Protein 6B04 (pdb70)

Nearest PDB structures (foldseek):
  6b07-assembly1_A  TM=1.003E+00  e=5.755E-47  Choristoneura fumiferana
  8a7l-assembly1_A  TM=9.699E-01  e=2.981E-27  Phaedon cochleariae
  8a6v-assembly1_A  TM=9.698E-01  e=7.358E-27  Phaedon cochleariae
  4kpd-assembly1_A-2  TM=9.690E-01  e=7.844E-26  Homo sapiens
  4kfa-assembly1_A  TM=9.610E-01  e=1.206E-25  Homo sapiens

Structure (mmCIF, N/CA/C/O backbone):
data_6B04
#
_entry.id   6B04
#
_cell.length_a   187.440
_cell.length_b   122.449
_cell.length_c   68.761
_cell.angle_alpha   90.000
_cell.angle_beta   106.600
_cell.angle_gamma   90.000
#
_symmetry.space_group_name_H-M   'C 1 2 1'
#
loop_
_entity.id
_entity.type
_entity.pdbx_description
1 polymer 'Farnesyl diphosphate synthase'
2 non-polymer 2-(2,2-diphosphonoethyl)-1-methylpyridin-1-ium
3 non-polymer 'MAGNESIUM ION'
4 non-polymer 1,2-ETHANEDIOL
5 water water
#
loop_
_atom_site.group_PDB
_atom_site.id
_atom_site.type_symbol
_atom_site.label_atom_id
_atom_site.label_alt_id
_atom_site.label_comp_id
_atom_site.label_asym_id
_atom_site.label_entity_id
_atom_site.label_seq_id
_atom_site.pdbx_PDB_ins_code
_atom_site.Cartn_x
_atom_site.Cartn_y
_atom_site.Cartn_z
_atom_site.occupancy
_atom_site.B_iso_or_equiv
_atom_site.auth_seq_id
_atom_site.auth_comp_id
_atom_site.auth_asym_id
_atom_site.auth_atom_id
_atom_site.pdbx_PDB_model_num
ATOM 1 N N . THR A 1 1 ? 44.256 30.702 37.088 1.00 70.72 57 THR A N 1
ATOM 2 C CA . THR A 1 1 ? 44.589 29.393 36.478 1.00 64.95 57 THR A CA 1
ATOM 3 C C . THR A 1 1 ? 45.778 29.511 35.489 1.00 69.82 57 THR A C 1
ATOM 4 O O . THR A 1 1 ? 46.200 30.612 35.031 1.00 57.36 57 THR A O 1
ATOM 8 N N . LYS A 1 2 ? 46.235 28.323 35.118 1.00 64.02 58 LYS A N 1
ATOM 9 C CA . LYS A 1 2 ? 47.270 28.136 34.134 1.00 53.79 58 LYS A CA 1
ATOM 10 C C . LYS A 1 2 ? 46.892 28.695 32.768 1.00 49.50 58 LYS A C 1
ATOM 11 O O . LYS A 1 2 ? 47.717 29.329 32.115 1.00 47.75 58 LYS A O 1
ATOM 17 N N . LYS A 1 3 ? 45.655 28.522 32.316 1.00 50.15 59 LYS A N 1
ATOM 18 C CA . LYS A 1 3 ? 45.281 29.101 31.036 1.00 46.27 59 LYS A CA 1
ATOM 19 C C . LYS A 1 3 ? 45.391 30.647 30.898 1.00 54.13 59 LYS A C 1
ATOM 20 O O . LYS A 1 3 ? 45.867 31.135 29.858 1.00 49.80 59 LYS A O 1
ATOM 26 N N . GLU A 1 4 ? 44.950 31.419 31.904 1.00 47.96 60 GLU A N 1
ATOM 27 C CA . GLU A 1 4 ? 44.948 32.890 31.770 1.00 50.34 60 GLU A CA 1
ATOM 28 C C . GLU A 1 4 ? 46.438 33.383 31.831 1.00 33.53 60 GLU A C 1
ATOM 29 O O . GLU A 1 4 ? 46.797 34.310 31.204 1.00 45.00 60 GLU A O 1
ATOM 35 N N . SER A 1 5 ? 47.219 32.693 32.597 1.00 33.45 61 SER A N 1
ATOM 36 C CA . SER A 1 5 ? 48.653 32.903 32.805 1.00 39.96 61 SER A CA 1
ATOM 37 C C . SER A 1 5 ? 49.404 32.739 31.462 1.00 38.00 61 SER A C 1
ATOM 38 O O . SER A 1 5 ? 50.241 33.545 31.087 1.00 39.62 61 SER A O 1
ATOM 41 N N . PHE A 1 6 ? 49.031 31.691 30.763 1.00 35.44 62 PHE A N 1
ATOM 42 C CA . PHE A 1 6 ? 49.550 31.374 29.404 1.00 33.59 62 PHE A CA 1
ATOM 43 C C . PHE A 1 6 ? 49.058 32.384 28.440 1.00 32.68 62 PHE A C 1
ATOM 44 O O . PHE A 1 6 ? 49.836 32.910 27.667 1.00 33.76 62 PHE A O 1
ATOM 52 N N . GLU A 1 7 ? 47.783 32.732 28.473 1.00 31.23 63 GLU A N 1
ATOM 53 C CA . GLU A 1 7 ? 47.274 33.767 27.556 1.00 33.06 63 GLU A CA 1
ATOM 54 C C . GLU A 1 7 ? 47.773 35.225 27.776 1.00 36.02 63 GLU A C 1
ATOM 55 O O . GLU A 1 7 ? 47.776 36.059 26.874 1.00 35.72 63 GLU A O 1
ATOM 61 N N . ASP A 1 8 ? 48.085 35.491 29.020 1.00 37.82 64 ASP A N 1
ATOM 62 C CA . ASP A 1 8 ? 48.633 36.821 29.457 1.00 35.89 64 ASP A CA 1
ATOM 63 C C . ASP A 1 8 ? 49.773 37.301 28.557 1.00 32.88 64 ASP A C 1
ATOM 64 O O . ASP A 1 8 ? 49.886 38.494 28.303 1.00 38.42 64 ASP A O 1
ATOM 69 N N . VAL A 1 9 ? 50.606 36.371 28.054 1.00 36.68 65 VAL A N 1
ATOM 70 C CA . VAL A 1 9 ? 51.794 36.741 27.252 1.00 35.07 65 VAL A CA 1
ATOM 71 C C . VAL A 1 9 ? 51.538 36.946 25.776 1.00 33.28 65 VAL A C 1
ATOM 72 O O . VAL A 1 9 ? 52.386 37.487 25.096 1.00 33.48 65 VAL A O 1
ATOM 76 N N . LEU A 1 10 ? 50.345 36.632 25.293 1.00 34.21 66 LEU A N 1
ATOM 77 C CA . LEU A 1 10 ? 50.082 36.766 23.872 1.00 34.77 66 LEU A CA 1
ATOM 78 C C . LEU A 1 10 ? 50.345 38.139 23.305 1.00 34.38 66 LEU A C 1
ATOM 79 O O . LEU A 1 10 ? 51.085 38.219 22.374 1.00 33.28 66 LEU A O 1
ATOM 84 N N . PRO A 1 11 ? 49.774 39.235 23.889 1.00 36.26 67 PRO A N 1
ATOM 85 C CA . PRO A 1 11 ? 50.118 40.562 23.316 1.00 38.19 67 PRO A CA 1
ATOM 86 C C . PRO A 1 11 ? 51.616 40.807 23.198 1.00 34.82 67 PRO A C 1
ATOM 87 O O . PRO A 1 11 ? 52.049 41.306 22.188 1.00 36.20 67 PRO A O 1
ATOM 91 N N . SER A 1 12 ? 52.445 40.339 24.150 1.00 34.10 68 SER A N 1
ATOM 92 C CA . SER A 1 12 ? 53.912 40.542 24.044 1.00 33.46 68 SER A CA 1
ATOM 93 C C . SER A 1 12 ? 54.587 39.715 22.916 1.00 32.16 68 SER A C 1
ATOM 94 O O . SER A 1 12 ? 55.460 40.201 22.191 1.00 30.34 68 SER A O 1
ATOM 97 N N . ILE A 1 13 ? 54.109 38.473 22.719 1.00 34.20 69 ILE A N 1
ATOM 98 C CA . ILE A 1 13 ? 54.566 37.635 21.591 1.00 29.91 69 ILE A CA 1
ATOM 99 C C . ILE A 1 13 ? 54.252 38.372 20.231 1.00 26.57 69 ILE A C 1
ATOM 100 O O . ILE A 1 13 ? 55.135 38.498 19.377 1.00 29.90 69 ILE A O 1
ATOM 105 N N . LEU A 1 14 ? 53.042 38.870 20.060 1.00 32.44 70 LEU A N 1
ATOM 106 C CA . LEU A 1 14 ? 52.756 39.655 18.827 1.00 41.43 70 LEU A CA 1
ATOM 107 C C . LEU A 1 14 ? 53.804 40.756 18.559 1.00 44.46 70 LEU A C 1
ATOM 108 O O . LEU A 1 14 ? 54.371 40.863 17.446 1.00 37.34 70 LEU A O 1
ATOM 113 N N . ASN A 1 15 ? 54.237 41.497 19.613 1.00 42.42 71 ASN A N 1
ATOM 114 C CA . ASN A 1 15 ? 55.226 42.533 19.387 1.00 35.60 71 ASN A CA 1
ATOM 115 C C . ASN A 1 15 ? 56.534 42.056 19.091 1.00 36.73 71 ASN A C 1
ATOM 116 O O . ASN A 1 15 ? 57.292 42.725 18.374 1.00 43.83 71 ASN A O 1
ATOM 121 N N . THR A 1 16 ? 56.912 40.940 19.697 1.00 32.18 72 THR A N 1
ATOM 122 C CA . THR A 1 16 ? 58.159 40.400 19.349 1.00 33.57 72 THR A CA 1
ATOM 123 C C . THR A 1 16 ? 58.243 40.093 17.802 1.00 38.85 72 THR A C 1
ATOM 124 O O . THR A 1 16 ? 59.317 40.222 17.206 1.00 40.15 72 THR A O 1
ATOM 128 N N . ILE A 1 17 ? 57.148 39.584 17.245 1.00 45.33 73 ILE A N 1
ATOM 129 C CA . ILE A 1 17 ? 57.151 39.084 15.835 1.00 41.44 73 ILE A CA 1
ATOM 130 C C . ILE A 1 17 ? 57.577 40.286 14.885 1.00 43.18 73 ILE A C 1
ATOM 131 O O . ILE A 1 17 ? 58.657 40.279 14.206 1.00 39.98 73 ILE A O 1
ATOM 136 N N . THR A 1 18 ? 56.809 41.356 14.986 1.00 40.45 74 THR A N 1
ATOM 137 C CA . THR A 1 18 ? 57.068 42.712 14.337 1.00 40.81 74 THR A CA 1
ATOM 138 C C . THR A 1 18 ? 58.560 43.335 14.383 1.00 32.77 74 THR A C 1
ATOM 139 O O . THR A 1 18 ? 59.313 43.417 13.381 1.00 40.39 74 THR A O 1
ATOM 143 N N . THR A 1 19 ? 58.934 43.686 15.610 1.00 42.69 75 THR A N 1
ATOM 144 C CA . THR A 1 19 ? 60.221 44.291 16.021 1.00 44.98 75 THR A CA 1
ATOM 145 C C . THR A 1 19 ? 61.440 43.531 15.548 1.00 49.45 75 THR A C 1
ATOM 146 O O . THR A 1 19 ? 62.483 44.149 15.293 1.00 52.30 75 THR A O 1
ATOM 150 N N . ASN A 1 20 ? 61.320 42.194 15.481 1.00 48.89 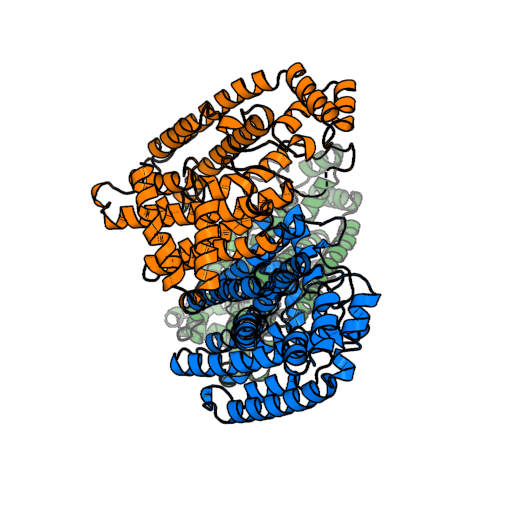76 ASN A N 1
ATOM 151 C CA . ASN A 1 20 ? 62.422 41.321 15.090 1.00 55.35 76 ASN A CA 1
ATOM 152 C C . ASN A 1 20 ? 62.502 40.945 13.587 1.00 62.12 76 ASN A C 1
ATOM 153 O O . ASN A 1 20 ? 63.422 40.222 13.158 1.00 61.35 76 ASN A O 1
ATOM 158 N N . SER A 1 21 ? 61.624 41.526 12.773 1.00 48.42 77 SER A N 1
ATOM 159 C CA . SER A 1 21 ? 61.545 41.169 11.395 1.00 42.13 77 SER A CA 1
ATOM 160 C C . SER A 1 21 ? 61.481 42.414 10.550 1.00 43.11 77 SER A C 1
ATOM 161 O O . SER A 1 21 ? 61.407 43.531 11.057 1.00 44.49 77 SER A O 1
ATOM 164 N N . GLU A 1 22 ? 61.508 42.213 9.223 1.00 39.68 78 GLU A N 1
ATOM 165 C CA . GLU A 1 22 ? 61.235 43.295 8.321 1.00 38.40 78 GLU A CA 1
ATOM 166 C C . GLU A 1 22 ? 59.842 43.864 8.442 1.00 37.70 78 GLU A C 1
ATOM 167 O O . GLU A 1 22 ? 59.507 44.783 7.710 1.00 34.60 78 GLU A O 1
ATOM 173 N N . LEU A 1 23 ? 58.950 43.233 9.238 1.00 42.60 79 LEU A N 1
ATOM 174 C CA . LEU A 1 23 ? 57.573 43.765 9.404 1.00 42.40 79 LEU A CA 1
ATOM 175 C C . LEU A 1 23 ? 57.625 45.168 9.887 1.00 39.79 79 LEU A C 1
ATOM 176 O O . LEU A 1 23 ? 56.778 46.005 9.503 1.00 40.84 79 LEU A O 1
ATOM 181 N N . THR A 1 24 ? 58.669 45.468 10.692 1.00 50.65 80 THR A N 1
ATOM 182 C CA . THR A 1 24 ? 58.936 46.869 11.152 1.00 52.05 80 THR A CA 1
ATOM 183 C C . THR A 1 24 ? 58.810 47.885 10.059 1.00 49.01 80 THR A C 1
ATOM 184 O O . THR A 1 24 ? 58.478 48.998 10.292 1.00 46.63 80 THR A O 1
ATOM 188 N N . GLU A 1 25 ? 59.098 47.507 8.837 1.00 46.58 81 GLU A N 1
ATOM 189 C CA . GLU A 1 25 ? 59.108 48.473 7.697 1.00 42.55 81 GLU A CA 1
ATOM 190 C C . GLU A 1 25 ? 57.832 48.594 6.862 1.00 42.44 81 GLU A C 1
ATOM 191 O O . GLU A 1 25 ? 57.662 49.526 6.072 1.00 40.14 81 GLU A O 1
ATOM 197 N N . VAL A 1 26 ? 56.908 47.641 7.032 1.00 37.93 82 VAL A N 1
ATOM 198 C CA . VAL A 1 26 ? 55.691 47.588 6.201 1.00 35.85 82 VAL A CA 1
ATOM 199 C C . VAL A 1 26 ? 54.443 47.466 7.121 1.00 40.96 82 VAL A C 1
ATOM 200 O O . VAL A 1 26 ? 53.925 46.361 7.329 1.00 32.98 82 VAL A O 1
ATOM 204 N N . PRO A 1 27 ? 54.018 48.581 7.761 1.00 42.88 83 PRO A N 1
ATOM 205 C CA . PRO A 1 27 ? 52.892 48.504 8.730 1.00 38.02 83 PRO A CA 1
ATOM 206 C C . PRO A 1 27 ? 51.596 47.911 8.206 1.00 36.72 83 PRO A C 1
ATOM 207 O O . PRO A 1 27 ? 50.895 47.248 9.011 1.00 36.13 83 PRO A O 1
ATOM 211 N N . GLU A 1 28 ? 51.278 48.104 6.919 1.00 35.95 84 GLU A N 1
ATOM 212 C CA . GLU A 1 28 ? 50.133 47.446 6.282 1.00 37.40 84 GLU A CA 1
ATOM 213 C C . GLU A 1 28 ? 50.180 45.910 6.562 1.00 33.93 84 GLU A C 1
ATOM 214 O O . GLU A 1 28 ? 49.127 45.340 6.918 1.00 31.81 84 GLU A O 1
ATOM 220 N N . VAL A 1 29 ? 51.334 45.278 6.362 1.00 29.82 85 VAL A N 1
ATOM 221 C CA . VAL A 1 29 ? 51.479 43.833 6.592 1.00 28.70 85 VAL A CA 1
ATOM 222 C C . VAL A 1 29 ? 51.566 43.511 8.075 1.00 28.94 85 VAL A C 1
ATOM 223 O O . VAL A 1 29 ? 50.938 42.549 8.523 1.00 28.28 85 VAL A O 1
ATOM 227 N N . ALA A 1 30 ? 52.294 44.311 8.884 1.00 26.79 86 ALA A N 1
ATOM 228 C CA . ALA A 1 30 ? 52.358 44.072 10.311 1.00 30.70 86 ALA A CA 1
ATOM 229 C C . ALA A 1 30 ? 50.939 44.090 10.917 1.00 31.25 86 ALA A C 1
ATOM 230 O O . ALA A 1 30 ? 50.604 43.217 11.729 1.00 30.32 86 ALA A O 1
ATOM 232 N N . ASN A 1 31 ? 50.120 45.039 10.520 1.00 29.45 87 ASN A N 1
ATOM 233 C CA . ASN A 1 31 ? 48.792 45.194 11.033 1.00 31.82 87 ASN A CA 1
ATOM 234 C C . ASN A 1 31 ? 47.916 44.019 10.572 1.00 34.84 87 ASN A C 1
ATOM 235 O O . ASN A 1 31 ? 47.060 43.526 11.330 1.00 29.39 87 ASN A O 1
ATOM 240 N N . TRP A 1 32 ? 48.084 43.623 9.313 1.00 29.93 88 TRP A N 1
ATOM 241 C CA . TRP A 1 32 ? 47.294 42.487 8.762 1.00 29.45 88 TRP A CA 1
ATOM 242 C C . TRP A 1 32 ? 47.675 41.214 9.575 1.00 26.40 88 TRP A C 1
ATOM 243 O O . TRP A 1 32 ? 46.783 40.442 9.961 1.00 26.29 88 TRP A O 1
ATOM 254 N N . LEU A 1 33 ? 48.950 41.009 9.800 1.00 24.86 89 LEU A N 1
ATOM 255 C CA . LEU A 1 33 ? 49.426 39.792 10.481 1.00 25.11 89 LEU A CA 1
ATOM 256 C C . LEU A 1 33 ? 48.892 39.736 11.910 1.00 31.71 89 LEU A C 1
ATOM 257 O O . LEU A 1 33 ? 48.583 38.657 12.412 1.00 26.26 89 LEU A O 1
ATOM 262 N N . LYS A 1 34 ? 48.814 40.887 12.590 1.00 26.24 90 LYS A N 1
ATOM 263 C CA . LYS A 1 34 ? 48.158 40.933 13.868 1.00 31.10 90 LYS A CA 1
ATOM 264 C C . LYS A 1 34 ? 46.714 40.437 13.780 1.00 26.87 90 LYS A C 1
ATOM 265 O O . LYS A 1 34 ? 46.323 39.649 14.664 1.00 28.51 90 LYS A O 1
ATOM 271 N N . LYS A 1 35 ? 45.944 40.880 12.792 1.00 27.77 91 LYS A N 1
ATOM 272 C CA . LYS A 1 35 ? 44.602 40.405 12.605 1.00 31.46 91 LYS A CA 1
ATOM 273 C C . LYS A 1 35 ? 44.558 38.890 12.362 1.00 31.44 91 LYS A C 1
ATOM 274 O O . LYS A 1 35 ? 43.706 38.179 12.902 1.00 27.14 91 LYS A O 1
ATOM 280 N N . VAL A 1 36 ? 45.407 38.410 11.454 1.00 27.85 92 VAL A N 1
ATOM 281 C CA . VAL A 1 36 ? 45.533 36.970 11.186 1.00 25.65 92 VAL A CA 1
ATOM 282 C C . VAL A 1 36 ? 45.762 36.224 12.464 1.00 26.50 92 VAL A C 1
ATOM 283 O O . VAL A 1 36 ? 45.073 35.184 12.751 1.00 27.20 92 VAL A O 1
ATOM 287 N N . LEU A 1 37 ? 46.758 36.644 13.246 1.00 26.24 93 LEU A N 1
ATOM 288 C CA . LEU A 1 37 ? 47.118 35.866 14.428 1.00 26.29 93 LEU A CA 1
ATOM 289 C C . LEU A 1 37 ? 46.021 35.920 15.459 1.00 30.31 93 LEU A C 1
ATOM 290 O O . LEU A 1 37 ? 45.697 34.870 16.083 1.00 30.91 93 LEU A O 1
ATOM 295 N N . GLU A 1 38 ? 45.403 37.084 15.642 1.00 28.88 94 GLU A N 1
ATOM 296 C CA . GLU A 1 38 ? 44.370 37.161 16.706 1.00 33.99 94 GLU A CA 1
ATOM 297 C C . GLU A 1 38 ? 43.198 36.282 16.331 1.00 35.44 94 GLU A C 1
ATOM 298 O O . GLU A 1 38 ? 42.674 35.531 17.188 1.00 35.14 94 GLU A O 1
ATOM 304 N N . TYR A 1 39 ? 42.782 36.353 15.068 1.00 28.51 95 TYR A N 1
ATOM 305 C CA . TYR A 1 39 ? 41.645 35.518 14.643 1.00 29.08 95 TYR A CA 1
ATOM 306 C C . TYR A 1 39 ? 41.888 33.998 14.745 1.00 31.20 95 TYR A C 1
ATOM 307 O O . TYR A 1 39 ? 41.029 33.234 15.202 1.00 31.97 95 TYR A O 1
ATOM 316 N N . ASN A 1 40 ? 43.050 33.573 14.305 1.00 29.06 96 ASN A N 1
ATOM 317 C CA . ASN A 1 40 ? 43.378 32.200 14.208 1.00 27.78 96 ASN A CA 1
ATOM 318 C C . ASN A 1 40 ? 43.892 31.615 15.491 1.00 32.10 96 ASN A C 1
ATOM 319 O O . ASN A 1 40 ? 43.988 30.407 15.594 1.00 34.32 96 ASN A O 1
ATOM 324 N N . LEU A 1 41 ? 44.239 32.431 16.491 1.00 26.52 97 LEU A N 1
ATOM 325 C CA . LEU A 1 41 ? 44.636 31.885 17.732 1.00 28.01 97 LEU A CA 1
ATOM 326 C C . LEU A 1 41 ? 43.519 32.009 18.789 1.00 35.22 97 LEU A C 1
ATOM 327 O O . LEU A 1 41 ? 43.721 31.514 19.908 1.00 36.82 97 LEU A O 1
ATOM 332 N N . ALA A 1 42 ? 42.442 32.712 18.470 1.00 34.00 98 ALA A N 1
ATOM 333 C CA . ALA A 1 42 ? 41.439 33.089 19.482 1.00 39.92 98 ALA A CA 1
ATOM 334 C C . ALA A 1 42 ? 40.728 31.864 19.986 1.00 39.87 98 ALA A C 1
ATOM 335 O O . ALA A 1 42 ? 40.507 30.934 19.245 1.00 38.01 98 ALA A O 1
ATOM 337 N N . GLY A 1 43 ? 40.376 31.896 21.260 1.00 46.61 99 GLY A N 1
ATOM 338 C CA . GLY A 1 43 ? 39.528 30.863 21.839 1.00 46.44 99 GLY A CA 1
ATOM 339 C C . GLY A 1 43 ? 40.179 29.523 21.995 1.00 43.74 99 GLY A C 1
ATOM 340 O O . GLY A 1 43 ? 41.411 29.415 21.981 1.00 38.77 99 GLY A O 1
ATOM 341 N N . GLY A 1 44 ? 39.344 28.477 22.111 1.00 42.38 100 GLY A N 1
ATOM 342 C CA . GLY A 1 44 ? 39.853 27.124 22.284 1.00 39.83 100 GLY A CA 1
ATOM 343 C C . GLY A 1 44 ? 40.534 26.904 23.602 1.00 44.61 100 GLY A C 1
ATOM 344 O O . GLY A 1 44 ? 40.541 27.758 24.519 1.00 42.11 100 GLY A O 1
ATOM 345 N N . LYS A 1 45 ? 41.099 25.728 23.733 1.00 39.08 101 LYS A N 1
ATOM 346 C CA . LYS A 1 45 ? 41.626 25.304 25.012 1.00 39.12 101 LYS A CA 1
ATOM 347 C C . LYS A 1 45 ? 43.069 25.714 25.236 1.00 38.18 101 LYS A C 1
ATOM 348 O O . LYS A 1 45 ? 43.551 25.602 26.347 1.00 34.17 101 LYS A O 1
ATOM 354 N N . LYS A 1 46 ? 43.793 26.111 24.184 1.00 34.07 102 LYS A N 1
ATOM 355 C CA . LYS A 1 46 ? 45.264 26.288 24.327 1.00 33.26 102 LYS A CA 1
ATOM 356 C C . LYS A 1 46 ? 45.975 25.093 24.833 1.00 28.88 102 LYS A C 1
ATOM 357 O O . LYS A 1 46 ? 46.991 25.197 25.474 1.00 28.38 102 LYS A O 1
ATOM 363 N N . ALA A 1 47 ? 45.514 23.898 24.475 1.00 28.43 103 ALA A N 1
ATOM 364 C CA . ALA A 1 47 ? 46.025 22.700 25.034 1.00 28.63 103 ALA A CA 1
ATOM 365 C C . ALA A 1 47 ? 47.454 22.385 24.627 1.00 29.98 103 ALA A C 1
ATOM 366 O O . ALA A 1 47 ? 48.229 21.908 25.453 1.00 26.82 103 ALA A O 1
ATOM 368 N N . ARG A 1 48 ? 47.839 22.673 23.364 1.00 26.02 104 ARG A N 1
ATOM 369 C CA . ARG A 1 48 ? 49.224 22.432 22.985 1.00 28.66 104 ARG A CA 1
ATOM 370 C C . ARG A 1 48 ? 50.199 23.329 23.798 1.00 24.21 104 ARG A C 1
ATOM 371 O O . ARG A 1 48 ? 51.261 22.845 24.240 1.00 25.20 104 ARG A O 1
ATOM 379 N N . GLY A 1 49 ? 49.871 24.596 23.856 1.00 25.45 105 GLY A N 1
ATOM 380 C CA . GLY A 1 49 ? 50.692 25.555 24.551 1.00 29.20 105 GLY A CA 1
ATOM 381 C C . GLY A 1 49 ? 50.830 25.198 26.067 1.00 27.25 105 GLY A C 1
ATOM 382 O O . GLY A 1 49 ? 51.922 25.201 26.589 1.00 29.41 105 GLY A O 1
ATOM 383 N N . LEU A 1 50 ? 49.724 24.836 26.699 1.00 30.74 106 LEU A N 1
ATOM 384 C CA . LEU A 1 50 ? 49.715 24.334 28.107 1.00 33.56 106 LEU A CA 1
ATOM 385 C C . LEU A 1 50 ? 50.485 23.110 28.360 1.00 31.95 106 LEU A C 1
ATOM 386 O O . LEU A 1 50 ? 51.181 22.970 29.399 1.00 29.58 106 LEU A O 1
ATOM 391 N N . THR A 1 51 ? 50.435 22.161 27.395 1.00 30.80 107 THR A N 1
ATOM 392 C CA . THR A 1 51 ? 51.211 21.003 27.500 1.00 26.73 107 THR A CA 1
ATOM 393 C C . THR A 1 51 ? 52.649 21.331 27.505 1.00 26.32 107 THR A C 1
ATOM 394 O O . THR A 1 51 ? 53.430 20.649 28.139 1.00 27.37 107 THR A O 1
ATOM 398 N N . THR A 1 52 ? 53.091 22.312 26.687 1.00 25.39 108 THR A N 1
ATOM 399 C CA . THR A 1 52 ? 54.495 22.694 26.717 1.00 26.13 108 THR A CA 1
ATOM 400 C C . THR A 1 52 ? 54.991 23.243 28.128 1.00 24.91 108 THR A C 1
ATOM 401 O O . THR A 1 52 ? 56.054 22.932 28.629 1.00 26.95 108 THR A O 1
ATOM 405 N N . LEU A 1 53 ? 54.157 24.084 28.639 1.00 27.91 109 LEU A N 1
ATOM 406 C CA . LEU A 1 53 ? 54.417 24.835 29.893 1.00 28.43 109 LEU A CA 1
ATOM 407 C C . LEU A 1 53 ? 54.361 23.835 31.037 1.00 33.42 109 LEU A C 1
ATOM 408 O O . LEU A 1 53 ? 55.277 23.758 31.842 1.00 32.89 109 LEU A O 1
ATOM 413 N N . PHE A 1 54 ? 53.300 23.022 31.042 1.00 29.85 110 PHE A N 1
ATOM 414 C CA . PHE A 1 54 ? 53.195 21.930 32.051 1.00 30.14 110 PHE A CA 1
ATOM 415 C C . PHE A 1 54 ? 54.335 20.980 32.023 1.00 32.81 110 PHE A C 1
ATOM 416 O O . PHE A 1 54 ? 54.912 20.607 33.079 1.00 34.72 110 PHE A O 1
ATOM 424 N N . ALA A 1 55 ? 54.790 20.601 30.827 1.00 31.46 111 ALA A N 1
ATOM 425 C CA . ALA A 1 55 ? 55.882 19.716 30.748 1.00 29.90 111 ALA A CA 1
ATOM 426 C C . ALA A 1 55 ? 57.165 20.292 31.361 1.00 34.43 111 ALA A C 1
ATOM 427 O O . ALA A 1 55 ? 57.897 19.615 32.102 1.00 36.14 111 ALA A O 1
ATOM 429 N N . TYR A 1 56 ? 57.484 21.503 30.940 1.00 29.41 112 TYR A N 1
ATOM 430 C CA . TYR A 1 56 ? 58.641 22.198 31.511 1.00 29.82 112 TYR A CA 1
ATOM 431 C C . TYR A 1 56 ? 58.538 22.205 33.083 1.00 29.40 112 TYR A C 1
ATOM 432 O O . TYR A 1 56 ? 59.500 21.758 33.746 1.00 35.28 112 TYR A O 1
ATOM 441 N N . GLU A 1 57 ? 57.423 22.703 33.577 1.00 30.68 113 GLU A N 1
ATOM 442 C CA . GLU A 1 57 ? 57.223 22.899 35.011 1.00 38.11 113 GLU A CA 1
ATOM 443 C C . GLU A 1 57 ? 57.320 21.565 35.739 1.00 45.32 113 GLU A C 1
ATOM 444 O O . GLU A 1 57 ? 57.828 21.537 36.861 1.00 38.59 113 GLU A O 1
ATOM 450 N N . MET A 1 58 ? 56.925 20.446 35.113 1.00 35.75 114 MET A N 1
ATOM 451 C CA . MET A 1 58 ? 56.959 19.126 35.766 1.00 32.95 114 MET A CA 1
ATOM 452 C C . MET A 1 58 ? 58.252 18.451 35.602 1.00 35.79 114 MET A C 1
ATOM 453 O O . MET A 1 58 ? 58.585 17.597 36.356 1.00 38.07 114 MET A O 1
ATOM 458 N N . LEU A 1 59 ? 59.055 18.830 34.639 1.00 35.09 115 LEU A N 1
ATOM 459 C CA . LEU A 1 59 ? 60.264 18.110 34.375 1.00 35.47 115 LEU A CA 1
ATOM 460 C C . LEU A 1 59 ? 61.495 18.789 34.940 1.00 40.48 115 LEU A C 1
ATOM 461 O O . LEU A 1 59 ? 62.480 18.106 35.170 1.00 43.05 115 LEU A O 1
ATOM 466 N N . GLU A 1 60 ? 61.460 20.124 35.065 1.00 35.98 116 GLU A N 1
ATOM 467 C CA . GLU A 1 60 ? 62.631 20.860 35.547 1.00 39.91 116 GLU A CA 1
ATOM 468 C C . GLU A 1 60 ? 62.626 20.758 37.086 1.00 40.70 116 GLU A C 1
ATOM 469 O O . GLU A 1 60 ? 61.589 20.711 37.671 1.00 38.57 116 GLU A O 1
ATOM 475 N N . LYS A 1 61 ? 63.800 20.808 37.708 1.00 48.17 117 LYS A N 1
ATOM 476 C CA . LYS A 1 61 ? 63.872 20.879 39.184 1.00 48.25 117 LYS A CA 1
ATOM 477 C C . LYS A 1 61 ? 63.246 22.189 39.642 1.00 47.15 117 LYS A C 1
ATOM 478 O O . LYS A 1 61 ? 63.504 23.264 39.059 1.00 48.16 117 LYS A O 1
ATOM 484 N N . PRO A 1 62 ? 62.383 22.129 40.658 1.00 47.65 118 PRO A N 1
ATOM 485 C CA . PRO A 1 62 ? 61.658 23.358 41.017 1.00 48.78 118 PRO A CA 1
ATOM 486 C C . PRO A 1 62 ? 62.583 24.518 41.399 1.00 51.19 118 PRO A C 1
ATOM 487 O O . PRO A 1 62 ? 62.253 25.685 41.208 1.00 52.05 118 PRO A O 1
ATOM 491 N N . GLU A 1 63 ? 63.757 24.158 41.896 1.00 53.88 119 GLU A N 1
ATOM 492 C CA . GLU A 1 63 ? 64.826 25.093 42.217 1.00 59.79 119 GLU A CA 1
ATOM 493 C C . GLU A 1 63 ? 65.498 25.760 40.983 1.00 60.57 119 GLU A C 1
ATOM 494 O O . GLU A 1 63 ? 66.135 26.784 41.146 1.00 54.77 119 GLU A O 1
ATOM 500 N N . ASN A 1 64 ? 65.376 25.180 39.773 1.00 49.91 120 ASN A N 1
ATOM 501 C CA . ASN A 1 64 ? 65.855 25.812 38.541 1.00 46.75 120 ASN A CA 1
ATOM 502 C C . ASN A 1 64 ? 64.811 26.676 37.808 1.00 44.97 120 ASN A C 1
ATOM 503 O O . ASN A 1 64 ? 65.129 27.304 36.796 1.00 46.11 120 ASN A O 1
ATOM 508 N N . ILE A 1 65 ? 63.577 26.726 38.298 1.00 41.75 121 ILE A N 1
ATOM 509 C CA . ILE A 1 65 ? 62.537 27.441 37.569 1.00 40.33 121 ILE A CA 1
ATOM 510 C C . ILE A 1 65 ? 62.573 28.874 37.974 1.00 44.13 121 ILE A C 1
ATOM 511 O O . ILE A 1 65 ? 62.576 29.153 39.160 1.00 39.25 121 ILE A O 1
ATOM 516 N N . THR A 1 66 ? 62.597 29.787 36.996 1.00 35.42 122 THR A N 1
ATOM 517 C CA . THR A 1 66 ? 62.547 31.205 37.222 1.00 33.25 122 THR A CA 1
ATOM 518 C C . THR A 1 66 ? 61.444 31.838 36.503 1.00 37.11 122 THR A C 1
ATOM 519 O O . THR A 1 66 ? 60.865 31.253 35.568 1.00 37.82 122 THR A O 1
ATOM 523 N N . GLU A 1 67 ? 61.179 33.090 36.801 1.00 30.05 123 GLU A N 1
ATOM 524 C CA . GLU A 1 67 ? 60.198 33.833 36.027 1.00 29.63 123 GLU A CA 1
ATOM 525 C C . GLU A 1 67 ? 60.569 33.950 34.493 1.00 32.42 123 GLU A C 1
ATOM 526 O O . GLU A 1 67 ? 59.729 33.822 33.649 1.00 30.29 123 GLU A O 1
ATOM 532 N N . GLU A 1 68 ? 61.816 34.233 34.190 1.00 31.52 124 GLU A N 1
ATOM 533 C CA . GLU A 1 68 ? 62.260 34.247 32.835 1.00 28.38 124 GLU A CA 1
ATOM 534 C C . GLU A 1 68 ? 62.006 32.808 32.190 1.00 30.22 124 GLU A C 1
ATOM 535 O O . GLU A 1 68 ? 61.535 32.775 31.029 1.00 30.88 124 GLU A O 1
ATOM 541 N N . THR A 1 69 ? 62.391 31.702 32.851 1.00 28.27 125 THR A N 1
ATOM 542 C CA . THR A 1 69 ? 62.251 30.390 32.210 1.00 31.21 125 THR A CA 1
ATOM 543 C C . THR A 1 69 ? 60.779 30.066 32.001 1.00 34.97 125 THR A C 1
ATOM 544 O O . THR A 1 69 ? 60.453 29.384 31.045 1.00 31.69 125 THR A O 1
ATOM 548 N N . ILE A 1 70 ? 59.882 30.500 32.888 1.00 29.65 126 ILE A N 1
ATOM 549 C CA . ILE A 1 70 ? 58.472 30.344 32.686 1.00 31.68 126 ILE A CA 1
ATOM 550 C C . ILE A 1 70 ? 57.994 31.165 31.477 1.00 31.34 126 ILE A C 1
ATOM 551 O O . ILE A 1 70 ? 57.152 30.672 30.652 1.00 30.03 126 ILE A O 1
ATOM 556 N N . TYR A 1 71 ? 58.395 32.436 31.369 1.00 28.34 127 TYR A N 1
ATOM 557 C CA . TYR A 1 71 ? 58.062 33.201 30.155 1.00 29.67 127 TYR A CA 1
ATOM 558 C C . TYR A 1 71 ? 58.607 32.417 28.872 1.00 24.86 127 TYR A C 1
ATOM 559 O O . TYR A 1 71 ? 57.882 32.356 27.892 1.00 31.67 127 TYR A O 1
ATOM 568 N N . LEU A 1 72 ? 59.778 31.797 28.971 1.00 27.69 128 LEU A N 1
ATOM 569 C CA . LEU A 1 72 ? 60.365 31.051 27.807 1.00 27.30 128 LEU A CA 1
ATOM 570 C C . LEU A 1 72 ? 59.553 29.812 27.486 1.00 31.67 128 LEU A C 1
ATOM 571 O O . LEU A 1 72 ? 59.328 29.497 26.299 1.00 29.37 128 LEU A O 1
ATOM 576 N N . ALA A 1 73 ? 59.053 29.127 28.502 1.00 28.52 129 ALA A N 1
ATOM 577 C CA . ALA A 1 73 ? 58.200 27.956 28.271 1.00 28.59 129 ALA A CA 1
ATOM 578 C C . ALA A 1 73 ? 56.874 28.360 27.698 1.00 28.26 129 ALA A C 1
ATOM 579 O O . ALA A 1 73 ? 56.327 27.681 26.778 1.00 27.09 129 ALA A O 1
ATOM 581 N N . LYS A 1 74 ? 56.296 29.473 28.148 1.00 26.37 130 LYS A N 1
ATOM 582 C CA . LYS A 1 74 ? 55.105 29.976 27.545 1.00 27.00 130 LYS A CA 1
ATOM 583 C C . LYS A 1 74 ? 55.356 30.365 26.056 1.00 28.11 130 LYS A C 1
ATOM 584 O O . LYS A 1 74 ? 54.452 30.257 25.195 1.00 28.45 130 LYS A O 1
ATOM 590 N N . THR A 1 75 ? 56.504 30.944 25.798 1.00 28.19 131 THR A N 1
ATOM 591 C CA . THR A 1 75 ? 56.805 31.401 24.465 1.00 28.06 131 THR A CA 1
ATOM 592 C C . THR A 1 75 ? 56.883 30.150 23.511 1.00 27.08 131 THR A C 1
ATOM 593 O O . THR A 1 75 ? 56.320 30.191 22.421 1.00 31.29 131 THR A O 1
ATOM 597 N N . LEU A 1 76 ? 57.610 29.152 23.923 1.00 25.90 132 LEU A N 1
ATOM 598 C CA . LEU A 1 76 ? 57.674 27.858 23.171 1.00 25.55 132 LEU A CA 1
ATOM 599 C C . LEU A 1 76 ? 56.296 27.306 22.978 1.00 30.84 132 LEU A C 1
ATOM 600 O O . LEU A 1 76 ? 55.926 26.838 21.899 1.00 25.52 132 LEU A O 1
ATOM 605 N N . GLY A 1 77 ? 55.483 27.354 24.021 1.00 28.36 133 GLY A N 1
ATOM 606 C CA . GLY A 1 77 ? 54.096 26.926 23.909 1.00 24.96 133 GLY A CA 1
ATOM 607 C C . GLY A 1 77 ? 53.315 27.683 22.895 1.00 28.41 133 GLY A C 1
ATOM 608 O O . GLY A 1 77 ? 52.548 27.109 22.074 1.00 24.09 133 GLY A O 1
ATOM 609 N N . TRP A 1 78 ? 53.459 28.996 22.878 1.00 22.79 134 TRP A N 1
ATOM 610 C CA . TRP A 1 78 ? 52.802 29.795 21.866 1.00 23.55 134 TRP A CA 1
ATOM 611 C C . TRP A 1 78 ? 53.312 29.472 20.400 1.00 23.78 134 TRP A C 1
ATOM 612 O O . TRP A 1 78 ? 52.529 29.577 19.459 1.00 27.21 134 TRP A O 1
ATOM 623 N N . CYS A 1 79 ? 54.584 29.125 20.262 1.00 26.16 135 CYS A N 1
ATOM 624 C CA . CYS A 1 79 ? 55.121 28.743 18.933 1.00 26.82 135 CYS A CA 1
ATOM 625 C C . CYS A 1 79 ? 54.324 27.471 18.476 1.00 28.33 135 CYS A C 1
ATOM 626 O O . CYS A 1 79 ? 54.016 27.363 17.330 1.00 25.28 135 CYS A O 1
ATOM 629 N N . VAL A 1 80 ? 54.030 26.558 19.409 1.00 24.39 136 VAL A N 1
ATOM 630 C CA . VAL A 1 80 ? 53.223 25.367 19.063 1.00 23.58 136 VAL A CA 1
ATOM 631 C C . VAL A 1 80 ? 51.847 25.792 18.695 1.00 22.88 136 VAL A C 1
ATOM 632 O O . VAL A 1 80 ? 51.285 25.293 17.717 1.00 24.31 136 VAL A O 1
ATOM 636 N N . GLU A 1 81 ? 51.216 26.703 19.424 1.00 22.45 137 GLU A N 1
ATOM 637 C CA . GLU A 1 81 ? 49.925 27.240 19.060 1.00 21.92 137 GLU A CA 1
ATOM 638 C C . GLU A 1 81 ? 49.869 27.878 17.668 1.00 23.77 137 GLU A C 1
ATOM 639 O O . GLU A 1 81 ? 48.880 27.769 16.935 1.00 24.25 137 GLU A O 1
ATOM 645 N N . ILE A 1 82 ? 50.934 28.609 17.351 1.00 22.85 138 ILE A N 1
ATOM 646 C CA . ILE A 1 82 ? 51.003 29.266 16.029 1.00 23.12 138 ILE A CA 1
ATOM 647 C C . ILE A 1 82 ? 51.124 28.129 14.939 1.00 22.16 138 ILE A C 1
ATOM 648 O O . ILE A 1 82 ? 50.423 28.205 13.932 1.00 24.74 138 ILE A O 1
ATOM 653 N N . LEU A 1 83 ? 51.944 27.123 15.192 1.00 21.91 139 LEU A N 1
ATOM 654 C CA . LEU A 1 83 ? 52.073 25.943 14.276 1.00 24.52 139 LEU A CA 1
ATOM 655 C C . LEU A 1 83 ? 50.728 25.358 14.043 1.00 25.25 139 LEU A C 1
ATOM 656 O O . LEU A 1 83 ? 50.340 25.117 12.924 1.00 25.21 139 LEU A O 1
ATOM 661 N N . GLN A 1 84 ? 50.024 25.076 15.125 1.00 24.91 140 GLN A N 1
ATOM 662 C CA . GLN A 1 84 ? 48.652 24.633 15.003 1.00 27.76 140 GLN A CA 1
ATOM 663 C C . GLN A 1 84 ? 47.709 25.471 14.225 1.00 29.32 140 GLN A C 1
ATOM 664 O O . GLN A 1 84 ? 46.889 24.976 13.401 1.00 23.41 140 GLN A O 1
ATOM 670 N N . GLY A 1 85 ? 47.740 26.758 14.483 1.00 25.57 141 GLY A N 1
ATOM 671 C CA . GLY A 1 85 ? 46.957 27.683 13.706 1.00 24.36 141 GLY A CA 1
ATOM 672 C C . GLY A 1 85 ? 47.259 27.637 12.215 1.00 23.79 141 GLY A C 1
ATOM 673 O O . GLY A 1 85 ? 46.293 27.745 11.415 1.00 24.24 141 GLY A O 1
ATOM 674 N N . PHE A 1 86 ? 48.548 27.564 11.857 1.00 23.24 142 PHE A N 1
ATOM 675 C CA . PHE A 1 86 ? 48.978 27.449 10.453 1.00 23.41 142 PHE A CA 1
ATOM 676 C C . PHE A 1 86 ? 48.374 26.116 9.891 1.00 24.59 142 PHE A C 1
ATOM 677 O O . PHE A 1 86 ? 47.779 26.077 8.818 1.00 23.19 142 PHE A O 1
ATOM 685 N N . LEU A 1 87 ? 48.672 25.016 10.604 1.00 24.62 143 LEU A N 1
ATOM 686 C CA . LEU A 1 87 ? 48.194 23.675 10.154 1.00 25.51 143 LEU A CA 1
ATOM 687 C C . LEU A 1 87 ? 46.732 23.649 9.925 1.00 23.89 143 LEU A C 1
ATOM 688 O O . LEU A 1 87 ? 46.262 23.161 8.892 1.00 24.01 143 LEU A O 1
ATOM 693 N N . VAL A 1 88 ? 45.958 24.170 10.857 1.00 21.98 144 VAL A N 1
ATOM 694 C CA . VAL A 1 88 ? 44.499 24.168 10.691 1.00 23.79 144 VAL A CA 1
ATOM 695 C C . VAL A 1 88 ? 43.920 25.157 9.679 1.00 28.68 144 VAL A C 1
ATOM 696 O O . VAL A 1 88 ? 42.859 24.928 9.073 1.00 25.19 144 VAL A O 1
ATOM 700 N N . MET A 1 89 ? 44.609 26.278 9.445 1.00 24.67 145 MET A N 1
ATOM 701 C CA . MET A 1 89 ? 44.167 27.165 8.395 1.00 23.57 145 MET A CA 1
ATOM 702 C C . MET A 1 89 ? 44.168 26.405 7.011 1.00 23.03 145 MET A C 1
ATOM 703 O O . MET A 1 89 ? 43.251 26.582 6.217 1.00 27.76 145 MET A O 1
ATOM 708 N N . LEU A 1 90 ? 45.211 25.611 6.769 1.00 22.21 146 LEU A N 1
ATOM 709 C CA . LEU A 1 90 ? 45.349 24.852 5.526 1.00 23.59 146 LEU A CA 1
ATOM 710 C C . LEU A 1 90 ? 44.399 23.625 5.552 1.00 24.03 146 LEU A C 1
ATOM 711 O O . LEU A 1 90 ? 43.763 23.327 4.534 1.00 24.51 146 LEU A O 1
ATOM 716 N N . ASP A 1 91 ? 44.361 22.978 6.695 1.00 20.84 147 ASP A N 1
ATOM 717 C CA . ASP A 1 91 ? 43.459 21.790 6.873 1.00 20.88 147 ASP A CA 1
ATOM 718 C C . ASP A 1 91 ? 42.040 22.130 6.548 1.00 23.70 147 ASP A C 1
ATOM 719 O O . ASP A 1 91 ? 41.374 21.349 5.875 1.00 24.67 147 ASP A O 1
ATOM 724 N N . ASP A 1 92 ? 41.549 23.291 7.021 1.00 24.11 148 ASP A N 1
ATOM 725 C CA . ASP A 1 92 ? 40.234 23.709 6.745 1.00 23.88 148 ASP A CA 1
ATOM 726 C C . ASP A 1 92 ? 39.930 23.868 5.246 1.00 26.54 148 ASP A C 1
ATOM 727 O O . ASP A 1 92 ? 38.828 23.523 4.756 1.00 25.38 148 ASP A O 1
ATOM 732 N N . ILE A 1 93 ? 40.882 24.405 4.520 1.00 25.36 149 ILE A N 1
ATOM 733 C CA . ILE A 1 93 ? 40.777 24.471 3.072 1.00 26.27 149 ILE A CA 1
ATOM 734 C C . ILE A 1 93 ? 40.683 23.042 2.492 1.00 27.15 149 ILE A C 1
ATOM 735 O O . ILE A 1 93 ? 39.788 22.720 1.653 1.00 25.92 149 ILE A O 1
ATOM 740 N N . MET A 1 94 ? 41.599 22.190 2.876 1.00 24.65 150 MET A N 1
ATOM 741 C CA . MET A 1 94 ? 41.594 20.826 2.291 1.00 26.18 150 MET A CA 1
ATOM 742 C C . MET A 1 94 ? 40.398 19.979 2.677 1.00 28.19 150 MET A C 1
ATOM 743 O O . MET A 1 94 ? 40.054 19.088 1.914 1.00 24.50 150 MET A O 1
ATOM 748 N N . ASP A 1 95 ? 39.832 20.239 3.824 1.00 23.31 151 ASP A N 1
ATOM 749 C CA . ASP A 1 95 ? 38.708 19.437 4.429 1.00 28.87 151 ASP A CA 1
ATOM 750 C C . ASP A 1 95 ? 37.358 19.971 4.079 1.00 26.52 151 ASP A C 1
ATOM 751 O O . ASP A 1 95 ? 36.344 19.380 4.469 1.00 28.92 151 ASP A O 1
ATOM 756 N N . GLY A 1 96 ? 37.301 21.130 3.409 1.00 27.81 152 GLY A N 1
ATOM 757 C CA . GLY A 1 96 ? 36.041 21.718 3.015 1.00 30.05 152 GLY A CA 1
ATOM 758 C C . GLY A 1 96 ? 35.287 22.190 4.245 1.00 29.74 152 GLY A C 1
ATOM 759 O O . GLY A 1 96 ? 34.099 22.201 4.273 1.00 32.06 152 GLY A O 1
ATOM 760 N N . SER A 1 97 ? 35.990 22.622 5.274 1.00 28.85 153 SER A N 1
ATOM 761 C CA . SER A 1 97 ? 35.350 23.044 6.476 1.00 27.26 153 SER A CA 1
ATOM 762 C C . SER A 1 97 ? 34.759 24.452 6.332 1.00 29.33 153 SER A C 1
ATOM 763 O O . SER A 1 97 ? 35.110 25.153 5.444 1.00 31.12 153 SER A O 1
ATOM 766 N N . THR A 1 98 ? 33.742 24.743 7.126 1.00 30.63 154 THR A N 1
ATOM 767 C CA . THR A 1 98 ? 33.010 25.990 7.156 1.00 31.51 154 THR A CA 1
ATOM 768 C C . THR A 1 98 ? 33.272 26.812 8.423 1.00 33.05 154 THR A C 1
ATOM 769 O O . THR A 1 98 ? 33.496 28.042 8.323 1.00 33.20 154 THR A O 1
ATOM 773 N N . THR A 1 99 ? 33.327 26.159 9.596 1.00 32.86 155 THR A N 1
ATOM 774 C CA . THR A 1 99 ? 33.507 26.828 10.852 1.00 34.12 155 THR A CA 1
ATOM 775 C C . THR A 1 99 ? 34.578 26.221 11.675 1.00 34.03 155 THR A C 1
ATOM 776 O O . THR A 1 99 ? 34.897 25.021 11.574 1.00 31.88 155 THR A O 1
ATOM 780 N N . ARG A 1 100 ? 35.191 27.057 12.489 1.00 30.75 156 ARG A N 1
ATOM 781 C CA . ARG A 1 100 ? 36.124 26.630 13.487 1.00 31.03 156 ARG A CA 1
ATOM 782 C C . ARG A 1 100 ? 36.100 27.686 14.640 1.00 36.76 156 ARG A C 1
ATOM 783 O O . ARG A 1 100 ? 35.892 28.888 14.366 1.00 36.88 156 ARG A O 1
ATOM 791 N N . ARG A 1 101 ? 36.202 27.190 15.864 1.00 40.95 157 ARG A N 1
ATOM 792 C CA . ARG A 1 101 ? 36.079 27.960 17.114 1.00 46.16 157 ARG A CA 1
ATOM 793 C C . ARG A 1 101 ? 34.824 28.855 17.058 1.00 46.21 157 ARG A C 1
ATOM 794 O O . ARG A 1 101 ? 34.790 30.000 17.559 1.00 47.63 157 ARG A O 1
ATOM 802 N N . GLY A 1 102 ? 33.796 28.318 16.419 1.00 42.28 158 GLY A N 1
ATOM 803 C CA . GLY A 1 102 ? 32.468 28.909 16.388 1.00 45.09 158 GLY A CA 1
ATOM 804 C C . GLY A 1 102 ? 32.251 30.053 15.422 1.00 44.12 158 GLY A C 1
ATOM 805 O O . GLY A 1 102 ? 31.194 30.663 15.425 1.00 40.10 158 GLY A O 1
ATOM 806 N N . VAL A 1 103 ? 33.213 30.332 14.554 1.00 39.64 159 VAL A N 1
ATOM 807 C CA . VAL A 1 103 ? 33.094 31.386 13.562 1.00 39.26 159 VAL A CA 1
ATOM 808 C C . VAL A 1 103 ? 33.537 30.831 12.217 1.00 36.66 159 VAL A C 1
ATOM 809 O O . VAL A 1 103 ? 34.123 29.742 12.196 1.00 34.94 159 VAL A O 1
ATOM 813 N N . PRO A 1 104 ? 33.332 31.571 11.115 1.00 32.12 160 PRO A N 1
ATOM 814 C CA . PRO A 1 104 ? 33.828 31.102 9.828 1.00 33.44 160 PRO A CA 1
ATOM 815 C C . PRO A 1 104 ? 35.342 30.816 9.816 1.00 34.23 160 PRO A C 1
ATOM 816 O O . PRO A 1 104 ? 36.135 31.500 10.471 1.00 31.39 160 PRO A O 1
ATOM 820 N N . CYS A 1 105 ? 35.720 29.714 9.173 1.00 32.98 161 CYS A N 1
ATOM 821 C CA . CYS A 1 105 ? 37.119 29.401 8.920 1.00 29.17 161 CYS A CA 1
ATOM 822 C C . CYS A 1 105 ? 37.712 30.597 8.211 1.00 29.30 161 CYS A C 1
ATOM 823 O O . CYS A 1 105 ? 37.064 31.237 7.374 1.00 28.74 161 CYS A O 1
ATOM 826 N N . TRP A 1 106 ? 38.975 30.851 8.494 1.00 30.13 162 TRP A N 1
ATOM 827 C CA . TRP A 1 106 ? 39.670 32.034 7.903 1.00 29.71 162 TRP A CA 1
ATOM 828 C C . TRP A 1 106 ? 39.506 32.155 6.412 1.00 30.77 162 TRP A C 1
ATOM 829 O O . TRP A 1 106 ? 39.075 33.215 5.894 1.00 33.53 162 TRP A O 1
ATOM 840 N N . TYR A 1 107 ? 39.718 31.053 5.696 1.00 26.57 163 TYR A N 1
ATOM 841 C CA . TYR A 1 107 ? 39.609 31.063 4.236 1.00 30.26 163 TYR A CA 1
ATOM 842 C C . TYR A 1 107 ? 38.198 31.352 3.727 1.00 29.73 163 TYR A C 1
ATOM 843 O O . TYR A 1 107 ? 38.050 31.836 2.590 1.00 29.36 163 TYR A O 1
ATOM 852 N N . GLN A 1 108 ? 37.208 31.120 4.555 1.00 33.86 164 GLN A N 1
ATOM 853 C CA . GLN A 1 108 ? 35.821 31.369 4.170 1.00 35.20 164 GLN A CA 1
ATOM 854 C C . GLN A 1 108 ? 35.522 32.862 4.223 1.00 38.38 164 GLN A C 1
ATOM 855 O O . GLN A 1 108 ? 34.511 33.277 3.691 1.00 39.67 164 GLN A O 1
ATOM 861 N N . LEU A 1 109 ? 36.348 33.683 4.864 1.00 37.24 165 LEU A N 1
ATOM 862 C CA . LEU A 1 109 ? 36.016 35.084 4.915 1.00 37.23 165 LEU A CA 1
ATOM 863 C C . LEU A 1 109 ? 36.162 35.707 3.521 1.00 34.78 165 LEU A C 1
ATOM 864 O O . LEU A 1 109 ? 37.108 35.435 2.774 1.00 35.48 165 LEU A O 1
ATOM 869 N N . PRO A 1 110 ? 35.190 36.551 3.130 1.00 46.21 166 PRO A N 1
ATOM 870 C CA . PRO A 1 110 ? 35.235 37.155 1.769 1.00 45.10 166 PRO A CA 1
ATOM 871 C C . PRO A 1 110 ? 36.479 38.026 1.503 1.00 40.07 166 PRO A C 1
ATOM 872 O O . PRO A 1 110 ? 37.001 38.034 0.391 1.00 47.15 166 PRO A O 1
ATOM 876 N N . GLU A 1 111 ? 37.003 38.671 2.524 1.00 41.37 167 GLU A N 1
ATOM 877 C CA . GLU A 1 111 ? 38.234 39.479 2.347 1.00 48.71 167 GLU A CA 1
ATOM 878 C C . GLU A 1 111 ? 39.535 38.569 2.145 1.00 50.08 167 GLU A C 1
ATOM 879 O O . GLU A 1 111 ? 40.615 39.074 1.833 1.00 46.28 167 GLU A O 1
ATOM 885 N N . VAL A 1 112 ? 39.414 37.247 2.322 1.00 42.38 168 VAL A N 1
ATOM 886 C CA . VAL A 1 112 ? 40.559 36.350 2.419 1.00 34.74 168 VAL A CA 1
ATOM 887 C C . VAL A 1 112 ? 40.637 35.377 1.267 1.00 35.88 168 VAL A C 1
ATOM 888 O O . VAL A 1 112 ? 41.561 35.401 0.462 1.00 38.58 168 VAL A O 1
ATOM 892 N N . GLY A 1 113 ? 39.704 34.453 1.219 1.00 33.91 169 GLY A N 1
ATOM 893 C CA . GLY A 1 113 ? 39.713 33.442 0.234 1.00 34.43 169 GLY A CA 1
ATOM 894 C C . GLY A 1 113 ? 41.003 32.611 0.184 1.00 35.75 169 GLY A C 1
ATOM 895 O O . GLY A 1 113 ? 41.596 32.271 1.207 1.00 32.15 169 GLY A O 1
ATOM 896 N N . LEU A 1 114 ? 41.425 32.306 -1.043 1.00 34.27 170 LEU A N 1
ATOM 897 C CA . LEU A 1 114 ? 42.631 31.561 -1.296 1.00 36.87 170 LEU A CA 1
ATOM 898 C C . LEU A 1 114 ? 43.938 32.298 -0.892 1.00 31.00 170 LEU A C 1
ATOM 899 O O . LEU A 1 114 ? 44.952 31.631 -0.757 1.00 32.59 170 LEU A O 1
ATOM 904 N N . ALA A 1 115 ? 43.866 33.588 -0.661 1.00 34.12 171 ALA A N 1
ATOM 905 C CA . ALA A 1 115 ? 44.980 34.305 -0.084 1.00 35.10 171 ALA A CA 1
ATOM 906 C C . ALA A 1 115 ? 45.281 33.818 1.331 1.00 36.81 171 ALA A C 1
ATOM 907 O O . ALA A 1 115 ? 46.306 34.165 1.854 1.00 29.14 171 ALA A O 1
ATOM 909 N N . ALA A 1 116 ? 44.388 33.043 1.981 1.00 29.93 172 ALA A N 1
ATOM 910 C CA . ALA A 1 116 ? 44.759 32.330 3.193 1.00 29.64 172 ALA A CA 1
ATOM 911 C C . ALA A 1 116 ? 46.024 31.556 3.020 1.00 24.43 172 ALA A C 1
ATOM 912 O O . ALA A 1 116 ? 46.695 31.275 3.991 1.00 24.86 172 ALA A O 1
ATOM 914 N N . VAL A 1 117 ? 46.339 31.066 1.813 1.00 25.19 173 VAL A N 1
ATOM 915 C CA . VAL A 1 117 ? 47.516 30.315 1.723 1.00 26.47 173 VAL A CA 1
ATOM 916 C C . VAL A 1 117 ? 48.783 31.170 2.005 1.00 25.82 173 VAL A C 1
ATOM 917 O O . VAL A 1 117 ? 49.740 30.696 2.609 1.00 25.95 173 VAL A O 1
ATOM 921 N N . ASN A 1 118 ? 48.769 32.407 1.575 1.00 24.40 174 ASN A N 1
ATOM 922 C CA . ASN A 1 118 ? 49.843 33.314 2.038 1.00 25.32 174 ASN A CA 1
ATOM 923 C C . ASN A 1 118 ? 49.826 33.680 3.546 1.00 22.38 174 ASN A C 1
ATOM 924 O O . ASN A 1 118 ? 50.933 33.831 4.189 1.00 26.72 174 ASN A O 1
ATOM 929 N N . ASP A 1 119 ? 48.634 33.895 4.101 1.00 24.62 175 ASP A N 1
ATOM 930 C CA . ASP A 1 119 ? 48.532 34.121 5.575 1.00 25.70 175 ASP A CA 1
ATOM 931 C C . ASP A 1 119 ? 49.106 33.034 6.370 1.00 25.71 175 ASP A C 1
ATOM 932 O O . ASP A 1 119 ? 49.775 33.219 7.369 1.00 26.73 175 ASP A O 1
ATOM 937 N N . SER A 1 120 ? 48.967 31.795 5.855 1.00 25.29 176 SER A N 1
ATOM 938 C CA . SER A 1 120 ? 49.593 30.643 6.540 1.00 25.21 176 SER A CA 1
ATOM 939 C C . SER A 1 120 ? 51.061 30.739 6.531 1.00 25.96 176 SER A C 1
ATOM 940 O O . SER A 1 120 ? 51.720 30.420 7.530 1.00 25.76 176 SER A O 1
ATOM 943 N N . SER A 1 121 ? 51.671 31.150 5.416 1.00 24.14 177 SER A N 1
ATOM 944 C CA . SER A 1 121 ? 53.093 31.213 5.397 1.00 25.80 177 SER A CA 1
ATOM 945 C C . SER A 1 121 ? 53.574 32.375 6.364 1.00 23.49 177 SER A C 1
ATOM 946 O O . SER A 1 121 ? 54.584 32.258 6.959 1.00 24.99 177 SER A O 1
ATOM 949 N N . LEU A 1 122 ? 52.875 33.472 6.385 1.00 24.28 178 LEU A N 1
ATOM 950 C CA . LEU A 1 122 ? 53.211 34.555 7.346 1.00 28.27 178 LEU A CA 1
ATOM 951 C C . LEU A 1 122 ? 53.195 34.021 8.799 1.00 31.31 178 LEU A C 1
ATOM 952 O O . LEU A 1 122 ? 54.097 34.297 9.575 1.00 29.63 178 LEU A O 1
ATOM 957 N N . MET A 1 123 ? 52.195 33.200 9.152 1.00 29.81 179 MET A N 1
ATOM 958 C CA . MET A 1 123 ? 52.171 32.552 10.417 1.00 28.91 179 MET A CA 1
ATOM 959 C C . MET A 1 123 ? 53.229 31.644 10.724 1.00 30.77 179 MET A C 1
ATOM 960 O O . MET A 1 123 ? 53.887 31.768 11.762 1.00 34.21 179 MET A O 1
ATOM 965 N N . PHE A 1 124 ? 53.531 30.737 9.826 1.00 28.13 180 PHE A N 1
ATOM 966 C CA . PHE A 1 124 ? 54.554 29.811 10.079 1.00 26.84 180 PHE A CA 1
ATOM 967 C C . PHE A 1 124 ? 55.858 30.527 10.278 1.00 27.78 180 PHE A C 1
ATOM 968 O O . PHE A 1 124 ? 56.714 30.095 11.069 1.00 27.13 180 PHE A O 1
ATOM 976 N N . SER A 1 125 ? 56.113 31.517 9.398 1.00 26.74 181 SER A N 1
ATOM 977 C CA . SER A 1 125 ? 57.438 32.143 9.424 1.00 28.08 181 SER A CA 1
ATOM 978 C C . SER A 1 125 ? 57.725 32.924 10.749 1.00 27.16 181 SER A C 1
ATOM 979 O O . SER A 1 125 ? 58.908 32.951 11.200 1.00 27.87 181 SER A O 1
ATOM 982 N N . SER A 1 126 ? 56.648 33.368 11.367 1.00 24.78 182 SER A N 1
ATOM 983 C CA . SER A 1 126 ? 56.627 34.035 12.674 1.00 30.48 182 SER A CA 1
ATOM 984 C C . SER A 1 126 ? 57.317 33.213 13.700 1.00 30.20 182 SER A C 1
ATOM 985 O O . SER A 1 126 ? 58.025 33.776 14.538 1.00 28.12 182 SER A O 1
ATOM 988 N N . ILE A 1 127 ? 57.134 31.883 13.655 1.00 24.23 183 ILE A N 1
ATOM 989 C CA . ILE A 1 127 ? 57.726 31.013 14.675 1.00 25.29 183 ILE A CA 1
ATOM 990 C C . ILE A 1 127 ? 59.187 31.172 14.764 1.00 26.43 183 ILE A C 1
ATOM 991 O O . ILE A 1 127 ? 59.747 31.284 15.862 1.00 25.08 183 ILE A O 1
ATOM 996 N N . PHE A 1 128 ? 59.856 31.183 13.597 1.00 23.95 184 PHE A N 1
ATOM 997 C CA . PHE A 1 128 ? 61.279 31.257 13.615 1.00 25.42 184 PHE A CA 1
ATOM 998 C C . PHE A 1 128 ? 61.840 32.581 14.132 1.00 21.87 184 PHE A C 1
ATOM 999 O O . PHE A 1 128 ? 62.911 32.572 14.701 1.00 23.16 184 PHE A O 1
ATOM 1007 N N . TYR A 1 129 ? 61.124 33.651 13.914 1.00 23.29 185 TYR A N 1
ATOM 1008 C CA . TYR A 1 129 ? 61.546 34.950 14.504 1.00 26.39 185 TYR A CA 1
ATOM 1009 C C . TYR A 1 129 ? 61.490 34.959 16.020 1.00 25.15 185 TYR A C 1
ATOM 1010 O O . TYR A 1 129 ? 62.426 35.419 16.648 1.00 26.04 185 TYR A O 1
ATOM 1019 N N . VAL A 1 130 ? 60.391 34.397 16.549 1.00 24.65 186 VAL A N 1
ATOM 1020 C CA . VAL A 1 130 ? 60.320 34.137 18.031 1.00 25.73 186 VAL A CA 1
ATOM 1021 C C . VAL A 1 130 ? 61.442 33.311 18.558 1.00 27.96 186 VAL A C 1
ATOM 1022 O O . VAL A 1 130 ? 62.115 33.694 19.528 1.00 25.54 186 VAL A O 1
ATOM 1026 N N . LEU A 1 131 ? 61.745 32.177 17.911 1.00 25.26 187 LEU A N 1
ATOM 1027 C CA . LEU A 1 131 ? 62.826 31.322 18.347 1.00 25.51 187 LEU A CA 1
ATOM 1028 C C . LEU A 1 131 ? 64.203 31.964 18.281 1.00 27.54 187 LEU A C 1
ATOM 1029 O O . LEU A 1 131 ? 65.045 31.822 19.184 1.00 25.45 187 LEU A O 1
ATOM 1034 N N . HIS A 1 132 ? 64.434 32.701 17.214 1.00 24.35 188 HIS A N 1
ATOM 1035 C CA . HIS A 1 132 ? 65.720 33.375 17.055 1.00 24.11 188 HIS A CA 1
ATOM 1036 C C . HIS A 1 132 ? 65.860 34.499 18.140 1.00 24.77 188 HIS A C 1
ATOM 1037 O O . HIS A 1 132 ? 66.932 34.650 18.752 1.00 24.92 188 HIS A O 1
ATOM 1044 N N . ALA A 1 133 ? 64.817 35.255 18.275 1.00 24.39 189 ALA A N 1
ATOM 1045 C CA . ALA A 1 133 ? 64.826 36.424 19.222 1.00 25.32 189 ALA A CA 1
ATOM 1046 C C . ALA A 1 133 ? 65.210 36.004 20.627 1.00 29.86 189 ALA A C 1
ATOM 1047 O O . ALA A 1 133 ? 65.955 36.690 21.265 1.00 28.41 189 ALA A O 1
ATOM 1049 N N . HIS A 1 134 ? 64.706 34.862 21.078 1.00 29.51 190 HIS A N 1
ATOM 1050 C CA . HIS A 1 134 ? 64.924 34.371 22.439 1.00 27.74 190 HIS A CA 1
ATOM 1051 C C . HIS A 1 134 ? 66.047 33.438 22.572 1.00 30.29 190 HIS A C 1
ATOM 1052 O O . HIS A 1 134 ? 66.602 33.376 23.629 1.00 32.13 190 HIS A O 1
ATOM 1059 N N . PHE A 1 135 ? 66.373 32.605 21.564 1.00 25.27 191 PHE A N 1
ATOM 1060 C CA . PHE A 1 135 ? 67.274 31.497 21.778 1.00 23.46 191 PHE A CA 1
ATOM 1061 C C . PHE A 1 135 ? 68.543 31.467 20.926 1.00 23.94 191 PHE A C 1
ATOM 1062 O O . PHE A 1 135 ? 69.336 30.540 21.077 1.00 26.72 191 PHE A O 1
ATOM 1070 N N . ALA A 1 136 ? 68.753 32.439 20.066 1.00 25.35 192 ALA A N 1
ATOM 1071 C CA . ALA A 1 136 ? 69.871 32.323 19.085 1.00 29.61 192 ALA A CA 1
ATOM 1072 C C . ALA A 1 136 ? 71.213 32.075 19.725 1.00 33.86 192 ALA A C 1
ATOM 1073 O O . ALA A 1 136 ? 72.018 31.340 19.198 1.00 37.39 192 ALA A O 1
ATOM 1075 N N . ASP A 1 137 ? 71.432 32.648 20.896 1.00 36.58 193 ASP A N 1
ATOM 1076 C CA . ASP A 1 137 ? 72.697 32.485 21.634 1.00 44.01 193 ASP A CA 1
ATOM 1077 C C . ASP A 1 137 ? 72.774 31.328 22.585 1.00 44.86 193 ASP A C 1
ATOM 1078 O O . ASP A 1 137 ? 73.798 31.142 23.217 1.00 49.85 193 ASP A O 1
ATOM 1083 N N . LYS A 1 138 ? 71.758 30.479 22.617 1.00 36.93 194 LYS A N 1
ATOM 1084 C CA . LYS A 1 138 ? 71.782 29.287 23.452 1.00 34.37 194 LYS A CA 1
ATOM 1085 C C . LYS A 1 138 ? 72.094 28.011 22.772 1.00 39.00 194 LYS A C 1
ATOM 1086 O O . LYS A 1 138 ? 71.875 27.823 21.591 1.00 30.66 194 LYS A O 1
ATOM 1092 N N . LYS A 1 139 ? 72.565 27.080 23.583 1.00 33.38 195 LYS A N 1
ATOM 1093 C CA . LYS A 1 139 ? 73.033 25.857 23.121 1.00 37.04 195 LYS A CA 1
ATOM 1094 C C . LYS A 1 139 ? 71.832 25.085 22.504 1.00 36.25 195 LYS A C 1
ATOM 1095 O O . LYS A 1 139 ? 72.035 24.290 21.623 1.00 33.38 195 LYS A O 1
ATOM 1101 N N . ILE A 1 140 ? 70.623 25.292 23.003 1.00 32.18 196 ILE A N 1
ATOM 1102 C CA . ILE A 1 140 ? 69.490 24.496 22.502 1.00 33.31 196 ILE A CA 1
ATOM 1103 C C . ILE A 1 140 ? 68.882 25.089 21.218 1.00 30.28 196 ILE A C 1
ATOM 1104 O O . ILE A 1 140 ? 67.963 24.491 20.654 1.00 30.23 196 ILE A O 1
ATOM 1109 N N . TYR A 1 141 ? 69.416 26.200 20.727 1.00 29.26 197 TYR A N 1
ATOM 1110 C CA . TYR A 1 141 ? 68.851 26.843 19.566 1.00 30.03 197 TYR A CA 1
ATOM 1111 C C . TYR A 1 141 ? 68.669 25.862 18.397 1.00 27.14 197 TYR A C 1
ATOM 1112 O O . TYR A 1 141 ? 67.557 25.824 17.829 1.00 30.71 197 TYR A O 1
ATOM 1121 N N . THR A 1 142 ? 69.715 25.110 18.014 1.00 28.12 198 THR A N 1
ATOM 1122 C CA . THR A 1 142 ? 69.563 24.313 16.775 1.00 33.10 198 THR A CA 1
ATOM 1123 C C . THR A 1 142 ? 68.561 23.184 17.016 1.00 34.22 198 THR A C 1
ATOM 1124 O O . THR A 1 142 ? 67.768 22.880 16.152 1.00 32.88 198 THR A O 1
ATOM 1128 N N . ASN A 1 143 ? 68.520 22.653 18.233 1.00 29.61 199 ASN A N 1
ATOM 1129 C CA . ASN A 1 143 ? 67.530 21.643 18.574 1.00 30.35 199 ASN A CA 1
ATOM 1130 C C . ASN A 1 143 ? 66.101 22.145 18.421 1.00 25.82 199 ASN A C 1
ATOM 1131 O O . ASN A 1 143 ? 65.193 21.432 17.922 1.00 29.65 199 ASN A O 1
ATOM 1136 N N . LEU A 1 144 ? 65.830 23.369 18.838 1.00 24.73 200 LEU A N 1
ATOM 1137 C CA . LEU A 1 144 ? 64.524 23.970 18.676 1.00 23.59 200 LEU A CA 1
ATOM 1138 C C . LEU A 1 144 ? 64.099 24.178 17.226 1.00 27.98 200 LEU A C 1
ATOM 1139 O O . LEU A 1 144 ? 62.953 23.883 16.817 1.00 27.42 200 LEU A O 1
ATOM 1144 N N . VAL A 1 145 ? 64.989 24.788 16.454 1.00 26.89 201 VAL A N 1
ATOM 1145 C CA . VAL A 1 145 ? 64.669 25.121 15.062 1.00 30.53 201 VAL A CA 1
ATOM 1146 C C . VAL A 1 145 ? 64.414 23.763 14.278 1.00 29.75 201 VAL A C 1
ATOM 1147 O O . VAL A 1 145 ? 63.453 23.653 13.521 1.00 28.01 201 VAL A O 1
ATOM 1151 N N . GLU A 1 146 ? 65.257 22.775 14.526 1.00 25.98 202 GLU A N 1
ATOM 1152 C CA . GLU A 1 146 ? 65.158 21.455 13.877 1.00 29.00 202 GLU A CA 1
ATOM 1153 C C . GLU A 1 146 ? 63.871 20.756 14.270 1.00 31.72 202 GLU A C 1
ATOM 1154 O O . GLU A 1 146 ? 63.150 20.196 13.434 1.00 27.03 202 GLU A O 1
ATOM 1160 N N . LEU A 1 147 ? 63.534 20.825 15.547 1.00 27.47 203 LEU A N 1
ATOM 1161 C CA . LEU A 1 147 ? 62.279 20.263 16.035 1.00 29.18 203 LEU A CA 1
ATOM 1162 C C . LEU A 1 147 ? 61.053 20.847 15.388 1.00 29.83 203 LEU A C 1
ATOM 1163 O O . LEU A 1 147 ? 60.151 20.063 15.011 1.00 26.51 203 LEU A O 1
ATOM 1168 N N . PHE A 1 148 ? 60.994 22.151 15.189 1.00 25.06 204 PHE A N 1
ATOM 1169 C CA . PHE A 1 148 ? 59.872 22.731 14.546 1.00 25.12 204 PHE A CA 1
ATOM 1170 C C . PHE A 1 148 ? 59.818 22.331 13.045 1.00 28.47 204 PHE A C 1
ATOM 1171 O O . PHE A 1 148 ? 58.684 22.020 12.492 1.00 30.18 204 PHE A O 1
ATOM 1179 N N . ASN A 1 149 ? 60.975 22.331 12.360 1.00 26.73 205 ASN A N 1
ATOM 1180 C CA . ASN A 1 149 ? 60.942 21.867 10.965 1.00 27.73 205 ASN A CA 1
ATOM 1181 C C . ASN A 1 149 ? 60.569 20.372 10.833 1.00 28.18 205 ASN A C 1
ATOM 1182 O O . ASN A 1 149 ? 59.772 20.024 9.971 1.00 29.71 205 ASN A O 1
ATOM 1187 N N . GLU A 1 150 ? 61.111 19.494 11.682 1.00 28.11 206 GLU A N 1
ATOM 1188 C CA . GLU A 1 150 ? 60.712 18.118 11.693 1.00 32.52 206 GLU A CA 1
ATOM 1189 C C . GLU A 1 150 ? 59.210 17.942 11.946 1.00 32.76 206 GLU A C 1
ATOM 1190 O O . GLU A 1 150 ? 58.575 16.972 11.417 1.00 27.64 206 GLU A O 1
ATOM 1196 N N . SER A 1 151 ? 58.634 18.804 12.779 1.00 29.26 207 SER A N 1
ATOM 1197 C CA . SER A 1 151 ? 57.196 18.757 13.020 1.00 26.99 207 SER A CA 1
ATOM 1198 C C . SER A 1 151 ? 56.376 19.107 11.806 1.00 28.26 207 SER A C 1
ATOM 1199 O O . SER A 1 151 ? 55.306 18.507 11.548 1.00 25.25 207 SER A O 1
ATOM 1202 N N . LEU A 1 152 ? 56.881 20.013 10.999 1.00 25.25 208 LEU A N 1
ATOM 1203 C CA . LEU A 1 152 ? 56.211 20.351 9.773 1.00 25.36 208 LEU A CA 1
ATOM 1204 C C . LEU A 1 152 ? 56.287 19.162 8.786 1.00 23.85 208 LEU A C 1
ATOM 1205 O O . LEU A 1 152 ? 55.270 18.846 8.142 1.00 23.91 208 LEU A O 1
ATOM 1210 N N . MET A 1 153 ? 57.442 18.526 8.690 1.00 26.53 209 MET A N 1
ATOM 1211 C CA . MET A 1 153 ? 57.616 17.385 7.752 1.00 25.59 209 MET A CA 1
ATOM 1212 C C . MET A 1 153 ? 56.702 16.238 8.198 1.00 26.74 209 MET A C 1
ATOM 1213 O O . MET A 1 153 ? 55.925 15.681 7.392 1.00 24.61 209 MET A O 1
ATOM 1218 N N . HIS A 1 154 ? 56.765 15.898 9.478 1.00 24.45 210 HIS A N 1
ATOM 1219 C CA . HIS A 1 154 ? 55.845 14.839 10.026 1.00 25.42 210 HIS A CA 1
ATOM 1220 C C . HIS A 1 154 ? 54.450 15.098 9.771 1.00 24.20 210 HIS A C 1
ATOM 1221 O O . HIS A 1 154 ? 53.744 14.225 9.223 1.00 24.60 210 HIS A O 1
ATOM 1228 N N . THR A 1 155 ? 53.938 16.291 10.140 1.00 23.31 211 THR A N 1
ATOM 1229 C CA . THR A 1 155 ? 52.589 16.594 9.913 1.00 23.05 211 THR A CA 1
ATOM 1230 C C . THR A 1 155 ? 52.135 16.533 8.457 1.00 25.14 211 THR A C 1
ATOM 1231 O O . THR A 1 155 ? 51.055 16.049 8.153 1.00 22.41 211 THR A O 1
ATOM 1235 N N . SER A 1 156 ? 52.950 17.024 7.550 1.00 21.38 212 SER A N 1
ATOM 1236 C CA . SER A 1 156 ? 52.636 17.046 6.120 1.00 22.83 212 SER A CA 1
ATOM 1237 C C . SER A 1 156 ? 52.688 15.583 5.545 1.00 22.48 212 SER A C 1
ATOM 1238 O O . SER A 1 156 ? 51.921 15.274 4.677 1.00 23.76 212 SER A O 1
ATOM 1241 N N . ILE A 1 157 ? 53.525 14.725 6.107 1.00 21.75 213 ILE A N 1
ATOM 1242 C CA . ILE A 1 157 ? 53.503 13.276 5.760 1.00 23.92 213 ILE A CA 1
ATOM 1243 C C . ILE A 1 157 ? 52.130 12.759 6.078 1.00 24.70 213 ILE A C 1
ATOM 1244 O O . ILE A 1 157 ? 51.447 12.139 5.276 1.00 23.14 213 ILE A O 1
ATOM 1249 N N . GLY A 1 158 ? 51.659 13.043 7.275 1.00 22.95 214 GLY A N 1
ATOM 1250 C CA . GLY A 1 158 ? 50.361 12.522 7.695 1.00 21.77 214 GLY A CA 1
ATOM 1251 C C . GLY A 1 158 ? 49.208 13.142 6.990 1.00 24.09 214 GLY A C 1
ATOM 1252 O O . GLY A 1 158 ? 48.252 12.468 6.620 1.00 24.26 214 GLY A O 1
ATOM 1253 N N . GLN A 1 159 ? 49.286 14.413 6.685 1.00 20.88 215 GLN A N 1
ATOM 1254 C CA . GLN A 1 159 ? 48.273 15.064 5.887 1.00 22.23 215 GLN A CA 1
ATOM 1255 C C . GLN A 1 159 ? 48.207 14.471 4.484 1.00 21.90 215 GLN A C 1
ATOM 1256 O O . GLN A 1 159 ? 47.123 14.365 3.921 1.00 25.32 215 GLN A O 1
ATOM 1262 N N . HIS A 1 160 ? 49.332 14.111 3.950 1.00 22.34 216 HIS A N 1
ATOM 1263 C CA . HIS A 1 160 ? 49.298 13.512 2.638 1.00 22.41 216 HIS A CA 1
ATOM 1264 C C . HIS A 1 160 ? 48.502 12.205 2.698 1.00 23.97 216 HIS A C 1
ATOM 1265 O O . HIS A 1 160 ? 47.652 11.934 1.819 1.00 24.75 216 HIS A O 1
ATOM 1272 N N . LEU A 1 161 ? 48.849 11.382 3.686 1.00 24.52 217 LEU A N 1
ATOM 1273 C CA . LEU A 1 161 ? 48.083 10.112 3.863 1.00 24.62 217 LEU A CA 1
ATOM 1274 C C . LEU A 1 161 ? 46.614 10.301 4.019 1.00 25.80 217 LEU A C 1
ATOM 1275 O O . LEU A 1 161 ? 45.775 9.502 3.506 1.00 26.92 217 LEU A O 1
ATOM 1280 N N . ASP A 1 162 ? 46.236 11.354 4.752 1.00 23.75 218 ASP A N 1
ATOM 1281 C CA . ASP A 1 162 ? 44.859 11.715 5.051 1.00 24.78 218 ASP A CA 1
ATOM 1282 C C . ASP A 1 162 ? 44.050 12.174 3.872 1.00 29.76 218 ASP A C 1
ATOM 1283 O O . ASP A 1 162 ? 42.895 11.792 3.743 1.00 29.40 218 ASP A O 1
ATOM 1288 N N . VAL A 1 163 ? 44.645 13.009 2.994 1.00 28.09 219 VAL A N 1
ATOM 1289 C CA . VAL A 1 163 ? 43.844 13.753 2.027 1.00 27.44 219 VAL A CA 1
ATOM 1290 C C . VAL A 1 163 ? 44.060 13.056 0.674 1.00 32.08 219 VAL A C 1
ATOM 1291 O O . VAL A 1 163 ? 43.391 13.403 -0.249 1.00 34.87 219 VAL A O 1
ATOM 1295 N N . THR A 1 164 ? 45.046 12.158 0.550 1.00 32.26 220 THR A N 1
ATOM 1296 C CA . THR A 1 164 ? 45.363 11.627 -0.756 1.00 39.70 220 THR A CA 1
ATOM 1297 C C . THR A 1 164 ? 44.083 11.050 -1.415 1.00 40.91 220 THR A C 1
ATOM 1298 O O . THR A 1 164 ? 43.355 10.264 -0.785 1.00 47.01 220 THR A O 1
ATOM 1302 N N . MET A 1 165 ? 43.836 11.514 -2.656 1.00 49.84 221 MET A N 1
ATOM 1303 C CA . MET A 1 165 ? 42.754 11.047 -3.611 1.00 57.91 221 MET A CA 1
ATOM 1304 C C . MET A 1 165 ? 42.851 9.541 -3.988 1.00 59.98 221 MET A C 1
ATOM 1305 O O . MET A 1 165 ? 41.827 8.883 -4.236 1.00 59.87 221 MET A O 1
ATOM 1310 N N . GLU A 1 166 ? 44.099 9.041 -3.983 1.00 61.12 222 GLU A N 1
ATOM 1311 C CA . GLU A 1 166 ? 44.452 7.609 -3.839 1.00 70.62 222 GLU A CA 1
ATOM 1312 C C . GLU A 1 166 ? 43.768 6.760 -2.696 1.00 78.96 222 GLU A C 1
ATOM 1313 O O . GLU A 1 166 ? 43.332 5.620 -2.991 1.00 84.36 222 GLU A O 1
ATOM 1319 N N . ARG A 1 167 ? 43.672 7.283 -1.451 1.00 69.25 223 ARG A N 1
ATOM 1320 C CA . ARG A 1 167 ? 43.137 6.507 -0.247 1.00 67.47 223 ARG A CA 1
ATOM 1321 C C . AR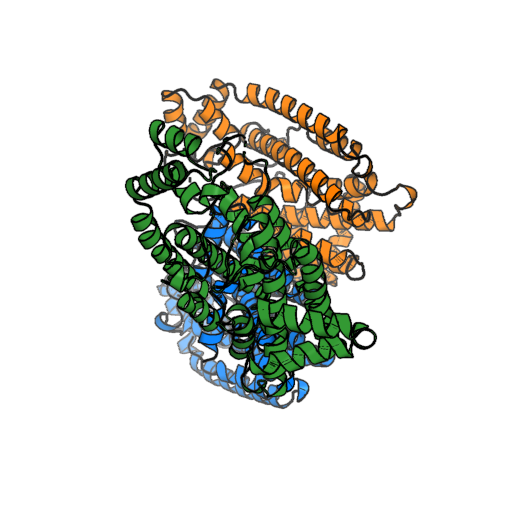G A 1 167 ? 41.885 5.584 -0.467 1.00 71.48 223 ARG A C 1
ATOM 1322 O O . ARG A 1 167 ? 41.676 4.628 0.307 1.00 62.57 223 ARG A O 1
ATOM 1330 N N . ARG A 1 168 ? 41.055 5.982 -1.463 1.00 67.89 224 ARG A N 1
ATOM 1331 C CA . ARG A 1 168 ? 39.802 5.315 -1.908 1.00 58.11 224 ARG A CA 1
ATOM 1332 C C . ARG A 1 168 ? 39.607 5.548 -3.452 1.00 53.65 224 ARG A C 1
ATOM 1333 O O . ARG A 1 168 ? 39.814 6.658 -3.945 1.00 51.61 224 ARG A O 1
ATOM 1341 N N . GLN A 1 169 ? 39.206 4.523 -4.200 1.00 67.07 225 GLN A N 1
ATOM 1342 C CA . GLN A 1 169 ? 38.700 4.714 -5.610 1.00 68.05 225 GLN A CA 1
ATOM 1343 C C . GLN A 1 169 ? 37.189 4.298 -5.628 1.00 64.87 225 GLN A C 1
ATOM 1344 O O . GLN A 1 169 ? 36.859 3.109 -5.578 1.00 57.63 225 GLN A O 1
ATOM 1350 N N . LYS A 1 170 ? 36.292 5.278 -5.622 1.00 63.53 226 LYS A N 1
ATOM 1351 C CA . LYS A 1 170 ? 34.841 5.037 -5.597 1.00 62.47 226 LYS A CA 1
ATOM 1352 C C . LYS A 1 170 ? 34.342 4.075 -4.484 1.00 64.59 226 LYS A C 1
ATOM 1353 O O . LYS A 1 170 ? 34.230 4.461 -3.311 1.00 62.56 226 LYS A O 1
ATOM 1359 N N . SER A 1 171 ? 34.114 2.805 -4.832 1.00 64.31 227 SER A N 1
ATOM 1360 C CA . SER A 1 171 ? 33.535 1.813 -3.908 1.00 59.54 227 SER A CA 1
ATOM 1361 C C . SER A 1 171 ? 34.654 0.915 -3.315 1.00 50.55 227 SER A C 1
ATOM 1362 O O . SER A 1 171 ? 34.368 -0.080 -2.626 1.00 53.65 227 SER A O 1
ATOM 1365 N N . ASP A 1 172 ? 35.919 1.261 -3.582 1.00 45.43 228 ASP A N 1
ATOM 1366 C CA . ASP A 1 172 ? 37.047 0.501 -3.072 1.00 51.22 228 ASP A CA 1
ATOM 1367 C C . ASP A 1 172 ? 37.605 1.232 -1.799 1.00 46.87 228 ASP A C 1
ATOM 1368 O O . ASP A 1 172 ? 38.315 2.254 -1.873 1.00 47.04 228 ASP A O 1
ATOM 1373 N N . TYR A 1 173 ? 37.322 0.614 -0.669 1.00 38.78 229 TYR A N 1
ATOM 1374 C CA . TYR A 1 173 ? 37.731 1.106 0.635 1.00 31.06 229 TYR A CA 1
ATOM 1375 C C . TYR A 1 173 ? 38.678 0.085 1.185 1.00 29.66 229 TYR A C 1
ATOM 1376 O O . TYR A 1 173 ? 38.845 -0.059 2.391 1.00 26.86 229 TYR A O 1
ATOM 1385 N N . SER A 1 174 ? 39.400 -0.621 0.294 1.00 25.61 230 SER A N 1
ATOM 1386 C CA . SER A 1 174 ? 40.339 -1.603 0.730 1.00 26.53 230 SER A CA 1
ATOM 1387 C C . SER A 1 174 ? 41.516 -1.058 1.534 1.00 24.24 230 SER A C 1
ATOM 1388 O O . SER A 1 174 ? 42.147 -1.781 2.282 1.00 26.05 230 SER A O 1
ATOM 1391 N N . LEU A 1 175 ? 41.848 0.217 1.336 1.00 24.49 231 LEU A N 1
ATOM 1392 C CA . LEU A 1 175 ? 42.892 0.873 2.113 1.00 26.04 231 LEU A CA 1
ATOM 1393 C C . LEU A 1 175 ? 42.452 1.396 3.486 1.00 25.26 231 LEU A C 1
ATOM 1394 O O . LEU A 1 175 ? 43.286 1.927 4.198 1.00 23.60 231 LEU A O 1
ATOM 1399 N N . PHE A 1 176 ? 41.166 1.324 3.816 1.00 24.67 232 PHE A N 1
ATOM 1400 C CA . PHE A 1 176 ? 40.622 1.772 5.151 1.00 25.15 232 PHE A CA 1
ATOM 1401 C C . PHE A 1 176 ? 40.888 0.696 6.200 1.00 25.48 232 PHE A C 1
ATOM 1402 O O . PHE A 1 176 ? 39.979 0.029 6.606 1.00 25.08 232 PHE A O 1
ATOM 1410 N N . THR A 1 177 ? 42.126 0.564 6.597 1.00 21.23 233 THR A N 1
ATOM 1411 C CA . THR A 1 177 ? 42.622 -0.427 7.525 1.00 22.49 233 THR A CA 1
ATOM 1412 C C . THR A 1 177 ? 43.236 0.266 8.717 1.00 24.40 233 THR A C 1
ATOM 1413 O O . THR A 1 177 ? 43.582 1.470 8.682 1.00 22.64 233 THR A O 1
ATOM 1417 N N . ILE A 1 178 ? 43.421 -0.511 9.752 1.00 24.41 234 ILE A N 1
ATOM 1418 C CA . ILE A 1 178 ? 44.031 0.029 10.942 1.00 24.05 234 ILE A CA 1
ATOM 1419 C C . ILE A 1 178 ? 45.492 0.322 10.676 1.00 24.98 234 ILE A C 1
ATOM 1420 O O . ILE A 1 178 ? 46.051 1.261 11.293 1.00 22.59 234 ILE A O 1
ATOM 1425 N N . GLU A 1 179 ? 46.163 -0.473 9.826 1.00 22.40 235 GLU A N 1
ATOM 1426 C CA . GLU A 1 179 ? 47.561 -0.119 9.462 1.00 28.67 235 GLU A CA 1
ATOM 1427 C C . GLU A 1 179 ? 47.648 1.307 8.860 1.00 23.15 235 GLU A C 1
ATOM 1428 O O . GLU A 1 179 ? 48.498 2.109 9.273 1.00 24.59 235 GLU A O 1
ATOM 1434 N N . ARG A 1 180 ? 46.725 1.615 8.002 1.00 22.52 236 ARG A N 1
ATOM 1435 C CA . ARG A 1 180 ? 46.699 2.953 7.341 1.00 24.13 236 ARG A CA 1
ATOM 1436 C C . ARG A 1 180 ? 46.345 4.003 8.400 1.00 25.78 236 ARG A C 1
ATOM 1437 O O . ARG A 1 180 ? 46.984 5.009 8.504 1.00 20.77 236 ARG A O 1
ATOM 1445 N N . TYR A 1 181 ? 45.306 3.737 9.179 1.00 20.76 237 TYR A N 1
ATOM 1446 C CA . TYR A 1 181 ? 44.853 4.652 10.236 1.00 21.99 237 TYR A CA 1
ATOM 1447 C C . TYR A 1 181 ? 46.027 4.952 11.171 1.00 21.77 237 TYR A C 1
ATOM 1448 O O . TYR A 1 181 ? 46.239 6.124 11.508 1.00 24.58 237 TYR A O 1
ATOM 1457 N N . ASN A 1 182 ? 46.727 3.931 11.655 1.00 20.62 238 ASN A N 1
ATOM 1458 C CA . ASN A 1 182 ? 47.797 4.142 12.604 1.00 22.02 238 ASN A CA 1
ATOM 1459 C C . ASN A 1 182 ? 48.894 5.081 12.030 1.00 26.34 238 ASN A C 1
ATOM 1460 O O . ASN A 1 182 ? 49.383 5.977 12.710 1.00 24.97 238 ASN A O 1
ATOM 1465 N N . ALA A 1 183 ? 49.217 4.889 10.762 1.00 22.62 239 ALA A N 1
ATOM 1466 C CA . ALA A 1 183 ? 50.213 5.767 10.103 1.00 22.42 239 ALA A CA 1
ATOM 1467 C C . ALA A 1 183 ? 49.686 7.202 9.987 1.00 24.76 239 ALA A C 1
ATOM 1468 O O . ALA A 1 183 ? 50.458 8.157 10.257 1.00 24.98 239 ALA A O 1
ATOM 1470 N N . ILE A 1 184 ? 48.446 7.370 9.540 1.00 19.87 240 ILE A N 1
ATOM 1471 C CA . ILE A 1 184 ? 47.861 8.659 9.383 1.00 22.80 240 ILE A CA 1
ATOM 1472 C C . ILE A 1 184 ? 47.962 9.418 10.700 1.00 25.32 240 ILE A C 1
ATOM 1473 O O . ILE A 1 184 ? 48.475 10.565 10.744 1.00 23.59 240 ILE A O 1
ATOM 1478 N N . VAL A 1 185 ? 47.521 8.794 11.799 1.00 23.64 241 VAL A N 1
ATOM 1479 C CA . VAL A 1 185 ? 47.413 9.582 13.037 1.00 24.68 241 VAL A CA 1
ATOM 1480 C C . VAL A 1 185 ? 48.728 9.798 13.705 1.00 23.83 241 VAL A C 1
ATOM 1481 O O . VAL A 1 185 ? 48.911 10.869 14.353 1.00 23.98 241 VAL A O 1
ATOM 1485 N N . LYS A 1 186 ? 49.650 8.843 13.627 1.00 21.65 242 LYS A N 1
ATOM 1486 C CA . LYS A 1 186 ? 50.963 8.986 14.068 1.00 23.80 242 LYS A CA 1
ATOM 1487 C C . LYS A 1 186 ? 51.603 10.285 13.511 1.00 27.15 242 LYS A C 1
ATOM 1488 O O . LYS A 1 186 ? 52.126 11.107 14.243 1.00 24.70 242 LYS A O 1
ATOM 1494 N N . TYR A 1 187 ? 51.553 10.425 12.207 1.00 24.59 243 TYR A N 1
ATOM 1495 C CA . TYR A 1 187 ? 52.186 11.535 11.543 1.00 21.37 243 TYR A CA 1
ATOM 1496 C C . TYR A 1 187 ? 51.352 12.801 11.578 1.00 24.03 243 TYR A C 1
ATOM 1497 O O . TYR A 1 187 ? 51.922 13.863 11.879 1.00 23.43 243 TYR A O 1
ATOM 1506 N N . LYS A 1 188 ? 50.070 12.771 11.339 1.00 20.25 244 LYS A N 1
ATOM 1507 C CA . LYS A 1 188 ? 49.359 14.045 11.183 1.00 22.96 244 LYS A CA 1
ATOM 1508 C C . LYS A 1 188 ? 49.102 14.695 12.548 1.00 23.81 244 LYS A C 1
ATOM 1509 O O . LYS A 1 188 ? 48.915 15.907 12.598 1.00 25.16 244 LYS A O 1
ATOM 1515 N N . THR A 1 189 ? 49.014 13.861 13.593 1.00 22.67 245 THR A N 1
ATOM 1516 C CA . THR A 1 189 ? 48.546 14.399 14.925 1.00 23.29 245 THR A CA 1
ATOM 1517 C C . THR A 1 189 ? 49.513 14.190 16.027 1.00 24.98 245 THR A C 1
ATOM 1518 O O . THR A 1 189 ? 49.784 15.164 16.756 1.00 24.04 245 THR A O 1
ATOM 1522 N N . ALA A 1 190 ? 50.031 12.970 16.179 1.00 25.03 246 ALA A N 1
ATOM 1523 C CA . ALA A 1 190 ? 50.709 12.630 17.394 1.00 24.57 246 ALA A CA 1
ATOM 1524 C C . ALA A 1 190 ? 52.032 13.380 17.601 1.00 26.27 246 ALA A C 1
ATOM 1525 O O . ALA A 1 190 ? 52.325 13.870 18.712 1.00 24.61 246 ALA A O 1
ATOM 1527 N N . TYR A 1 191 ? 52.767 13.644 16.524 1.00 25.53 247 TYR A N 1
ATOM 1528 C CA . TYR A 1 191 ? 53.975 14.448 16.645 1.00 28.02 247 TYR A CA 1
ATOM 1529 C C . TYR A 1 191 ? 53.748 15.891 17.096 1.00 26.96 247 TYR A C 1
ATOM 1530 O O . TYR A 1 191 ? 54.300 16.305 18.130 1.00 28.99 247 TYR A O 1
ATOM 1539 N N . TYR A 1 192 ? 52.932 16.651 16.430 1.00 24.27 248 TYR A N 1
ATOM 1540 C CA . TYR A 1 192 ? 52.818 18.030 16.816 1.00 28.12 248 TYR A CA 1
ATOM 1541 C C . TYR A 1 192 ? 51.981 18.269 18.054 1.00 30.23 248 TYR A C 1
ATOM 1542 O O . TYR A 1 192 ? 52.194 19.258 18.729 1.00 27.90 248 TYR A O 1
ATOM 1551 N N . THR A 1 193 ? 51.028 17.368 18.328 1.00 27.37 249 THR A N 1
ATOM 1552 C CA . THR A 1 193 ? 50.141 17.506 19.471 1.00 25.55 249 THR A CA 1
ATOM 1553 C C . THR A 1 193 ? 50.811 17.147 20.796 1.00 24.62 249 THR A C 1
ATOM 1554 O O . THR A 1 193 ? 50.502 17.799 21.747 1.00 25.97 249 THR A O 1
ATOM 1558 N N . TYR A 1 194 ? 51.660 16.129 20.861 1.00 24.16 250 TYR A N 1
ATOM 1559 C CA . TYR A 1 194 ? 52.290 15.660 22.078 1.00 25.63 250 TYR A CA 1
ATOM 1560 C C . TYR A 1 194 ? 53.769 15.602 22.026 1.00 27.53 250 TYR A C 1
ATOM 1561 O O . TYR A 1 194 ? 54.461 16.112 22.949 1.00 27.58 250 TYR A O 1
ATOM 1570 N N . GLN A 1 195 ? 54.326 15.010 20.973 1.00 25.07 251 GLN A N 1
ATOM 1571 C CA . GLN A 1 195 ? 55.754 14.839 20.982 1.00 28.39 251 GLN A CA 1
ATOM 1572 C C . GLN A 1 195 ? 56.496 16.190 21.017 1.00 29.13 251 GLN A C 1
ATOM 1573 O O . GLN A 1 195 ? 57.495 16.329 21.743 1.00 26.89 251 GLN A O 1
ATOM 1579 N N . LEU A 1 196 ? 56.011 17.134 20.201 1.00 24.34 252 LEU A N 1
ATOM 1580 C CA . LEU A 1 196 ? 56.669 18.446 20.055 1.00 26.38 252 LEU A CA 1
ATOM 1581 C C . LEU A 1 196 ? 56.597 19.237 21.388 1.00 24.88 252 LEU A C 1
ATOM 1582 O O . LEU A 1 196 ? 57.621 19.611 21.878 1.00 26.54 252 LEU A O 1
ATOM 1587 N N . PRO A 1 197 ? 55.432 19.414 21.963 1.00 26.58 253 PRO A N 1
ATOM 1588 C CA . PRO A 1 197 ? 55.411 20.172 23.226 1.00 28.45 253 PRO A CA 1
ATOM 1589 C C . PRO A 1 197 ? 56.142 19.518 24.352 1.00 31.33 253 PRO A C 1
ATOM 1590 O O . PRO A 1 197 ? 56.801 20.212 25.128 1.00 27.68 253 PRO A O 1
ATOM 1594 N N . VAL A 1 198 ? 56.098 18.178 24.444 1.00 28.20 254 VAL A N 1
ATOM 1595 C CA . VAL A 1 198 ? 56.861 17.522 25.472 1.00 30.16 254 VAL A CA 1
ATOM 1596 C C . VAL A 1 198 ? 58.347 17.634 25.232 1.00 34.27 254 VAL A C 1
ATOM 1597 O O . VAL A 1 198 ? 59.147 17.887 26.199 1.00 29.69 254 VAL A O 1
ATOM 1601 N N . CYS A 1 199 ? 58.794 17.473 23.984 1.00 28.90 255 CYS A N 1
ATOM 1602 C CA A CYS A 1 199 ? 60.209 17.562 23.728 0.70 27.96 255 CYS A CA 1
ATOM 1603 C CA B CYS A 1 199 ? 60.219 17.559 23.775 0.30 28.30 255 CYS A CA 1
ATOM 1604 C C . CYS A 1 199 ? 60.723 18.993 24.017 1.00 25.20 255 CYS A C 1
ATOM 1605 O O . CYS A 1 199 ? 61.860 19.143 24.440 1.00 28.69 255 CYS A O 1
ATOM 1610 N N . LEU A 1 200 ? 59.908 20.010 23.734 1.00 26.11 256 LEU A N 1
ATOM 1611 C CA . LEU A 1 200 ? 60.267 21.431 23.960 1.00 27.05 256 LEU A CA 1
ATOM 1612 C C . LEU A 1 200 ? 60.440 21.658 25.468 1.00 31.48 256 LEU A C 1
ATOM 1613 O O . LEU A 1 200 ? 61.453 22.235 25.922 1.00 30.66 256 LEU A O 1
ATOM 1618 N N . GLY A 1 201 ? 59.485 21.184 26.252 1.00 29.11 257 GLY A N 1
ATOM 1619 C CA . GLY A 1 201 ? 59.677 21.060 27.704 1.00 30.12 257 GLY A CA 1
ATOM 1620 C C . GLY A 1 201 ? 60.914 20.405 28.222 1.00 30.97 257 GLY A C 1
ATOM 1621 O O . GLY A 1 201 ? 61.630 20.986 29.061 1.00 33.69 257 GLY A O 1
ATOM 1622 N N . MET A 1 202 ? 61.273 19.266 27.661 1.00 28.19 258 MET A N 1
ATOM 1623 C CA . MET A 1 202 ? 62.440 18.566 27.999 1.00 30.81 258 MET A CA 1
ATOM 1624 C C . MET A 1 202 ? 63.705 19.348 27.631 1.00 38.25 258 MET A C 1
ATOM 1625 O O . MET A 1 202 ? 64.658 19.401 28.428 1.00 35.26 258 MET A O 1
ATOM 1630 N N . LEU A 1 203 ? 63.707 19.978 26.454 1.00 31.14 259 LEU A N 1
ATOM 1631 C CA . LEU A 1 203 ? 64.883 20.753 26.037 1.00 33.83 259 LEU A CA 1
ATOM 1632 C C . LEU A 1 203 ? 65.120 21.954 26.958 1.00 28.91 259 LEU A C 1
ATOM 1633 O O . LEU A 1 203 ? 66.273 22.184 27.358 1.00 32.51 259 LEU A O 1
ATOM 1638 N N . LEU A 1 204 ? 64.051 22.635 27.312 1.00 29.67 260 LEU A N 1
ATOM 1639 C CA . LEU A 1 204 ? 64.118 23.784 28.151 1.00 34.24 260 LEU A CA 1
ATOM 1640 C C . LEU A 1 204 ? 64.599 23.378 29.535 1.00 39.36 260 LEU A C 1
ATOM 1641 O O . LEU A 1 204 ? 65.217 24.188 30.246 1.00 34.26 260 LEU A O 1
ATOM 1646 N N . ALA A 1 205 ? 64.260 22.158 29.942 1.00 35.15 261 ALA A N 1
ATOM 1647 C CA . ALA A 1 205 ? 64.716 21.584 31.226 1.00 39.84 261 ALA A CA 1
ATOM 1648 C C . ALA A 1 205 ? 66.098 20.941 31.149 1.00 37.87 261 ALA A C 1
ATOM 1649 O O . ALA A 1 205 ? 66.537 20.299 32.096 1.00 40.48 261 ALA A O 1
ATOM 1651 N N . ASN A 1 206 ? 66.823 21.153 30.047 1.00 33.26 262 ASN A N 1
ATOM 1652 C CA . ASN A 1 206 ? 68.106 20.587 29.818 1.00 34.80 262 ASN A CA 1
ATOM 1653 C C . ASN A 1 206 ? 68.179 19.130 29.919 1.00 42.26 262 ASN A C 1
ATOM 1654 O O . ASN A 1 206 ? 69.238 18.613 30.292 1.00 42.86 262 ASN A O 1
ATOM 1659 N N . ILE A 1 207 ? 67.113 18.433 29.518 1.00 41.59 263 ILE A N 1
ATOM 1660 C CA . ILE A 1 207 ? 67.213 16.988 29.362 1.00 41.39 263 ILE A CA 1
ATOM 1661 C C . ILE A 1 207 ? 67.606 16.680 27.927 1.00 49.14 263 ILE A C 1
ATOM 1662 O O . ILE A 1 207 ? 66.909 17.058 26.976 1.00 53.14 263 ILE A O 1
ATOM 1667 N N . SER A 1 208 ? 68.730 16.004 27.774 1.00 51.60 264 SER A N 1
ATOM 1668 C CA . SER A 1 208 ? 69.273 15.715 26.461 1.00 55.52 264 SER A CA 1
ATOM 1669 C C . SER A 1 208 ? 69.505 14.235 26.180 1.00 47.78 264 SER A C 1
ATOM 1670 O O . SER A 1 208 ? 69.821 13.924 25.045 1.00 47.63 264 SER A O 1
ATOM 1673 N N . ASP A 1 209 ? 69.306 13.357 27.166 1.00 45.65 265 ASP A N 1
ATOM 1674 C CA . ASP A 1 209 ? 69.706 11.963 27.062 1.00 50.58 265 ASP A CA 1
ATOM 1675 C C . ASP A 1 209 ? 68.812 11.302 26.005 1.00 62.97 265 ASP A C 1
ATOM 1676 O O . ASP A 1 209 ? 67.572 11.312 26.170 1.00 52.05 265 ASP A O 1
ATOM 1681 N N . PRO A 1 210 ? 69.418 10.749 24.928 1.00 65.34 266 PRO A N 1
ATOM 1682 C CA . PRO A 1 210 ? 68.639 10.184 23.809 1.00 63.71 266 PRO A CA 1
ATOM 1683 C C . PRO A 1 210 ? 67.644 9.095 24.231 1.00 57.14 266 PRO A C 1
ATOM 1684 O O . PRO A 1 210 ? 66.538 9.046 23.715 1.00 55.86 266 PRO A O 1
ATOM 1688 N N . VAL A 1 211 ? 68.031 8.253 25.171 1.00 54.67 267 VAL A N 1
ATOM 1689 C CA . VAL A 1 211 ? 67.144 7.228 25.672 1.00 55.13 267 VAL A CA 1
ATOM 1690 C C . VAL A 1 211 ? 65.904 7.800 26.356 1.00 58.70 267 VAL A C 1
ATOM 1691 O O . VAL A 1 211 ? 64.800 7.261 26.173 1.00 52.16 267 VAL A O 1
ATOM 1695 N N . LEU A 1 212 ? 66.059 8.851 27.153 1.00 51.91 268 LEU A N 1
ATOM 1696 C CA . LEU A 1 212 ? 64.884 9.477 27.741 1.00 49.38 268 LEU A CA 1
ATOM 1697 C C . LEU A 1 212 ? 64.003 10.123 26.638 1.00 44.45 268 LEU A C 1
ATOM 1698 O O . LEU A 1 212 ? 62.799 10.167 26.797 1.00 39.32 268 LEU A O 1
ATOM 1703 N N . HIS A 1 213 ? 64.601 10.644 25.561 1.00 41.48 269 HIS A N 1
ATOM 1704 C CA . HIS A 1 213 ? 63.817 11.340 24.505 1.00 42.71 269 HIS A CA 1
ATOM 1705 C C . HIS A 1 213 ? 63.016 10.337 23.708 1.00 46.74 269 HIS A C 1
ATOM 1706 O O . HIS A 1 213 ? 61.882 10.636 23.295 1.00 41.45 269 HIS A O 1
ATOM 1713 N N . GLN A 1 214 ? 63.619 9.157 23.532 1.00 42.15 270 GLN A N 1
ATOM 1714 C CA . GLN A 1 214 ? 62.975 8.051 22.824 1.00 47.27 270 GLN A CA 1
ATOM 1715 C C . GLN A 1 214 ? 61.834 7.468 23.647 1.00 43.72 270 GLN A C 1
ATOM 1716 O O . GLN A 1 214 ? 60.732 7.194 23.102 1.00 42.15 270 GLN A O 1
ATOM 1722 N N . LYS A 1 215 ? 62.012 7.344 24.951 1.00 38.42 271 LYS A N 1
ATOM 1723 C CA . LYS A 1 215 ? 60.932 6.871 25.784 1.00 37.21 271 LYS A CA 1
ATOM 1724 C C . LYS A 1 215 ? 59.786 7.835 25.884 1.00 35.79 271 LYS A C 1
ATOM 1725 O O . LYS A 1 215 ? 58.626 7.426 25.907 1.00 34.31 271 LYS A O 1
ATOM 1731 N N . ALA A 1 216 ? 60.086 9.127 25.992 1.00 33.01 272 ALA A N 1
ATOM 1732 C CA . ALA A 1 216 ? 59.058 10.146 26.005 1.00 34.21 272 ALA A CA 1
ATOM 1733 C C . ALA A 1 216 ? 58.315 10.176 24.644 1.00 30.21 272 ALA A C 1
ATOM 1734 O O . ALA A 1 216 ? 57.102 10.284 24.615 1.00 31.60 272 ALA A O 1
ATOM 1736 N N . GLU A 1 217 ? 59.059 10.165 23.542 1.00 32.58 273 GLU A N 1
ATOM 1737 C CA . GLU A 1 217 ? 58.459 10.131 22.216 1.00 32.82 273 GLU A CA 1
ATOM 1738 C C . GLU A 1 217 ? 57.446 8.930 22.106 1.00 31.35 273 GLU A C 1
ATOM 1739 O O . GLU A 1 217 ? 56.344 9.089 21.621 1.00 31.33 273 GLU A O 1
ATOM 1745 N N . ASP A 1 218 ? 57.835 7.750 22.580 1.00 34.07 274 ASP A N 1
ATOM 1746 C CA . ASP A 1 218 ? 56.951 6.562 22.469 1.00 36.12 274 ASP A CA 1
ATOM 1747 C C . ASP A 1 218 ? 55.704 6.714 23.239 1.00 35.13 274 ASP A C 1
ATOM 1748 O O . ASP A 1 218 ? 54.621 6.354 22.773 1.00 32.96 274 ASP A O 1
ATOM 1753 N N . MET A 1 219 ? 55.811 7.331 24.406 1.00 33.08 275 MET A N 1
ATOM 1754 C CA . MET A 1 219 ? 54.636 7.616 25.169 1.00 29.48 275 MET A CA 1
ATOM 1755 C C . MET A 1 219 ? 53.739 8.624 24.447 1.00 27.27 275 MET A C 1
ATOM 1756 O O . MET A 1 219 ? 52.515 8.480 24.345 1.00 25.99 275 MET A O 1
ATOM 1761 N N . CYS A 1 220 ? 54.328 9.741 24.024 1.00 27.08 276 CYS A N 1
ATOM 1762 C CA . CYS A 1 220 ? 53.603 10.767 23.262 1.00 25.59 276 CYS A CA 1
ATOM 1763 C C . CYS A 1 220 ? 52.850 10.190 22.045 1.00 24.94 276 CYS A C 1
ATOM 1764 O O . CYS A 1 220 ? 51.749 10.619 21.761 1.00 25.01 276 CYS A O 1
ATOM 1767 N N . LEU A 1 221 ? 53.506 9.328 21.300 1.00 25.87 277 LEU A N 1
ATOM 1768 C CA . LEU A 1 221 ? 52.876 8.842 20.060 1.00 29.72 277 LEU A CA 1
ATOM 1769 C C . LEU A 1 221 ? 51.642 7.966 20.383 1.00 27.84 277 LEU A C 1
ATOM 1770 O O . LEU A 1 221 ? 50.600 8.066 19.696 1.00 25.42 277 LEU A O 1
ATOM 1775 N N . GLU A 1 222 ? 51.695 7.246 21.520 1.00 27.98 278 GLU A N 1
ATOM 1776 C CA . GLU A 1 222 ? 50.528 6.532 21.962 1.00 26.22 278 GLU A CA 1
ATOM 1777 C C . GLU A 1 222 ? 49.415 7.442 22.427 1.00 26.96 278 GLU A C 1
ATOM 1778 O O . GLU A 1 222 ? 48.211 7.236 22.100 1.00 24.22 278 GLU A O 1
ATOM 1784 N N . ILE A 1 223 ? 49.763 8.476 23.201 1.00 23.68 279 ILE A N 1
ATOM 1785 C CA . ILE A 1 223 ? 48.713 9.415 23.590 1.00 22.54 279 ILE A CA 1
ATOM 1786 C C . ILE A 1 223 ? 48.086 10.120 22.375 1.00 25.26 279 ILE A C 1
ATOM 1787 O O . ILE A 1 223 ? 46.926 10.340 22.314 1.00 22.61 279 ILE A O 1
ATOM 1792 N N . GLY A 1 224 ? 48.882 10.460 21.365 1.00 25.89 280 GLY A N 1
ATOM 1793 C CA . GLY A 1 224 ? 48.324 11.191 20.226 1.00 23.31 280 GLY A CA 1
ATOM 1794 C C . GLY A 1 224 ? 47.420 10.372 19.360 1.00 21.80 280 GLY A C 1
ATOM 1795 O O . GLY A 1 224 ? 46.482 10.915 18.891 1.00 23.47 280 GLY A O 1
ATOM 1796 N N . LYS A 1 225 ? 47.684 9.071 19.254 1.00 21.59 281 LYS A N 1
ATOM 1797 C CA . LYS A 1 225 ? 46.749 8.170 18.558 1.00 22.57 281 LYS A CA 1
ATOM 1798 C C . LYS A 1 225 ? 45.422 8.226 19.252 1.00 23.00 281 LYS A C 1
ATOM 1799 O O . LYS A 1 225 ? 44.366 8.462 18.664 1.00 23.54 281 LYS A O 1
ATOM 1805 N N . PHE A 1 226 ? 45.469 7.993 20.567 1.00 26.71 282 PHE A N 1
ATOM 1806 C CA . PHE A 1 226 ? 44.233 8.116 21.425 1.00 20.92 282 PHE A CA 1
ATOM 1807 C C . PHE A 1 226 ? 43.450 9.408 21.196 1.00 23.05 282 PHE A C 1
ATOM 1808 O O . PHE A 1 226 ? 42.254 9.424 20.996 1.00 23.41 282 PHE A O 1
ATOM 1816 N N . PHE A 1 227 ? 44.188 10.540 21.236 1.00 23.30 283 PHE A N 1
ATOM 1817 C CA . PHE A 1 227 ? 43.608 11.885 21.044 1.00 24.04 283 PHE A CA 1
ATOM 1818 C C . PHE A 1 227 ? 42.891 12.019 19.683 1.00 23.54 283 PHE A C 1
ATOM 1819 O O . PHE A 1 227 ? 41.778 12.561 19.558 1.00 21.96 283 PHE A O 1
ATOM 1827 N N . GLN A 1 228 ? 43.517 11.450 18.633 1.00 24.38 284 GLN A N 1
ATOM 1828 C CA . GLN A 1 228 ? 42.899 11.574 17.316 1.00 23.73 284 GLN A CA 1
ATOM 1829 C C . GLN A 1 228 ? 41.680 10.665 17.161 1.00 22.79 284 GLN A C 1
ATOM 1830 O O . GLN A 1 228 ? 40.751 10.968 16.436 1.00 21.21 284 GLN A O 1
ATOM 1836 N N . ILE A 1 229 ? 41.690 9.528 17.882 1.00 22.82 285 ILE A N 1
ATOM 1837 C CA . ILE A 1 229 ? 40.511 8.665 17.794 1.00 21.99 285 ILE A CA 1
ATOM 1838 C C . ILE A 1 229 ? 39.352 9.457 18.420 1.00 22.84 285 ILE A C 1
ATOM 1839 O O . ILE A 1 229 ? 38.238 9.501 17.888 1.00 21.52 285 ILE A O 1
ATOM 1844 N N . GLN A 1 230 ? 39.646 10.176 19.539 1.00 21.31 286 GLN A N 1
ATOM 1845 C CA . GLN A 1 230 ? 38.604 11.059 20.114 1.00 24.29 286 GLN A CA 1
ATOM 1846 C C . GLN A 1 230 ? 38.143 12.187 19.185 1.00 23.47 286 GLN A C 1
ATOM 1847 O O . GLN A 1 230 ? 36.960 12.449 19.026 1.00 23.39 286 GLN A O 1
ATOM 1853 N N . ASP A 1 231 ? 39.134 12.864 18.519 1.00 21.86 287 ASP A N 1
ATOM 1854 C CA . ASP A 1 231 ? 38.786 13.855 17.504 1.00 23.27 287 ASP A CA 1
ATOM 1855 C C . ASP A 1 231 ? 37.821 13.276 16.458 1.00 20.71 287 ASP A C 1
ATOM 1856 O O . ASP A 1 231 ? 36.851 13.891 16.020 1.00 21.07 287 ASP A O 1
ATOM 1861 N N . ASP A 1 232 ? 38.132 12.061 16.019 1.00 21.68 288 ASP A N 1
ATOM 1862 C CA . ASP A 1 232 ? 37.290 11.458 14.947 1.00 22.42 288 ASP A CA 1
ATOM 1863 C C . ASP A 1 232 ? 35.851 11.140 15.469 1.00 21.68 288 ASP A C 1
ATOM 1864 O O . ASP A 1 232 ? 34.850 11.415 14.829 1.00 23.56 288 ASP A O 1
ATOM 1869 N N . TYR A 1 233 ? 35.814 10.651 16.681 1.00 24.11 289 TYR A N 1
ATOM 1870 C CA . TYR A 1 233 ? 34.487 10.426 17.307 1.00 25.00 289 TYR A CA 1
ATOM 1871 C C . TYR A 1 233 ? 33.693 11.705 17.420 1.00 27.24 289 TYR A C 1
ATOM 1872 O O . TYR A 1 233 ? 32.541 11.795 17.020 1.00 26.92 289 TYR A O 1
ATOM 1881 N N . ILE A 1 234 ? 34.364 12.761 17.891 1.00 29.62 290 ILE A N 1
ATOM 1882 C CA . ILE A 1 234 ? 33.716 14.049 18.039 1.00 27.08 290 ILE A CA 1
ATOM 1883 C C . ILE A 1 234 ? 33.256 14.650 16.752 1.00 28.37 290 ILE A C 1
ATOM 1884 O O . ILE A 1 234 ? 32.229 15.320 16.721 1.00 28.94 290 ILE A O 1
ATOM 1889 N N . ASP A 1 235 ? 33.906 14.303 15.621 1.00 26.00 291 ASP A N 1
ATOM 1890 C CA . ASP A 1 235 ? 33.488 14.836 14.345 1.00 26.42 291 ASP A CA 1
ATOM 1891 C C . ASP A 1 235 ? 32.069 14.442 14.048 1.00 27.17 291 ASP A C 1
ATOM 1892 O O . ASP A 1 235 ? 31.259 15.188 13.466 1.00 25.50 291 ASP A O 1
ATOM 1897 N N . CYS A 1 236 ? 31.754 13.213 14.444 1.00 25.77 292 CYS A N 1
ATOM 1898 C CA . CYS A 1 236 ? 30.417 12.635 14.122 1.00 23.59 292 CYS A CA 1
ATOM 1899 C C . CYS A 1 236 ? 29.413 12.962 15.209 1.00 26.95 292 CYS A C 1
ATOM 1900 O O . CYS A 1 236 ? 28.300 13.333 14.928 1.00 32.13 292 CYS A O 1
ATOM 1903 N N . TYR A 1 237 ? 29.819 12.784 16.428 1.00 25.76 293 TYR A N 1
ATOM 1904 C CA . TYR A 1 237 ? 28.904 12.762 17.570 1.00 30.53 293 TYR A CA 1
ATOM 1905 C C . TYR A 1 237 ? 28.978 14.088 18.417 1.00 33.86 293 TYR A C 1
ATOM 1906 O O . TYR A 1 237 ? 28.227 14.241 19.343 1.00 31.61 293 TYR A O 1
ATOM 1915 N N . GLY A 1 238 ? 29.948 14.948 18.168 1.00 30.86 294 GLY A N 1
ATOM 1916 C CA . GLY A 1 238 ? 30.049 16.120 18.993 1.00 31.97 294 GLY A CA 1
ATOM 1917 C C . GLY A 1 238 ? 28.987 17.142 18.757 1.00 27.94 294 GLY A C 1
ATOM 1918 O O . GLY A 1 238 ? 28.463 17.324 17.661 1.00 29.36 294 GLY A O 1
ATOM 1919 N N . ASP A 1 239 ? 28.760 17.908 19.817 1.00 34.27 295 ASP A N 1
ATOM 1920 C CA . ASP A 1 239 ? 27.795 19.014 19.786 1.00 33.87 295 ASP A CA 1
ATOM 1921 C C . ASP A 1 239 ? 28.563 20.255 19.242 1.00 27.11 295 ASP A C 1
ATOM 1922 O O . ASP A 1 239 ? 29.520 20.698 19.897 1.00 31.43 295 ASP A O 1
ATOM 1927 N N . GLU A 1 240 ? 28.185 20.714 18.064 1.00 32.27 296 GLU A N 1
ATOM 1928 C CA . GLU A 1 240 ? 28.784 21.900 17.447 1.00 40.47 296 GLU A CA 1
ATOM 1929 C C . GLU A 1 240 ? 28.900 23.144 18.339 1.00 44.13 296 GLU A C 1
ATOM 1930 O O . GLU A 1 240 ? 29.914 23.853 18.327 1.00 43.97 296 GLU A O 1
ATOM 1936 N N . SER A 1 241 ? 27.862 23.388 19.136 1.00 45.09 297 SER A N 1
ATOM 1937 C CA . SER A 1 241 ? 27.892 24.489 20.095 1.00 46.42 297 SER A CA 1
ATOM 1938 C C . SER A 1 241 ? 29.041 24.313 21.089 1.00 47.69 297 SER A C 1
ATOM 1939 O O . SER A 1 241 ? 29.506 25.310 21.611 1.00 50.56 297 SER A O 1
ATOM 1942 N N . LEU A 1 242 ? 29.544 23.088 21.351 1.00 36.91 298 LEU A N 1
ATOM 1943 C CA . LEU A 1 242 ? 30.734 22.926 22.159 1.00 35.39 298 LEU A CA 1
ATOM 1944 C C . LEU A 1 242 ? 32.077 22.855 21.399 1.00 39.43 298 LEU A C 1
ATOM 1945 O O . LEU A 1 242 ? 33.128 23.276 21.909 1.00 36.17 298 LEU A O 1
ATOM 1950 N N . THR A 1 243 ? 32.066 22.159 20.261 1.00 35.58 299 THR A N 1
ATOM 1951 C CA . THR A 1 243 ? 33.278 21.938 19.491 1.00 36.15 299 THR A CA 1
ATOM 1952 C C . THR A 1 243 ? 33.653 23.174 18.676 1.00 33.45 299 THR A C 1
ATOM 1953 O O . THR A 1 243 ? 34.818 23.347 18.370 1.00 36.65 299 THR A O 1
ATOM 1957 N N . GLY A 1 244 ? 32.678 23.955 18.257 1.00 36.46 300 GLY A N 1
ATOM 1958 C CA . GLY A 1 244 ? 32.944 25.114 17.447 1.00 39.63 300 GLY A CA 1
ATOM 1959 C C . GLY A 1 244 ? 33.023 24.874 15.962 1.00 43.03 300 GLY A C 1
ATOM 1960 O O . GLY A 1 244 ? 33.233 25.834 15.204 1.00 36.84 300 GLY A O 1
ATOM 1961 N N . LYS A 1 245 ? 32.826 23.614 15.503 1.00 38.41 301 LYS A N 1
ATOM 1962 C CA . LYS A 1 245 ? 33.120 23.258 14.097 1.00 39.28 301 LYS A CA 1
ATOM 1963 C C . LYS A 1 245 ? 32.123 22.212 13.637 1.00 40.09 301 LYS A C 1
ATOM 1964 O O . LYS A 1 245 ? 31.739 21.321 14.387 1.00 38.00 301 LYS A O 1
ATOM 1970 N N . MET A 1 246 ? 31.716 22.358 12.407 1.00 32.92 302 MET A N 1
ATOM 1971 C CA . MET A 1 246 ? 30.826 21.415 11.779 1.00 38.38 302 MET A CA 1
ATOM 1972 C C . MET A 1 246 ? 31.743 20.267 11.245 1.00 36.36 302 MET A C 1
ATOM 1973 O O . MET A 1 246 ? 32.736 20.539 10.531 1.00 35.69 302 MET A O 1
ATOM 1978 N N . GLY A 1 247 ? 31.416 19.013 11.568 1.00 32.50 303 GLY A N 1
ATOM 1979 C CA . GLY A 1 247 ? 32.215 17.847 11.135 1.00 34.20 303 GLY A CA 1
ATOM 1980 C C . GLY A 1 247 ? 32.025 17.597 9.646 1.00 31.74 303 GLY A C 1
ATOM 1981 O O . GLY A 1 247 ? 30.994 17.866 9.105 1.00 34.77 303 GLY A O 1
ATOM 1982 N N . THR A 1 248 ? 33.081 17.163 8.967 1.00 29.09 304 THR A N 1
ATOM 1983 C CA . THR A 1 248 ? 33.025 16.885 7.566 1.00 29.31 304 THR A CA 1
ATOM 1984 C C . THR A 1 248 ? 33.623 15.518 7.198 1.00 24.04 304 THR A C 1
ATOM 1985 O O . THR A 1 248 ? 33.748 15.220 6.011 1.00 26.44 304 THR A O 1
ATOM 1989 N N . ASP A 1 249 ? 33.992 14.700 8.195 1.00 25.77 305 ASP A N 1
ATOM 1990 C CA . ASP A 1 249 ? 34.689 13.475 7.899 1.00 23.40 305 ASP A CA 1
ATOM 1991 C C . ASP A 1 249 ? 33.869 12.541 6.956 1.00 24.31 305 ASP A C 1
ATOM 1992 O O . ASP A 1 249 ? 34.443 11.908 6.049 1.00 26.70 305 ASP A O 1
ATOM 1997 N N . ILE A 1 250 ? 32.565 12.455 7.180 1.00 25.21 306 ILE A N 1
ATOM 1998 C CA . ILE A 1 250 ? 31.695 11.569 6.314 1.00 26.77 306 ILE A CA 1
ATOM 1999 C C . ILE A 1 250 ? 31.595 12.071 4.892 1.00 26.87 306 ILE A C 1
ATOM 2000 O O . ILE A 1 250 ? 31.918 11.354 3.960 1.00 24.51 306 ILE A O 1
ATOM 2005 N N . GLN A 1 251 ? 31.293 13.360 4.722 1.00 27.07 307 GLN A N 1
ATOM 2006 C CA . GLN A 1 251 ? 31.191 13.977 3.390 1.00 31.18 307 GLN A CA 1
ATOM 2007 C C . GLN A 1 251 ? 32.485 13.921 2.642 1.00 28.41 307 GLN A C 1
ATOM 2008 O O . GLN A 1 251 ? 32.492 13.801 1.404 1.00 28.19 307 GLN A O 1
ATOM 2014 N N . GLU A 1 252 ? 33.601 14.030 3.366 1.00 25.41 308 GLU A N 1
ATOM 2015 C CA . GLU A 1 252 ? 34.936 14.017 2.738 1.00 26.98 308 GLU A CA 1
ATOM 2016 C C . GLU A 1 252 ? 35.548 12.628 2.548 1.00 27.77 308 GLU A C 1
ATOM 2017 O O . GLU A 1 252 ? 36.686 12.476 2.117 1.00 27.32 308 GLU A O 1
ATOM 2023 N N . ALA A 1 253 ? 34.811 11.591 2.889 1.00 24.32 309 ALA A N 1
ATOM 2024 C CA . ALA A 1 253 ? 35.297 10.214 2.765 1.00 25.33 309 ALA A CA 1
ATOM 2025 C C . ALA A 1 253 ? 36.570 9.941 3.524 1.00 22.74 309 ALA A C 1
ATOM 2026 O O . ALA A 1 253 ? 37.438 9.249 3.016 1.00 24.04 309 ALA A O 1
ATOM 2028 N N . LYS A 1 254 ? 36.684 10.427 4.759 1.00 24.27 310 LYS A N 1
ATOM 2029 C CA . LYS A 1 254 ? 37.916 10.260 5.508 1.00 23.33 310 LYS A CA 1
ATOM 2030 C C . LYS A 1 254 ? 38.057 8.839 6.075 1.00 23.10 310 LYS A C 1
ATOM 2031 O O . LYS A 1 254 ? 37.043 8.194 6.449 1.00 23.63 310 LYS A O 1
ATOM 2037 N N . CYS A 1 255 ? 39.301 8.423 6.174 1.00 22.18 311 CYS A N 1
ATOM 2038 C CA . CYS A 1 255 ? 39.709 7.156 6.823 1.00 22.62 311 CYS A CA 1
ATOM 2039 C C . CYS A 1 255 ? 39.737 7.449 8.325 1.00 22.11 311 CYS A C 1
ATOM 2040 O O . CYS A 1 255 ? 40.785 7.426 8.981 1.00 23.43 311 CYS A O 1
ATOM 2043 N N . SER A 1 256 ? 38.567 7.746 8.823 1.00 22.02 312 SER A N 1
ATOM 2044 C CA . SER A 1 256 ? 38.385 8.026 10.285 1.00 23.52 312 SER A CA 1
ATOM 2045 C C . SER A 1 256 ? 38.305 6.702 11.067 1.00 24.68 312 SER A C 1
ATOM 2046 O O . SER A 1 256 ? 38.062 5.596 10.502 1.00 22.63 312 SER A O 1
ATOM 2049 N N . TRP A 1 257 ? 38.570 6.795 12.370 1.00 22.60 313 TRP A N 1
ATOM 2050 C CA . TRP A 1 257 ? 38.427 5.622 13.196 1.00 24.80 313 TRP A CA 1
ATOM 2051 C C . TRP A 1 257 ? 36.995 5.043 13.065 1.00 21.59 313 TRP A C 1
ATOM 2052 O O . TRP A 1 257 ? 36.840 3.828 13.045 1.00 22.19 313 TRP A O 1
ATOM 2063 N N . LEU A 1 258 ? 35.976 5.877 12.960 1.00 21.99 314 LEU A N 1
ATOM 2064 C CA . LEU A 1 258 ? 34.605 5.350 12.789 1.00 23.83 314 LEU A CA 1
ATOM 2065 C C . LEU A 1 258 ? 34.388 4.601 11.490 1.00 22.92 314 LEU A C 1
ATOM 2066 O O . LEU A 1 258 ? 33.740 3.541 11.487 1.00 22.78 314 LEU A O 1
ATOM 2071 N N . ALA A 1 259 ? 34.940 5.107 10.393 1.00 22.38 315 ALA A N 1
ATOM 2072 C CA . ALA A 1 259 ? 34.832 4.387 9.133 1.00 22.68 315 ALA A CA 1
ATOM 2073 C C . ALA A 1 259 ? 35.541 3.049 9.193 1.00 22.26 315 ALA A C 1
ATOM 2074 O O . ALA A 1 259 ? 34.992 2.056 8.705 1.00 25.54 315 ALA A O 1
ATOM 2076 N N . VAL A 1 260 ? 36.768 3.008 9.732 1.00 21.22 316 VAL A N 1
ATOM 2077 C CA . VAL A 1 260 ? 37.524 1.790 9.857 1.00 22.38 316 VAL A CA 1
ATOM 2078 C C . VAL A 1 260 ? 36.743 0.750 10.683 1.00 23.40 316 VAL A C 1
ATOM 2079 O O . VAL A 1 260 ? 36.677 -0.412 10.299 1.00 23.74 316 VAL A O 1
ATOM 2083 N N . MET A 1 261 ? 36.244 1.166 11.858 1.00 20.71 317 MET A N 1
ATOM 2084 C CA . MET A 1 261 ? 35.444 0.271 12.737 1.00 22.65 317 MET A CA 1
ATOM 2085 C C . MET A 1 261 ? 34.146 -0.129 12.071 1.00 22.74 317 MET A C 1
ATOM 2086 O O . MET A 1 261 ? 33.761 -1.312 12.203 1.00 23.26 317 MET A O 1
ATOM 2091 N N . ALA A 1 262 ? 33.474 0.760 11.331 1.00 21.30 318 ALA A N 1
ATOM 2092 C CA . ALA A 1 262 ? 32.260 0.362 10.626 1.00 24.08 318 ALA A CA 1
ATOM 2093 C C . ALA A 1 262 ? 32.526 -0.773 9.610 1.00 22.76 318 ALA A C 1
ATOM 2094 O O . ALA A 1 262 ? 31.812 -1.750 9.514 1.00 22.88 318 ALA A O 1
ATOM 2096 N N . LEU A 1 263 ? 33.584 -0.639 8.837 1.00 23.34 319 LEU A N 1
ATOM 2097 C CA . LEU A 1 263 ? 33.957 -1.711 7.928 1.00 23.54 319 LEU A CA 1
ATOM 2098 C C . LEU A 1 263 ? 34.255 -3.029 8.650 1.00 24.33 319 LEU A C 1
ATOM 2099 O O . LEU A 1 263 ? 34.008 -4.103 8.054 1.00 24.54 319 LEU A O 1
ATOM 2104 N N . GLN A 1 264 ? 34.781 -2.992 9.902 1.00 20.80 320 GLN A N 1
ATOM 2105 C CA . GLN A 1 264 ? 35.047 -4.202 10.660 1.00 23.84 320 GLN A CA 1
ATOM 2106 C C . GLN A 1 264 ? 33.710 -4.991 10.885 1.00 25.40 320 GLN A C 1
ATOM 2107 O O . GLN A 1 264 ? 33.718 -6.200 11.110 1.00 24.81 320 GLN A O 1
ATOM 2113 N N . ARG A 1 265 ? 32.592 -4.279 10.930 1.00 21.79 321 ARG A N 1
ATOM 2114 C CA . ARG A 1 265 ? 31.333 -4.835 11.431 1.00 24.10 321 ARG A CA 1
ATOM 2115 C C . ARG A 1 265 ? 30.272 -4.930 10.379 1.00 24.78 321 ARG A C 1
ATOM 2116 O O . ARG A 1 265 ? 29.333 -5.715 10.581 1.00 25.42 321 ARG A O 1
ATOM 2124 N N . CYS A 1 266 ? 30.398 -4.207 9.237 1.00 22.08 322 CYS A N 1
ATOM 2125 C CA . CYS A 1 266 ? 29.397 -4.321 8.186 1.00 21.96 322 CYS A CA 1
ATOM 2126 C C . CYS A 1 266 ? 29.095 -5.775 7.722 1.00 22.93 322 CYS A C 1
ATOM 2127 O O . CYS A 1 266 ? 30.014 -6.522 7.366 1.00 21.76 322 CYS A O 1
ATOM 2130 N N . SER A 1 267 ? 27.789 -6.114 7.656 1.00 25.56 323 SER A N 1
ATOM 2131 C CA . SER A 1 267 ? 27.321 -7.226 6.772 1.00 26.84 323 SER A CA 1
ATOM 2132 C C . SER A 1 267 ? 27.617 -6.925 5.324 1.00 26.22 323 SER A C 1
ATOM 2133 O O . SER A 1 267 ? 27.949 -5.799 4.945 1.00 24.59 323 SER A O 1
ATOM 2136 N N . ALA A 1 268 ? 27.420 -7.887 4.415 1.00 26.07 324 ALA A N 1
ATOM 2137 C CA . ALA A 1 268 ? 27.599 -7.609 3.039 1.00 27.01 324 ALA A CA 1
ATOM 2138 C C . ALA A 1 268 ? 26.682 -6.510 2.545 1.00 26.07 324 ALA A C 1
ATOM 2139 O O . ALA A 1 268 ? 27.071 -5.676 1.726 1.00 29.16 324 ALA A O 1
ATOM 2141 N N . SER A 1 269 ? 25.441 -6.569 2.968 1.00 25.81 325 SER A N 1
ATOM 2142 C CA . SER A 1 269 ? 24.467 -5.546 2.540 1.00 28.43 325 SER A CA 1
ATOM 2143 C C . SER A 1 269 ? 24.789 -4.153 3.142 1.00 25.85 325 SER A C 1
ATOM 2144 O O . SER A 1 269 ? 24.690 -3.109 2.456 1.00 26.91 325 SER A O 1
ATOM 2147 N N . GLN A 1 270 ? 25.230 -4.147 4.382 1.00 27.01 326 GLN A N 1
ATOM 2148 C CA . GLN A 1 270 ? 25.679 -2.892 5.033 1.00 25.79 326 GLN A CA 1
ATOM 2149 C C . GLN A 1 270 ? 26.914 -2.261 4.349 1.00 27.32 326 GLN A C 1
ATOM 2150 O O . GLN A 1 270 ? 26.970 -1.038 4.213 1.00 24.69 326 GLN A O 1
ATOM 2156 N N . LYS A 1 271 ? 27.862 -3.077 3.899 1.00 23.86 327 LYS A N 1
ATOM 2157 C CA . LYS A 1 271 ? 29.000 -2.570 3.118 1.00 28.54 327 LYS A CA 1
ATOM 2158 C C . LYS A 1 271 ? 28.539 -1.872 1.838 1.00 29.27 327 LYS A C 1
ATOM 2159 O O . LYS A 1 271 ? 29.078 -0.848 1.467 1.00 24.11 327 LYS A O 1
ATOM 2165 N N . ILE A 1 272 ? 27.509 -2.410 1.156 1.00 26.31 328 ILE A N 1
ATOM 2166 C CA . ILE A 1 272 ? 26.935 -1.664 -0.002 1.00 27.83 328 ILE A CA 1
ATOM 2167 C C . ILE A 1 272 ? 26.300 -0.318 0.376 1.00 26.86 328 ILE A C 1
ATOM 2168 O O . ILE A 1 272 ? 26.464 0.638 -0.336 1.00 30.85 328 ILE A O 1
ATOM 2173 N N . VAL A 1 273 ? 25.636 -0.204 1.495 1.00 24.83 329 VAL A N 1
ATOM 2174 C CA . VAL A 1 273 ? 25.069 1.043 1.928 1.00 27.27 329 VAL A CA 1
ATOM 2175 C C . VAL A 1 273 ? 26.258 2.008 2.236 1.00 26.88 329 VAL A C 1
ATOM 2176 O O . VAL A 1 273 ? 26.206 3.161 1.860 1.00 26.95 329 VAL A O 1
ATOM 2180 N N . PHE A 1 274 ? 27.298 1.499 2.901 1.00 24.03 330 PHE A N 1
ATOM 2181 C CA . PHE A 1 274 ? 28.451 2.318 3.200 1.00 24.80 330 PHE A CA 1
ATOM 2182 C C . PHE A 1 274 ? 29.044 2.904 1.932 1.00 26.24 330 PHE A C 1
ATOM 2183 O O . PHE A 1 274 ? 29.193 4.085 1.848 1.00 25.35 330 PHE A O 1
ATOM 2191 N N . THR A 1 275 ? 29.360 2.053 0.976 1.00 26.98 331 THR A N 1
ATOM 2192 C CA . THR A 1 275 ? 30.015 2.460 -0.230 1.00 30.51 331 THR A CA 1
ATOM 2193 C C . THR A 1 275 ? 29.114 3.366 -1.061 1.00 32.36 331 THR A C 1
ATOM 2194 O O . THR A 1 275 ? 29.633 4.328 -1.653 1.00 32.37 331 THR A O 1
ATOM 2198 N N . THR A 1 276 ? 27.799 3.149 -1.062 1.00 33.81 332 THR A N 1
ATOM 2199 C CA . THR A 1 276 ? 26.874 4.038 -1.746 1.00 33.58 332 THR A CA 1
ATOM 2200 C C . THR A 1 276 ? 26.811 5.453 -1.148 1.00 35.08 332 THR A C 1
ATOM 2201 O O . THR A 1 276 ? 26.669 6.469 -1.885 1.00 33.05 332 THR A O 1
ATOM 2205 N N . CYS A 1 277 ? 26.819 5.535 0.179 1.00 28.77 333 CYS A N 1
ATOM 2206 C CA . CYS A 1 277 ? 26.496 6.765 0.853 1.00 29.51 333 CYS A CA 1
ATOM 2207 C C . CYS A 1 277 ? 27.715 7.568 1.408 1.00 28.72 333 CYS A C 1
ATOM 2208 O O . CYS A 1 277 ? 27.550 8.739 1.760 1.00 29.49 333 CYS A O 1
ATOM 2211 N N . TYR A 1 278 ? 28.823 6.919 1.652 1.00 25.21 334 TYR A N 1
ATOM 2212 C CA . TYR A 1 278 ? 29.976 7.587 2.289 1.00 25.07 334 TYR A CA 1
ATOM 2213 C C . TYR A 1 278 ? 30.590 8.589 1.241 1.00 29.30 334 TYR A C 1
ATOM 2214 O O . TYR A 1 278 ? 30.597 8.345 0.017 1.00 26.28 334 TYR A O 1
ATOM 2223 N N . GLY A 1 279 ? 31.122 9.722 1.713 1.00 26.79 335 GLY A N 1
ATOM 2224 C CA . GLY A 1 279 ? 31.841 10.588 0.783 1.00 28.31 335 GLY A CA 1
ATOM 2225 C C . GLY A 1 279 ? 30.879 11.471 -0.020 1.00 27.98 335 GLY A C 1
ATOM 2226 O O . GLY A 1 279 ? 31.289 11.962 -1.045 1.00 30.14 335 GLY A O 1
ATOM 2227 N N . SER A 1 280 ? 29.679 11.686 0.435 1.00 31.44 336 SER A N 1
ATOM 2228 C CA . SER A 1 280 ? 28.693 12.476 -0.290 1.00 34.92 336 SER A CA 1
ATOM 2229 C C . SER A 1 280 ? 28.226 13.602 0.561 1.00 35.03 336 SER A C 1
ATOM 2230 O O . SER A 1 280 ? 28.041 13.459 1.759 1.00 28.86 336 SER A O 1
ATOM 2233 N N . LYS A 1 281 ? 28.046 14.771 -0.057 1.00 34.28 337 LYS A N 1
ATOM 2234 C CA . LYS A 1 281 ? 27.456 15.914 0.659 1.00 37.37 337 LYS A CA 1
ATOM 2235 C C . LYS A 1 281 ? 25.944 15.943 0.743 1.00 35.26 337 LYS A C 1
ATOM 2236 O O . LYS A 1 281 ? 25.386 16.782 1.427 1.00 36.27 337 LYS A O 1
ATOM 2242 N N . GLU A 1 282 ? 25.253 15.005 0.109 1.00 37.36 338 GLU A N 1
ATOM 2243 C CA . GLU A 1 282 ? 23.791 14.930 0.282 1.00 41.56 338 GLU A CA 1
ATOM 2244 C C . GLU A 1 282 ? 23.430 14.627 1.681 1.00 44.11 338 GLU A C 1
ATOM 2245 O O . GLU A 1 282 ? 23.889 13.597 2.251 1.00 40.68 338 GLU A O 1
ATOM 2251 N N . PRO A 1 283 ? 22.562 15.451 2.272 1.00 43.29 339 PRO A N 1
ATOM 2252 C CA . PRO A 1 283 ? 22.209 15.169 3.660 1.00 40.16 339 PRO A CA 1
ATOM 2253 C C . PRO A 1 283 ? 21.574 13.784 3.930 1.00 39.86 339 PRO A C 1
ATOM 2254 O O . PRO A 1 283 ? 21.803 13.228 5.008 1.00 37.22 339 PRO A O 1
ATOM 2258 N N . ALA A 1 284 ? 20.802 13.228 2.992 1.00 33.90 340 ALA A N 1
ATOM 2259 C CA . ALA A 1 284 ? 20.194 11.909 3.238 1.00 38.20 340 ALA A CA 1
ATOM 2260 C C . ALA A 1 284 ? 21.307 10.838 3.318 1.00 39.25 340 ALA A C 1
ATOM 2261 O O . ALA A 1 284 ? 21.204 9.886 4.072 1.00 35.25 340 ALA A O 1
ATOM 2263 N N . HIS A 1 285 ? 22.362 11.028 2.531 1.00 37.05 341 HIS A N 1
ATOM 2264 C CA . HIS A 1 285 ? 23.504 10.078 2.518 1.00 34.61 341 HIS A CA 1
ATOM 2265 C C . HIS A 1 285 ? 24.253 10.120 3.814 1.00 30.07 341 HIS A C 1
ATOM 2266 O O . HIS A 1 285 ? 24.579 9.042 4.408 1.00 28.42 341 HIS A O 1
ATOM 2273 N N . ILE A 1 286 ? 24.472 11.330 4.347 1.00 30.03 342 ILE A N 1
ATOM 2274 C CA . ILE A 1 286 ? 25.284 11.499 5.549 1.00 29.88 342 ILE A CA 1
ATOM 2275 C C . ILE A 1 286 ? 24.500 10.856 6.699 1.00 34.83 342 ILE A C 1
ATOM 2276 O O . ILE A 1 286 ? 25.027 10.127 7.555 1.00 30.11 342 ILE A O 1
ATOM 2281 N N . GLU A 1 287 ? 23.200 11.107 6.720 1.00 34.83 343 GLU A N 1
ATOM 2282 C CA . GLU A 1 287 ? 22.388 10.572 7.763 1.00 34.60 343 GLU A CA 1
ATOM 2283 C C . GLU A 1 287 ? 22.322 9.050 7.714 1.00 29.19 343 GLU A C 1
ATOM 2284 O O . GLU A 1 287 ? 22.209 8.382 8.768 1.00 32.36 343 GLU A O 1
ATOM 2290 N N . ARG A 1 288 ? 22.346 8.494 6.507 1.00 30.44 344 ARG A N 1
ATOM 2291 C CA . ARG A 1 288 ? 22.288 7.041 6.366 1.00 30.54 344 ARG A CA 1
ATOM 2292 C C . ARG A 1 288 ? 23.575 6.441 7.020 1.00 32.82 344 ARG A C 1
ATOM 2293 O O . ARG A 1 288 ? 23.520 5.397 7.715 1.00 32.46 344 ARG A O 1
ATOM 2301 N N . ILE A 1 289 ? 24.714 7.088 6.818 1.00 25.89 345 ILE A N 1
ATOM 2302 C CA . ILE A 1 289 ? 25.952 6.645 7.439 1.00 28.08 345 ILE A CA 1
ATOM 2303 C C . ILE A 1 289 ? 25.844 6.712 8.935 1.00 27.05 345 ILE A C 1
ATOM 2304 O O . ILE A 1 289 ? 26.259 5.826 9.647 1.00 28.78 345 ILE A O 1
ATOM 2309 N N . LYS A 1 290 ? 25.331 7.825 9.445 1.00 27.36 346 LYS A N 1
ATOM 2310 C CA . LYS A 1 290 ? 25.220 7.945 10.876 1.00 26.87 346 LYS A CA 1
ATOM 2311 C C . LYS A 1 290 ? 24.291 6.883 11.477 1.00 26.88 346 LYS A C 1
ATOM 2312 O O . LYS A 1 290 ? 24.547 6.354 12.549 1.00 26.24 346 LYS A O 1
ATOM 2318 N N . GLU A 1 291 ? 23.241 6.598 10.789 1.00 26.16 347 GLU A N 1
ATOM 2319 C CA A GLU A 1 291 ? 22.311 5.539 11.204 0.70 31.87 347 GLU A CA 1
ATOM 2320 C CA B GLU A 1 291 ? 22.335 5.536 11.262 0.30 28.92 347 GLU A CA 1
ATOM 2321 C C . GLU A 1 291 ? 23.067 4.177 11.263 1.00 28.52 347 GLU A C 1
ATOM 2322 O O . GLU A 1 291 ? 22.929 3.394 12.215 1.00 28.90 347 GLU A O 1
ATOM 2333 N N . LEU A 1 292 ? 23.860 3.904 10.211 1.00 28.98 348 LEU A N 1
ATOM 2334 C CA . LEU A 1 292 ? 24.635 2.697 10.149 1.00 27.45 348 LEU A CA 1
ATOM 2335 C C . LEU A 1 292 ? 25.589 2.614 11.345 1.00 27.16 348 LEU A C 1
ATOM 2336 O O . LEU A 1 292 ? 25.647 1.583 12.057 1.00 24.94 348 LEU A O 1
ATOM 2341 N N . TYR A 1 293 ? 26.329 3.700 11.656 1.00 24.02 349 TYR A N 1
ATOM 2342 C CA . TYR A 1 293 ? 27.217 3.687 12.745 1.00 23.68 349 TYR A CA 1
ATOM 2343 C C . TYR A 1 293 ? 26.497 3.345 14.042 1.00 25.93 349 TYR A C 1
ATOM 2344 O O . TYR A 1 293 ? 26.999 2.631 14.921 1.00 23.98 349 TYR A O 1
ATOM 2353 N N . LYS A 1 294 ? 25.306 3.905 14.182 1.00 27.78 350 LYS A N 1
ATOM 2354 C CA . LYS A 1 294 ? 24.472 3.574 15.379 1.00 30.06 350 LYS A CA 1
ATOM 2355 C C . LYS A 1 294 ? 24.075 2.054 15.433 1.00 23.68 350 LYS A C 1
ATOM 2356 O O . LYS A 1 294 ? 24.269 1.410 16.491 1.00 28.27 350 LYS A O 1
ATOM 2362 N N . GLN A 1 295 ? 23.598 1.564 14.305 1.00 26.64 351 GLN A N 1
ATOM 2363 C CA . GLN A 1 295 ? 23.159 0.118 14.134 1.00 27.43 351 GLN A CA 1
ATOM 2364 C C . GLN A 1 295 ? 24.332 -0.801 14.487 1.00 29.69 351 GLN A C 1
ATOM 2365 O O . GLN A 1 295 ? 24.180 -1.813 15.141 1.00 28.77 351 GLN A O 1
ATOM 2371 N N . LEU A 1 296 ? 25.566 -0.410 14.104 1.00 25.17 352 LEU A N 1
ATOM 2372 C CA . LEU A 1 296 ? 26.764 -1.185 14.415 1.00 22.88 352 LEU A CA 1
ATOM 2373 C C . LEU A 1 296 ? 27.354 -1.026 15.791 1.00 22.45 352 LEU A C 1
ATOM 2374 O O . LEU A 1 296 ? 28.370 -1.616 16.109 1.00 25.04 352 LEU A O 1
ATOM 2379 N N . GLN A 1 297 ? 26.737 -0.195 16.621 1.00 23.91 353 GLN A N 1
ATOM 2380 C CA . GLN A 1 297 ? 27.095 0.021 18.004 1.00 24.76 353 GLN A CA 1
ATOM 2381 C C . GLN A 1 297 ? 28.427 0.668 18.162 1.00 23.73 353 GLN A C 1
ATOM 2382 O O . GLN A 1 297 ? 29.207 0.334 19.100 1.00 24.80 353 GLN A O 1
ATOM 2388 N N . LEU A 1 298 ? 28.765 1.554 17.188 1.00 25.88 354 LEU A N 1
ATOM 2389 C CA . LEU A 1 298 ? 30.054 2.210 17.321 1.00 25.42 354 LEU A CA 1
ATOM 2390 C C . LEU A 1 298 ? 30.150 3.125 18.545 1.00 25.32 354 LEU A C 1
ATOM 2391 O O . LEU A 1 298 ? 31.227 3.237 19.132 1.00 24.87 354 LEU A O 1
ATOM 2396 N N . PRO A 1 299 ? 29.039 3.775 18.932 1.00 24.91 355 PRO A N 1
ATOM 2397 C CA . PRO A 1 299 ? 29.215 4.502 20.225 1.00 28.07 355 PRO A CA 1
ATOM 2398 C C . PRO A 1 299 ? 29.633 3.720 21.420 1.00 29.47 355 PRO A C 1
ATOM 2399 O O . PRO A 1 299 ? 30.530 4.145 22.188 1.00 27.04 355 PRO A O 1
ATOM 2403 N N . GLU A 1 300 ? 29.046 2.527 21.557 1.00 29.56 356 GLU A N 1
ATOM 2404 C CA . GLU A 1 300 ? 29.473 1.684 22.633 1.00 26.96 356 GLU A CA 1
ATOM 2405 C C . GLU A 1 300 ? 30.910 1.178 22.498 1.00 27.34 356 GLU A C 1
ATOM 2406 O O . GLU A 1 300 ? 31.684 1.106 23.468 1.00 29.65 356 GLU A O 1
ATOM 2412 N N . LEU A 1 301 ? 31.317 0.849 21.260 1.00 25.12 357 LEU A N 1
ATOM 2413 C CA . LEU A 1 301 ? 32.696 0.430 21.045 1.00 25.65 357 LEU A CA 1
ATOM 2414 C C . LEU A 1 301 ? 33.696 1.544 21.439 1.00 23.35 357 LEU A C 1
ATOM 2415 O O . LEU A 1 301 ? 34.723 1.260 22.102 1.00 25.23 357 LEU A O 1
ATOM 2420 N N . TYR A 1 302 ? 33.336 2.761 21.070 1.00 26.16 358 TYR A N 1
ATOM 2421 C CA . TYR A 1 302 ? 34.168 3.897 21.385 1.00 27.67 358 TYR A CA 1
ATOM 2422 C C . TYR A 1 302 ? 34.346 4.052 22.906 1.00 26.71 358 TYR A C 1
ATOM 2423 O O . TYR A 1 302 ? 35.451 4.128 23.440 1.00 25.91 358 TYR A O 1
ATOM 2432 N N . ALA A 1 303 ? 33.223 4.039 23.627 1.00 26.16 359 ALA A N 1
ATOM 2433 C CA . ALA A 1 303 ? 33.310 4.201 25.109 1.00 26.51 359 ALA A CA 1
ATOM 2434 C C . ALA A 1 303 ? 34.211 3.136 25.685 1.00 26.37 359 ALA A C 1
ATOM 2435 O O . ALA A 1 303 ? 35.036 3.426 26.516 1.00 29.90 359 ALA A O 1
ATOM 2437 N N . GLN A 1 304 ? 34.091 1.877 25.232 1.00 25.58 360 GLN A N 1
ATOM 2438 C CA . GLN A 1 304 ? 34.912 0.808 25.784 1.00 27.72 360 GLN A CA 1
ATOM 2439 C C . GLN A 1 304 ? 36.382 0.891 25.347 1.00 29.37 360 GLN A C 1
ATOM 2440 O O . GLN A 1 304 ? 37.243 0.640 26.121 1.00 24.70 360 GLN A O 1
ATOM 2446 N N . GLU A 1 305 ? 36.609 1.241 24.072 1.00 28.04 361 GLU A N 1
ATOM 2447 C CA . GLU A 1 305 ? 37.956 1.407 23.620 1.00 25.29 361 GLU A CA 1
ATOM 2448 C C . GLU A 1 305 ? 38.649 2.665 24.257 1.00 20.90 361 GLU A C 1
ATOM 2449 O O . GLU A 1 305 ? 39.808 2.556 24.585 1.00 26.70 361 GLU A O 1
ATOM 2455 N N . GLU A 1 306 ? 37.903 3.729 24.451 1.00 26.94 362 GLU A N 1
ATOM 2456 C CA . GLU A 1 306 ? 38.456 4.919 25.126 1.00 28.34 362 GLU A CA 1
ATOM 2457 C C . GLU A 1 306 ? 38.965 4.457 26.516 1.00 27.91 362 GLU A C 1
ATOM 2458 O O . GLU A 1 306 ? 40.115 4.736 26.922 1.00 27.09 362 GLU A O 1
ATOM 2464 N N . THR A 1 307 ? 38.161 3.655 27.249 1.00 27.83 363 THR A N 1
ATOM 2465 C CA . THR A 1 307 ? 38.638 3.188 28.565 1.00 24.59 363 THR A CA 1
ATOM 2466 C C . THR A 1 307 ? 39.753 2.253 28.549 1.00 26.66 363 THR A C 1
ATOM 2467 O O . THR A 1 307 ? 40.705 2.351 29.353 1.00 28.33 363 THR A O 1
ATOM 2471 N N . ARG A 1 308 ? 39.715 1.259 27.614 1.00 26.13 364 ARG A N 1
ATOM 2472 C CA . ARG A 1 308 ? 40.812 0.331 27.531 1.00 24.52 364 ARG A CA 1
ATOM 2473 C C . ARG A 1 308 ? 42.104 1.075 27.201 1.00 23.04 364 ARG A C 1
ATOM 2474 O O . ARG A 1 308 ? 43.158 0.775 27.771 1.00 25.18 364 ARG A O 1
ATOM 2482 N N . MET A 1 309 ? 42.034 2.023 26.235 1.00 23.90 365 MET A N 1
ATOM 2483 C CA . MET A 1 309 ? 43.233 2.742 25.852 1.00 25.76 365 MET A CA 1
ATOM 2484 C C . MET A 1 309 ? 43.735 3.626 27.019 1.00 23.99 365 MET A C 1
ATOM 2485 O O . MET A 1 309 ? 44.942 3.645 27.351 1.00 28.86 365 MET A O 1
ATOM 2490 N N . TYR A 1 310 ? 42.804 4.285 27.628 1.00 26.45 366 TYR A N 1
ATOM 2491 C CA . TYR A 1 310 ? 43.103 5.071 28.865 1.00 26.87 366 TYR A CA 1
ATOM 2492 C C . TYR A 1 310 ? 43.857 4.280 29.901 1.00 30.30 366 TYR A C 1
ATOM 2493 O O . TYR A 1 310 ? 44.921 4.679 30.350 1.00 27.45 366 TYR A O 1
ATOM 2502 N N . GLU A 1 311 ? 43.386 3.043 30.192 1.00 30.24 367 GLU A N 1
ATOM 2503 C CA . GLU A 1 311 ? 44.020 2.223 31.206 1.00 33.14 367 GLU A CA 1
ATOM 2504 C C . GLU A 1 311 ? 45.394 1.794 30.793 1.00 34.02 367 GLU A C 1
ATOM 2505 O O . GLU A 1 311 ? 46.315 1.749 31.621 1.00 36.23 367 GLU A O 1
ATOM 2511 N N . SER A 1 312 ? 45.571 1.530 29.481 1.00 30.19 368 SER A N 1
ATOM 2512 C CA . SER A 1 312 ? 46.833 1.149 28.940 1.00 30.48 368 SER A CA 1
ATOM 2513 C C . SER A 1 312 ? 47.862 2.331 28.987 1.00 29.51 368 SER A C 1
ATOM 2514 O O . SER A 1 312 ? 49.076 2.157 29.319 1.00 31.86 368 SER A O 1
ATOM 2517 N N . LEU A 1 313 ? 47.382 3.503 28.633 1.00 30.21 369 LEU A N 1
ATOM 2518 C CA . LEU A 1 313 ? 48.281 4.720 28.652 1.00 29.58 369 LEU A CA 1
ATOM 2519 C C . LEU A 1 313 ? 48.777 5.030 30.121 1.00 32.18 369 LEU A C 1
ATOM 2520 O O . LEU A 1 313 ? 49.958 5.371 30.357 1.00 34.70 369 LEU A O 1
ATOM 2525 N N . ILE A 1 314 ? 47.831 4.933 31.064 1.00 31.10 370 ILE A N 1
ATOM 2526 C CA . ILE A 1 314 ? 48.122 5.153 32.502 1.00 36.28 370 ILE A CA 1
ATOM 2527 C C . ILE A 1 314 ? 49.193 4.172 32.975 1.00 34.75 370 ILE A C 1
ATOM 2528 O O . ILE A 1 314 ? 50.180 4.551 33.607 1.00 36.01 370 ILE A O 1
ATOM 2533 N N . LYS A 1 315 ? 49.080 2.914 32.600 1.00 37.47 371 LYS A N 1
ATOM 2534 C CA . LYS A 1 315 ? 50.112 1.936 32.957 1.00 38.81 371 LYS A CA 1
ATOM 2535 C C . LYS A 1 315 ? 51.437 2.251 32.315 1.00 40.99 371 LYS A C 1
ATOM 2536 O O . LYS A 1 315 ? 52.528 2.117 32.918 1.00 39.78 371 LYS A O 1
ATOM 2542 N N . GLN A 1 316 ? 51.389 2.652 31.063 1.00 33.44 372 GLN A N 1
ATOM 2543 C CA . GLN A 1 316 ? 52.587 3.055 30.384 1.00 31.69 372 GLN A CA 1
ATOM 2544 C C . GLN A 1 316 ? 53.236 4.233 31.126 1.00 32.47 372 GLN A C 1
ATOM 2545 O O . GLN A 1 316 ? 54.452 4.234 31.311 1.00 38.17 372 GLN A O 1
ATOM 2551 N N . ALA A 1 317 ? 52.445 5.200 31.510 1.00 32.90 373 ALA A N 1
ATOM 2552 C CA . ALA A 1 317 ? 52.956 6.422 32.153 1.00 36.38 373 ALA A CA 1
ATOM 2553 C C . ALA A 1 317 ? 53.618 6.048 33.510 1.00 42.27 373 ALA A C 1
ATOM 2554 O O . ALA A 1 317 ? 54.750 6.467 33.805 1.00 41.93 373 ALA A O 1
ATOM 2556 N N . HIS A 1 318 ? 52.945 5.201 34.275 1.00 40.81 374 HIS A N 1
ATOM 2557 C CA . HIS A 1 318 ? 53.548 4.627 35.515 1.00 42.48 374 HIS A CA 1
ATOM 2558 C C . HIS A 1 318 ? 54.857 3.898 35.314 1.00 45.15 374 HIS A C 1
ATOM 2559 O O . HIS A 1 318 ? 55.659 3.919 36.196 1.00 57.82 374 HIS A O 1
ATOM 2566 N N . GLY A 1 319 ? 55.125 3.317 34.156 1.00 44.22 375 GLY A N 1
ATOM 2567 C CA . GLY A 1 319 ? 56.373 2.620 33.944 1.00 44.00 375 GLY A CA 1
ATOM 2568 C C . GLY A 1 319 ? 57.530 3.467 33.409 1.00 44.19 375 GLY A C 1
ATOM 2569 O O . GLY A 1 319 ? 58.598 2.912 33.085 1.00 41.93 375 GLY A O 1
ATOM 2570 N N . LEU A 1 320 ? 57.328 4.780 33.253 1.00 40.72 376 LEU A N 1
ATOM 2571 C CA . LEU A 1 320 ? 58.392 5.664 32.742 1.00 44.10 376 LEU A CA 1
ATOM 2572 C C . LEU A 1 320 ? 59.419 5.940 33.849 1.00 40.50 376 LEU A C 1
ATOM 2573 O O . LEU A 1 320 ? 59.043 6.029 34.984 1.00 41.27 376 LEU A O 1
ATOM 2578 N N . PRO A 1 321 ? 60.674 6.163 33.494 1.00 47.18 377 PRO A N 1
ATOM 2579 C CA . PRO A 1 321 ? 61.676 6.635 34.472 1.00 49.33 377 PRO A CA 1
ATOM 2580 C C . PRO A 1 321 ? 61.179 7.872 35.205 1.00 46.89 377 PRO A C 1
ATOM 2581 O O . PRO A 1 321 ? 60.432 8.685 34.637 1.00 46.22 377 PRO A O 1
ATOM 2585 N N . SER A 1 322 ? 61.550 8.024 36.473 1.00 50.47 378 SER A N 1
ATOM 2586 C CA . SER A 1 322 ? 61.042 9.144 37.269 1.00 52.50 378 SER A CA 1
ATOM 2587 C C . SER A 1 322 ? 61.577 10.473 36.715 1.00 43.77 378 SER A C 1
ATOM 2588 O O . SER A 1 322 ? 60.954 11.514 36.908 1.00 43.59 378 SER A O 1
ATOM 2591 N N . GLU A 1 323 ? 62.694 10.408 36.003 1.00 42.15 379 GLU A N 1
ATOM 2592 C CA . GLU A 1 323 ? 63.253 11.582 35.325 1.00 49.17 379 GLU A CA 1
ATOM 2593 C C . GLU A 1 323 ? 62.324 12.155 34.262 1.00 47.72 379 GLU A C 1
ATOM 2594 O O . GLU A 1 323 ? 62.473 13.307 33.951 1.00 47.27 379 GLU A O 1
ATOM 2600 N N . LEU A 1 324 ? 61.424 11.331 33.687 1.00 44.21 380 LEU A N 1
ATOM 2601 C CA . LEU A 1 324 ? 60.361 11.756 32.752 1.00 41.93 380 LEU A CA 1
ATOM 2602 C C . LEU A 1 324 ? 59.053 12.120 33.383 1.00 38.84 380 LEU A C 1
ATOM 2603 O O . LEU A 1 324 ? 58.122 12.519 32.678 1.00 40.34 380 LEU A O 1
ATOM 2608 N N . SER A 1 325 ? 58.968 12.057 34.700 1.00 38.97 381 SER A N 1
ATOM 2609 C CA . SER A 1 325 ? 57.762 12.462 35.441 1.00 33.43 381 SER A CA 1
ATOM 2610 C C . SER A 1 325 ? 56.515 11.659 35.030 1.00 41.40 381 SER A C 1
ATOM 2611 O O . SER A 1 325 ? 55.604 12.177 34.356 1.00 38.42 381 SER A O 1
ATOM 2614 N N . PRO A 1 326 ? 56.419 10.413 35.515 1.00 40.47 382 PRO A N 1
ATOM 2615 C CA . PRO A 1 326 ? 55.131 9.724 35.386 1.00 40.73 382 PRO A CA 1
ATOM 2616 C C . PRO A 1 326 ? 53.946 10.595 35.659 1.00 33.96 382 PRO A C 1
ATOM 2617 O O . PRO A 1 326 ? 52.895 10.512 34.978 1.00 38.46 382 PRO A O 1
ATOM 2621 N N . ALA A 1 327 ? 54.037 11.460 36.661 1.00 36.02 383 ALA A N 1
ATOM 2622 C CA . ALA A 1 327 ? 52.890 12.311 37.010 1.00 37.34 383 ALA A CA 1
ATOM 2623 C C . ALA A 1 327 ? 52.474 13.295 35.864 1.00 33.06 383 ALA A C 1
ATOM 2624 O O . ALA A 1 327 ? 51.299 13.627 35.713 1.00 34.37 383 ALA A O 1
ATOM 2626 N N . LEU A 1 328 ? 53.467 13.790 35.130 1.00 34.75 384 LEU A N 1
ATOM 2627 C CA . LEU A 1 328 ? 53.164 14.703 33.970 1.00 30.98 384 LEU A CA 1
ATOM 2628 C C . LEU A 1 328 ? 52.202 13.932 33.026 1.00 26.72 384 LEU A C 1
ATOM 2629 O O . LEU A 1 328 ? 51.166 14.436 32.653 1.00 33.13 384 LEU A O 1
ATOM 2634 N N . PHE A 1 329 ? 52.632 12.758 32.668 1.00 30.82 385 PHE A N 1
ATOM 2635 C CA . PHE A 1 329 ? 51.945 11.995 31.615 1.00 33.07 385 PHE A CA 1
ATOM 2636 C C . PHE A 1 329 ? 50.579 11.526 32.079 1.00 33.45 385 PHE A C 1
ATOM 2637 O O . PHE A 1 329 ? 49.596 11.681 31.400 1.00 29.50 385 PHE A O 1
ATOM 2645 N N . VAL A 1 330 ? 50.506 11.066 33.341 1.00 35.81 386 VAL A N 1
ATOM 2646 C CA . VAL A 1 330 ? 49.208 10.729 33.907 1.00 32.69 386 VAL A CA 1
ATOM 2647 C C . VAL A 1 330 ? 48.314 11.885 33.850 1.00 32.33 386 VAL A C 1
ATOM 2648 O O . VAL A 1 330 ? 47.134 11.753 33.552 1.00 30.38 386 VAL A O 1
ATOM 2652 N N . ARG A 1 331 ? 48.820 13.088 34.174 1.00 34.24 387 ARG A N 1
ATOM 2653 C CA . ARG A 1 331 ? 47.940 14.244 34.152 1.00 35.30 387 ARG A CA 1
ATOM 2654 C C . ARG A 1 331 ? 47.489 14.668 32.718 1.00 30.80 387 ARG A C 1
ATOM 2655 O O . ARG A 1 331 ? 46.364 15.048 32.514 1.00 31.55 387 ARG A O 1
ATOM 2663 N N . LEU A 1 332 ? 48.397 14.598 31.773 1.00 32.82 388 LEU A N 1
ATOM 2664 C CA . LEU A 1 332 ? 48.028 14.776 30.355 1.00 35.76 388 LEU A CA 1
ATOM 2665 C C . LEU A 1 332 ? 46.929 13.807 29.882 1.00 29.35 388 LEU A C 1
ATOM 2666 O O . LEU A 1 332 ? 45.992 14.221 29.245 1.00 29.70 388 LEU A O 1
ATOM 2671 N N . ILE A 1 333 ? 47.013 12.560 30.309 1.00 30.83 389 ILE A N 1
ATOM 2672 C CA . ILE A 1 333 ? 46.026 11.519 29.898 1.00 30.69 389 ILE A CA 1
ATOM 2673 C C . ILE A 1 333 ? 44.711 11.846 30.505 1.00 32.07 389 ILE A C 1
ATOM 2674 O O . ILE A 1 333 ? 43.642 11.834 29.886 1.00 30.51 389 ILE A O 1
ATOM 2679 N N . HIS A 1 334 ? 44.777 12.213 31.799 1.00 37.39 390 HIS A N 1
ATOM 2680 C CA . HIS A 1 334 ? 43.576 12.591 32.502 1.00 36.07 390 HIS A CA 1
ATOM 2681 C C . HIS A 1 334 ? 42.867 13.725 31.980 1.00 34.83 390 HIS A C 1
ATOM 2682 O O . HIS A 1 334 ? 41.664 13.678 31.983 1.00 37.31 390 HIS A O 1
ATOM 2689 N N . MET A 1 335 ? 43.597 14.754 31.549 1.00 36.37 391 MET A N 1
ATOM 2690 C CA . MET A 1 335 ? 42.975 15.955 31.009 1.00 37.39 391 MET A CA 1
ATOM 2691 C C . MET A 1 335 ? 42.121 15.677 29.745 1.00 37.97 391 MET A C 1
ATOM 2692 O O . MET A 1 335 ? 41.186 16.427 29.462 1.00 36.62 391 MET A O 1
ATOM 2697 N N . ILE A 1 336 ? 42.463 14.641 28.980 1.00 31.09 392 ILE A N 1
ATOM 2698 C CA . ILE A 1 336 ? 41.696 14.355 27.750 1.00 30.91 392 ILE A CA 1
ATOM 2699 C C . ILE A 1 336 ? 40.691 13.234 27.813 1.00 28.05 392 ILE A C 1
ATOM 2700 O O . ILE A 1 336 ? 39.734 13.184 27.017 1.00 28.42 392 ILE A O 1
ATOM 2705 N N . TYR A 1 337 ? 40.883 12.330 28.753 1.00 30.97 393 TYR A N 1
ATOM 2706 C CA . TYR A 1 337 ? 39.936 11.194 28.881 1.00 29.23 393 TYR A CA 1
ATOM 2707 C C . TYR A 1 337 ? 38.527 11.667 29.128 1.00 33.66 393 TYR A C 1
ATOM 2708 O O . TYR A 1 337 ? 38.300 12.554 29.958 1.00 35.29 393 TYR A O 1
ATOM 2717 N N . LYS A 1 338 ? 37.580 11.153 28.353 1.00 27.00 394 LYS A N 1
ATOM 2718 C CA . LYS A 1 338 ? 36.200 11.568 28.336 1.00 31.20 394 LYS A CA 1
ATOM 2719 C C . LYS A 1 338 ? 35.918 12.927 27.849 1.00 34.28 394 LYS A C 1
ATOM 2720 O O . LYS A 1 338 ? 34.797 13.352 28.028 1.00 30.54 394 LYS A O 1
ATOM 2726 N N . ARG A 1 339 ? 36.829 13.608 27.137 1.00 33.66 395 ARG A N 1
ATOM 2727 C CA . ARG A 1 339 ? 36.481 14.949 26.631 1.00 30.78 395 ARG A CA 1
ATOM 2728 C C . ARG A 1 339 ? 35.352 14.860 25.623 1.00 33.97 395 ARG A C 1
ATOM 2729 O O . ARG A 1 339 ? 35.171 13.814 24.966 1.00 33.09 395 ARG A O 1
ATOM 2737 N N . ASN A 1 340 ? 34.534 15.910 25.535 1.00 32.89 396 ASN A N 1
ATOM 2738 C CA . ASN A 1 340 ? 33.492 15.992 24.547 1.00 36.03 396 ASN A CA 1
ATOM 2739 C C . ASN A 1 340 ? 33.744 17.083 23.521 1.00 32.91 396 ASN A C 1
ATOM 2740 O O . ASN A 1 340 ? 32.859 17.402 22.731 1.00 38.08 396 ASN A O 1
ATOM 2745 N N . HIS A 1 341 ? 34.902 17.706 23.583 1.00 39.56 397 HIS A N 1
ATOM 2746 C CA . HIS A 1 341 ? 35.326 18.662 22.554 1.00 39.52 397 HIS A CA 1
ATOM 2747 C C . HIS A 1 341 ? 36.801 18.759 22.646 1.00 34.59 397 HIS A C 1
ATOM 2748 O O . HIS A 1 341 ? 37.395 19.428 21.791 1.00 41.07 397 HIS A O 1
ATOM 2756 N N . LYS B 1 2 ? 78.184 26.024 -14.703 1.00 69.32 58 LYS B N 1
ATOM 2757 C CA . LYS B 1 2 ? 77.309 25.696 -15.876 1.00 59.55 58 LYS B CA 1
ATOM 2758 C C . LYS B 1 2 ? 76.101 24.820 -15.489 1.00 61.14 58 LYS B C 1
ATOM 2759 O O . LYS B 1 2 ? 76.141 24.050 -14.510 1.00 51.77 58 LYS B O 1
ATOM 2765 N N . LYS B 1 3 ? 75.036 24.970 -16.291 1.00 58.35 59 LYS B N 1
ATOM 2766 C CA . LYS B 1 3 ? 73.747 24.379 -16.027 1.00 57.55 59 LYS B CA 1
ATOM 2767 C C . LYS B 1 3 ? 73.722 22.844 -15.925 1.00 61.20 59 LYS B C 1
ATOM 2768 O O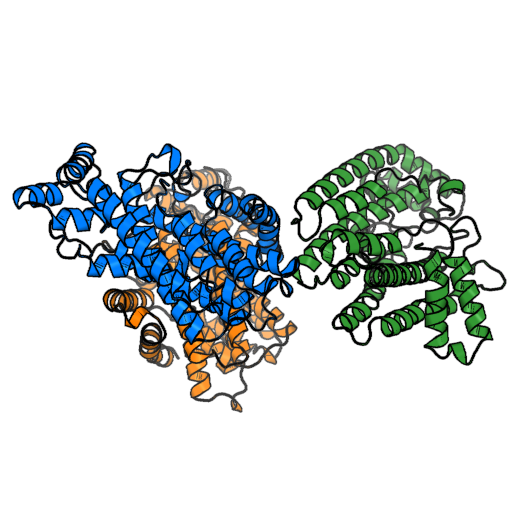 . LYS B 1 3 ? 73.225 22.335 -14.937 1.00 47.02 59 LYS B O 1
ATOM 2774 N N . GLU B 1 4 ? 74.235 22.091 -16.907 1.00 63.35 60 GLU B N 1
ATOM 2775 C CA . GLU B 1 4 ? 74.176 20.589 -16.765 1.00 67.17 60 GLU B CA 1
ATOM 2776 C C . GLU B 1 4 ? 75.030 20.012 -15.563 1.00 63.42 60 GLU B C 1
ATOM 2777 O O . GLU B 1 4 ? 74.681 19.005 -14.961 1.00 54.42 60 GLU B O 1
ATOM 2783 N N . SER B 1 5 ? 76.086 20.722 -15.168 1.00 60.44 61 SER B N 1
ATOM 2784 C CA . SER B 1 5 ? 76.972 20.330 -14.069 1.00 56.77 61 SER B CA 1
ATOM 2785 C C . SER B 1 5 ? 76.217 20.593 -12.737 1.00 52.33 61 SER B C 1
ATOM 2786 O O . SER B 1 5 ? 76.460 19.926 -11.738 1.00 42.79 61 SER B O 1
ATOM 2789 N N . PHE B 1 6 ? 75.317 21.589 -12.785 1.00 49.42 62 PHE B N 1
ATOM 2790 C CA . PHE B 1 6 ? 74.340 21.887 -11.738 1.00 41.09 62 PHE B CA 1
ATOM 2791 C C . PHE B 1 6 ? 73.226 20.843 -11.732 1.00 36.27 62 PHE B C 1
ATOM 2792 O O . PHE B 1 6 ? 72.894 20.323 -10.686 1.00 39.30 62 PHE B O 1
ATOM 2800 N N . GLU B 1 7 ? 72.658 20.509 -12.874 1.00 40.36 63 GLU B N 1
ATOM 2801 C CA . GLU B 1 7 ? 71.560 19.520 -12.936 1.00 45.18 63 GLU B CA 1
ATOM 2802 C C . GLU B 1 7 ? 71.998 18.071 -12.583 1.00 49.81 63 GLU B C 1
ATOM 2803 O O . GLU B 1 7 ? 71.181 17.250 -12.170 1.00 50.69 63 GLU B O 1
ATOM 2809 N N . ASP B 1 8 ? 73.283 17.785 -12.722 1.00 57.72 64 ASP B N 1
ATOM 2810 C CA . ASP B 1 8 ? 73.853 16.458 -12.377 1.00 59.08 64 ASP B CA 1
ATOM 2811 C C . ASP B 1 8 ? 73.720 16.135 -10.922 1.00 60.81 64 ASP B C 1
ATOM 2812 O O . ASP B 1 8 ? 73.610 14.972 -10.576 1.00 49.37 64 ASP B O 1
ATOM 2817 N N . VAL B 1 9 ? 73.762 17.161 -10.072 1.00 53.35 65 VAL B N 1
ATOM 2818 C CA . VAL B 1 9 ? 73.652 16.995 -8.616 1.00 44.70 65 VAL B CA 1
ATOM 2819 C C . VAL B 1 9 ? 72.238 16.679 -8.133 1.00 36.79 65 VAL B C 1
ATOM 2820 O O . VAL B 1 9 ? 72.031 16.191 -7.002 1.00 38.51 65 VAL B O 1
ATOM 2824 N N . LEU B 1 10 ? 71.217 16.888 -8.947 1.00 33.58 66 LEU B N 1
ATOM 2825 C CA . LEU B 1 10 ? 69.880 16.685 -8.468 1.00 33.60 66 LEU B CA 1
ATOM 2826 C C . LEU B 1 10 ? 69.499 15.301 -7.869 1.00 40.68 66 LEU B C 1
ATOM 2827 O O . LEU B 1 10 ? 68.803 15.223 -6.865 1.00 34.37 66 LEU B O 1
ATOM 2832 N N . PRO B 1 11 ? 69.936 14.192 -8.495 1.00 39.73 67 PRO B N 1
ATOM 2833 C CA . PRO B 1 11 ? 69.545 12.897 -7.885 1.00 40.73 67 PRO B CA 1
ATOM 2834 C C . PRO B 1 11 ? 70.077 12.715 -6.466 1.00 34.20 67 PRO B C 1
ATOM 2835 O O . PRO B 1 11 ? 69.370 12.220 -5.581 1.00 36.87 67 PRO B O 1
ATOM 2839 N N . SER B 1 12 ? 71.260 13.229 -6.150 1.00 35.60 68 SER B N 1
ATOM 2840 C CA . SER B 1 12 ? 71.710 13.073 -4.782 1.00 40.38 68 SER B CA 1
ATOM 2841 C C . SER B 1 12 ? 70.865 13.897 -3.799 1.00 40.97 68 SER B C 1
ATOM 2842 O O . SER B 1 12 ? 70.615 13.441 -2.697 1.00 40.47 68 SER B O 1
ATOM 2845 N N . ILE B 1 13 ? 70.394 15.084 -4.217 1.00 41.16 69 ILE B N 1
ATOM 2846 C CA . ILE B 1 13 ? 69.521 15.937 -3.382 1.00 37.52 69 ILE B CA 1
ATOM 2847 C C . ILE B 1 13 ? 68.253 15.209 -3.053 1.00 34.71 69 ILE B C 1
ATOM 2848 O O . ILE B 1 13 ? 67.895 15.099 -1.907 1.00 34.14 69 ILE B O 1
ATOM 2853 N N . LEU B 1 14 ? 67.589 14.685 -4.073 1.00 36.33 70 LEU B N 1
ATOM 2854 C CA . LEU B 1 14 ? 66.352 13.948 -3.844 1.00 38.48 70 LEU B CA 1
ATOM 2855 C C . LEU B 1 14 ? 66.557 12.766 -2.915 1.00 37.07 70 LEU B C 1
ATOM 2856 O O . LEU B 1 14 ? 65.761 12.507 -1.996 1.00 44.90 70 LEU B O 1
ATOM 2861 N N . ASN B 1 15 ? 67.672 12.061 -3.100 1.00 39.88 71 ASN B N 1
ATOM 2862 C CA . ASN B 1 15 ? 67.996 10.931 -2.199 1.00 38.58 71 ASN B CA 1
ATOM 2863 C C . ASN B 1 15 ? 68.239 11.326 -0.743 1.00 40.15 71 ASN B C 1
ATOM 2864 O O . ASN B 1 15 ? 67.740 10.687 0.175 1.00 39.87 71 ASN B O 1
ATOM 2869 N N . THR B 1 16 ? 68.908 12.461 -0.507 1.00 34.70 72 THR B N 1
ATOM 2870 C CA . THR B 1 16 ? 69.103 12.963 0.812 1.00 34.26 72 THR B CA 1
ATOM 2871 C C . THR B 1 16 ? 67.762 13.244 1.480 1.00 36.02 72 THR B C 1
ATOM 2872 O O . THR B 1 16 ? 67.624 13.044 2.678 1.00 36.06 72 THR B O 1
ATOM 2876 N N . ILE B 1 17 ? 66.828 13.824 0.737 1.00 36.07 73 ILE B N 1
ATOM 2877 C CA . ILE B 1 17 ? 65.550 14.234 1.350 1.00 33.88 73 ILE B CA 1
ATOM 2878 C C . ILE B 1 17 ? 64.802 13.076 2.090 1.00 43.48 73 ILE B C 1
ATOM 2879 O O . ILE B 1 17 ? 64.420 13.142 3.307 1.00 50.80 73 ILE B O 1
ATOM 2884 N N . THR B 1 18 ? 64.711 11.992 1.375 1.00 43.36 74 THR B N 1
ATOM 2885 C CA . THR B 1 18 ? 64.240 10.710 1.953 1.00 51.52 74 THR B CA 1
ATOM 2886 C C . THR B 1 18 ? 65.039 10.092 3.183 1.00 51.06 74 THR B C 1
ATOM 2887 O O . THR B 1 18 ? 64.564 9.997 4.310 1.00 55.87 74 THR B O 1
ATOM 2891 N N . THR B 1 19 ? 66.241 9.669 2.914 1.00 56.61 75 THR B N 1
ATOM 2892 C CA . THR B 1 19 ? 67.066 9.009 3.913 1.00 61.70 75 THR B CA 1
ATOM 2893 C C . THR B 1 19 ? 67.322 9.859 5.187 1.00 71.10 75 THR B C 1
ATOM 2894 O O . THR B 1 19 ? 67.354 9.280 6.274 1.00 65.20 75 THR B O 1
ATOM 2898 N N . ASN B 1 20 ? 67.482 11.199 5.071 1.00 64.75 76 ASN B N 1
ATOM 2899 C CA . ASN B 1 20 ? 67.721 12.094 6.254 1.00 64.66 76 ASN B CA 1
ATOM 2900 C C . ASN B 1 20 ? 66.408 12.332 7.086 1.00 67.52 76 ASN B C 1
ATOM 2901 O O . ASN B 1 20 ? 66.490 12.930 8.165 1.00 65.45 76 ASN B O 1
ATOM 2906 N N . SER B 1 21 ? 65.227 11.859 6.629 1.00 54.68 77 SER B N 1
ATOM 2907 C CA . SER B 1 21 ? 63.958 12.082 7.401 1.00 55.13 77 SER B CA 1
ATOM 2908 C C . SER B 1 21 ? 63.173 10.836 7.766 1.00 52.73 77 SER B C 1
ATOM 2909 O O . SER B 1 21 ? 63.524 9.765 7.307 1.00 50.78 77 SER B O 1
ATOM 2912 N N . GLU B 1 22 ? 62.066 11.034 8.512 1.00 43.28 78 GLU B N 1
ATOM 2913 C CA . GLU B 1 22 ? 61.065 10.025 8.687 1.00 48.88 78 GLU B CA 1
ATOM 2914 C C . GLU B 1 22 ? 60.417 9.487 7.404 1.00 44.27 78 GLU B C 1
ATOM 2915 O O . GLU B 1 22 ? 59.490 8.689 7.480 1.00 44.22 78 GLU B O 1
ATOM 2921 N N . LEU B 1 23 ? 60.790 9.966 6.232 1.00 41.86 79 LEU B N 1
ATOM 2922 C CA . LEU B 1 23 ? 60.173 9.432 4.994 1.00 44.70 79 LEU B CA 1
ATOM 2923 C C . LEU B 1 23 ? 60.553 8.003 4.765 1.00 49.41 79 LEU B C 1
ATOM 2924 O O . LEU B 1 23 ? 59.855 7.294 4.036 1.00 44.02 79 LEU B O 1
ATOM 2929 N N . THR B 1 24 ? 61.666 7.547 5.355 1.00 58.48 80 THR B N 1
ATOM 2930 C CA . THR B 1 24 ? 62.107 6.172 5.117 1.00 59.31 80 THR B CA 1
ATOM 2931 C C . THR B 1 24 ? 61.059 5.183 5.620 1.00 58.22 80 THR B C 1
ATOM 2932 O O . THR B 1 24 ? 60.899 4.102 5.069 1.00 53.84 80 THR B O 1
ATOM 2936 N N . GLU B 1 25 ? 60.292 5.564 6.631 1.00 49.31 81 GLU B N 1
ATOM 2937 C CA . GLU B 1 25 ? 59.229 4.673 7.155 1.00 41.36 81 GLU B CA 1
ATOM 2938 C C . GLU B 1 25 ? 57.922 4.667 6.357 1.00 38.17 81 GLU B C 1
ATOM 2939 O O . GLU B 1 25 ? 57.027 3.883 6.658 1.00 39.17 81 GLU B O 1
ATOM 2945 N N . VAL B 1 26 ? 57.742 5.633 5.432 1.00 32.29 82 VAL B N 1
ATOM 2946 C CA . VAL B 1 26 ? 56.461 5.861 4.741 1.00 33.80 82 VAL B CA 1
ATOM 2947 C C . VAL B 1 26 ? 56.685 5.970 3.220 1.00 35.56 82 VAL B C 1
ATOM 2948 O O . VAL B 1 26 ? 56.693 7.074 2.673 1.00 33.42 82 VAL B O 1
ATOM 2952 N N . PRO B 1 27 ? 56.949 4.830 2.551 1.00 40.90 83 PRO B N 1
ATOM 2953 C CA . PRO B 1 27 ? 57.307 4.858 1.107 1.00 39.77 83 PRO B CA 1
ATOM 2954 C C . PRO B 1 27 ? 56.228 5.475 0.235 1.00 34.60 83 PRO B C 1
ATOM 2955 O O . PRO B 1 27 ? 56.560 6.106 -0.757 1.00 39.30 83 PRO B O 1
ATOM 2959 N N . GLU B 1 28 ? 54.954 5.327 0.601 1.00 33.96 84 GLU B N 1
ATOM 2960 C CA . GLU B 1 28 ? 53.871 6.029 -0.097 1.00 34.87 84 GLU B CA 1
ATOM 2961 C C . GLU B 1 28 ? 54.189 7.549 -0.237 1.00 36.18 84 GLU B C 1
ATOM 2962 O O . GLU B 1 28 ? 53.946 8.176 -1.297 1.00 26.75 84 GLU B O 1
ATOM 2968 N N . VAL B 1 29 ? 54.687 8.131 0.859 1.00 30.83 85 VAL B N 1
ATOM 2969 C CA . VAL B 1 29 ? 54.921 9.555 0.871 1.00 30.17 85 VAL B CA 1
ATOM 2970 C C . VAL B 1 29 ? 56.255 9.868 0.241 1.00 25.60 85 VAL B C 1
ATOM 2971 O O . VAL B 1 29 ? 56.295 10.832 -0.513 1.00 27.93 85 VAL B O 1
ATOM 2975 N N . ALA B 1 30 ? 57.303 9.114 0.508 1.00 27.31 86 ALA B N 1
ATOM 2976 C CA . ALA B 1 30 ? 58.584 9.300 -0.153 1.00 28.47 86 ALA B CA 1
ATOM 2977 C C . ALA B 1 30 ? 58.514 9.309 -1.666 1.00 31.54 86 ALA B C 1
ATOM 2978 O O . ALA B 1 30 ? 59.135 10.143 -2.325 1.00 27.13 86 ALA B O 1
ATOM 2980 N N . ASN B 1 31 ? 57.703 8.408 -2.185 1.00 30.25 87 ASN B N 1
ATOM 2981 C CA . ASN B 1 31 ? 57.477 8.294 -3.617 1.00 34.79 87 ASN B CA 1
ATOM 2982 C C . ASN B 1 31 ? 56.705 9.458 -4.166 1.00 29.39 87 ASN B C 1
ATOM 2983 O O . ASN B 1 31 ? 57.061 9.944 -5.247 1.00 30.06 87 ASN B O 1
ATOM 2988 N N . TRP B 1 32 ? 55.722 9.938 -3.423 1.00 25.57 88 TRP B N 1
ATOM 2989 C CA . TRP B 1 32 ? 54.965 11.093 -3.782 1.00 26.77 88 TRP B CA 1
ATOM 2990 C C . TRP B 1 32 ? 55.845 12.334 -3.809 1.00 29.92 88 TRP B C 1
ATOM 2991 O O . TRP B 1 32 ? 55.782 13.105 -4.745 1.00 25.39 88 TRP B O 1
ATOM 3002 N N . LEU B 1 33 ? 56.660 12.501 -2.775 1.00 26.41 89 LEU B N 1
ATOM 3003 C CA . LEU B 1 33 ? 57.504 13.706 -2.677 1.00 27.32 89 LEU B CA 1
ATOM 3004 C C . LEU B 1 33 ? 58.565 13.784 -3.805 1.00 26.75 89 LEU B C 1
ATOM 3005 O O . LEU B 1 33 ? 58.815 14.801 -4.393 1.00 25.09 89 LEU B O 1
ATOM 3010 N N . LYS B 1 34 ? 59.080 12.612 -4.179 1.00 27.95 90 LYS B N 1
ATOM 3011 C CA . LYS B 1 34 ? 59.918 12.530 -5.329 1.00 28.23 90 LYS B CA 1
ATOM 3012 C C . LYS B 1 34 ? 59.207 12.985 -6.567 1.00 27.37 90 LYS B C 1
ATOM 3013 O O . LYS B 1 34 ? 59.798 13.709 -7.339 1.00 30.34 90 LYS B O 1
ATOM 3019 N N . LYS B 1 35 ? 57.957 12.594 -6.795 1.00 28.53 91 LYS B N 1
ATOM 3020 C CA . LYS B 1 35 ? 57.189 13.151 -7.890 1.00 30.81 91 LYS B CA 1
ATOM 3021 C C . LYS B 1 35 ? 56.951 14.662 -7.816 1.00 29.13 91 LYS B C 1
ATOM 3022 O O . LYS B 1 35 ? 57.033 15.365 -8.831 1.00 26.22 91 LYS B O 1
ATOM 3028 N N . VAL B 1 36 ? 56.586 15.128 -6.624 1.00 26.05 92 VAL B N 1
ATOM 3029 C CA . VAL B 1 36 ? 56.388 16.566 -6.394 1.00 24.02 92 VAL B CA 1
ATOM 3030 C C . VAL B 1 36 ? 57.661 17.302 -6.809 1.00 23.97 92 VAL B C 1
ATOM 3031 O O . VAL B 1 36 ? 57.601 18.215 -7.613 1.00 28.09 92 VAL B O 1
ATOM 3035 N N . LEU B 1 37 ? 58.795 16.820 -6.350 1.00 26.74 93 LEU B N 1
ATOM 3036 C CA . LEU B 1 37 ? 60.065 17.537 -6.590 1.00 25.35 93 LEU B CA 1
ATOM 3037 C C . LEU B 1 37 ? 60.448 17.497 -8.051 1.00 30.82 93 LEU B C 1
ATOM 3038 O O . LEU B 1 37 ? 60.746 18.542 -8.632 1.00 27.89 93 LEU B O 1
ATOM 3043 N N . GLU B 1 38 ? 60.325 16.327 -8.668 1.00 30.46 94 GLU B N 1
ATOM 3044 C CA . GLU B 1 38 ? 60.656 16.209 -10.073 1.00 31.39 94 GLU B CA 1
ATOM 3045 C C . GLU B 1 38 ? 59.792 17.088 -10.963 1.00 31.38 94 GLU B C 1
ATOM 3046 O O . GLU B 1 38 ? 60.339 17.843 -11.817 1.00 32.41 94 GLU B O 1
ATOM 3052 N N . TYR B 1 39 ? 58.503 17.150 -10.698 1.00 26.79 95 TYR B N 1
ATOM 3053 C CA . TYR B 1 39 ? 57.633 17.931 -11.579 1.00 29.15 95 TYR B CA 1
ATOM 3054 C C . TYR B 1 39 ? 57.885 19.412 -11.342 1.00 28.38 95 TYR B C 1
ATOM 3055 O O . TYR B 1 39 ? 57.942 20.205 -12.265 1.00 29.26 95 TYR B O 1
ATOM 3064 N N . ASN B 1 40 ? 57.997 19.806 -10.087 1.00 28.87 96 ASN B N 1
ATOM 3065 C CA . ASN B 1 40 ? 58.086 21.247 -9.840 1.00 30.13 96 ASN B CA 1
ATOM 3066 C C . ASN B 1 40 ? 59.472 21.813 -10.018 1.00 31.46 96 ASN B C 1
ATOM 3067 O O . ASN B 1 40 ? 59.619 23.054 -10.006 1.00 35.15 96 ASN B O 1
ATOM 3072 N N . LEU B 1 41 ? 60.490 20.961 -10.120 1.00 26.28 97 LEU B N 1
ATOM 3073 C CA . LEU B 1 41 ? 61.854 21.452 -10.340 1.00 26.65 97 LEU B CA 1
ATOM 3074 C C . LEU B 1 41 ? 62.323 21.251 -11.784 1.00 40.47 97 LEU B C 1
ATOM 3075 O O . LEU B 1 41 ? 63.333 21.836 -12.166 1.00 33.05 97 LEU B O 1
ATOM 3080 N N . ALA B 1 42 ? 61.577 20.496 -12.590 1.00 40.18 98 ALA B N 1
ATOM 3081 C CA . ALA B 1 42 ? 61.975 20.249 -14.009 1.00 39.56 98 ALA B CA 1
ATOM 3082 C C . ALA B 1 42 ? 62.067 21.539 -14.872 1.00 39.40 98 ALA B C 1
ATOM 3083 O O . ALA B 1 42 ? 61.277 22.536 -14.699 1.00 37.18 98 ALA B O 1
ATOM 3085 N N . GLY B 1 43 ? 63.036 21.478 -15.788 1.00 42.91 99 GLY B N 1
ATOM 3086 C CA . GLY B 1 43 ? 63.277 22.466 -16.803 1.00 47.66 99 GLY B CA 1
ATOM 3087 C C . GLY B 1 43 ? 63.637 23.806 -16.218 1.00 50.02 99 GLY B C 1
ATOM 3088 O O . GLY B 1 43 ? 64.267 23.900 -15.129 1.00 42.78 99 GLY B O 1
ATOM 3089 N N . GLY B 1 44 ? 63.191 24.834 -16.936 1.00 44.72 100 GLY B N 1
ATOM 3090 C CA . GLY B 1 44 ? 63.577 26.225 -16.693 1.00 43.66 100 GLY B CA 1
ATOM 3091 C C . GLY B 1 44 ? 65.072 26.455 -16.739 1.00 42.56 100 GLY B C 1
ATOM 3092 O O . GLY B 1 44 ? 65.887 25.564 -17.076 1.00 36.31 100 GLY B O 1
ATOM 3093 N N . LYS B 1 45 ? 65.427 27.687 -16.405 1.00 42.86 101 LYS B N 1
ATOM 3094 C CA . LYS B 1 45 ? 66.807 28.148 -16.562 1.00 45.90 101 LYS B CA 1
ATOM 3095 C C . LYS B 1 45 ? 67.666 27.753 -15.356 1.00 42.97 101 LYS B C 1
ATOM 3096 O O . LYS B 1 45 ? 68.873 27.755 -15.487 1.00 44.72 101 LYS B O 1
ATOM 3102 N N . LYS B 1 46 ? 67.074 27.359 -14.214 1.00 32.24 102 LYS B N 1
ATOM 3103 C CA . LYS B 1 46 ? 67.863 27.106 -12.956 1.00 30.79 102 LYS B CA 1
ATOM 3104 C C . LYS B 1 46 ? 68.657 28.353 -12.550 1.00 24.71 102 LYS B C 1
ATOM 3105 O O . LYS B 1 46 ? 69.708 28.220 -11.989 1.00 26.24 102 LYS B O 1
ATOM 3111 N N . ALA B 1 47 ? 68.066 29.521 -12.766 1.00 25.72 103 ALA B N 1
ATOM 3112 C CA . ALA B 1 47 ? 68.794 30.745 -12.696 1.00 27.28 103 ALA B CA 1
ATOM 3113 C C . ALA B 1 47 ? 69.158 31.024 -11.242 1.00 25.03 103 ALA B C 1
ATOM 3114 O O . ALA B 1 47 ? 70.251 31.461 -10.973 1.00 23.52 103 ALA B O 1
ATOM 3116 N N . ARG B 1 48 ? 68.219 30.850 -10.288 1.00 23.77 104 ARG B N 1
ATOM 3117 C CA . ARG B 1 48 ? 68.538 31.200 -8.932 1.00 24.09 104 ARG B CA 1
ATOM 3118 C C . ARG B 1 48 ? 69.603 30.236 -8.353 1.00 23.87 104 ARG B C 1
ATOM 3119 O O . ARG B 1 48 ? 70.497 30.645 -7.593 1.00 23.73 104 ARG B O 1
ATOM 3127 N N . GLY B 1 49 ? 69.508 28.984 -8.728 1.00 21.10 105 GLY B N 1
ATOM 3128 C CA . GLY B 1 49 ? 70.486 28.016 -8.349 1.00 24.71 105 GLY B CA 1
ATOM 3129 C C . GLY B 1 49 ? 71.878 28.361 -8.850 1.00 24.80 105 GLY B C 1
ATOM 3130 O O . GLY B 1 49 ? 72.903 28.342 -8.120 1.00 24.09 105 GLY B O 1
ATOM 3131 N N . LEU B 1 50 ? 71.937 28.657 -10.133 1.00 25.81 106 LEU B N 1
ATOM 3132 C CA . LEU B 1 50 ? 73.214 29.119 -10.720 1.00 25.13 106 LEU B CA 1
ATOM 3133 C C . LEU B 1 50 ? 73.742 30.424 -10.147 1.00 24.45 106 LEU B C 1
ATOM 3134 O O . LEU B 1 50 ? 74.933 30.603 -10.024 1.00 23.94 106 LEU B O 1
ATOM 3139 N N . THR B 1 51 ? 72.886 31.391 -9.830 1.00 25.66 107 THR B N 1
ATOM 3140 C CA . THR B 1 51 ? 73.362 32.579 -9.150 1.00 24.90 107 THR B CA 1
ATOM 3141 C C . THR B 1 51 ? 74.150 32.216 -7.902 1.00 23.67 107 THR B C 1
ATOM 3142 O O . THR B 1 51 ? 75.156 32.867 -7.578 1.00 21.38 107 THR B O 1
ATOM 3146 N N . THR B 1 52 ? 73.641 31.265 -7.092 1.00 23.37 108 THR B N 1
ATOM 3147 C CA . THR B 1 52 ? 74.276 30.843 -5.887 1.00 22.90 108 THR B CA 1
ATOM 3148 C C . THR B 1 52 ? 75.697 30.270 -6.134 1.00 23.66 108 THR B C 1
ATOM 3149 O O . THR B 1 52 ? 76.680 30.666 -5.536 1.00 24.65 108 THR B O 1
ATOM 3153 N N . LEU B 1 53 ? 75.774 29.417 -7.125 1.00 24.77 109 LEU B N 1
ATOM 3154 C CA . LEU B 1 53 ? 77.018 28.799 -7.515 1.00 26.38 109 LEU B CA 1
ATOM 3155 C C . LEU B 1 53 ? 77.994 29.853 -8.040 1.00 25.09 109 LEU B C 1
ATOM 3156 O O . LEU B 1 53 ? 79.145 29.881 -7.617 1.00 29.10 109 LEU B O 1
ATOM 3161 N N . PHE B 1 54 ? 77.525 30.715 -8.946 1.00 24.97 110 PHE B N 1
ATOM 3162 C CA . PHE B 1 54 ? 78.373 31.773 -9.548 1.00 24.52 110 PHE B CA 1
ATOM 3163 C C . PHE B 1 54 ? 78.827 32.741 -8.496 1.00 24.78 110 PHE B C 1
ATOM 3164 O O . PHE B 1 54 ? 79.974 33.144 -8.520 1.00 26.25 110 PHE B O 1
ATOM 3172 N N . ALA B 1 55 ? 77.950 33.118 -7.558 1.00 22.62 111 ALA B N 1
ATOM 3173 C CA . ALA B 1 55 ? 78.293 34.029 -6.532 1.00 22.17 111 ALA B CA 1
ATOM 3174 C C . ALA B 1 55 ? 79.464 33.447 -5.702 1.00 26.25 111 ALA B C 1
ATOM 3175 O O . ALA B 1 55 ? 80.503 34.126 -5.477 1.00 26.29 111 ALA B O 1
ATOM 3177 N N . TYR B 1 56 ? 79.344 32.183 -5.318 1.00 23.54 112 TYR B N 1
ATOM 3178 C CA . TYR B 1 56 ? 80.429 31.532 -4.545 1.00 24.89 112 TYR B CA 1
ATOM 3179 C C . TYR B 1 56 ? 81.738 31.484 -5.379 1.00 27.61 112 TYR B C 1
ATOM 3180 O O . TYR B 1 56 ? 82.818 31.872 -4.910 1.00 28.59 112 TYR B O 1
ATOM 3189 N N . GLU B 1 57 ? 81.624 31.044 -6.596 1.00 25.35 113 GLU B N 1
ATOM 3190 C CA . GLU B 1 57 ? 82.825 30.834 -7.439 1.00 29.62 113 GLU B CA 1
ATOM 3191 C C . GLU B 1 57 ? 83.544 32.135 -7.757 1.00 33.14 113 GLU B C 1
ATOM 3192 O O . GLU B 1 57 ? 84.752 32.135 -7.887 1.00 31.93 113 GLU B O 1
ATOM 3198 N N . MET B 1 58 ? 82.828 33.271 -7.845 1.00 28.26 114 MET B N 1
ATOM 3199 C CA . MET B 1 58 ? 83.481 34.518 -8.158 1.00 24.64 114 MET B CA 1
ATOM 3200 C C . MET B 1 58 ? 83.875 35.258 -6.926 1.00 28.92 114 MET B C 1
ATOM 3201 O O . MET B 1 58 ? 84.705 36.164 -7.014 1.00 28.91 114 MET B O 1
ATOM 3206 N N . LEU B 1 59 ? 83.252 34.981 -5.762 1.00 27.42 115 LEU B N 1
ATOM 3207 C CA . LEU B 1 59 ? 83.584 35.701 -4.497 1.00 31.11 115 LEU B CA 1
ATOM 3208 C C . LEU B 1 59 ? 84.741 35.031 -3.695 1.00 34.41 115 LEU B C 1
ATOM 3209 O O . LEU B 1 59 ? 85.495 35.725 -3.004 1.00 33.62 115 LEU B O 1
ATOM 3214 N N . GLU B 1 60 ? 84.816 33.717 -3.785 1.00 32.21 116 GLU B N 1
ATOM 3215 C CA . GLU B 1 60 ? 85.824 32.950 -3.096 1.00 36.74 116 GLU B CA 1
ATOM 3216 C C . GLU B 1 60 ? 87.149 33.102 -3.848 1.00 36.41 116 GLU B C 1
ATOM 3217 O O . GLU B 1 60 ? 87.156 33.148 -5.050 1.00 37.54 116 GLU B O 1
ATOM 3223 N N . LYS B 1 61 ? 88.277 33.087 -3.141 1.00 45.33 117 LYS B N 1
ATOM 3224 C CA . LYS B 1 61 ? 89.597 33.125 -3.834 1.00 45.36 117 LYS B CA 1
ATOM 3225 C C . LYS B 1 61 ? 89.836 31.826 -4.584 1.00 41.15 117 LYS B C 1
ATOM 3226 O O . LYS B 1 61 ? 89.539 30.741 -4.052 1.00 41.83 117 LYS B O 1
ATOM 3232 N N . PRO B 1 62 ? 90.335 31.884 -5.832 1.00 44.02 118 PRO B N 1
ATOM 3233 C CA . PRO B 1 62 ? 90.448 30.634 -6.574 1.00 46.93 118 PRO B CA 1
ATOM 3234 C C . PRO B 1 62 ? 91.192 29.489 -5.827 1.00 50.90 118 PRO B C 1
ATOM 3235 O O . PRO B 1 62 ? 90.807 28.292 -5.955 1.00 48.00 118 PRO B O 1
ATOM 3239 N N . GLU B 1 63 ? 92.160 29.863 -4.976 1.00 55.54 119 GLU B N 1
ATOM 3240 C CA . GLU B 1 63 ? 93.012 28.911 -4.223 1.00 57.84 119 GLU B CA 1
ATOM 3241 C C . GLU B 1 63 ? 92.241 28.118 -3.195 1.00 54.49 119 GLU B C 1
ATOM 3242 O O . GLU B 1 63 ? 92.747 27.128 -2.686 1.00 45.20 119 GLU B O 1
ATOM 3248 N N . ASN B 1 64 ? 91.053 28.606 -2.820 1.00 49.83 120 ASN B N 1
ATOM 3249 C CA . ASN B 1 64 ? 90.180 27.965 -1.812 1.00 43.49 120 ASN B CA 1
ATOM 3250 C C . ASN B 1 64 ? 89.022 27.091 -2.352 1.00 41.76 120 ASN B C 1
ATOM 3251 O O . ASN B 1 64 ? 88.332 26.439 -1.598 1.00 41.90 120 ASN B O 1
ATOM 3256 N N . ILE B 1 65 ? 88.837 27.023 -3.649 1.00 41.19 121 ILE B N 1
ATOM 3257 C CA . ILE B 1 65 ? 87.672 26.315 -4.213 1.00 37.31 121 ILE B CA 1
ATOM 3258 C C . ILE B 1 65 ? 88.174 24.919 -4.401 1.00 42.17 121 ILE B C 1
ATOM 3259 O O . ILE B 1 65 ? 89.259 24.732 -4.959 1.00 45.81 121 ILE B O 1
ATOM 3264 N N . THR B 1 66 ? 87.405 23.943 -3.967 1.00 39.61 122 THR B N 1
ATOM 3265 C CA . THR B 1 66 ? 87.712 22.536 -4.137 1.00 38.77 122 THR B CA 1
ATOM 3266 C C . THR B 1 66 ? 86.509 21.871 -4.759 1.00 47.14 122 THR B C 1
ATOM 3267 O O . THR B 1 66 ? 85.437 22.496 -4.892 1.00 39.21 122 THR B O 1
ATOM 3271 N N . GLU B 1 67 ? 86.649 20.606 -5.134 1.00 43.75 123 GLU B N 1
ATOM 3272 C CA . GLU B 1 67 ? 85.509 19.885 -5.695 1.00 51.43 123 GLU B CA 1
ATOM 3273 C C . GLU B 1 67 ? 84.389 19.795 -4.631 1.00 45.10 123 GLU B C 1
ATOM 3274 O O . GLU B 1 67 ? 83.202 19.874 -4.964 1.00 38.72 123 GLU B O 1
ATOM 3280 N N . GLU B 1 68 ? 84.777 19.754 -3.368 1.00 43.61 124 GLU B N 1
ATOM 3281 C CA . GLU B 1 68 ? 83.843 19.592 -2.289 1.00 42.87 124 GLU B CA 1
ATOM 3282 C C . GLU B 1 68 ? 83.098 20.928 -2.029 1.00 36.04 124 GLU B C 1
ATOM 3283 O O . GLU B 1 68 ? 81.888 20.875 -1.776 1.00 34.39 124 GLU B O 1
ATOM 3289 N N . THR B 1 69 ? 83.770 22.073 -2.002 1.00 32.97 125 THR B N 1
ATOM 3290 C CA . THR B 1 69 ? 83.030 23.355 -1.815 1.00 35.75 125 THR B CA 1
ATOM 3291 C C . THR B 1 69 ? 82.144 23.675 -3.051 1.00 38.71 125 THR B C 1
ATOM 3292 O O . THR B 1 69 ? 81.074 24.253 -2.882 1.00 31.65 125 THR B O 1
ATOM 3296 N N . ILE B 1 70 ? 82.550 23.284 -4.281 1.00 33.21 126 ILE B N 1
ATOM 3297 C CA . ILE B 1 70 ? 81.690 23.468 -5.458 1.00 34.28 126 ILE B CA 1
ATOM 3298 C C . ILE B 1 70 ? 80.416 22.646 -5.279 1.00 34.50 126 ILE B C 1
ATOM 3299 O O . ILE B 1 70 ? 79.330 23.149 -5.598 1.00 34.41 126 ILE B O 1
ATOM 3304 N N . TYR B 1 71 ? 80.533 21.395 -4.766 1.00 31.92 127 TYR B N 1
ATOM 3305 C CA . TYR B 1 71 ? 79.364 20.530 -4.567 1.00 34.60 127 TYR B CA 1
ATOM 3306 C C . TYR B 1 71 ? 78.422 21.178 -3.534 1.00 34.13 127 TYR B C 1
ATOM 3307 O O . TYR B 1 71 ? 77.187 21.189 -3.723 1.00 28.37 127 TYR B O 1
ATOM 3316 N N . LEU B 1 72 ? 79.001 21.763 -2.487 1.00 30.19 128 LEU B N 1
ATOM 3317 C CA . LEU B 1 72 ? 78.200 22.406 -1.447 1.00 29.46 128 LEU B CA 1
ATOM 3318 C C . LEU B 1 72 ? 77.473 23.630 -1.999 1.00 30.00 128 LEU B C 1
ATOM 3319 O O . LEU B 1 72 ? 76.363 23.925 -1.585 1.00 25.15 128 LEU B O 1
ATOM 3324 N N . ALA B 1 73 ? 78.138 24.386 -2.847 1.00 23.87 129 ALA B N 1
ATOM 3325 C CA . ALA B 1 73 ? 77.551 25.535 -3.491 1.00 27.36 129 ALA B CA 1
ATOM 3326 C C . ALA B 1 73 ? 76.394 25.136 -4.373 1.00 26.36 129 ALA B C 1
ATOM 3327 O O . ALA B 1 73 ? 75.310 25.779 -4.345 1.00 23.86 129 ALA B O 1
ATOM 3329 N N . LYS B 1 74 ? 76.540 24.077 -5.133 1.00 25.82 130 LYS B N 1
ATOM 3330 C CA . LYS B 1 74 ? 75.404 23.542 -5.898 1.00 26.06 130 LYS B CA 1
ATOM 3331 C C . LYS B 1 74 ? 74.264 23.057 -5.015 1.00 25.85 130 LYS B C 1
ATOM 3332 O O . LYS B 1 74 ? 73.086 23.204 -5.370 1.00 24.39 130 LYS B O 1
ATOM 3338 N N . THR B 1 75 ? 74.603 22.424 -3.909 1.00 24.66 131 THR B N 1
ATOM 3339 C CA . THR B 1 75 ? 73.626 21.986 -2.965 1.00 24.59 131 THR B CA 1
ATOM 3340 C C . THR B 1 75 ? 72.786 23.145 -2.437 1.00 23.36 131 THR B C 1
ATOM 3341 O O . THR B 1 75 ? 71.573 23.043 -2.403 1.00 23.82 131 THR B O 1
ATOM 3345 N N . LEU B 1 76 ? 73.408 24.239 -2.036 1.00 23.28 132 LEU B N 1
ATOM 3346 C CA . LEU B 1 76 ? 72.676 25.447 -1.594 1.00 23.55 132 LEU B CA 1
ATOM 3347 C C . LEU B 1 76 ? 71.870 26.032 -2.748 1.00 23.30 132 LEU B C 1
ATOM 3348 O O . LEU B 1 76 ? 70.776 26.534 -2.566 1.00 21.82 132 LEU B O 1
ATOM 3353 N N . GLY B 1 77 ? 72.417 26.021 -3.962 1.00 25.24 133 GLY B N 1
ATOM 3354 C CA . GLY B 1 77 ? 71.636 26.491 -5.131 1.00 23.27 133 GLY B CA 1
ATOM 3355 C C . GLY B 1 77 ? 70.367 25.663 -5.361 1.00 22.04 133 GLY B C 1
ATOM 3356 O O . GLY B 1 77 ? 69.321 26.240 -5.657 1.00 21.90 133 GLY B O 1
ATOM 3357 N N . TRP B 1 78 ? 70.432 24.338 -5.154 1.00 22.63 134 TRP B N 1
ATOM 3358 C CA . TRP B 1 78 ? 69.236 23.476 -5.227 1.00 22.62 134 TRP B CA 1
ATOM 3359 C C . TRP B 1 78 ? 68.262 23.818 -4.134 1.00 22.78 134 TRP B C 1
ATOM 3360 O O . TRP B 1 78 ? 67.039 23.769 -4.346 1.00 21.67 134 TRP B O 1
ATOM 3371 N N . CYS B 1 79 ? 68.746 24.192 -2.956 1.00 21.99 135 CYS B N 1
ATOM 3372 C CA . CYS B 1 79 ? 67.801 24.583 -1.917 1.00 20.93 135 CYS B CA 1
ATOM 3373 C C . CYS B 1 79 ? 67.027 25.884 -2.332 1.00 21.66 135 CYS B C 1
ATOM 3374 O O . CYS B 1 79 ? 65.822 26.048 -2.068 1.00 21.29 135 CYS B O 1
ATOM 3377 N N . VAL B 1 80 ? 67.717 26.781 -3.019 1.00 20.44 136 VAL B N 1
ATOM 3378 C CA . VAL B 1 80 ? 67.052 27.977 -3.494 1.00 19.33 136 VAL B CA 1
ATOM 3379 C C . VAL B 1 80 ? 65.987 27.594 -4.575 1.00 21.39 136 VAL B C 1
ATOM 3380 O O . VAL B 1 80 ? 64.882 28.160 -4.642 1.00 19.39 136 VAL B O 1
ATOM 3384 N N . GLU B 1 81 ? 66.352 26.651 -5.459 1.00 21.27 137 GLU B N 1
ATOM 3385 C CA . GLU B 1 81 ? 65.401 26.150 -6.477 1.00 20.22 137 GLU B CA 1
ATOM 3386 C C . GLU B 1 81 ? 64.210 25.486 -5.828 1.00 20.22 137 GLU B C 1
ATOM 3387 O O . GLU B 1 81 ? 63.078 25.664 -6.295 1.00 21.68 137 GLU B O 1
ATOM 3393 N N . ILE B 1 82 ? 64.443 24.749 -4.726 1.00 19.02 138 ILE B N 1
ATOM 3394 C CA . ILE B 1 82 ? 63.304 24.167 -4.005 1.00 21.98 138 ILE B CA 1
ATOM 3395 C C . ILE B 1 82 ? 62.419 25.270 -3.430 1.00 23.00 138 ILE B C 1
ATOM 3396 O O . ILE B 1 82 ? 61.177 25.190 -3.440 1.00 19.27 138 ILE B O 1
ATOM 3401 N N . LEU B 1 83 ? 63.057 26.267 -2.785 1.00 21.49 139 LEU B N 1
ATOM 3402 C CA . LEU B 1 83 ? 62.327 27.417 -2.293 1.00 20.16 139 LEU B CA 1
ATOM 3403 C C . LEU B 1 83 ? 61.484 28.060 -3.409 1.00 20.42 139 LEU B C 1
ATOM 3404 O O . LEU B 1 83 ? 60.290 28.349 -3.234 1.00 19.24 139 LEU B O 1
ATOM 3409 N N . GLN B 1 84 ? 62.074 28.302 -4.555 1.00 20.64 140 GLN B N 1
ATOM 3410 C CA . GLN B 1 84 ? 61.344 28.937 -5.627 1.00 24.03 140 GLN B CA 1
ATOM 3411 C C . GLN B 1 84 ? 60.127 28.038 -6.063 1.00 25.01 140 GLN B C 1
ATOM 3412 O O . GLN B 1 84 ? 59.063 28.534 -6.332 1.00 22.51 140 GLN B O 1
ATOM 3418 N N . GLY B 1 85 ? 60.385 26.740 -6.170 1.00 23.28 141 GLY B N 1
ATOM 3419 C CA . GLY B 1 85 ? 59.301 25.748 -6.425 1.00 23.45 141 GLY B CA 1
ATOM 3420 C C . GLY B 1 85 ? 58.122 25.834 -5.530 1.00 23.24 141 GLY B C 1
ATOM 3421 O O . GLY B 1 85 ? 56.930 25.847 -6.015 1.00 24.78 141 GLY B O 1
ATOM 3422 N N . PHE B 1 86 ? 58.406 25.953 -4.257 1.00 22.16 142 PHE B N 1
ATOM 3423 C CA . PHE B 1 86 ? 57.425 26.102 -3.202 1.00 22.43 142 PHE B CA 1
ATOM 3424 C C . PHE B 1 86 ? 56.641 27.406 -3.407 1.00 24.67 142 PHE B C 1
ATOM 3425 O O . PHE B 1 86 ? 55.403 27.435 -3.373 1.00 22.70 142 PHE B O 1
ATOM 3433 N N . LEU B 1 87 ? 57.402 28.509 -3.578 1.00 21.94 143 LEU B N 1
ATOM 3434 C CA . LEU B 1 87 ? 56.778 29.789 -3.657 1.00 22.86 143 LEU B CA 1
ATOM 3435 C C . LEU B 1 87 ? 55.810 29.870 -4.834 1.00 21.40 143 LEU B C 1
ATOM 3436 O O . LEU B 1 87 ? 54.722 30.454 -4.657 1.00 21.50 143 LEU B O 1
ATOM 3441 N N . VAL B 1 88 ? 56.249 29.394 -6.000 1.00 20.34 144 VAL B N 1
ATOM 3442 C CA . VAL B 1 88 ? 55.400 29.523 -7.193 1.00 24.22 144 VAL B CA 1
ATOM 3443 C C . VAL B 1 88 ? 54.217 28.496 -7.170 1.00 23.14 144 VAL B C 1
ATOM 3444 O O . VAL B 1 88 ? 53.214 28.735 -7.798 1.00 23.87 144 VAL B O 1
ATOM 3448 N N . MET B 1 89 ? 54.403 27.377 -6.475 1.00 22.27 145 MET B N 1
ATOM 3449 C CA . MET B 1 89 ? 53.275 26.436 -6.273 1.00 25.23 145 MET B CA 1
ATOM 3450 C C . MET B 1 89 ? 52.107 27.168 -5.646 1.00 25.07 145 MET B C 1
ATOM 3451 O O . MET B 1 89 ? 50.965 27.065 -6.145 1.00 27.55 145 MET B O 1
ATOM 3456 N N . LEU B 1 90 ? 52.358 27.919 -4.573 1.00 22.99 146 LEU B N 1
ATOM 3457 C CA . LEU B 1 90 ? 51.386 28.702 -3.919 1.00 22.45 146 LEU B CA 1
ATOM 3458 C C . LEU B 1 90 ? 50.931 29.886 -4.712 1.00 25.12 146 LEU B C 1
ATOM 3459 O O . LEU B 1 90 ? 49.723 30.259 -4.715 1.00 23.41 146 LEU B O 1
ATOM 3464 N N . ASP B 1 91 ? 51.887 30.552 -5.342 1.00 21.65 147 ASP B N 1
ATOM 3465 C CA . ASP B 1 91 ? 51.539 31.705 -6.146 1.00 21.94 147 ASP B CA 1
ATOM 3466 C C . ASP B 1 91 ? 50.605 31.400 -7.302 1.00 20.89 147 ASP B C 1
ATOM 3467 O O . ASP B 1 91 ? 49.645 32.171 -7.541 1.00 24.76 147 ASP B O 1
ATOM 3472 N N . ASP B 1 92 ? 50.832 30.262 -7.949 1.00 22.32 148 ASP B N 1
ATOM 3473 C CA . ASP B 1 92 ? 49.944 29.833 -9.020 1.00 23.51 148 ASP B CA 1
ATOM 3474 C C . ASP B 1 92 ? 48.438 29.636 -8.549 1.00 24.07 148 ASP B C 1
ATOM 3475 O O . ASP B 1 92 ? 47.482 29.976 -9.313 1.00 26.83 148 ASP B O 1
ATOM 3480 N N . ILE B 1 93 ? 48.252 29.159 -7.329 1.00 24.81 149 ILE B N 1
ATOM 3481 C CA . ILE B 1 93 ? 46.929 29.067 -6.704 1.00 25.95 149 ILE B CA 1
ATOM 3482 C C . ILE B 1 93 ? 46.330 30.440 -6.570 1.00 27.38 149 ILE B C 1
ATOM 3483 O O . ILE B 1 93 ? 45.245 30.700 -7.050 1.00 25.40 149 ILE B O 1
ATOM 3488 N N . MET B 1 94 ? 47.056 31.389 -6.021 1.00 25.12 150 MET B N 1
ATOM 3489 C CA . MET B 1 94 ? 46.520 32.689 -5.779 1.00 25.38 150 MET B CA 1
ATOM 3490 C C . MET B 1 94 ? 46.286 33.507 -7.001 1.00 26.96 150 MET B C 1
ATOM 3491 O O . MET B 1 94 ? 45.441 34.378 -7.006 1.00 25.92 150 MET B O 1
ATOM 3496 N N . ASP B 1 95 ? 47.096 33.282 -8.015 1.00 24.72 151 ASP B N 1
ATOM 3497 C CA . ASP B 1 95 ? 47.014 34.062 -9.252 1.00 26.00 151 ASP B CA 1
ATOM 3498 C C . ASP B 1 95 ? 46.085 33.425 -10.328 1.00 30.06 151 ASP B C 1
ATOM 3499 O O . ASP B 1 95 ? 45.990 33.938 -11.444 1.00 28.84 151 ASP B O 1
ATOM 3504 N N . GLY B 1 96 ? 45.501 32.255 -10.032 1.00 26.86 152 GLY B N 1
ATOM 3505 C CA . GLY B 1 96 ? 44.629 31.655 -10.989 1.00 28.50 152 GLY B CA 1
ATOM 3506 C C . GLY B 1 96 ? 45.349 31.213 -12.234 1.00 29.79 152 GLY B C 1
ATOM 3507 O O . GLY B 1 96 ? 44.813 31.248 -13.296 1.00 28.27 152 GLY B O 1
ATOM 3508 N N . SER B 1 97 ? 46.613 30.874 -12.138 1.00 26.90 153 SER B N 1
ATOM 3509 C CA . SER B 1 97 ? 47.374 30.438 -13.273 1.00 23.22 153 SER B CA 1
ATOM 3510 C C . SER B 1 97 ? 47.016 29.050 -13.743 1.00 25.09 153 SER B C 1
ATOM 3511 O O . SER B 1 97 ? 46.499 28.195 -12.973 1.00 30.49 153 SER B O 1
ATOM 3514 N N . THR B 1 98 ? 47.315 28.810 -15.008 1.00 27.53 154 THR B N 1
ATOM 3515 C CA . THR B 1 98 ? 46.975 27.512 -15.649 1.00 28.12 154 THR B CA 1
ATOM 3516 C C . THR B 1 98 ? 48.186 26.684 -15.974 1.00 29.16 154 THR B C 1
ATOM 3517 O O . THR B 1 98 ? 48.229 25.459 -15.667 1.00 30.52 154 THR B O 1
ATOM 3521 N N . THR B 1 99 ? 49.185 27.314 -16.607 1.00 26.78 155 THR B N 1
ATOM 3522 C CA . THR B 1 99 ? 50.421 26.673 -16.978 1.00 25.88 155 THR B CA 1
ATOM 3523 C C . THR B 1 99 ? 51.691 27.308 -16.322 1.00 27.79 155 THR B C 1
ATOM 3524 O O . THR B 1 99 ? 51.668 28.473 -15.950 1.00 26.29 155 THR B O 1
ATOM 3528 N N . ARG B 1 100 ? 52.700 26.486 -16.143 1.00 27.78 156 ARG B N 1
ATOM 3529 C CA . ARG B 1 100 ? 54.044 26.948 -15.828 1.00 29.85 156 ARG B CA 1
ATOM 3530 C C . ARG B 1 100 ? 55.003 25.920 -16.358 1.00 31.77 156 ARG B C 1
ATOM 3531 O O . ARG B 1 100 ? 54.772 24.696 -16.274 1.00 32.16 156 ARG B O 1
ATOM 3539 N N . ARG B 1 101 ? 56.055 26.452 -16.936 1.00 32.05 157 ARG B N 1
ATOM 3540 C CA . ARG B 1 101 ? 57.121 25.673 -17.590 1.00 36.77 157 ARG B CA 1
ATOM 3541 C C . ARG B 1 101 ? 56.486 24.751 -18.680 1.00 39.33 157 ARG B C 1
ATOM 3542 O O . ARG B 1 101 ? 56.979 23.673 -18.944 1.00 35.69 157 ARG B O 1
ATOM 3550 N N . GLY B 1 102 ? 55.382 25.181 -19.289 1.00 32.56 158 GLY B N 1
ATOM 3551 C CA . GLY B 1 102 ? 54.850 24.512 -20.448 1.00 41.96 158 GLY B CA 1
ATOM 3552 C C . GLY B 1 102 ? 53.984 23.336 -20.131 1.00 39.42 158 GLY B C 1
ATOM 3553 O O . GLY B 1 102 ? 53.527 22.709 -21.049 1.00 41.42 158 GLY B O 1
ATOM 3554 N N . VAL B 1 103 ? 53.641 23.140 -18.858 1.00 32.62 159 VAL B N 1
ATOM 3555 C CA . VAL B 1 103 ? 52.740 22.110 -18.387 1.00 30.40 159 VAL B CA 1
ATOM 3556 C C . VAL B 1 103 ? 51.742 22.706 -17.391 1.00 34.45 159 VAL B C 1
ATOM 3557 O O . VAL B 1 103 ? 51.910 23.824 -16.883 1.00 33.51 159 VAL B O 1
ATOM 3561 N N . PRO B 1 104 ? 50.690 21.979 -17.071 1.00 32.51 160 PRO B N 1
ATOM 3562 C CA . PRO B 1 104 ? 49.806 22.485 -16.022 1.00 27.96 160 PRO B CA 1
ATOM 3563 C C . PRO B 1 104 ? 50.533 22.829 -14.673 1.00 26.96 160 PRO B C 1
ATOM 3564 O O . PRO B 1 104 ? 51.378 22.053 -14.224 1.00 29.57 160 PRO B O 1
ATOM 3568 N N . CYS B 1 105 ? 50.108 23.885 -14.018 1.00 25.42 161 CYS B N 1
ATOM 3569 C CA . CYS B 1 105 ? 50.611 24.207 -12.699 1.00 23.31 161 CYS B CA 1
ATOM 3570 C C . CYS B 1 105 ? 50.207 23.064 -11.799 1.00 29.90 161 CYS B C 1
ATOM 3571 O O . CYS B 1 105 ? 49.121 22.425 -11.949 1.00 28.74 161 CYS B O 1
ATOM 3574 N N . TRP B 1 106 ? 51.067 22.776 -10.856 1.00 27.86 162 TRP B N 1
ATOM 3575 C CA . TRP B 1 106 ? 50.800 21.647 -9.943 1.00 28.90 162 TRP B CA 1
ATOM 3576 C C . TRP B 1 106 ? 49.365 21.588 -9.367 1.00 26.52 162 TRP B C 1
ATOM 3577 O O . TRP B 1 106 ? 48.737 20.508 -9.366 1.00 29.44 162 TRP B O 1
ATOM 3588 N N . TYR B 1 107 ? 48.835 22.666 -8.864 1.00 26.13 163 TYR B N 1
ATOM 3589 C CA . TYR B 1 107 ? 47.465 22.662 -8.281 1.00 25.22 163 TYR B CA 1
ATOM 3590 C C . TYR B 1 107 ? 46.304 22.357 -9.290 1.00 26.55 163 TYR B C 1
ATOM 3591 O O . TYR B 1 107 ? 45.205 21.999 -8.886 1.00 29.67 163 TYR B O 1
ATOM 3600 N N . GLN B 1 108 ? 46.593 22.504 -10.553 1.00 27.98 164 GLN B N 1
ATOM 3601 C CA . GLN B 1 108 ? 45.654 22.312 -11.622 1.00 33.06 164 GLN B CA 1
ATOM 3602 C C . GLN B 1 108 ? 45.568 20.801 -11.922 1.00 36.78 164 GLN B C 1
ATOM 3603 O O . GLN B 1 108 ? 44.700 20.434 -12.667 1.00 37.97 164 GLN B O 1
ATOM 3609 N N . LEU B 1 109 ? 46.499 19.962 -11.450 1.00 30.30 165 LEU B N 1
ATOM 3610 C CA . LEU B 1 109 ? 46.379 18.561 -11.742 1.00 32.10 165 LEU B CA 1
ATOM 3611 C C . LEU B 1 109 ? 45.166 18.009 -10.974 1.00 30.62 165 LEU B C 1
ATOM 3612 O O . LEU B 1 109 ? 44.879 18.374 -9.829 1.00 31.30 165 LEU B O 1
ATOM 3617 N N . PRO B 1 110 ? 44.381 17.126 -11.636 1.00 38.16 166 PRO B N 1
ATOM 3618 C CA . PRO B 1 110 ? 43.152 16.566 -11.011 1.00 36.10 166 PRO B CA 1
ATOM 3619 C C . PRO B 1 110 ? 43.345 15.822 -9.667 1.00 31.89 166 PRO B C 1
ATOM 3620 O O . PRO B 1 110 ? 42.562 15.891 -8.732 1.00 39.77 166 PRO B O 1
ATOM 3624 N N . GLU B 1 111 ? 44.429 15.114 -9.559 1.00 33.16 167 GLU B N 1
ATOM 3625 C CA . GLU B 1 111 ? 44.705 14.413 -8.328 1.00 41.59 167 GLU B CA 1
ATOM 3626 C C . GLU B 1 111 ? 45.345 15.283 -7.268 1.00 42.01 167 GLU B C 1
ATOM 3627 O O . GLU B 1 111 ? 45.653 14.770 -6.180 1.00 42.96 167 GLU B O 1
ATOM 3633 N N . VAL B 1 112 ? 45.593 16.567 -7.575 1.00 35.44 168 VAL B N 1
ATOM 3634 C CA . VAL B 1 112 ? 46.243 17.450 -6.582 1.00 31.17 168 VAL B CA 1
ATOM 3635 C C . VAL B 1 112 ? 45.257 18.424 -6.049 1.00 29.18 168 VAL B C 1
ATOM 3636 O O . VAL B 1 112 ? 44.899 18.366 -4.898 1.00 32.84 168 VAL B O 1
ATOM 3640 N N . GLY B 1 113 ? 44.806 19.364 -6.871 1.00 29.72 169 GLY B N 1
ATOM 3641 C CA . GLY B 1 113 ? 43.908 20.402 -6.458 1.00 33.05 169 GLY B CA 1
ATOM 3642 C C . GLY B 1 113 ? 44.454 21.253 -5.325 1.00 32.41 169 GLY B C 1
ATOM 3643 O O . GLY B 1 113 ? 45.658 21.467 -5.253 1.00 30.94 169 GLY B O 1
ATOM 3644 N N . LEU B 1 114 ? 43.591 21.649 -4.414 1.00 36.15 170 LEU B N 1
ATOM 3645 C CA . LEU B 1 114 ? 44.010 22.408 -3.228 1.00 35.86 170 LEU B CA 1
ATOM 3646 C C . LEU B 1 114 ? 44.863 21.636 -2.215 1.00 33.03 170 LEU B C 1
ATOM 3647 O O . LEU B 1 114 ? 45.547 22.276 -1.480 1.00 32.16 170 LEU B O 1
ATOM 3652 N N . ALA B 1 115 ? 45.007 20.323 -2.343 1.00 27.72 171 ALA B N 1
ATOM 3653 C CA . ALA B 1 115 ? 45.989 19.622 -1.554 1.00 32.97 171 ALA B CA 1
ATOM 3654 C C . ALA B 1 115 ? 47.424 20.025 -1.934 1.00 30.21 171 ALA B C 1
ATOM 3655 O O . ALA B 1 115 ? 48.367 19.576 -1.290 1.00 27.21 171 ALA B O 1
ATOM 3657 N N . ALA B 1 116 ? 47.598 20.773 -3.044 1.00 29.21 172 ALA B N 1
ATOM 3658 C CA . ALA B 1 116 ? 48.884 21.385 -3.332 1.00 27.13 172 ALA B CA 1
ATOM 3659 C C . ALA B 1 116 ? 49.364 22.196 -2.132 1.00 24.11 172 ALA B C 1
ATOM 3660 O O . ALA B 1 116 ? 50.589 22.301 -1.977 1.00 25.19 172 ALA B O 1
ATOM 3662 N N . VAL B 1 117 ? 48.480 22.731 -1.278 1.00 24.18 173 VAL B N 1
ATOM 3663 C CA . VAL B 1 117 ? 49.015 23.437 -0.082 1.00 27.13 173 VAL B CA 1
ATOM 3664 C C . VAL B 1 117 ? 49.832 22.491 0.821 1.00 30.46 173 VAL B C 1
ATOM 3665 O O . VAL B 1 117 ? 50.900 22.850 1.334 1.00 26.68 173 VAL B O 1
ATOM 3669 N N . ASN B 1 118 ? 49.456 21.203 0.891 1.00 22.24 174 ASN B N 1
ATOM 3670 C CA . ASN B 1 118 ? 50.272 20.272 1.625 1.00 25.68 174 ASN B CA 1
ATOM 3671 C C . ASN B 1 118 ? 51.543 19.890 0.959 1.00 21.71 174 ASN B C 1
ATOM 3672 O O . ASN B 1 118 ? 52.596 19.714 1.631 1.00 25.15 174 ASN B O 1
ATOM 3677 N N . ASP B 1 119 ? 51.530 19.751 -0.370 1.00 22.13 175 ASP B N 1
ATOM 3678 C CA . ASP B 1 119 ? 52.745 19.461 -1.088 1.00 21.51 175 ASP B CA 1
ATOM 3679 C C . ASP B 1 119 ? 53.792 20.642 -0.923 1.00 23.28 175 ASP B C 1
ATOM 3680 O O . ASP B 1 119 ? 54.974 20.408 -0.861 1.00 24.14 175 ASP B O 1
ATOM 3685 N N . SER B 1 120 ? 53.270 21.837 -0.870 1.00 23.42 176 SER B N 1
ATOM 3686 C CA . SER B 1 120 ? 54.160 23.014 -0.617 1.00 25.87 176 SER B CA 1
ATOM 3687 C C . SER B 1 120 ? 54.916 22.895 0.706 1.00 23.46 176 SER B C 1
ATOM 3688 O O . SER B 1 120 ? 56.114 23.114 0.773 1.00 23.86 176 SER B O 1
ATOM 3691 N N . SER B 1 121 ? 54.252 22.439 1.772 1.00 24.57 177 SER B N 1
ATOM 3692 C CA . SER B 1 121 ? 54.892 22.235 3.045 1.00 24.62 177 SER B CA 1
ATOM 3693 C C . SER B 1 121 ? 55.913 21.149 2.999 1.00 25.31 177 SER B C 1
ATOM 3694 O O . SER B 1 121 ? 56.972 21.267 3.613 1.00 25.40 177 SER B O 1
ATOM 3697 N N . LEU B 1 122 ? 55.629 20.053 2.261 1.00 23.72 178 LEU B N 1
ATOM 3698 C CA . LEU B 1 122 ? 56.643 19.034 2.110 1.00 22.45 178 LEU B CA 1
ATOM 3699 C C . LEU B 1 122 ? 57.923 19.590 1.439 1.00 22.68 178 LEU B C 1
ATOM 3700 O O . LEU B 1 122 ? 59.069 19.273 1.828 1.00 23.75 178 LEU B O 1
ATOM 3705 N N . MET B 1 123 ? 57.745 20.355 0.375 1.00 23.39 179 MET B N 1
ATOM 3706 C CA . MET B 1 123 ? 58.887 21.012 -0.264 1.00 24.77 179 MET B CA 1
ATOM 3707 C C . MET B 1 123 ? 59.677 21.955 0.630 1.00 24.19 179 MET B C 1
ATOM 3708 O O . MET B 1 123 ? 60.899 21.875 0.698 1.00 25.49 179 MET B O 1
ATOM 3713 N N . PHE B 1 124 ? 58.995 22.895 1.243 1.00 24.06 180 PHE B N 1
ATOM 3714 C CA . PHE B 1 124 ? 59.668 23.786 2.171 1.00 23.51 180 PHE B CA 1
ATOM 3715 C C . PHE B 1 124 ? 60.475 23.047 3.183 1.00 26.54 180 PHE B C 1
ATOM 3716 O O . PHE B 1 124 ? 61.685 23.351 3.434 1.00 23.64 180 PHE B O 1
ATOM 3724 N N . SER B 1 125 ? 59.817 22.105 3.846 1.00 25.52 181 SER B N 1
ATOM 3725 C CA . SER B 1 125 ? 60.451 21.357 4.889 1.00 26.38 181 SER B CA 1
ATOM 3726 C C . SER B 1 125 ? 61.693 20.579 4.431 1.00 26.50 181 SER B C 1
ATOM 3727 O O . SER B 1 125 ? 62.653 20.483 5.185 1.00 26.00 181 SER B O 1
ATOM 3730 N N . SER B 1 126 ? 61.676 20.077 3.199 1.00 22.88 182 SER B N 1
ATOM 3731 C CA . SER B 1 126 ? 62.803 19.390 2.535 1.00 26.59 182 SER B CA 1
ATOM 3732 C C . SER B 1 126 ? 64.075 20.163 2.579 1.00 25.14 182 SER B C 1
ATOM 3733 O O . SER B 1 126 ? 65.149 19.602 2.777 1.00 27.34 182 SER B O 1
ATOM 3736 N N . ILE B 1 127 ? 63.940 21.470 2.346 1.00 22.35 183 ILE B N 1
ATOM 3737 C CA . ILE B 1 127 ? 65.127 22.340 2.346 1.00 25.09 183 ILE B CA 1
ATOM 3738 C C . ILE B 1 127 ? 65.999 22.058 3.558 1.00 21.88 183 ILE B C 1
ATOM 3739 O O . ILE B 1 127 ? 67.232 21.908 3.436 1.00 24.87 183 ILE B O 1
ATOM 3744 N N . PHE B 1 128 ? 65.379 22.044 4.704 1.00 21.98 184 PHE B N 1
ATOM 3745 C CA . PHE B 1 128 ? 66.073 21.946 5.975 1.00 26.66 184 PHE B CA 1
ATOM 3746 C C . PHE B 1 128 ? 66.743 20.613 6.227 1.00 30.55 184 PHE B C 1
ATOM 3747 O O . PHE B 1 128 ? 67.752 20.551 6.944 1.00 28.34 184 PHE B O 1
ATOM 3755 N N . TYR B 1 129 ? 66.223 19.533 5.660 1.00 28.06 185 TYR B N 1
ATOM 3756 C CA . TYR B 1 129 ? 66.919 18.298 5.691 1.00 29.95 185 TYR B CA 1
ATOM 3757 C C . TYR B 1 129 ? 68.197 18.326 4.844 1.00 29.74 185 TYR B C 1
ATOM 3758 O O . TYR B 1 129 ? 69.191 17.680 5.205 1.00 29.55 185 TYR B O 1
ATOM 3767 N N . VAL B 1 130 ? 68.176 19.014 3.688 1.00 26.79 186 VAL B N 1
ATOM 3768 C CA . VAL B 1 130 ? 69.357 19.115 2.864 1.00 25.73 186 VAL B CA 1
ATOM 3769 C C . VAL B 1 130 ? 70.386 19.940 3.625 1.00 26.32 186 VAL B C 1
ATOM 3770 O O . VAL B 1 130 ? 71.583 19.581 3.631 1.00 29.13 186 VAL B O 1
ATOM 3774 N N . LEU B 1 131 ? 69.940 21.056 4.215 1.00 22.79 187 LEU B N 1
ATOM 3775 C CA . LEU B 1 131 ? 70.893 21.924 4.906 1.00 24.26 187 LEU B CA 1
ATOM 3776 C C . LEU B 1 131 ? 71.581 21.117 6.076 1.00 25.21 187 LEU B C 1
ATOM 3777 O O . LEU B 1 131 ? 72.772 21.201 6.303 1.00 28.26 187 LEU B O 1
ATOM 3782 N N . HIS B 1 132 ? 70.748 20.430 6.858 1.00 26.30 188 HIS B N 1
ATOM 3783 C CA . HIS B 1 132 ? 71.247 19.536 7.926 1.00 29.37 188 HIS B CA 1
ATOM 3784 C C . HIS B 1 132 ? 72.235 18.498 7.470 1.00 31.66 188 HIS B C 1
ATOM 3785 O O . HIS B 1 132 ? 73.385 18.372 8.057 1.00 28.25 188 HIS B O 1
ATOM 3792 N N . ALA B 1 133 ? 71.896 17.811 6.401 1.00 32.52 189 ALA B N 1
ATOM 3793 C CA . ALA B 1 133 ? 72.741 16.767 5.852 1.00 34.01 189 ALA B CA 1
ATOM 3794 C C . ALA B 1 133 ? 74.136 17.313 5.473 1.00 37.59 189 ALA B C 1
ATOM 3795 O O . ALA B 1 133 ? 75.145 16.655 5.690 1.00 33.63 189 ALA B O 1
ATOM 3797 N N . HIS B 1 134 ? 74.230 18.509 4.925 1.00 31.66 190 HIS B N 1
ATOM 3798 C CA . HIS B 1 134 ? 75.488 18.947 4.396 1.00 32.12 190 HIS B CA 1
ATOM 3799 C C . HIS B 1 134 ? 76.245 19.933 5.267 1.00 33.18 190 HIS B C 1
ATOM 3800 O O . HIS B 1 134 ? 77.461 20.149 5.052 1.00 31.98 190 HIS B O 1
ATOM 3807 N N . PHE B 1 135 ? 75.518 20.567 6.189 1.00 27.87 191 PHE B N 1
ATOM 3808 C CA . PHE B 1 135 ? 76.028 21.698 6.925 1.00 27.98 191 PHE B CA 1
ATOM 3809 C C . PHE B 1 135 ? 75.903 21.626 8.380 1.00 30.98 191 PHE B C 1
ATOM 3810 O O . PHE B 1 135 ? 76.446 22.522 9.044 1.00 33.15 191 PHE B O 1
ATOM 3818 N N . ALA B 1 136 ? 75.285 20.578 8.934 1.00 28.59 192 ALA B N 1
ATOM 3819 C CA . ALA B 1 136 ? 74.996 20.616 10.343 1.00 30.14 192 ALA B CA 1
ATOM 3820 C C . ALA B 1 136 ? 76.236 20.875 11.265 1.00 34.00 192 ALA B C 1
ATOM 3821 O O . ALA B 1 136 ? 76.095 21.497 12.295 1.00 34.72 192 ALA B O 1
ATOM 3823 N N . ASP B 1 137 ? 77.398 20.386 10.868 1.00 37.77 193 ASP B N 1
ATOM 3824 C CA . ASP B 1 137 ? 78.598 20.510 11.711 1.00 45.78 193 ASP B CA 1
ATOM 3825 C C . ASP B 1 137 ? 79.469 21.687 11.355 1.00 52.35 193 ASP B C 1
ATOM 3826 O O . ASP B 1 137 ? 80.566 21.825 11.916 1.00 39.48 193 ASP B O 1
ATOM 3831 N N . LYS B 1 138 ? 78.959 22.582 10.503 1.00 43.21 194 LYS B N 1
ATOM 3832 C CA . LYS B 1 138 ? 79.702 23.736 10.077 1.00 38.57 194 LYS B CA 1
ATOM 3833 C C . LYS B 1 138 ? 79.291 24.974 10.789 1.00 37.11 194 LYS B C 1
ATOM 3834 O O . LYS B 1 138 ? 78.167 25.075 11.259 1.00 33.43 194 LYS B O 1
ATOM 3840 N N . LYS B 1 139 ? 80.221 25.926 10.936 1.00 35.34 195 LYS B N 1
ATOM 3841 C CA . LYS B 1 139 ? 79.896 27.189 11.626 1.00 39.48 195 LYS B CA 1
ATOM 3842 C C . LYS B 1 139 ? 78.755 27.962 10.975 1.00 36.43 195 LYS B C 1
ATOM 3843 O O . LYS B 1 139 ? 77.999 28.605 11.676 1.00 31.50 195 LYS B O 1
ATOM 3849 N N . ILE B 1 140 ? 78.659 27.912 9.647 1.00 33.23 196 ILE B N 1
ATOM 3850 C CA . ILE B 1 140 ? 77.606 28.707 8.964 1.00 30.23 196 ILE B CA 1
ATOM 3851 C C . ILE B 1 140 ? 76.207 28.094 9.048 1.00 29.30 196 ILE B C 1
ATOM 3852 O O . ILE B 1 140 ? 75.224 28.699 8.567 1.00 27.65 196 ILE B O 1
ATOM 3857 N N . TYR B 1 141 ? 76.076 26.911 9.643 1.00 28.20 197 TYR B N 1
ATOM 3858 C CA . TYR B 1 141 ? 74.736 26.227 9.662 1.00 31.66 197 TYR B CA 1
ATOM 3859 C C . TYR B 1 141 ? 73.535 27.078 10.084 1.00 34.00 197 TYR B C 1
ATOM 3860 O O . TYR B 1 141 ? 72.533 27.140 9.350 1.00 29.43 197 TYR B O 1
ATOM 3869 N N . THR B 1 142 ? 73.599 27.748 11.262 1.00 31.56 198 THR B N 1
ATOM 3870 C CA . THR B 1 142 ? 72.479 28.544 11.699 1.00 33.75 198 THR B CA 1
ATOM 3871 C C . THR B 1 142 ? 72.261 29.726 10.796 1.00 28.12 198 THR B C 1
ATOM 3872 O O . THR B 1 142 ? 71.075 30.089 10.564 1.00 29.40 198 THR B O 1
ATOM 3876 N N . ASN B 1 143 ? 73.323 30.327 10.251 1.00 26.37 199 ASN B N 1
ATOM 3877 C CA . ASN B 1 143 ? 73.126 31.425 9.294 1.00 29.16 199 ASN B CA 1
ATOM 3878 C C . ASN B 1 143 ? 72.282 30.912 8.048 1.00 25.06 199 ASN B C 1
ATOM 3879 O O . ASN B 1 143 ? 71.383 31.608 7.599 1.00 24.60 199 ASN B O 1
ATOM 3884 N N . LEU B 1 144 ? 72.563 29.721 7.563 1.00 26.15 200 LEU B N 1
ATOM 3885 C CA . LEU B 1 144 ? 71.874 29.189 6.379 1.00 26.07 200 LEU B CA 1
ATOM 3886 C C . LEU B 1 144 ? 70.418 28.930 6.711 1.00 28.48 200 LEU B C 1
ATOM 3887 O O . LEU B 1 144 ? 69.471 29.250 5.944 1.00 27.33 200 LEU B O 1
ATOM 3892 N N . VAL B 1 145 ? 70.197 28.347 7.885 1.00 26.22 201 VAL B N 1
ATOM 3893 C CA . VAL B 1 145 ? 68.821 28.021 8.246 1.00 27.55 201 VAL B CA 1
ATOM 3894 C C . VAL B 1 145 ? 68.013 29.310 8.421 1.00 27.89 201 VAL B C 1
ATOM 3895 O O . VAL B 1 145 ? 66.823 29.413 7.984 1.00 28.77 201 VAL B O 1
ATOM 3899 N N . GLU B 1 146 ? 68.636 30.312 9.035 1.00 26.14 202 GLU B N 1
ATOM 3900 C CA . GLU B 1 146 ? 67.989 31.598 9.186 1.00 29.83 202 GLU B CA 1
ATOM 3901 C C . GLU B 1 146 ? 67.713 32.330 7.845 1.00 25.81 202 GLU B C 1
ATOM 3902 O O . GLU B 1 146 ? 66.691 32.929 7.699 1.00 26.22 202 GLU B O 1
ATOM 3908 N N . LEU B 1 147 ? 68.634 32.270 6.883 1.00 25.84 203 LEU B N 1
ATOM 3909 C CA . LEU B 1 147 ? 68.411 32.942 5.593 1.00 25.00 203 LEU B CA 1
ATOM 3910 C C . LEU B 1 147 ? 67.191 32.385 4.873 1.00 23.94 203 LEU B C 1
ATOM 3911 O O . LEU B 1 147 ? 66.439 33.137 4.257 1.00 27.16 203 LEU B O 1
ATOM 3916 N N . PHE B 1 148 ? 66.994 31.059 4.897 1.00 22.37 204 PHE B N 1
ATOM 3917 C CA . PHE B 1 148 ? 65.837 30.449 4.232 1.00 23.70 204 PHE B CA 1
ATOM 3918 C C . PHE B 1 148 ? 64.529 30.862 4.929 1.00 25.43 204 PHE B C 1
ATOM 3919 O O . PHE B 1 148 ? 63.538 31.149 4.285 1.00 24.31 204 PHE B O 1
ATOM 3927 N N . ASN B 1 149 ? 64.525 30.814 6.279 1.00 23.67 205 ASN B N 1
ATOM 3928 C CA . ASN B 1 149 ? 63.357 31.305 7.036 1.00 25.91 205 ASN B CA 1
ATOM 3929 C C . ASN B 1 149 ? 63.036 32.789 6.763 1.00 25.33 205 ASN B C 1
ATOM 3930 O O . ASN B 1 149 ? 61.870 33.169 6.495 1.00 24.32 205 ASN B O 1
ATOM 3935 N N . GLU B 1 150 ? 64.052 33.632 6.739 1.00 23.21 206 GLU B N 1
ATOM 3936 C CA . GLU B 1 150 ? 63.876 35.038 6.441 1.00 28.14 206 GLU B CA 1
ATOM 3937 C C . GLU B 1 150 ? 63.361 35.279 5.039 1.00 26.84 206 GLU B C 1
ATOM 3938 O O . GLU B 1 150 ? 62.576 36.210 4.814 1.00 23.92 206 GLU B O 1
ATOM 3944 N N . SER B 1 151 ? 63.784 34.423 4.110 1.00 24.12 207 SER B N 1
ATOM 3945 C CA . SER B 1 151 ? 63.287 34.511 2.737 1.00 27.01 207 SER B CA 1
ATOM 3946 C C . SER B 1 151 ? 61.817 34.191 2.629 1.00 22.71 207 SER B C 1
ATOM 3947 O O . SER B 1 151 ? 61.104 34.836 1.920 1.00 22.22 207 SER B O 1
ATOM 3950 N N . LEU B 1 152 ? 61.347 33.242 3.418 1.00 23.44 208 LEU B N 1
ATOM 3951 C CA . LEU B 1 152 ? 59.923 32.992 3.481 1.00 24.59 208 LEU B CA 1
ATOM 3952 C C . LEU B 1 152 ? 59.116 34.184 3.979 1.00 23.65 208 LEU B C 1
ATOM 3953 O O . LEU B 1 152 ? 58.059 34.551 3.380 1.00 22.27 208 LEU B O 1
ATOM 3958 N N . MET B 1 153 ? 59.618 34.787 5.082 1.00 23.04 209 MET B N 1
ATOM 3959 C CA . MET B 1 153 ? 58.924 35.961 5.640 1.00 21.79 209 MET B CA 1
ATOM 3960 C C . MET B 1 153 ? 58.928 37.083 4.635 1.00 19.74 209 MET B C 1
ATOM 3961 O O . MET B 1 153 ? 57.895 37.681 4.360 1.00 19.99 209 MET B O 1
ATOM 3966 N N . HIS B 1 154 ? 60.092 37.390 4.048 1.00 20.31 210 HIS B N 1
ATOM 3967 C CA . HIS B 1 154 ? 60.100 38.504 3.088 1.00 22.41 210 HIS B CA 1
ATOM 3968 C C . HIS B 1 154 ? 59.157 38.295 1.935 1.00 19.27 210 HIS B C 1
ATOM 3969 O O . HIS B 1 154 ? 58.396 39.188 1.562 1.00 20.33 210 HIS B O 1
ATOM 3976 N N . THR B 1 155 ? 59.235 37.104 1.310 1.00 20.95 211 THR B N 1
ATOM 3977 C CA . THR B 1 155 ? 58.383 36.770 0.245 1.00 19.23 211 THR B CA 1
ATOM 3978 C C . THR B 1 155 ? 56.920 36.913 0.562 1.00 21.97 211 THR B C 1
ATOM 3979 O O . THR B 1 155 ? 56.121 37.499 -0.206 1.00 23.27 211 THR B O 1
ATOM 3983 N N . SER B 1 156 ? 56.553 36.410 1.752 1.00 21.83 212 SER B N 1
ATOM 3984 C CA . SER B 1 156 ? 55.144 36.443 2.130 1.00 23.23 212 SER B CA 1
ATOM 3985 C C . SER B 1 156 ? 54.647 37.873 2.406 1.00 21.69 212 SER B C 1
ATOM 3986 O O . SER B 1 156 ? 53.479 38.192 2.158 1.00 20.72 212 SER B O 1
ATOM 3989 N N . ILE B 1 157 ? 55.541 38.709 2.908 1.00 21.97 213 ILE B N 1
ATOM 3990 C CA . ILE B 1 157 ? 55.225 40.117 3.082 1.00 20.63 213 ILE B CA 1
ATOM 3991 C C . ILE B 1 157 ? 54.838 40.732 1.747 1.00 20.52 213 ILE B C 1
ATOM 3992 O O . ILE B 1 157 ? 53.819 41.453 1.615 1.00 20.82 213 ILE B O 1
ATOM 3997 N N . GLY B 1 158 ? 55.659 40.457 0.714 1.00 20.95 214 GLY B N 1
ATOM 3998 C CA . GLY B 1 158 ? 55.418 41.003 -0.623 1.00 21.27 214 GLY B CA 1
ATOM 3999 C C . GLY B 1 158 ? 54.213 40.418 -1.290 1.00 21.88 214 GLY B C 1
ATOM 4000 O O . GLY B 1 158 ? 53.402 41.116 -1.942 1.00 21.08 214 GLY B O 1
ATOM 4001 N N . GLN B 1 159 ? 54.033 39.131 -1.085 1.00 20.67 215 GLN B N 1
ATOM 4002 C CA . GLN B 1 159 ? 52.843 38.496 -1.598 1.00 23.21 215 GLN B CA 1
ATOM 4003 C C . GLN B 1 159 ? 51.580 39.067 -0.985 1.00 21.43 215 GLN B C 1
ATOM 4004 O O . GLN B 1 159 ? 50.574 39.215 -1.665 1.00 23.80 215 GLN B O 1
ATOM 4010 N N . HIS B 1 160 ? 51.633 39.452 0.298 1.00 20.13 216 HIS B N 1
ATOM 4011 C CA . HIS B 1 160 ? 50.469 40.041 0.889 1.00 22.43 216 HIS B CA 1
ATOM 4012 C C . HIS B 1 160 ? 50.091 41.346 0.146 1.00 23.88 216 HIS B C 1
ATOM 4013 O O . HIS B 1 160 ? 48.926 41.622 -0.160 1.00 24.62 216 HIS B O 1
ATOM 4020 N N . LEU B 1 161 ? 51.082 42.200 -0.032 1.00 22.96 217 LEU B N 1
ATOM 4021 C CA . LEU B 1 161 ? 50.852 43.470 -0.765 1.00 25.19 217 LEU B CA 1
ATOM 4022 C C . LEU B 1 161 ? 50.345 43.210 -2.176 1.00 24.59 217 LEU B C 1
ATOM 4023 O O . LEU B 1 161 ? 49.522 43.951 -2.683 1.00 26.76 217 LEU B O 1
ATOM 4028 N N . ASP B 1 162 ? 50.834 42.146 -2.795 1.00 22.55 218 ASP B N 1
ATOM 4029 C CA . ASP B 1 162 ? 50.509 41.768 -4.186 1.00 24.32 218 ASP B CA 1
ATOM 4030 C C . ASP B 1 162 ? 49.078 41.337 -4.301 1.00 29.10 218 ASP B C 1
ATOM 4031 O O . ASP B 1 162 ? 48.431 41.705 -5.265 1.00 30.53 218 ASP B O 1
ATOM 4036 N N . VAL B 1 163 ? 48.612 40.490 -3.388 1.00 27.83 219 VAL B N 1
ATOM 4037 C CA . VAL B 1 163 ? 47.329 39.780 -3.588 1.00 30.66 219 VAL B CA 1
ATOM 4038 C C . VAL B 1 163 ? 46.205 40.484 -2.828 1.00 35.24 219 VAL B C 1
ATOM 4039 O O . VAL B 1 163 ? 45.014 40.173 -3.039 1.00 35.23 219 VAL B O 1
ATOM 4043 N N . THR B 1 164 ? 46.544 41.423 -1.966 1.00 33.83 220 THR B N 1
ATOM 4044 C CA . THR B 1 164 ? 45.523 41.974 -1.096 1.00 38.41 220 THR B CA 1
ATOM 4045 C C . THR B 1 164 ? 44.403 42.699 -1.868 1.00 43.50 220 THR B C 1
ATOM 4046 O O . THR B 1 164 ? 44.654 43.446 -2.804 1.00 51.40 220 THR B O 1
ATOM 4050 N N . MET B 1 165 ? 43.174 42.519 -1.341 1.00 61.17 221 MET B N 1
ATOM 4051 C CA . MET B 1 165 ? 41.813 42.882 -1.935 1.00 64.28 221 MET B CA 1
ATOM 4052 C C . MET B 1 165 ? 41.340 44.380 -1.994 1.00 53.35 221 MET B C 1
ATOM 4053 O O . MET B 1 165 ? 41.397 45.073 -0.968 1.00 72.21 221 MET B O 1
ATOM 4058 N N . ARG B 1 168 ? 42.809 46.762 -5.054 1.00 79.29 224 ARG B N 1
ATOM 4059 C CA . ARG B 1 168 ? 41.847 47.848 -5.380 1.00 75.14 224 ARG B CA 1
ATOM 4060 C C . ARG B 1 168 ? 40.495 47.788 -4.578 1.00 71.44 224 ARG B C 1
ATOM 4061 O O . ARG B 1 168 ? 40.307 46.953 -3.656 1.00 77.02 224 ARG B O 1
ATOM 4069 N N . GLN B 1 169 ? 39.607 48.736 -4.901 1.00 75.87 225 GLN B N 1
ATOM 4070 C CA . GLN B 1 169 ? 38.146 48.647 -4.632 1.00 75.79 225 GLN B CA 1
ATOM 4071 C C . GLN B 1 169 ? 37.375 49.122 -5.881 1.00 78.91 225 GLN B C 1
ATOM 4072 O O . GLN B 1 169 ? 37.229 50.323 -6.109 1.00 78.56 225 GLN B O 1
ATOM 4078 N N . LYS B 1 170 ? 36.904 48.183 -6.694 1.00 78.05 226 LYS B N 1
ATOM 4079 C CA . LYS B 1 170 ? 36.145 48.498 -7.910 1.00 73.09 226 LYS B CA 1
ATOM 4080 C C . LYS B 1 170 ? 37.001 49.254 -8.955 1.00 75.01 226 LYS B C 1
ATOM 4081 O O . LYS B 1 170 ? 37.913 48.691 -9.565 1.00 70.76 226 LYS B O 1
ATOM 4087 N N . SER B 1 171 ? 36.704 50.540 -9.119 1.00 74.77 227 SER B N 1
ATOM 4088 C CA . SER B 1 171 ? 37.375 51.429 -10.041 1.00 73.64 227 SER B CA 1
ATOM 4089 C C . SER B 1 171 ? 38.279 52.413 -9.270 1.00 60.84 227 SER B C 1
ATOM 4090 O O . SER B 1 171 ? 38.708 53.434 -9.814 1.00 56.74 227 SER B O 1
ATOM 4093 N N . ASP B 1 172 ? 38.540 52.142 -7.995 1.00 56.22 228 ASP B N 1
ATOM 4094 C CA . ASP B 1 172 ? 39.499 52.950 -7.239 1.00 54.91 228 ASP B CA 1
ATOM 4095 C C . ASP B 1 172 ? 40.917 52.286 -7.383 1.00 52.16 228 ASP B C 1
ATOM 4096 O O . ASP B 1 172 ? 41.234 51.298 -6.690 1.00 48.11 228 ASP B O 1
ATOM 4101 N N . TYR B 1 173 ? 41.729 52.878 -8.261 1.00 41.06 229 TYR B N 1
ATOM 4102 C CA . TYR B 1 173 ? 43.124 52.451 -8.444 1.00 37.14 229 TYR B CA 1
ATOM 4103 C C . TYR B 1 173 ? 44.068 53.428 -7.794 1.00 34.94 229 TYR B C 1
ATOM 4104 O O . TYR B 1 173 ? 45.251 53.553 -8.222 1.00 31.71 229 TYR B O 1
ATOM 4113 N N . SER B 1 174 ? 43.607 54.144 -6.764 1.00 29.04 230 SER B N 1
ATOM 4114 C CA . SER B 1 174 ? 44.510 55.109 -6.061 1.00 29.81 230 SER B CA 1
ATOM 4115 C C . SER B 1 174 ? 45.747 54.498 -5.420 1.00 27.65 230 SER B C 1
ATOM 4116 O O . SER B 1 174 ? 46.705 55.232 -5.138 1.00 28.51 230 SER B O 1
ATOM 4119 N N . LEU B 1 175 ? 45.741 53.193 -5.108 1.00 26.99 231 LEU B N 1
ATOM 4120 C CA . LEU B 1 175 ? 46.933 52.589 -4.529 1.00 28.18 231 LEU B CA 1
ATOM 4121 C C . LEU B 1 175 ? 47.914 52.100 -5.540 1.00 28.72 231 LEU B C 1
ATOM 4122 O O . LEU B 1 175 ? 48.948 51.598 -5.122 1.00 27.68 231 LEU B O 1
ATOM 4127 N N . PHE B 1 176 ? 47.620 52.179 -6.827 1.00 25.07 232 PHE B N 1
ATOM 4128 C CA . PHE B 1 176 ? 48.527 51.671 -7.868 1.00 25.27 232 PHE B CA 1
ATOM 4129 C C . PHE B 1 176 ? 49.572 52.708 -8.120 1.00 24.64 232 PHE B C 1
ATOM 4130 O O . PHE B 1 176 ? 49.507 53.455 -9.100 1.00 26.71 232 PHE B O 1
ATOM 4138 N N . THR B 1 177 ? 50.496 52.822 -7.218 1.00 22.76 233 THR B N 1
ATOM 4139 C CA . THR B 1 177 ? 51.511 53.868 -7.295 1.00 22.32 233 THR B CA 1
ATOM 4140 C C . THR B 1 177 ? 52.888 53.202 -7.351 1.00 22.61 233 THR B C 1
ATOM 4141 O O . THR B 1 177 ? 53.054 52.036 -6.980 1.00 22.19 233 THR B O 1
ATOM 4145 N N . ILE B 1 178 ? 53.886 53.962 -7.697 1.00 21.87 234 ILE B N 1
ATOM 4146 C CA . ILE B 1 178 ? 55.253 53.448 -7.647 1.00 22.84 234 ILE B CA 1
ATOM 4147 C C . ILE B 1 178 ? 55.725 53.114 -6.229 1.00 21.98 234 ILE B C 1
ATOM 4148 O O . ILE B 1 178 ? 56.501 52.187 -6.036 1.00 19.19 234 ILE B O 1
ATOM 4153 N N . GLU B 1 179 ? 55.286 53.858 -5.200 1.00 21.59 235 GLU B N 1
ATOM 4154 C CA . GLU B 1 179 ? 55.626 53.529 -3.860 1.00 23.80 235 GLU B CA 1
ATOM 4155 C C . GLU B 1 179 ? 55.147 52.095 -3.510 1.00 21.89 235 GLU B C 1
ATOM 4156 O O . GLU B 1 179 ? 55.867 51.298 -2.941 1.00 23.23 235 GLU B O 1
ATOM 4162 N N . ARG B 1 180 ? 53.930 51.812 -3.862 1.00 20.87 236 ARG B N 1
ATOM 4163 C CA . ARG B 1 180 ? 53.359 50.450 -3.615 1.00 22.38 236 ARG B CA 1
ATOM 4164 C C . ARG B 1 180 ? 54.124 49.410 -4.444 1.00 20.42 236 ARG B C 1
ATOM 4165 O O . ARG B 1 180 ? 54.452 48.321 -3.934 1.00 19.55 236 ARG B O 1
ATOM 4173 N N . TYR B 1 181 ? 54.294 49.704 -5.717 1.00 20.15 237 TYR B N 1
ATOM 4174 C CA . TYR B 1 181 ? 55.045 48.826 -6.622 1.00 19.51 237 TYR B CA 1
ATOM 4175 C C . TYR B 1 181 ? 56.416 48.510 -6.057 1.00 20.94 237 TYR B C 1
ATOM 4176 O O . TYR B 1 181 ? 56.850 47.335 -6.031 1.00 21.56 237 TYR B O 1
ATOM 4185 N N . ASN B 1 182 ? 57.133 49.521 -5.607 1.00 20.98 238 ASN B N 1
ATOM 4186 C CA . ASN B 1 182 ? 58.485 49.305 -5.129 1.00 20.83 238 ASN B CA 1
ATOM 4187 C C . ASN B 1 182 ? 58.489 48.362 -3.940 1.00 20.54 238 ASN B C 1
ATOM 4188 O O . ASN B 1 182 ? 59.360 47.526 -3.817 1.00 20.83 238 ASN B O 1
ATOM 4193 N N . ALA B 1 183 ? 57.542 48.568 -3.030 1.00 17.98 239 ALA B N 1
ATOM 4194 C CA . ALA B 1 183 ? 57.425 47.679 -1.873 1.00 20.27 239 ALA B CA 1
ATOM 4195 C C . ALA B 1 183 ? 57.072 46.256 -2.256 1.00 18.97 239 ALA B C 1
ATOM 4196 O O . ALA B 1 183 ? 57.665 45.311 -1.737 1.00 20.87 239 ALA B O 1
ATOM 4198 N N . ILE B 1 184 ? 56.111 46.090 -3.164 1.00 20.62 240 ILE B N 1
ATOM 4199 C CA . ILE B 1 184 ? 55.760 44.764 -3.600 1.00 21.97 240 ILE B CA 1
ATOM 4200 C C . ILE B 1 184 ? 56.988 44.006 -4.074 1.00 20.70 240 ILE B C 1
ATOM 4201 O O . ILE B 1 184 ? 57.267 42.887 -3.679 1.00 19.71 240 ILE B O 1
ATOM 4206 N N . VAL B 1 185 ? 57.653 44.600 -5.039 1.00 21.56 241 VAL B N 1
ATOM 4207 C CA . VAL B 1 185 ? 58.680 43.831 -5.740 1.00 20.02 241 VAL B CA 1
ATOM 4208 C C . VAL B 1 185 ? 59.975 43.637 -4.913 1.00 18.35 241 VAL B C 1
ATOM 4209 O O . VAL B 1 185 ? 60.652 42.567 -5.030 1.00 19.54 241 VAL B O 1
ATOM 4213 N N . LYS B 1 186 ? 60.304 44.572 -4.032 1.00 18.38 242 LYS B N 1
ATOM 4214 C CA . LYS B 1 186 ? 61.400 44.431 -3.033 1.00 18.41 242 LYS B CA 1
ATOM 4215 C C . LYS B 1 186 ? 61.196 43.148 -2.238 1.00 19.13 242 LYS B C 1
ATOM 4216 O O . LYS B 1 186 ? 62.112 42.334 -2.135 1.00 20.59 242 LYS B O 1
ATOM 4222 N N . TYR B 1 187 ? 59.986 42.978 -1.655 1.00 19.76 243 TYR B N 1
ATOM 4223 C CA . TYR B 1 187 ? 59.704 41.880 -0.761 1.00 18.75 243 TYR B CA 1
ATOM 4224 C C . TYR B 1 187 ? 59.378 40.580 -1.536 1.00 18.13 243 TYR B C 1
ATOM 4225 O O . TYR B 1 187 ? 59.923 39.525 -1.197 1.00 19.26 243 TYR B O 1
ATOM 4234 N N . LYS B 1 188 ? 58.528 40.646 -2.561 1.00 19.47 244 LYS B N 1
ATOM 4235 C CA . LYS B 1 188 ? 58.118 39.412 -3.205 1.00 20.39 244 LYS B CA 1
ATOM 4236 C C . LYS B 1 188 ? 59.143 38.811 -4.114 1.00 21.28 244 LYS B C 1
ATOM 4237 O O . LYS B 1 188 ? 59.162 37.623 -4.241 1.00 20.49 244 LYS B O 1
ATOM 4243 N N . THR B 1 189 ? 60.018 39.619 -4.665 1.00 18.34 245 THR B N 1
ATOM 4244 C CA . THR B 1 189 ? 60.987 39.095 -5.671 1.00 19.80 245 THR B CA 1
ATOM 4245 C C . THR B 1 189 ? 62.424 39.278 -5.306 1.00 18.56 245 THR B C 1
ATOM 4246 O O . THR B 1 189 ? 63.234 38.342 -5.406 1.00 18.51 245 THR B O 1
ATOM 4250 N N . ALA B 1 190 ? 62.815 40.493 -4.918 1.00 18.88 246 ALA B N 1
ATOM 4251 C CA . ALA B 1 190 ? 64.228 40.833 -4.958 1.00 19.81 246 ALA B CA 1
ATOM 4252 C C . ALA B 1 190 ? 64.988 40.034 -3.910 1.00 21.73 246 ALA B C 1
ATOM 4253 O O . ALA B 1 190 ? 66.104 39.638 -4.144 1.00 21.19 246 ALA B O 1
ATOM 4255 N N . TYR B 1 191 ? 64.386 39.821 -2.728 1.00 21.11 247 TYR B N 1
ATOM 4256 C CA . TYR B 1 191 ? 65.073 39.026 -1.677 1.00 23.83 247 TYR B CA 1
ATOM 4257 C C . TYR B 1 191 ? 65.358 37.613 -2.077 1.00 21.68 247 TYR B C 1
ATOM 4258 O O . TYR B 1 191 ? 66.501 37.195 -2.059 1.00 24.91 247 TYR B O 1
ATOM 4267 N N . TYR B 1 192 ? 64.371 36.791 -2.478 1.00 21.77 248 TYR B N 1
ATOM 4268 C CA . TYR B 1 192 ? 64.662 35.402 -2.753 1.00 21.57 248 TYR B CA 1
ATOM 4269 C C . TYR B 1 192 ? 65.377 35.177 -4.121 1.00 19.24 248 TYR B C 1
ATOM 4270 O O . TYR B 1 192 ? 66.076 34.218 -4.279 1.00 22.95 248 TYR B O 1
ATOM 4279 N N . THR B 1 193 ? 65.211 36.080 -5.070 1.00 19.32 249 THR B N 1
ATOM 4280 C CA . THR B 1 193 ? 65.769 35.873 -6.402 1.00 20.23 249 THR B CA 1
ATOM 4281 C C . THR B 1 193 ? 67.268 36.299 -6.451 1.00 20.51 249 THR B C 1
ATOM 4282 O O . THR B 1 193 ? 68.076 35.696 -7.185 1.00 21.85 249 THR B O 1
ATOM 4286 N N . TYR B 1 194 ? 67.625 37.368 -5.729 1.00 19.85 250 TYR B N 1
ATOM 4287 C CA . TYR B 1 194 ? 69.028 37.829 -5.720 1.00 19.66 250 TYR B CA 1
ATOM 4288 C C . TYR B 1 194 ? 69.682 37.916 -4.356 1.00 22.99 250 TYR B C 1
ATOM 4289 O O . TYR B 1 194 ? 70.781 37.425 -4.227 1.00 19.99 250 TYR B O 1
ATOM 4298 N N . GLN B 1 195 ? 69.040 38.529 -3.331 1.00 20.12 251 GLN B N 1
ATOM 4299 C CA . GLN B 1 195 ? 69.729 38.675 -2.084 1.00 20.67 251 GLN B CA 1
ATOM 4300 C C . GLN B 1 195 ? 70.110 37.314 -1.493 1.00 24.57 251 GLN B C 1
ATOM 4301 O O . GLN B 1 195 ? 71.197 37.156 -0.968 1.00 20.12 251 GLN B O 1
ATOM 4307 N N . LEU B 1 196 ? 69.172 36.359 -1.525 1.00 22.27 252 LEU B N 1
ATOM 4308 C CA . LEU B 1 196 ? 69.379 35.033 -0.984 1.00 22.14 252 LEU B CA 1
ATOM 4309 C C . LEU B 1 196 ? 70.532 34.286 -1.631 1.00 21.24 252 LEU B C 1
ATOM 4310 O O . LEU B 1 196 ? 71.481 33.842 -0.915 1.00 19.90 252 LEU B O 1
ATOM 4315 N N . PRO B 1 197 ? 70.478 34.067 -2.925 1.00 22.19 253 PRO B N 1
ATOM 4316 C CA . PRO B 1 197 ? 71.590 33.361 -3.529 1.00 22.05 253 PRO B CA 1
ATOM 4317 C C . PRO B 1 197 ? 72.932 34.052 -3.370 1.00 22.92 253 PRO B C 1
ATOM 4318 O O . PRO B 1 197 ? 73.969 33.356 -3.137 1.00 21.42 253 PRO B O 1
ATOM 4322 N N . VAL B 1 198 ? 72.962 35.377 -3.474 1.00 23.03 254 VAL B N 1
ATOM 4323 C CA . VAL B 1 198 ? 74.231 36.117 -3.258 1.00 24.60 254 VAL B CA 1
ATOM 4324 C C . VAL B 1 198 ? 74.737 36.024 -1.828 1.00 27.42 254 VAL B C 1
ATOM 4325 O O . VAL B 1 198 ? 75.909 35.782 -1.605 1.00 25.93 254 VAL B O 1
ATOM 4329 N N . CYS B 1 199 ? 73.858 36.151 -0.838 1.00 23.62 255 CYS B N 1
ATOM 4330 C CA A CYS B 1 199 ? 74.203 35.971 0.544 0.70 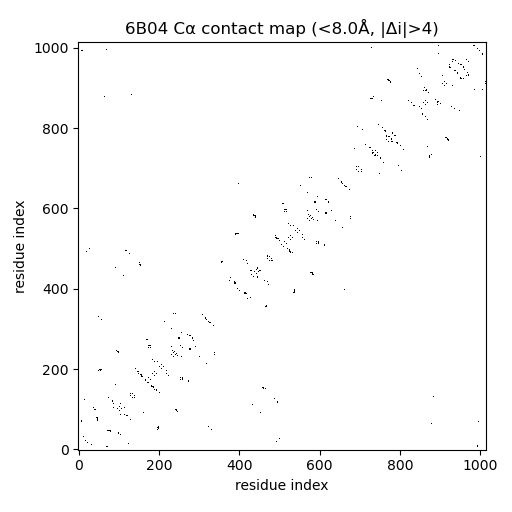25.84 255 CYS B CA 1
ATOM 4331 C CA B CYS B 1 199 ? 74.231 35.995 0.552 0.30 25.31 255 CYS B CA 1
ATOM 4332 C C . CYS B 1 199 ? 74.706 34.569 0.826 1.00 26.00 255 CYS B C 1
ATOM 4333 O O . CYS B 1 199 ? 75.659 34.377 1.645 1.00 26.18 255 CYS B O 1
ATOM 4338 N N . LEU B 1 200 ? 74.100 33.552 0.180 1.00 20.33 256 LEU B N 1
ATOM 4339 C CA . LEU B 1 200 ? 74.551 32.178 0.391 1.00 21.13 256 LEU B CA 1
ATOM 4340 C C . LEU B 1 200 ? 75.986 32.031 -0.167 1.00 25.51 256 LEU B C 1
ATOM 4341 O O . LEU B 1 200 ? 76.827 31.421 0.473 1.00 26.77 256 LEU B O 1
ATOM 4346 N N . GLY B 1 201 ? 76.257 32.620 -1.349 1.00 24.87 257 GLY B N 1
ATOM 4347 C CA . GLY B 1 201 ? 77.629 32.572 -1.903 1.00 26.30 257 GLY B CA 1
ATOM 4348 C C . GLY B 1 201 ? 78.633 33.272 -0.973 1.00 27.27 257 GLY B C 1
ATOM 4349 O O . GLY B 1 201 ? 79.738 32.737 -0.727 1.00 30.77 257 GLY B O 1
ATOM 4350 N N . MET B 1 202 ? 78.245 34.418 -0.424 1.00 27.70 258 MET B N 1
ATOM 4351 C CA . MET B 1 202 ? 79.071 35.202 0.489 1.00 27.80 258 MET B CA 1
ATOM 4352 C C . MET B 1 202 ? 79.400 34.376 1.740 1.00 32.53 258 MET B C 1
ATOM 4353 O O . MET B 1 202 ? 80.536 34.309 2.147 1.00 32.31 258 MET B O 1
ATOM 4358 N N . LEU B 1 203 ? 78.397 33.709 2.314 1.00 28.81 259 LEU B N 1
ATOM 4359 C CA . LEU B 1 203 ? 78.589 32.866 3.472 1.00 30.88 259 LEU B CA 1
ATOM 4360 C C . LEU B 1 203 ? 79.473 31.685 3.198 1.00 32.08 259 LEU B C 1
ATOM 4361 O O . LEU B 1 203 ? 80.313 31.358 4.021 1.00 31.21 259 LEU B O 1
ATOM 4366 N N . LEU B 1 204 ? 79.276 31.002 2.080 1.00 30.81 260 LEU B N 1
ATOM 4367 C CA . LEU B 1 204 ? 80.148 29.891 1.775 1.00 31.51 260 LEU B CA 1
ATOM 4368 C C . LEU B 1 204 ? 81.633 30.304 1.561 1.00 33.98 260 LEU B C 1
ATOM 4369 O O . LEU B 1 204 ? 82.535 29.497 1.802 1.00 35.69 260 LEU B O 1
ATOM 4374 N N . ALA B 1 205 ? 81.852 31.499 1.000 1.00 31.85 261 ALA B N 1
ATOM 4375 C CA . ALA B 1 205 ? 83.159 32.132 0.790 1.00 35.98 261 ALA B CA 1
ATOM 4376 C C . ALA B 1 205 ? 83.708 32.874 2.034 1.00 35.19 261 ALA B C 1
ATOM 4377 O O . ALA B 1 205 ? 84.681 33.646 1.920 1.00 35.89 261 ALA B O 1
ATOM 4379 N N . ASN B 1 206 ? 83.074 32.649 3.184 1.00 36.53 262 ASN B N 1
ATOM 4380 C CA . ASN B 1 206 ? 83.433 33.213 4.491 1.00 41.94 262 ASN B CA 1
ATOM 4381 C C . ASN B 1 206 ? 83.514 34.668 4.515 1.00 43.55 262 ASN B C 1
ATOM 4382 O O . ASN B 1 206 ? 84.433 35.209 5.130 1.00 37.20 262 ASN B O 1
ATOM 4387 N N . ILE B 1 207 ? 82.575 35.339 3.870 1.00 35.36 263 ILE B N 1
ATOM 4388 C CA . ILE B 1 207 ? 82.532 36.784 3.910 1.00 35.60 263 ILE B CA 1
ATOM 4389 C C . ILE B 1 207 ? 81.462 37.193 4.908 1.00 41.92 263 ILE B C 1
ATOM 4390 O O . ILE B 1 207 ? 80.262 36.946 4.698 1.00 44.23 263 ILE B O 1
ATOM 4395 N N . SER B 1 208 ? 81.864 37.823 5.997 1.00 40.45 264 SER B N 1
ATOM 4396 C CA . SER B 1 208 ? 80.910 38.197 7.057 1.00 42.30 264 SER B CA 1
ATOM 4397 C C . SER B 1 208 ? 80.853 39.658 7.370 1.00 43.37 264 SER B C 1
ATOM 4398 O O . SER B 1 208 ? 80.026 40.089 8.172 1.00 51.02 264 SER B O 1
ATOM 4401 N N . ASP B 1 209 ? 81.714 40.461 6.772 1.00 41.68 265 ASP B N 1
ATOM 4402 C CA . ASP B 1 209 ? 81.754 41.863 7.128 1.00 40.45 265 ASP B CA 1
ATOM 4403 C C . ASP B 1 209 ? 80.408 42.495 6.858 1.00 50.16 265 ASP B C 1
ATOM 4404 O O . ASP B 1 209 ? 79.936 42.412 5.704 1.00 45.78 265 ASP B O 1
ATOM 4409 N N . PRO B 1 210 ? 79.801 43.191 7.866 1.00 48.68 266 PRO B N 1
ATOM 4410 C CA . PRO B 1 210 ? 78.414 43.607 7.614 1.00 42.10 266 PRO B CA 1
ATOM 4411 C C . PRO B 1 210 ? 78.298 44.772 6.651 1.00 42.83 266 PRO B C 1
ATOM 4412 O O . PRO B 1 210 ? 77.243 44.942 6.065 1.00 39.38 266 PRO B O 1
ATOM 4416 N N . VAL B 1 211 ? 79.329 45.581 6.475 1.00 37.24 267 VAL B N 1
ATOM 4417 C CA . VAL B 1 211 ? 79.236 46.631 5.467 1.00 38.64 267 VAL B CA 1
ATOM 4418 C C . VAL B 1 211 ? 79.171 45.981 4.026 1.00 35.88 267 VAL B C 1
ATOM 4419 O O . VAL B 1 211 ? 78.477 46.465 3.141 1.00 38.45 267 VAL B O 1
ATOM 4423 N N . LEU B 1 212 ? 79.942 44.939 3.826 1.00 33.83 268 LEU B N 1
ATOM 4424 C CA . LEU B 1 212 ? 79.881 44.286 2.524 1.00 34.81 268 LEU B CA 1
ATOM 4425 C C . LEU B 1 212 ? 78.488 43.613 2.338 1.00 38.30 268 LEU B C 1
ATOM 4426 O O . LEU B 1 212 ? 77.964 43.678 1.216 1.00 30.06 268 LEU B O 1
ATOM 4431 N N . HIS B 1 213 ? 77.885 43.052 3.407 1.00 34.11 269 HIS B N 1
ATOM 4432 C CA . HIS B 1 213 ? 76.542 42.406 3.298 1.00 35.68 269 HIS B CA 1
ATOM 4433 C C . HIS B 1 213 ? 75.529 43.443 2.958 1.00 34.96 269 HIS B C 1
ATOM 4434 O O . HIS B 1 213 ? 74.683 43.223 2.093 1.00 33.68 269 HIS B O 1
ATOM 4441 N N . GLN B 1 214 ? 75.705 44.641 3.455 1.00 33.80 270 GLN B N 1
ATOM 4442 C CA . GLN B 1 214 ? 74.812 45.725 3.137 1.00 33.49 270 GLN B CA 1
ATOM 4443 C C . GLN B 1 214 ? 74.885 46.263 1.704 1.00 32.25 270 GLN B C 1
ATOM 4444 O O . GLN B 1 214 ? 73.865 46.577 1.069 1.00 30.69 270 GLN B O 1
ATOM 4450 N N . LYS B 1 215 ? 76.084 46.543 1.245 1.00 28.23 271 LYS B N 1
ATOM 4451 C CA . LYS B 1 215 ? 76.313 46.922 -0.116 1.00 27.04 271 LYS B CA 1
ATOM 4452 C C . LYS B 1 215 ? 75.794 45.859 -1.112 1.00 22.84 271 LYS B C 1
ATOM 4453 O O . LYS B 1 215 ? 75.231 46.261 -2.176 1.00 26.27 271 LYS B O 1
ATOM 4459 N N . ALA B 1 216 ? 75.999 44.590 -0.785 1.00 23.75 272 ALA B N 1
ATOM 4460 C CA . ALA B 1 216 ? 75.524 43.463 -1.617 1.00 25.25 272 ALA B CA 1
ATOM 4461 C C . ALA B 1 216 ? 74.014 43.444 -1.672 1.00 28.60 272 ALA B C 1
ATOM 4462 O O . ALA B 1 216 ? 73.410 43.345 -2.718 1.00 24.66 272 ALA B O 1
ATOM 4464 N N . GLU B 1 217 ? 73.426 43.636 -0.523 1.00 26.93 273 GLU B N 1
ATOM 4465 C CA . GLU B 1 217 ? 71.988 43.675 -0.412 1.00 28.41 273 GLU B CA 1
ATOM 4466 C C . GLU B 1 217 ? 71.422 44.819 -1.189 1.00 27.08 273 GLU B C 1
ATOM 4467 O O . GLU B 1 217 ? 70.468 44.616 -1.988 1.00 25.29 273 GLU B O 1
ATOM 4473 N N . ASP B 1 218 ? 71.981 46.009 -1.099 1.00 23.57 274 ASP B N 1
ATOM 4474 C CA . ASP B 1 218 ? 71.488 47.106 -1.853 1.00 26.81 274 ASP B CA 1
ATOM 4475 C C . ASP B 1 218 ? 71.552 46.910 -3.408 1.00 24.54 274 ASP B C 1
ATOM 4476 O O . ASP B 1 218 ? 70.609 47.239 -4.113 1.00 25.01 274 ASP B O 1
ATOM 4481 N N . MET B 1 219 ? 72.635 46.347 -3.888 1.00 21.86 275 MET B N 1
ATOM 4482 C CA . MET B 1 219 ? 72.766 46.015 -5.270 1.00 22.78 275 MET B CA 1
ATOM 4483 C C . MET B 1 219 ? 71.672 44.972 -5.670 1.00 19.26 275 MET B C 1
ATOM 4484 O O . MET B 1 219 ? 70.988 45.133 -6.669 1.00 19.11 275 MET B O 1
ATOM 4489 N N . CYS B 1 220 ? 71.568 43.923 -4.894 1.00 19.99 276 CYS B N 1
ATOM 4490 C CA . CYS B 1 220 ? 70.597 42.838 -5.138 1.00 20.78 276 CYS B CA 1
ATOM 4491 C C . CYS B 1 220 ? 69.225 43.337 -5.167 1.00 20.76 276 CYS B C 1
ATOM 4492 O O . CYS B 1 220 ? 68.412 42.895 -5.982 1.00 20.97 276 CYS B O 1
ATOM 4495 N N . LEU B 1 221 ? 68.858 44.266 -4.307 1.00 22.51 277 LEU B N 1
ATOM 4496 C CA . LEU B 1 221 ? 67.522 44.767 -4.352 1.00 23.86 277 LEU B CA 1
ATOM 4497 C C . LEU B 1 221 ? 67.200 45.565 -5.569 1.00 21.43 277 LEU B C 1
ATOM 4498 O O . LEU B 1 221 ? 66.061 45.504 -6.073 1.00 21.11 277 LEU B O 1
ATOM 4503 N N . GLU B 1 222 ? 68.183 46.308 -6.090 1.00 20.50 278 GLU B N 1
ATOM 4504 C CA . GLU B 1 222 ? 67.963 47.069 -7.305 1.00 20.62 278 GLU B CA 1
ATOM 4505 C C . GLU B 1 222 ? 67.821 46.073 -8.507 1.00 19.71 278 GLU B C 1
ATOM 4506 O O . GLU B 1 222 ? 66.988 46.296 -9.376 1.00 19.67 278 GLU B O 1
ATOM 4512 N N . ILE B 1 223 ? 68.699 45.078 -8.567 1.00 20.32 279 ILE B N 1
ATOM 4513 C CA . ILE B 1 223 ? 68.579 44.059 -9.647 1.00 19.98 279 ILE B CA 1
ATOM 4514 C C . ILE B 1 223 ? 67.213 43.352 -9.617 1.00 20.54 279 ILE B C 1
ATOM 4515 O O . ILE B 1 223 ? 66.629 43.059 -10.642 1.00 20.58 279 ILE B O 1
ATOM 4520 N N . GLY B 1 224 ? 66.742 43.016 -8.406 1.00 19.80 280 GLY B N 1
ATOM 4521 C CA . GLY B 1 224 ? 65.463 42.300 -8.219 1.00 18.52 280 GLY B CA 1
ATOM 4522 C C . GLY B 1 224 ? 64.289 43.134 -8.686 1.00 19.40 280 GLY B C 1
ATOM 4523 O O . GLY B 1 224 ? 63.418 42.586 -9.334 1.00 18.97 280 GLY B O 1
ATOM 4524 N N . LYS B 1 225 ? 64.272 44.439 -8.429 1.00 19.05 281 LYS B N 1
ATOM 4525 C CA . LYS B 1 225 ? 63.194 45.293 -8.944 1.00 20.84 281 LYS B CA 1
ATOM 4526 C C . LYS B 1 225 ? 63.173 45.235 -10.463 1.00 20.28 281 LYS B C 1
ATOM 4527 O O . LYS B 1 225 ? 62.109 45.061 -11.084 1.00 18.64 281 LYS B O 1
ATOM 4533 N N . PHE B 1 226 ? 64.363 45.423 -11.052 1.00 19.31 282 PHE B N 1
ATOM 4534 C CA . PHE B 1 226 ? 64.541 45.311 -12.504 1.00 21.14 282 PHE B CA 1
ATOM 4535 C C . PHE B 1 226 ? 64.002 43.983 -13.092 1.00 17.99 282 PHE B C 1
ATOM 4536 O O . PHE B 1 226 ? 63.250 44.000 -14.087 1.00 20.28 282 PHE B O 1
ATOM 4544 N N . PHE B 1 227 ? 64.325 42.906 -12.444 1.00 18.11 283 PHE B N 1
ATOM 4545 C CA . PHE B 1 227 ? 63.931 41.597 -12.843 1.00 18.91 283 PHE B CA 1
ATOM 4546 C C . PHE B 1 227 ? 62.415 41.457 -12.819 1.00 19.35 283 PHE B C 1
ATOM 4547 O O . PHE B 1 227 ? 61.816 40.856 -13.727 1.00 19.83 283 PHE B O 1
ATOM 4555 N N . GLN B 1 228 ? 61.791 42.011 -11.795 1.00 19.35 284 GLN B N 1
ATOM 4556 C CA . GLN B 1 228 ? 60.353 41.938 -11.707 1.00 19.53 284 GLN B CA 1
ATOM 4557 C C . GLN B 1 228 ? 59.648 42.863 -12.741 1.00 21.01 284 GLN B C 1
ATOM 4558 O O . GLN B 1 228 ? 58.551 42.491 -13.233 1.00 19.42 284 GLN B O 1
ATOM 4564 N N . ILE B 1 229 ? 60.231 43.993 -13.114 1.00 19.25 285 ILE B N 1
ATOM 4565 C CA . ILE B 1 229 ? 59.621 44.794 -14.128 1.00 19.85 285 ILE B CA 1
ATOM 4566 C C . ILE B 1 229 ? 59.640 43.935 -15.420 1.00 20.39 285 ILE B C 1
ATOM 4567 O O . ILE B 1 229 ? 58.665 43.943 -16.154 1.00 21.14 285 ILE B O 1
ATOM 4572 N N . GLN B 1 230 ? 60.759 43.271 -15.715 1.00 20.61 286 GLN B N 1
ATOM 4573 C CA . GLN B 1 230 ? 60.834 42.437 -16.931 1.00 20.03 286 GLN B CA 1
ATOM 4574 C C . GLN B 1 230 ? 59.732 41.350 -16.837 1.00 20.42 286 GLN B C 1
ATOM 4575 O O . GLN B 1 230 ? 59.033 41.053 -17.834 1.00 21.09 286 GLN B O 1
ATOM 4581 N N . ASP B 1 231 ? 59.589 40.729 -15.663 1.00 19.96 287 ASP B N 1
ATOM 4582 C CA . ASP B 1 231 ? 58.564 39.691 -15.455 1.00 21.29 287 ASP B CA 1
ATOM 4583 C C . ASP B 1 231 ? 57.183 40.249 -15.816 1.00 20.14 287 ASP B C 1
ATOM 4584 O O . ASP B 1 231 ? 56.386 39.577 -16.493 1.00 21.95 287 ASP B O 1
ATOM 4589 N N . ASP B 1 232 ? 56.865 41.429 -15.319 1.00 21.72 288 ASP B N 1
ATOM 4590 C CA . ASP B 1 232 ? 55.592 42.055 -15.610 1.00 22.17 288 ASP B CA 1
ATOM 4591 C C . ASP B 1 232 ? 55.386 42.266 -17.097 1.00 24.05 288 ASP B C 1
ATOM 4592 O O . ASP B 1 232 ? 54.293 42.041 -17.637 1.00 23.25 288 ASP B O 1
ATOM 4597 N N . TYR B 1 233 ? 56.396 42.782 -17.751 1.00 21.29 289 TYR B N 1
ATOM 4598 C CA . TYR B 1 233 ? 56.314 42.983 -19.195 1.00 22.98 289 TYR B CA 1
ATOM 4599 C C . TYR B 1 233 ? 56.052 41.679 -19.963 1.00 22.58 289 TYR B C 1
ATOM 4600 O O . TYR B 1 233 ? 55.151 41.573 -20.809 1.00 22.25 289 TYR B O 1
ATOM 4609 N N . ILE B 1 234 ? 56.785 40.640 -19.598 1.00 21.93 290 ILE B N 1
ATOM 4610 C CA . ILE B 1 234 ? 56.629 39.322 -20.196 1.00 26.01 290 ILE B CA 1
ATOM 4611 C C . ILE B 1 234 ? 55.211 38.767 -19.959 1.00 27.61 290 ILE B C 1
ATOM 4612 O O . ILE B 1 234 ? 54.706 38.066 -20.834 1.00 26.04 290 ILE B O 1
ATOM 4617 N N . ASP B 1 235 ? 54.562 39.040 -18.809 1.00 25.32 291 ASP B N 1
ATOM 4618 C CA . ASP B 1 235 ? 53.218 38.548 -18.571 1.00 25.52 291 ASP B CA 1
ATOM 4619 C C . ASP B 1 235 ? 52.294 38.978 -19.719 1.00 29.50 291 ASP B C 1
ATOM 4620 O O . ASP B 1 235 ? 51.403 38.205 -20.173 1.00 24.45 291 ASP B O 1
ATOM 4625 N N . CYS B 1 236 ? 52.463 40.203 -20.140 1.00 27.70 292 CYS B N 1
ATOM 4626 C CA . CYS B 1 236 ? 51.584 40.786 -21.162 1.00 27.58 292 CYS B CA 1
ATOM 4627 C C . CYS B 1 236 ? 52.047 40.451 -22.571 1.00 29.35 292 CYS B C 1
ATOM 4628 O O . CYS B 1 236 ? 51.218 40.050 -23.370 1.00 30.94 292 CYS B O 1
ATOM 4631 N N . TYR B 1 237 ? 53.334 40.613 -22.863 1.00 26.23 293 TYR B N 1
ATOM 4632 C CA . TYR B 1 237 ? 53.900 40.586 -24.181 1.00 28.77 293 TYR B CA 1
ATOM 4633 C C . TYR B 1 237 ? 54.699 39.331 -24.503 1.00 34.36 293 TYR B C 1
ATOM 4634 O O . TYR B 1 237 ? 55.063 39.163 -25.639 1.00 28.79 293 TYR B O 1
ATOM 4643 N N . GLY B 1 238 ? 54.954 38.445 -23.543 1.00 27.47 294 GLY B N 1
ATOM 4644 C CA . GLY B 1 238 ? 55.804 37.332 -23.842 1.00 30.14 294 GLY B CA 1
ATOM 4645 C C . GLY B 1 238 ? 55.059 36.241 -24.647 1.00 28.92 294 GLY B C 1
ATOM 4646 O O . GLY B 1 238 ? 53.852 36.135 -24.637 1.00 28.60 294 GLY B O 1
ATOM 4647 N N . ASP B 1 239 ? 55.841 35.446 -25.336 1.00 31.24 295 ASP B N 1
ATOM 4648 C CA . ASP B 1 239 ? 55.308 34.317 -26.146 1.00 32.22 295 ASP B CA 1
ATOM 4649 C C . ASP B 1 239 ? 55.219 33.102 -25.259 1.00 25.95 295 ASP B C 1
ATOM 4650 O O . ASP B 1 239 ? 56.238 32.646 -24.664 1.00 27.61 295 ASP B O 1
ATOM 4655 N N . GLU B 1 240 ? 54.005 32.628 -25.040 1.00 32.30 296 GLU B N 1
ATOM 4656 C CA . GLU B 1 240 ? 53.776 31.477 -24.175 1.00 38.85 296 GLU B CA 1
ATOM 4657 C C . GLU B 1 240 ? 54.602 30.230 -24.475 1.00 32.89 296 GLU B C 1
ATOM 4658 O O . GLU B 1 240 ? 54.898 29.448 -23.575 1.00 31.44 296 GLU B O 1
ATOM 4664 N N . SER B 1 241 ? 54.992 30.059 -25.738 1.00 36.75 297 SER B N 1
ATOM 4665 C CA . SER B 1 241 ? 55.767 28.874 -26.093 1.00 38.32 297 SER B CA 1
ATOM 4666 C C . SER B 1 241 ? 57.198 28.989 -25.639 1.00 46.89 297 SER B C 1
ATOM 4667 O O . SER B 1 241 ? 57.876 27.966 -25.496 1.00 45.50 297 SER B O 1
ATOM 4670 N N . LEU B 1 242 ? 57.643 30.211 -25.328 1.00 38.01 298 LEU B N 1
ATOM 4671 C CA . LEU B 1 242 ? 58.938 30.449 -24.694 1.00 37.88 298 LEU B CA 1
ATOM 4672 C C . LEU B 1 242 ? 58.874 30.639 -23.212 1.00 38.76 298 LEU B C 1
ATOM 4673 O O . LEU B 1 242 ? 59.720 30.091 -22.463 1.00 38.21 298 LEU B O 1
ATOM 4678 N N . THR B 1 243 ? 57.893 31.410 -22.729 1.00 30.64 299 THR B N 1
ATOM 4679 C CA . THR B 1 243 ? 57.807 31.556 -21.309 1.00 31.23 299 THR B CA 1
ATOM 4680 C C . THR B 1 243 ? 57.335 30.330 -20.565 1.00 34.40 299 THR B C 1
ATOM 4681 O O . THR B 1 243 ? 57.624 30.193 -19.381 1.00 37.05 299 THR B O 1
ATOM 4685 N N . GLY B 1 244 ? 56.530 29.492 -21.213 1.00 33.07 300 GLY B N 1
ATOM 4686 C CA . GLY B 1 244 ? 55.951 28.348 -20.507 1.00 33.90 300 GLY B CA 1
ATOM 4687 C C . GLY B 1 244 ? 54.692 28.645 -19.718 1.00 35.01 300 GLY B C 1
ATOM 4688 O O . GLY B 1 244 ? 54.218 27.728 -19.064 1.00 31.04 300 GLY B O 1
ATOM 4689 N N . LYS B 1 245 ? 54.166 29.900 -19.734 1.00 30.53 301 LYS B N 1
ATOM 4690 C CA . LYS B 1 245 ? 53.132 30.261 -18.781 1.00 31.77 301 LYS B CA 1
ATOM 4691 C C . LYS B 1 245 ? 52.123 31.206 -19.428 1.00 29.40 301 LYS B C 1
ATOM 4692 O O . LYS B 1 245 ? 52.483 32.081 -20.199 1.00 31.73 301 LYS B O 1
ATOM 4698 N N . MET B 1 246 ? 50.855 31.009 -19.157 1.00 27.94 302 MET B N 1
ATOM 4699 C CA . MET B 1 246 ? 49.833 31.951 -19.617 1.00 30.69 302 MET B CA 1
ATOM 4700 C C . MET B 1 246 ? 49.758 33.128 -18.594 1.00 28.70 302 MET B C 1
ATOM 4701 O O . MET B 1 246 ? 49.603 32.923 -17.367 1.00 27.47 302 MET B O 1
ATOM 4706 N N . GLY B 1 247 ? 49.838 34.344 -19.115 1.00 28.50 303 GLY B N 1
ATOM 4707 C CA . GLY B 1 247 ? 49.809 35.534 -18.239 1.00 26.15 303 GLY B CA 1
ATOM 4708 C C . GLY B 1 247 ? 48.445 35.798 -17.643 1.00 29.70 303 GLY B C 1
ATOM 4709 O O . GLY B 1 247 ? 47.438 35.453 -18.252 1.00 29.13 303 GLY B O 1
ATOM 4710 N N . THR B 1 248 ? 48.389 36.326 -16.429 1.00 26.46 304 THR B N 1
ATOM 4711 C CA . THR B 1 248 ? 47.130 36.586 -15.733 1.00 27.32 304 THR B CA 1
ATOM 4712 C C . THR B 1 248 ? 47.091 37.961 -15.112 1.00 25.40 304 THR B C 1
ATOM 4713 O O . THR B 1 248 ? 46.086 38.263 -14.435 1.00 24.67 304 THR B O 1
ATOM 4717 N N . ASP B 1 249 ? 48.128 38.827 -15.303 1.00 23.43 305 ASP B N 1
ATOM 4718 C CA . ASP B 1 249 ? 48.150 40.005 -14.509 1.00 24.63 305 ASP B CA 1
ATOM 4719 C C . ASP B 1 249 ? 46.947 40.913 -14.746 1.00 24.34 305 ASP B C 1
ATOM 4720 O O . ASP B 1 249 ? 46.385 41.482 -13.779 1.00 24.38 305 ASP B O 1
ATOM 4725 N N . ILE B 1 250 ? 46.549 41.030 -16.000 1.00 26.63 306 ILE B N 1
ATOM 4726 C CA . ILE B 1 250 ? 45.420 41.925 -16.353 1.00 26.68 306 ILE B CA 1
ATOM 4727 C C . ILE B 1 250 ? 44.123 41.422 -15.743 1.00 28.71 306 ILE B C 1
ATOM 4728 O O . ILE B 1 250 ? 43.412 42.150 -15.031 1.00 26.57 306 ILE B O 1
ATOM 4733 N N . GLN B 1 251 ? 43.856 40.134 -15.950 1.00 28.70 307 GLN B N 1
ATOM 4734 C CA . GLN B 1 251 ? 42.572 39.613 -15.453 1.00 33.00 307 GLN B CA 1
ATOM 4735 C C . GLN B 1 251 ? 42.559 39.535 -13.944 1.00 36.81 307 GLN B C 1
ATOM 4736 O O . GLN B 1 251 ? 41.486 39.699 -13.315 1.00 31.16 307 GLN B O 1
ATOM 4742 N N . GLU B 1 252 ? 43.755 39.424 -13.334 1.00 29.15 308 GLU B N 1
ATOM 4743 C CA . GLU B 1 252 ? 43.830 39.473 -11.872 1.00 28.50 308 GLU B CA 1
ATOM 4744 C C . GLU B 1 252 ? 43.963 40.829 -11.246 1.00 28.21 308 GLU B C 1
ATOM 4745 O O . GLU B 1 252 ? 44.048 40.922 -10.047 1.00 27.97 308 GLU B O 1
ATOM 4751 N N . ALA B 1 253 ? 43.858 41.877 -12.050 1.00 27.24 309 ALA B N 1
ATOM 4752 C CA . ALA B 1 253 ? 43.933 43.257 -11.591 1.00 27.32 309 ALA B CA 1
ATOM 4753 C C . ALA B 1 253 ? 45.223 43.493 -10.812 1.00 25.72 309 ALA B C 1
ATOM 4754 O O . ALA B 1 253 ? 45.209 44.213 -9.825 1.00 29.19 309 ALA B O 1
ATOM 4756 N N . LYS B 1 254 ? 46.344 43.002 -11.306 1.00 25.86 310 LYS B N 1
ATOM 4757 C CA . LYS B 1 254 ? 47.608 43.168 -10.547 1.00 20.91 310 LYS B CA 1
ATOM 4758 C C . LYS B 1 254 ? 48.151 44.580 -10.607 1.00 22.39 310 LYS B C 1
ATOM 4759 O O . LYS B 1 254 ? 48.020 45.283 -11.632 1.00 21.84 310 LYS B O 1
ATOM 4765 N N . CYS B 1 255 ? 48.844 45.020 -9.555 1.00 21.14 311 CYS B N 1
ATOM 4766 C CA . CYS B 1 255 ? 49.585 46.258 -9.592 1.00 22.68 311 CYS B CA 1
ATOM 4767 C C . CYS B 1 255 ? 50.945 46.017 -10.288 1.00 22.62 311 CYS B C 1
ATOM 4768 O O . CYS B 1 255 ? 52.007 46.072 -9.658 1.00 24.20 311 CYS B O 1
ATOM 4771 N N . SER B 1 256 ? 50.867 45.639 -11.557 1.00 21.66 312 SER B N 1
ATOM 4772 C CA . SER B 1 256 ? 52.057 45.424 -12.425 1.00 23.29 312 SER B CA 1
ATOM 4773 C C . SER B 1 256 ? 52.705 46.734 -12.813 1.00 23.05 312 SER B C 1
ATOM 4774 O O . SER B 1 256 ? 52.088 47.808 -12.821 1.00 22.59 312 SER B O 1
ATOM 4777 N N . TRP B 1 257 ? 53.957 46.648 -13.243 1.00 20.98 313 TRP B N 1
ATOM 4778 C CA . TRP B 1 257 ? 54.581 47.805 -13.841 1.00 20.71 313 TRP B CA 1
ATOM 4779 C C . TRP B 1 257 ? 53.796 48.428 -14.958 1.00 21.29 313 TRP B C 1
ATOM 4780 O O . TRP B 1 257 ? 53.695 49.664 -15.061 1.00 21.61 313 TRP B O 1
ATOM 4791 N N . LEU B 1 258 ? 53.217 47.595 -15.823 1.00 21.37 314 LEU B N 1
ATOM 4792 C CA . LEU B 1 258 ? 52.449 48.112 -16.918 1.00 20.77 314 LEU B CA 1
ATOM 4793 C C . LEU B 1 258 ? 51.201 48.922 -16.491 1.00 22.85 314 LEU B C 1
ATOM 4794 O O . LEU B 1 258 ? 50.890 49.965 -17.073 1.00 22.10 314 LEU B O 1
ATOM 4799 N N . ALA B 1 259 ? 50.494 48.422 -15.489 1.00 25.59 315 ALA B N 1
ATOM 4800 C CA . ALA B 1 259 ? 49.351 49.123 -14.984 1.00 25.35 315 ALA B CA 1
ATOM 4801 C C . ALA B 1 259 ? 49.694 50.450 -14.376 1.00 22.74 315 ALA B C 1
ATOM 4802 O O . ALA B 1 259 ? 48.954 51.469 -14.589 1.00 24.30 315 ALA B O 1
ATOM 4804 N N . VAL B 1 260 ? 50.766 50.487 -13.577 1.00 21.71 316 VAL B N 1
ATOM 4805 C CA . VAL B 1 260 ? 51.203 51.718 -12.941 1.00 21.08 316 VAL B CA 1
ATOM 4806 C C . VAL B 1 260 ? 51.570 52.730 -14.058 1.00 23.71 316 VAL B C 1
ATOM 4807 O O . VAL B 1 260 ? 51.180 53.901 -14.029 1.00 23.87 316 VAL B O 1
ATOM 4811 N N . MET B 1 261 ? 52.329 52.279 -15.054 1.00 22.11 317 MET B N 1
ATOM 4812 C CA . MET B 1 261 ? 52.685 53.172 -16.145 1.00 22.29 317 MET B CA 1
ATOM 4813 C C . MET B 1 261 ? 51.482 53.611 -16.976 1.00 21.23 317 MET B C 1
ATOM 4814 O O . MET B 1 261 ? 51.408 54.808 -17.372 1.00 23.57 317 MET B O 1
ATOM 4819 N N . ALA B 1 262 ? 50.512 52.710 -17.204 1.00 22.20 318 ALA B N 1
ATOM 4820 C CA . ALA B 1 262 ? 49.304 53.088 -17.907 1.00 23.58 318 ALA B CA 1
ATOM 4821 C C . ALA B 1 262 ? 48.545 54.239 -17.199 1.00 25.78 318 ALA B C 1
ATOM 4822 O O . ALA B 1 262 ? 48.194 55.222 -17.816 1.00 25.30 318 ALA B O 1
ATOM 4824 N N . LEU B 1 263 ? 48.481 54.158 -15.890 1.00 24.41 319 LEU B N 1
ATOM 4825 C CA . LEU B 1 263 ? 47.841 55.220 -15.105 1.00 24.93 319 LEU B CA 1
ATOM 4826 C C . LEU B 1 263 ? 48.561 56.533 -15.186 1.00 26.15 319 LEU B C 1
ATOM 4827 O O . LEU B 1 263 ? 47.945 57.612 -15.125 1.00 26.72 319 LEU B O 1
ATOM 4832 N N . GLN B 1 264 ? 49.873 56.490 -15.376 1.00 23.24 320 GLN B N 1
ATOM 4833 C CA . GLN B 1 264 ? 50.650 57.694 -15.429 1.00 24.37 320 GLN B CA 1
ATOM 4834 C C . GLN B 1 264 ? 50.247 58.447 -16.730 1.00 25.33 320 GLN B C 1
ATOM 4835 O O . GLN B 1 264 ? 50.563 59.625 -16.874 1.00 26.70 320 GLN B O 1
ATOM 4841 N N . ARG B 1 265 ? 49.810 57.710 -17.741 1.00 25.06 321 ARG B N 1
ATOM 4842 C CA . ARG B 1 265 ? 49.640 58.241 -19.111 1.00 26.11 321 ARG B CA 1
ATOM 4843 C C . ARG B 1 265 ? 48.206 58.456 -19.556 1.00 28.11 321 ARG B C 1
ATOM 4844 O O . ARG B 1 265 ? 47.961 59.167 -20.540 1.00 30.03 321 ARG B O 1
ATOM 4852 N N . CYS B 1 266 ? 47.273 57.849 -18.842 1.00 26.02 322 CYS B N 1
ATOM 4853 C CA . CYS B 1 266 ? 45.895 57.802 -19.317 1.00 28.68 322 CYS B CA 1
ATOM 4854 C C . CYS B 1 266 ? 45.321 59.216 -19.371 1.00 27.86 322 CYS B C 1
ATOM 4855 O O . CYS B 1 266 ? 45.503 60.028 -18.448 1.00 27.65 322 CYS B O 1
ATOM 4858 N N . SER B 1 267 ? 44.671 59.514 -20.484 1.00 27.18 323 SER B N 1
ATOM 4859 C CA . SER B 1 267 ? 43.722 60.698 -20.502 1.00 31.50 323 SER B CA 1
ATOM 4860 C C . SER B 1 267 ? 42.545 60.398 -19.550 1.00 33.28 323 SER B C 1
ATOM 4861 O O . SER B 1 267 ? 42.331 59.253 -19.080 1.00 28.65 323 SER B O 1
ATOM 4864 N N . ALA B 1 268 ? 41.714 61.417 -19.275 1.00 33.04 324 ALA B N 1
ATOM 4865 C CA . ALA B 1 268 ? 40.481 61.202 -18.516 1.00 37.03 324 ALA B CA 1
ATOM 4866 C C . ALA B 1 268 ? 39.632 60.067 -19.050 1.00 31.74 324 ALA B C 1
ATOM 4867 O O . ALA B 1 268 ? 39.124 59.227 -18.284 1.00 34.75 324 ALA B O 1
ATOM 4869 N N . SER B 1 269 ? 39.454 60.012 -20.360 1.00 31.76 325 SER B N 1
ATOM 4870 C CA . SER B 1 269 ? 38.620 58.968 -20.917 1.00 33.79 325 SER B CA 1
ATOM 4871 C C . SER B 1 269 ? 39.300 57.614 -20.901 1.00 33.35 325 SER B C 1
ATOM 4872 O O . SER B 1 269 ? 38.603 56.574 -20.754 1.00 31.68 325 SER B O 1
ATOM 4875 N N . GLN B 1 270 ? 40.612 57.620 -21.120 1.00 31.44 326 GLN B N 1
ATOM 4876 C CA . GLN B 1 270 ? 41.394 56.368 -21.002 1.00 29.39 326 GLN B CA 1
ATOM 4877 C C . GLN B 1 270 ? 41.349 55.752 -19.651 1.00 28.49 326 GLN B C 1
ATOM 4878 O O . GLN B 1 270 ? 41.242 54.503 -19.555 1.00 27.85 326 GLN B O 1
ATOM 4884 N N . LYS B 1 271 ? 41.337 56.578 -18.615 1.00 29.64 327 LYS B N 1
ATOM 4885 C CA . LYS B 1 271 ? 41.186 56.123 -17.256 1.00 29.23 327 LYS B CA 1
ATOM 4886 C C . LYS B 1 271 ? 39.907 55.348 -17.010 1.00 35.86 327 LYS B C 1
ATOM 4887 O O . LYS B 1 271 ? 39.911 54.299 -16.351 1.00 27.78 327 LYS B O 1
ATOM 4893 N N . ILE B 1 272 ? 38.815 55.826 -17.603 1.00 31.51 328 ILE B N 1
ATOM 4894 C CA . ILE B 1 272 ? 37.512 55.145 -17.473 1.00 35.96 328 ILE B CA 1
ATOM 4895 C C . ILE B 1 272 ? 37.513 53.813 -18.248 1.00 30.38 328 ILE B C 1
ATOM 4896 O O . ILE B 1 272 ? 36.997 52.790 -17.804 1.00 34.75 328 ILE B O 1
ATOM 4901 N N . VAL B 1 273 ? 38.118 53.794 -19.403 1.00 30.53 329 VAL B N 1
ATOM 4902 C CA . VAL B 1 273 ? 38.349 52.543 -20.110 1.00 34.60 329 VAL B CA 1
ATOM 4903 C C . VAL B 1 273 ? 39.165 51.553 -19.241 1.00 34.11 329 VAL B C 1
ATOM 4904 O O . VAL B 1 273 ? 38.786 50.357 -19.085 1.00 31.72 329 VAL B O 1
ATOM 4908 N N . PHE B 1 274 ? 40.242 52.059 -18.651 1.00 31.94 330 PHE B N 1
ATOM 4909 C CA . PHE B 1 274 ? 41.050 51.239 -17.789 1.00 28.95 330 PHE B CA 1
ATOM 4910 C C . PHE B 1 274 ? 40.223 50.651 -16.621 1.00 32.82 330 PHE B C 1
ATOM 4911 O O . PHE B 1 274 ? 40.228 49.423 -16.419 1.00 32.52 330 PHE B O 1
ATOM 4919 N N . THR B 1 275 ? 39.461 51.506 -15.903 1.00 32.63 331 THR B N 1
ATOM 4920 C CA . THR B 1 275 ? 38.776 51.041 -14.731 1.00 35.34 331 THR B CA 1
ATOM 4921 C C . THR B 1 275 ? 37.587 50.120 -15.163 1.00 34.91 331 THR B C 1
ATOM 4922 O O . THR B 1 275 ? 37.262 49.207 -14.461 1.00 36.74 331 THR B O 1
ATOM 4926 N N . THR B 1 276 ? 37.023 50.308 -16.335 1.00 38.02 332 THR B N 1
ATOM 4927 C CA . THR B 1 276 ? 35.948 49.418 -16.844 1.00 41.04 332 THR B CA 1
ATOM 4928 C C . THR B 1 276 ? 36.459 48.039 -17.176 1.00 43.44 332 THR B C 1
ATOM 4929 O O . THR B 1 276 ? 35.787 47.068 -16.888 1.00 40.14 332 THR B O 1
ATOM 4933 N N . CYS B 1 277 ? 37.666 47.932 -17.749 1.00 32.84 333 CYS B N 1
ATOM 4934 C CA . CYS B 1 277 ? 38.068 46.705 -18.382 1.00 32.71 333 CYS B CA 1
ATOM 4935 C C . CYS B 1 277 ? 39.139 45.904 -17.602 1.00 32.89 333 CYS B C 1
ATOM 4936 O O . CYS B 1 277 ? 39.311 44.715 -17.882 1.00 31.44 333 CYS B O 1
ATOM 4939 N N . TYR B 1 278 ? 39.839 46.564 -16.685 1.00 31.39 334 TYR B N 1
ATOM 4940 C CA . TYR B 1 278 ? 40.942 45.902 -15.961 1.00 29.94 334 TYR B CA 1
ATOM 4941 C C . TYR B 1 278 ? 40.323 44.956 -14.964 1.00 31.27 334 TYR B C 1
ATOM 4942 O O . TYR B 1 278 ? 39.283 45.205 -14.352 1.00 29.57 334 TYR B O 1
ATOM 4951 N N . GLY B 1 279 ? 40.981 43.839 -14.728 1.00 30.46 335 GLY B N 1
ATOM 4952 C CA . GLY B 1 279 ? 40.500 42.970 -13.689 1.00 29.75 335 GLY B CA 1
ATOM 4953 C C . GLY B 1 279 ? 39.308 42.111 -14.063 1.00 33.04 335 GLY B C 1
ATOM 4954 O O . GLY B 1 279 ? 38.666 41.518 -13.200 1.00 35.87 335 GLY B O 1
ATOM 4955 N N . SER B 1 280 ? 39.160 41.898 -15.334 1.00 36.21 336 SER B N 1
ATOM 4956 C CA . SER B 1 280 ? 38.052 41.129 -15.880 1.00 40.83 336 SER B CA 1
ATOM 4957 C C . SER B 1 280 ? 38.566 39.943 -16.659 1.00 40.50 336 SER B C 1
ATOM 4958 O O . SER B 1 280 ? 39.514 40.051 -17.427 1.00 35.58 336 SER B O 1
ATOM 4961 N N . LYS B 1 281 ? 37.944 38.775 -16.449 1.00 36.33 337 LYS B N 1
ATOM 4962 C CA . LYS B 1 281 ? 38.283 37.578 -17.234 1.00 40.12 337 LYS B CA 1
ATOM 4963 C C . LYS B 1 281 ? 37.711 37.567 -18.653 1.00 40.00 337 LYS B C 1
ATOM 4964 O O . LYS B 1 281 ? 38.125 36.729 -19.466 1.00 42.77 337 LYS B O 1
ATOM 4970 N N . GLU B 1 282 ? 36.884 38.556 -18.998 1.00 41.72 338 GLU B N 1
ATOM 4971 C CA . GLU B 1 282 ? 36.273 38.604 -20.350 1.00 43.24 338 GLU B CA 1
ATOM 4972 C C . GLU B 1 282 ? 37.352 38.899 -21.374 1.00 38.33 338 GLU B C 1
ATOM 4973 O O . GLU B 1 282 ? 38.035 39.917 -21.238 1.00 37.76 338 GLU B O 1
ATOM 4979 N N . PRO B 1 283 ? 37.469 38.086 -22.432 1.00 36.31 339 PRO B N 1
ATOM 4980 C CA . PRO B 1 283 ? 38.511 38.322 -23.426 1.00 38.74 339 PRO B CA 1
ATOM 4981 C C . PRO B 1 283 ? 38.514 39.713 -24.078 1.00 44.06 339 PRO B C 1
ATOM 4982 O O . PRO B 1 283 ? 39.588 40.302 -24.331 1.00 36.69 339 PRO B O 1
ATOM 4986 N N . ALA B 1 284 ? 37.334 40.226 -24.389 1.00 41.50 340 ALA B N 1
ATOM 4987 C CA . ALA B 1 284 ? 37.290 41.526 -25.026 1.00 42.82 340 ALA B CA 1
ATOM 4988 C C . ALA B 1 284 ? 37.838 42.618 -24.076 1.00 35.92 340 ALA B C 1
ATOM 4989 O O . ALA B 1 284 ? 38.404 43.567 -24.561 1.00 37.91 340 ALA B O 1
ATOM 4991 N N . HIS B 1 285 ? 37.507 42.543 -22.791 1.00 34.33 341 HIS B N 1
ATOM 4992 C CA . HIS B 1 285 ? 38.020 43.461 -21.816 1.00 33.99 341 HIS B CA 1
ATOM 4993 C C . HIS B 1 285 ? 39.580 43.378 -21.719 1.00 34.98 341 HIS B C 1
ATOM 4994 O O . HIS B 1 285 ? 40.237 44.424 -21.675 1.00 31.86 341 HIS B O 1
ATOM 5001 N N . ILE B 1 286 ? 40.127 42.169 -21.743 1.00 36.09 342 ILE B N 1
ATOM 5002 C CA . ILE B 1 286 ? 41.578 41.959 -21.687 1.00 34.93 342 ILE B CA 1
ATOM 5003 C C . ILE B 1 286 ? 42.247 42.586 -22.926 1.00 39.72 342 ILE B C 1
ATOM 5004 O O . ILE B 1 286 ? 43.265 43.332 -22.834 1.00 29.83 342 ILE B O 1
ATOM 5009 N N . GLU B 1 287 ? 41.671 42.321 -24.104 1.00 35.14 343 GLU B N 1
ATOM 5010 C CA . GLU B 1 287 ? 42.214 42.827 -25.309 1.00 36.13 343 GLU B CA 1
ATOM 5011 C C . GLU B 1 287 ? 42.082 44.362 -25.343 1.00 31.38 343 GLU B C 1
ATOM 5012 O O . GLU B 1 287 ? 42.928 45.006 -25.949 1.00 33.33 343 GLU B O 1
ATOM 5018 N N . ARG B 1 288 ? 41.026 44.925 -24.768 1.00 29.62 344 ARG B N 1
ATOM 5019 C CA . ARG B 1 288 ? 40.883 46.372 -24.724 1.00 30.64 344 ARG B CA 1
ATOM 5020 C C . ARG B 1 288 ? 42.012 47.017 -23.831 1.00 32.34 344 ARG B C 1
ATOM 5021 O O . ARG B 1 288 ? 42.531 48.106 -24.124 1.00 30.33 344 ARG B O 1
ATOM 5029 N N . ILE B 1 289 ? 42.375 46.357 -22.747 1.00 27.98 345 ILE B N 1
ATOM 5030 C CA . ILE B 1 289 ? 43.521 46.851 -21.910 1.00 27.49 345 ILE B CA 1
ATOM 5031 C C . ILE B 1 289 ? 44.789 46.745 -22.706 1.00 26.92 345 ILE B C 1
ATOM 5032 O O . ILE B 1 289 ? 45.578 47.721 -22.744 1.00 27.73 345 ILE B O 1
ATOM 5037 N N . LYS B 1 290 ? 45.031 45.626 -23.421 1.00 28.15 346 LYS B N 1
ATOM 5038 C CA . LYS B 1 290 ? 46.207 45.540 -24.257 1.00 29.48 346 LYS B CA 1
ATOM 5039 C C . LYS B 1 290 ? 46.266 46.575 -25.382 1.00 30.12 346 LYS B C 1
ATOM 5040 O O . LYS B 1 290 ? 47.338 47.093 -25.712 1.00 28.94 346 LYS B O 1
ATOM 5046 N N . GLU B 1 291 ? 45.110 46.902 -25.943 1.00 30.88 347 GLU B N 1
ATOM 5047 C CA . GLU B 1 291 ? 45.052 47.914 -26.969 1.00 35.29 347 GLU B CA 1
ATOM 5048 C C . GLU B 1 291 ? 45.391 49.302 -26.344 1.00 29.07 347 GLU B C 1
ATOM 5049 O O . GLU B 1 291 ? 46.109 50.071 -26.958 1.00 29.05 347 GLU B O 1
ATOM 5055 N N . LEU B 1 292 ? 44.951 49.550 -25.107 1.00 26.09 348 LEU B N 1
ATOM 5056 C CA . LEU B 1 292 ? 45.277 50.787 -24.375 1.00 26.29 348 LEU B CA 1
ATOM 5057 C C . LEU B 1 292 ? 46.754 50.850 -24.131 1.00 24.89 348 LEU B C 1
ATOM 5058 O O . LEU B 1 292 ? 47.368 51.867 -24.453 1.00 25.37 348 LEU B O 1
ATOM 5063 N N . TYR B 1 293 ? 47.336 49.738 -23.716 1.00 26.02 349 TYR B N 1
ATOM 5064 C CA . TYR B 1 293 ? 48.783 49.726 -23.480 1.00 27.08 349 TYR B CA 1
ATOM 5065 C C . TYR B 1 293 ? 49.589 50.073 -24.711 1.00 25.64 349 TYR B C 1
ATOM 5066 O O . TYR B 1 293 ? 50.646 50.779 -24.679 1.00 25.34 349 TYR B O 1
ATOM 5075 N N . LYS B 1 294 ? 49.147 49.545 -25.839 1.00 25.58 350 LYS B N 1
ATOM 5076 C CA . LYS B 1 294 ? 49.754 49.916 -27.081 1.00 25.73 350 LYS B CA 1
ATOM 5077 C C . LYS B 1 294 ? 49.611 51.390 -27.432 1.00 25.28 350 LYS B C 1
ATOM 5078 O O . LYS B 1 294 ? 50.566 52.068 -27.829 1.00 25.52 350 LYS B O 1
ATOM 5084 N N . GLN B 1 295 ? 48.415 51.889 -27.272 1.00 28.04 351 GLN B N 1
ATOM 5085 C CA . GLN B 1 295 ? 48.147 53.282 -27.649 1.00 30.53 351 GLN B CA 1
ATOM 5086 C C . GLN B 1 295 ? 48.961 54.248 -26.756 1.00 26.84 351 GLN B C 1
ATOM 5087 O O . GLN B 1 295 ? 49.387 55.268 -27.180 1.00 24.27 351 GLN B O 1
ATOM 5093 N N . LEU B 1 296 ? 49.190 53.858 -25.481 1.00 25.49 352 LEU B N 1
ATOM 5094 C CA . LEU B 1 296 ? 49.976 54.688 -24.559 1.00 24.14 352 LEU B CA 1
ATOM 5095 C C . LEU B 1 296 ? 51.463 54.477 -24.741 1.00 25.51 352 LEU B C 1
ATOM 5096 O O . LEU B 1 296 ? 52.256 55.082 -24.045 1.00 23.37 352 LEU B O 1
ATOM 5101 N N . GLN B 1 297 ? 51.859 53.647 -25.703 1.00 24.87 353 GLN B N 1
ATOM 5102 C CA . GLN B 1 297 ? 53.281 53.443 -26.039 1.00 25.13 353 GLN B CA 1
ATOM 5103 C C . GLN B 1 297 ? 54.080 52.794 -24.910 1.00 22.25 353 GLN B C 1
ATOM 5104 O O . GLN B 1 297 ? 55.247 53.094 -24.711 1.00 22.76 353 GLN B O 1
ATOM 5110 N N . LEU B 1 298 ? 53.396 51.916 -24.172 1.00 21.84 354 LEU B N 1
ATOM 5111 C CA . LEU B 1 298 ? 54.121 51.166 -23.094 1.00 23.42 354 LEU B CA 1
ATOM 5112 C C . LEU B 1 298 ? 55.219 50.221 -23.584 1.00 24.19 354 LEU B C 1
ATOM 5113 O O . LEU B 1 298 ? 56.293 50.153 -22.964 1.00 24.69 354 LEU B O 1
ATOM 5118 N N . PRO B 1 299 ? 55.054 49.538 -24.745 1.00 24.42 355 PRO B N 1
ATOM 5119 C CA . PRO B 1 299 ? 56.186 48.780 -25.240 1.00 24.52 355 PRO B CA 1
ATOM 5120 C C . PRO B 1 299 ? 57.441 49.637 -25.490 1.00 25.44 355 PRO B C 1
ATOM 5121 O O . PRO B 1 299 ? 58.570 49.242 -25.091 1.00 24.00 355 PRO B O 1
ATOM 5125 N N . GLU B 1 300 ? 57.273 50.814 -26.110 1.00 23.26 356 GLU B N 1
ATOM 5126 C CA . GLU B 1 300 ? 58.405 51.699 -26.312 1.00 25.21 356 GLU B CA 1
ATOM 5127 C C . GLU B 1 300 ? 59.024 52.207 -24.984 1.00 25.26 356 GLU B C 1
ATOM 5128 O O . GLU B 1 300 ? 60.239 52.362 -24.853 1.00 24.27 356 GLU B O 1
ATOM 5134 N N . LEU B 1 301 ? 58.154 52.525 -24.034 1.00 22.64 357 LEU B N 1
ATOM 5135 C CA . LEU B 1 301 ? 58.647 52.958 -22.702 1.00 22.59 357 LEU B CA 1
ATOM 5136 C C . LEU B 1 301 ? 59.403 51.813 -22.028 1.00 24.30 357 LEU B C 1
ATOM 5137 O O . LEU B 1 301 ? 60.464 52.123 -21.452 1.00 23.24 357 LEU B O 1
ATOM 5142 N N . TYR B 1 302 ? 58.915 50.541 -22.131 1.00 22.06 358 TYR B N 1
ATOM 5143 C CA . TYR B 1 302 ? 59.629 49.459 -21.475 1.00 24.65 358 TYR B CA 1
ATOM 5144 C C . TYR B 1 302 ? 61.016 49.331 -22.080 1.00 24.06 358 TYR B C 1
ATOM 5145 O O . TYR B 1 302 ? 62.006 49.183 -21.367 1.00 24.87 358 TYR B O 1
ATOM 5154 N N . ALA B 1 303 ? 61.088 49.342 -23.403 1.00 23.47 359 ALA B N 1
ATOM 5155 C CA . ALA B 1 303 ? 62.419 49.233 -24.081 1.00 23.98 359 ALA B CA 1
ATOM 5156 C C . ALA B 1 303 ? 63.429 50.256 -23.566 1.00 25.72 359 ALA B C 1
ATOM 5157 O O . ALA B 1 303 ? 64.594 49.961 -23.277 1.00 24.12 359 ALA B O 1
ATOM 5159 N N . GLN B 1 304 ? 62.980 51.481 -23.423 1.00 25.76 360 GLN B N 1
ATOM 5160 C CA . GLN B 1 304 ? 63.805 52.548 -22.931 1.00 25.98 360 GLN B CA 1
ATOM 5161 C C . GLN B 1 304 ? 64.119 52.517 -21.456 1.00 23.82 360 GLN B C 1
ATOM 5162 O O . GLN B 1 304 ? 65.283 52.768 -21.040 1.00 21.63 360 GLN B O 1
ATOM 5168 N N . GLU B 1 305 ? 63.123 52.203 -20.651 1.00 22.45 361 GLU B N 1
ATOM 5169 C CA . GLU B 1 305 ? 63.391 52.018 -19.272 1.00 21.74 361 GLU B CA 1
ATOM 5170 C C . GLU B 1 305 ? 64.232 50.810 -18.925 1.00 22.11 361 GLU B C 1
ATOM 5171 O O . GLU B 1 305 ? 65.055 50.901 -18.014 1.00 20.86 361 GLU B O 1
ATOM 5177 N N . GLU B 1 306 ? 64.079 49.714 -19.666 1.00 21.23 362 GLU B N 1
ATOM 5178 C CA . GLU B 1 306 ? 64.935 48.617 -19.439 1.00 21.53 362 GLU B CA 1
ATOM 5179 C C . GLU B 1 306 ? 66.393 49.004 -19.613 1.00 21.26 362 GLU B C 1
ATOM 5180 O O . GLU B 1 306 ? 67.246 48.656 -18.792 1.00 20.46 362 GLU B O 1
ATOM 5186 N N . THR B 1 307 ? 66.664 49.719 -20.703 1.00 21.46 363 THR B N 1
ATOM 5187 C CA . THR B 1 307 ? 67.984 50.240 -20.959 1.00 23.95 363 THR B CA 1
ATOM 5188 C C . THR B 1 307 ? 68.531 51.244 -19.943 1.00 22.18 363 THR B C 1
ATOM 5189 O O . THR B 1 307 ? 69.719 51.158 -19.473 1.00 22.03 363 THR B O 1
ATOM 5193 N N . ARG B 1 308 ? 67.696 52.181 -19.531 1.00 21.94 364 ARG B N 1
ATOM 5194 C CA . ARG B 1 308 ? 68.138 53.132 -18.507 1.00 21.52 364 ARG B CA 1
ATOM 5195 C C . ARG B 1 308 ? 68.461 52.409 -17.235 1.00 20.63 364 ARG B C 1
ATOM 5196 O O . ARG B 1 308 ? 69.437 52.722 -16.575 1.00 21.31 364 ARG B O 1
ATOM 5204 N N . MET B 1 309 ? 67.575 51.485 -16.807 1.00 20.19 365 MET B N 1
ATOM 5205 C CA . MET B 1 309 ? 67.825 50.747 -15.559 1.00 20.16 365 MET B CA 1
ATOM 5206 C C . MET B 1 309 ? 69.102 49.890 -15.640 1.00 19.01 365 MET B C 1
ATOM 5207 O O . MET B 1 309 ? 69.909 49.864 -14.724 1.00 19.65 365 MET B O 1
ATOM 5212 N N . TYR B 1 310 ? 69.257 49.220 -16.780 1.00 18.73 366 TYR B N 1
ATOM 5213 C CA . TYR B 1 310 ? 70.497 48.443 -17.032 1.00 19.74 366 TYR B CA 1
ATOM 5214 C C . TYR B 1 310 ? 71.717 49.300 -16.846 1.00 17.87 366 TYR B C 1
ATOM 5215 O O . TYR B 1 310 ? 72.678 48.908 -16.107 1.00 18.96 366 TYR B O 1
ATOM 5224 N N . GLU B 1 311 ? 71.698 50.470 -17.439 1.00 21.64 367 GLU B N 1
ATOM 5225 C CA . GLU B 1 311 ? 72.856 51.380 -17.322 1.00 24.83 367 GLU B CA 1
ATOM 5226 C C . GLU B 1 311 ? 73.126 51.830 -15.919 1.00 25.07 367 GLU B C 1
ATOM 5227 O O . GLU B 1 311 ? 74.253 51.847 -15.489 1.00 21.21 367 GLU B O 1
ATOM 5233 N N . SER B 1 312 ? 72.043 52.088 -15.193 1.00 23.58 368 SER B N 1
ATOM 5234 C CA . SER B 1 312 ? 72.164 52.415 -13.809 1.00 22.70 368 SER B CA 1
ATOM 5235 C C . SER B 1 312 ? 72.703 51.242 -12.920 1.00 20.01 368 SER B C 1
ATOM 5236 O O . SER B 1 312 ? 73.590 51.408 -12.032 1.00 22.66 368 SER B O 1
ATOM 5239 N N . LEU B 1 313 ? 72.226 50.025 -13.206 1.00 19.86 369 LEU B N 1
ATOM 5240 C CA . LEU B 1 313 ? 72.675 48.832 -12.531 1.00 20.04 369 LEU B CA 1
ATOM 5241 C C . LEU B 1 313 ? 74.189 48.574 -12.733 1.00 22.45 369 LEU B C 1
ATOM 5242 O O . LEU B 1 313 ? 74.914 48.232 -11.808 1.00 22.13 369 LEU B O 1
ATOM 5247 N N . ILE B 1 314 ? 74.613 48.701 -13.996 1.00 21.60 370 ILE B N 1
ATOM 5248 C CA . ILE B 1 314 ? 76.014 48.497 -14.346 1.00 20.62 370 ILE B CA 1
ATOM 5249 C C . ILE B 1 314 ? 76.894 49.568 -13.659 1.00 20.72 370 ILE B C 1
ATOM 5250 O O . ILE B 1 314 ? 77.956 49.229 -13.133 1.00 22.04 370 ILE B O 1
ATOM 5255 N N . LYS B 1 315 ? 76.420 50.817 -13.647 1.00 21.02 371 LYS B N 1
ATOM 5256 C CA . LYS B 1 315 ? 77.196 51.855 -12.976 1.00 23.34 371 LYS B CA 1
ATOM 5257 C C . LYS B 1 315 ? 77.341 51.527 -11.478 1.00 22.97 371 LYS B C 1
ATOM 5258 O O . LYS B 1 315 ? 78.448 51.605 -10.883 1.00 22.31 371 LYS B O 1
ATOM 5264 N N . GLN B 1 316 ? 76.270 51.043 -10.866 1.00 23.16 372 GLN B N 1
ATOM 5265 C CA . GLN B 1 316 ? 76.372 50.600 -9.464 1.00 27.43 372 GLN B CA 1
ATOM 5266 C C . GLN B 1 316 ? 77.302 49.440 -9.261 1.00 24.43 372 GLN B C 1
ATOM 5267 O O . GLN B 1 316 ? 78.138 49.447 -8.357 1.00 23.44 372 GLN B O 1
ATOM 5273 N N . ALA B 1 317 ? 77.240 48.416 -10.156 1.00 20.48 373 ALA B N 1
ATOM 5274 C CA . ALA B 1 317 ? 78.077 47.274 -9.997 1.00 21.29 373 ALA B CA 1
ATOM 5275 C C . ALA B 1 317 ? 79.531 47.667 -10.109 1.00 21.63 373 ALA B C 1
ATOM 5276 O O . ALA B 1 317 ? 80.364 47.137 -9.387 1.00 22.17 373 ALA B O 1
ATOM 5278 N N . HIS B 1 318 ? 79.803 48.514 -11.097 1.00 24.25 374 HIS B N 1
ATOM 5279 C CA . HIS B 1 318 ? 81.231 48.935 -11.316 1.00 25.15 374 HIS B CA 1
ATOM 5280 C C . HIS B 1 318 ? 81.800 49.631 -10.075 1.00 29.56 374 HIS B C 1
ATOM 5281 O O . HIS B 1 318 ? 82.992 49.597 -9.861 1.00 31.18 374 HIS B O 1
ATOM 5288 N N . GLY B 1 319 ? 80.912 50.280 -9.332 1.00 26.58 375 GLY B N 1
ATOM 5289 C CA . GLY B 1 319 ? 81.243 51.040 -8.121 1.00 32.43 375 GLY B CA 1
ATOM 5290 C C . GLY B 1 319 ? 81.365 50.196 -6.857 1.00 33.37 375 GLY B C 1
ATOM 5291 O O . GLY B 1 319 ? 81.764 50.720 -5.795 1.00 27.47 375 GLY B O 1
ATOM 5292 N N . LEU B 1 320 ? 81.115 48.895 -6.927 1.00 27.85 376 LEU B N 1
ATOM 5293 C CA . LEU B 1 320 ? 81.192 48.103 -5.710 1.00 23.84 376 LEU B CA 1
ATOM 5294 C C . LEU B 1 320 ? 82.619 47.920 -5.233 1.00 28.79 376 LEU B C 1
ATOM 5295 O O . LEU B 1 320 ? 83.583 47.884 -6.028 1.00 26.24 376 LEU B O 1
ATOM 5300 N N . PRO B 1 321 ? 82.775 47.577 -3.964 1.00 28.26 377 PRO B N 1
ATOM 5301 C CA . PRO B 1 321 ? 84.093 47.179 -3.527 1.00 32.41 377 PRO B CA 1
ATOM 5302 C C . PRO B 1 321 ? 84.571 45.990 -4.261 1.00 35.00 377 PRO B C 1
ATOM 5303 O O . PRO B 1 321 ? 83.770 45.084 -4.581 1.00 30.12 377 PRO B O 1
ATOM 5307 N N . SER B 1 322 ? 85.888 45.927 -4.442 1.00 27.41 378 SER B N 1
ATOM 5308 C CA . SER B 1 322 ? 86.529 44.795 -5.092 1.00 34.17 378 SER B CA 1
ATOM 5309 C C . SER B 1 322 ? 86.254 43.463 -4.477 1.00 33.03 378 SER B C 1
ATOM 5310 O O . SER B 1 322 ? 86.026 42.486 -5.173 1.00 29.07 378 SER B O 1
ATOM 5313 N N . GLU B 1 323 ? 86.112 43.448 -3.183 1.00 34.10 379 GLU B N 1
ATOM 5314 C CA . GLU B 1 323 ? 85.837 42.207 -2.478 1.00 36.82 379 GLU B CA 1
ATOM 5315 C C . GLU B 1 323 ? 84.427 41.704 -2.743 1.00 32.29 379 GLU B C 1
ATOM 5316 O O . GLU B 1 323 ? 84.165 40.564 -2.388 1.00 33.33 379 GLU B O 1
ATOM 5322 N N . LEU B 1 324 ? 83.496 42.554 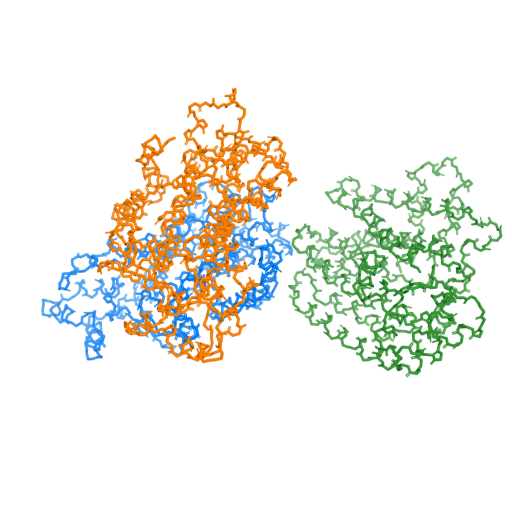-3.210 1.00 27.78 380 LEU B N 1
ATOM 5323 C CA . LEU B 1 324 ? 82.129 42.042 -3.639 1.00 27.75 380 LEU B CA 1
ATOM 5324 C C . LEU B 1 324 ? 82.034 41.635 -5.110 1.00 29.61 380 LEU B C 1
ATOM 5325 O O . LEU B 1 324 ? 80.938 41.234 -5.568 1.00 28.98 380 LEU B O 1
ATOM 5330 N N . SER B 1 325 ? 83.155 41.676 -5.831 1.00 25.72 381 SER B N 1
ATOM 5331 C CA . SER B 1 325 ? 83.192 41.315 -7.296 1.00 24.60 381 SER B CA 1
ATOM 5332 C C . SER B 1 325 ? 82.231 42.079 -8.147 1.00 24.20 381 SER B C 1
ATOM 5333 O O . SER B 1 325 ? 81.161 41.560 -8.544 1.00 25.40 381 SER B O 1
ATOM 5336 N N . PRO B 1 326 ? 82.587 43.301 -8.519 1.00 24.01 382 PRO B N 1
ATOM 5337 C CA . PRO B 1 326 ? 81.892 43.960 -9.605 1.00 25.06 382 PRO B CA 1
ATOM 5338 C C . PRO B 1 326 ? 81.610 43.076 -10.798 1.00 24.39 382 PRO B C 1
ATOM 5339 O O . PRO B 1 326 ? 80.498 43.090 -11.322 1.00 21.47 382 PRO B O 1
ATOM 5343 N N . ALA B 1 327 ? 82.573 42.241 -11.188 1.00 22.53 383 ALA B N 1
ATOM 5344 C CA . ALA B 1 327 ? 82.322 41.297 -12.260 1.00 23.89 383 ALA B CA 1
ATOM 5345 C C . ALA B 1 327 ? 81.142 40.330 -12.068 1.00 22.82 383 ALA B C 1
ATOM 5346 O O . ALA B 1 327 ? 80.399 40.049 -13.026 1.00 22.50 383 ALA B O 1
ATOM 5348 N N . LEU B 1 328 ? 80.991 39.805 -10.883 1.00 21.33 384 LEU B N 1
ATOM 5349 C CA . LEU B 1 328 ? 79.813 38.982 -10.599 1.00 22.17 384 LEU B CA 1
ATOM 5350 C C . LEU B 1 328 ? 78.509 39.694 -10.945 1.00 21.28 384 LEU B C 1
ATOM 5351 O O . LEU B 1 328 ? 77.673 39.083 -11.575 1.00 21.74 384 LEU B O 1
ATOM 5356 N N . PHE B 1 329 ? 78.362 40.919 -10.463 1.00 21.24 385 PHE B N 1
ATOM 5357 C CA . PHE B 1 329 ? 77.183 41.715 -10.751 1.00 21.86 385 PHE B CA 1
ATOM 5358 C C . PHE B 1 329 ? 76.972 42.127 -12.171 1.00 21.17 385 PHE B C 1
ATOM 5359 O O . PHE B 1 329 ? 75.862 42.027 -12.712 1.00 20.94 385 PHE B O 1
ATOM 5367 N N . VAL B 1 330 ? 78.080 42.472 -12.877 1.00 19.98 386 VAL B N 1
ATOM 5368 C CA . VAL B 1 330 ? 78.031 42.742 -14.284 1.00 21.88 386 VAL B CA 1
ATOM 5369 C C . VAL B 1 330 ? 77.533 41.514 -14.997 1.00 20.75 386 VAL B C 1
ATOM 5370 O O . VAL B 1 330 ? 76.667 41.614 -15.901 1.00 22.24 386 VAL B O 1
ATOM 5374 N N . ARG B 1 331 ? 78.079 40.362 -14.605 1.00 20.80 387 ARG B N 1
ATOM 5375 C CA . ARG B 1 331 ? 77.701 39.107 -15.188 1.00 19.81 387 ARG B CA 1
ATOM 5376 C C . ARG B 1 331 ? 76.215 38.804 -14.967 1.00 22.38 387 ARG B C 1
ATOM 5377 O O . ARG B 1 331 ? 75.480 38.541 -15.920 1.00 22.97 387 ARG B O 1
ATOM 5385 N N . LEU B 1 332 ? 75.770 38.946 -13.725 1.00 21.88 388 LEU B N 1
ATOM 5386 C CA . LEU B 1 332 ? 74.341 38.745 -13.452 1.00 23.32 388 LEU B CA 1
ATOM 5387 C C . LEU B 1 332 ? 73.394 39.628 -14.238 1.00 21.36 388 LEU B C 1
ATOM 5388 O O . LEU B 1 332 ? 72.326 39.169 -14.743 1.00 22.23 388 LEU B O 1
ATOM 5393 N N . ILE B 1 333 ? 73.756 40.885 -14.349 1.00 20.70 389 ILE B N 1
ATOM 5394 C CA . ILE B 1 333 ? 72.930 41.851 -15.078 1.00 20.35 389 ILE B CA 1
ATOM 5395 C C . ILE B 1 333 ? 72.898 41.480 -16.536 1.00 20.58 389 ILE B C 1
ATOM 5396 O O . ILE B 1 333 ? 71.831 41.509 -17.163 1.00 20.51 389 ILE B O 1
ATOM 5401 N N . HIS B 1 334 ? 74.082 41.161 -17.114 1.00 22.46 390 HIS B N 1
ATOM 5402 C CA . HIS B 1 334 ? 74.077 40.722 -18.512 1.00 21.77 390 HIS B CA 1
ATOM 5403 C C . HIS B 1 334 ? 73.290 39.448 -18.789 1.00 24.49 390 HIS B C 1
ATOM 5404 O O . HIS B 1 334 ? 72.786 39.322 -19.895 1.00 26.43 390 HIS B O 1
ATOM 5411 N N . MET B 1 335 ? 73.158 38.559 -17.822 1.00 21.08 391 MET B N 1
ATOM 5412 C CA . MET B 1 335 ? 72.407 37.347 -18.012 1.00 24.20 391 MET B CA 1
ATOM 5413 C C . MET B 1 335 ? 70.895 37.647 -18.162 1.00 26.75 391 MET B C 1
ATOM 5414 O O . MET B 1 335 ? 70.198 36.838 -18.724 1.00 25.54 391 MET B O 1
ATOM 5419 N N . ILE B 1 336 ? 70.385 38.776 -17.657 1.00 22.44 392 ILE B N 1
ATOM 5420 C CA . ILE B 1 336 ? 68.996 39.084 -17.763 1.00 20.20 392 ILE B CA 1
ATOM 5421 C C . ILE B 1 336 ? 68.609 40.209 -18.624 1.00 18.53 392 ILE B C 1
ATOM 5422 O O . ILE B 1 336 ? 67.458 40.258 -19.097 1.00 20.88 392 ILE B O 1
ATOM 5427 N N . TYR B 1 337 ? 69.479 41.168 -18.907 1.00 22.12 393 TYR B N 1
ATOM 5428 C CA . TYR B 1 337 ? 69.101 42.253 -19.790 1.00 21.20 393 TYR B CA 1
ATOM 5429 C C . TYR B 1 337 ? 68.637 41.736 -21.157 1.00 22.92 393 TYR B C 1
ATOM 5430 O O . TYR B 1 337 ? 69.298 40.834 -21.714 1.00 22.84 393 TYR B O 1
ATOM 5439 N N . LYS B 1 338 ? 67.556 42.303 -21.680 1.00 21.28 394 LYS B N 1
ATOM 5440 C CA . LYS B 1 338 ? 66.906 41.899 -22.916 1.00 24.65 394 LYS B CA 1
ATOM 5441 C C . LYS B 1 338 ? 66.286 40.536 -22.927 1.00 27.94 394 LYS B C 1
ATOM 5442 O O . LYS B 1 338 ? 65.818 40.104 -23.972 1.00 26.63 394 LYS B O 1
ATOM 5448 N N . ARG B 1 339 ? 66.178 39.862 -21.788 1.00 23.92 395 ARG B N 1
ATOM 5449 C CA . ARG B 1 339 ? 65.503 38.575 -21.822 1.00 25.93 395 ARG B CA 1
ATOM 5450 C C . ARG B 1 339 ? 64.051 38.642 -22.276 1.00 25.17 395 ARG B C 1
ATOM 5451 O O . ARG B 1 339 ? 63.315 39.636 -22.074 1.00 22.75 395 ARG B O 1
ATOM 5459 N N . ASN B 1 340 ? 63.629 37.537 -22.898 1.00 27.66 396 ASN B N 1
ATOM 5460 C CA . ASN B 1 340 ? 62.220 37.435 -23.318 1.00 29.92 396 ASN B CA 1
ATOM 5461 C C . ASN B 1 340 ? 61.447 36.302 -22.672 1.00 30.20 396 ASN B C 1
ATOM 5462 O O . ASN B 1 340 ? 60.306 36.058 -23.044 1.00 34.94 396 ASN B O 1
ATOM 5467 N N . HIS B 1 341 ? 62.029 35.671 -21.673 1.00 26.38 397 HIS B N 1
ATOM 5468 C CA . HIS B 1 341 ? 61.380 34.726 -20.789 1.00 32.51 397 HIS B CA 1
ATOM 5469 C C . HIS B 1 341 ? 62.174 34.613 -19.542 1.00 31.81 397 HIS B C 1
ATOM 5470 O O . HIS B 1 341 ? 63.265 35.252 -19.443 1.00 27.73 397 HIS B O 1
ATOM 5478 N N . SER C 1 5 ? 65.800 53.890 55.103 1.00 46.24 61 SER C N 1
ATOM 5479 C CA . SER C 1 5 ? 66.890 52.867 55.110 1.00 44.66 61 SER C CA 1
ATOM 5480 C C . SER C 1 5 ? 67.571 52.833 53.733 1.00 38.30 61 SER C C 1
ATOM 5481 O O . SER C 1 5 ? 68.628 52.280 53.684 1.00 42.08 61 SER C O 1
ATOM 5484 N N . PHE C 1 6 ? 67.022 53.489 52.707 1.00 38.74 62 PHE C N 1
ATOM 5485 C CA . PHE C 1 6 ? 67.787 53.793 51.472 1.00 37.20 62 PHE C CA 1
ATOM 5486 C C . PHE C 1 6 ? 68.869 54.812 51.789 1.00 33.54 62 PHE C C 1
ATOM 5487 O O . PHE C 1 6 ? 70.021 54.483 51.552 1.00 29.63 62 PHE C O 1
ATOM 5495 N N . GLU C 1 7 ? 68.560 55.958 52.406 1.00 33.99 63 GLU C N 1
ATOM 5496 C CA . GLU C 1 7 ? 69.592 56.966 52.799 1.00 37.06 63 GLU C CA 1
ATOM 5497 C C . GLU C 1 7 ? 70.655 56.436 53.741 1.00 36.64 63 GLU C C 1
ATOM 5498 O O . GLU C 1 7 ? 71.807 56.836 53.687 1.00 34.79 63 GLU C O 1
ATOM 5504 N N . ASP C 1 8 ? 70.269 55.515 54.593 1.00 33.76 64 ASP C N 1
ATOM 5505 C CA . ASP C 1 8 ? 71.172 54.929 55.564 1.00 35.05 64 ASP C CA 1
ATOM 5506 C C . ASP C 1 8 ? 72.283 54.073 54.975 1.00 32.08 64 ASP C C 1
ATOM 5507 O O . ASP C 1 8 ? 73.231 53.776 55.648 1.00 34.96 64 ASP C O 1
ATOM 5512 N N . VAL C 1 9 ? 72.188 53.682 53.721 1.00 30.59 65 VAL C N 1
ATOM 5513 C CA . VAL C 1 9 ? 73.231 52.876 53.054 1.00 29.94 65 VAL C CA 1
ATOM 5514 C C . VAL C 1 9 ? 74.360 53.768 52.571 1.00 28.54 65 VAL C C 1
ATOM 5515 O O . VAL C 1 9 ? 75.486 53.245 52.334 1.00 29.73 65 VAL C O 1
ATOM 5519 N N . LEU C 1 10 ? 74.128 55.065 52.407 1.00 25.90 66 LEU C N 1
ATOM 5520 C CA . LEU C 1 10 ? 75.201 55.966 51.844 1.00 28.31 66 LEU C CA 1
ATOM 5521 C C . LEU C 1 10 ? 76.573 55.846 52.586 1.00 29.10 66 LEU C C 1
ATOM 5522 O O . LEU C 1 10 ? 77.647 55.688 51.968 1.00 27.10 66 LEU C O 1
ATOM 5527 N N . PRO C 1 11 ? 76.580 55.793 53.917 1.00 30.48 67 PRO C N 1
ATOM 5528 C CA . PRO C 1 11 ? 77.946 55.631 54.569 1.00 31.55 67 PRO C CA 1
ATOM 5529 C C . PRO C 1 11 ? 78.685 54.370 54.182 1.00 31.15 67 PRO C C 1
ATOM 5530 O O . PRO C 1 11 ? 79.936 54.354 54.031 1.00 27.94 67 PRO C O 1
ATOM 5534 N N . SER C 1 12 ? 77.961 53.264 54.037 1.00 29.04 68 SER C N 1
ATOM 5535 C CA . SER C 1 12 ? 78.521 52.054 53.519 1.00 27.60 68 SER C CA 1
ATOM 5536 C C . SER C 1 12 ? 79.084 52.175 52.108 1.00 26.27 68 SER C C 1
ATOM 5537 O O . SER C 1 12 ? 80.135 51.545 51.803 1.00 26.88 68 SER C O 1
ATOM 5540 N N . ILE C 1 13 ? 78.361 52.908 51.296 1.00 25.96 69 ILE C N 1
ATOM 5541 C CA . ILE C 1 13 ? 78.796 53.116 49.879 1.00 27.37 69 ILE C CA 1
ATOM 5542 C C . ILE C 1 13 ? 80.157 53.890 49.891 1.00 26.84 69 ILE C C 1
ATOM 5543 O O . ILE C 1 13 ? 81.149 53.488 49.293 1.00 25.78 69 ILE C O 1
ATOM 5548 N N . LEU C 1 14 ? 80.178 54.962 50.661 1.00 24.18 70 LEU C N 1
ATOM 5549 C CA . LEU C 1 14 ? 81.451 55.723 50.807 1.00 29.12 70 LEU C CA 1
ATOM 5550 C C . LEU C 1 14 ? 82.566 54.874 51.333 1.00 26.88 70 LEU C C 1
ATOM 5551 O O . LEU C 1 14 ? 83.683 54.966 50.878 1.00 23.81 70 LEU C O 1
ATOM 5556 N N . ASN C 1 15 ? 82.299 54.099 52.387 1.00 26.46 71 ASN C N 1
ATOM 5557 C CA . ASN C 1 15 ? 83.295 53.189 52.915 1.00 27.67 71 ASN C CA 1
ATOM 5558 C C . ASN C 1 15 ? 83.830 52.215 51.901 1.00 28.56 71 ASN C C 1
ATOM 5559 O O . ASN C 1 15 ? 85.011 51.983 51.810 1.00 26.74 71 ASN C O 1
ATOM 5564 N N . THR C 1 16 ? 82.961 51.668 51.062 1.00 23.81 72 THR C N 1
ATOM 5565 C CA . THR C 1 16 ? 83.418 50.753 50.082 1.00 25.94 72 THR C CA 1
ATOM 5566 C C . THR C 1 16 ? 84.307 51.384 49.036 1.00 22.86 72 THR C C 1
ATOM 5567 O O . THR C 1 16 ? 85.306 50.755 48.623 1.00 24.02 72 THR C O 1
ATOM 5571 N N . ILE C 1 17 ? 83.920 52.576 48.605 1.00 24.93 73 ILE C N 1
ATOM 5572 C CA . ILE C 1 17 ? 84.708 53.296 47.600 1.00 25.25 73 ILE C CA 1
ATOM 5573 C C . ILE C 1 17 ? 86.105 53.617 48.137 1.00 29.36 73 ILE C C 1
ATOM 5574 O O . ILE C 1 17 ? 87.148 53.467 47.445 1.00 26.14 73 ILE C O 1
ATOM 5579 N N . THR C 1 18 ? 86.124 54.047 49.402 1.00 28.65 74 THR C N 1
ATOM 5580 C CA . THR C 1 18 ? 87.409 54.428 50.064 1.00 28.34 74 THR C CA 1
ATOM 5581 C C . THR C 1 18 ? 88.297 53.202 50.232 1.00 28.21 74 THR C C 1
ATOM 5582 O O . THR C 1 18 ? 89.441 53.167 49.751 1.00 28.22 74 THR C O 1
ATOM 5586 N N . THR C 1 19 ? 87.782 52.158 50.875 1.00 28.26 75 THR C N 1
ATOM 5587 C CA . THR C 1 19 ? 88.590 51.039 51.267 1.00 28.08 75 THR C CA 1
ATOM 5588 C C . THR C 1 19 ? 89.032 50.200 50.103 1.00 31.69 75 THR C C 1
ATOM 5589 O O . THR C 1 19 ? 90.091 49.620 50.160 1.00 32.92 75 THR C O 1
ATOM 5593 N N . ASN C 1 20 ? 88.280 50.141 49.012 1.00 27.84 76 ASN C N 1
ATOM 5594 C CA . ASN C 1 20 ? 88.736 49.363 47.866 1.00 30.29 76 ASN C CA 1
ATOM 5595 C C . ASN C 1 20 ? 89.558 50.049 46.765 1.00 28.89 76 ASN C C 1
ATOM 5596 O O . ASN C 1 20 ? 89.744 49.436 45.716 1.00 30.52 76 ASN C O 1
ATOM 5601 N N . SER C 1 21 ? 89.869 51.314 46.929 1.00 27.48 77 SER C N 1
ATOM 5602 C CA . SER C 1 21 ? 90.563 52.071 45.915 1.00 26.04 77 SER C CA 1
ATOM 5603 C C . SER C 1 21 ? 91.804 52.681 46.585 1.00 29.97 77 SER C C 1
ATOM 5604 O O . SER C 1 21 ? 92.005 52.545 47.799 1.00 27.30 77 SER C O 1
ATOM 5607 N N . GLU C 1 22 ? 92.562 53.455 45.819 1.00 27.37 78 GLU C N 1
ATOM 5608 C CA . GLU C 1 22 ? 93.709 54.176 46.395 1.00 28.56 78 GLU C CA 1
ATOM 5609 C C . GLU C 1 22 ? 93.310 55.340 47.271 1.00 28.30 78 GLU C C 1
ATOM 5610 O O . GLU C 1 22 ? 94.179 55.972 47.817 1.00 28.24 78 GLU C O 1
ATOM 5616 N N . LEU C 1 23 ? 92.005 55.673 47.402 1.00 23.77 79 LEU C N 1
ATOM 5617 C CA . LEU C 1 23 ? 91.604 56.618 48.378 1.00 25.63 79 LEU C CA 1
ATOM 5618 C C . LEU C 1 23 ? 92.010 56.242 49.830 1.00 23.91 79 LEU C C 1
ATOM 5619 O O . LEU C 1 23 ? 92.154 57.149 50.643 1.00 27.38 79 LEU C O 1
ATOM 5624 N N . THR C 1 24 ? 92.282 54.979 50.102 1.00 30.17 80 THR C N 1
ATOM 5625 C CA . THR C 1 24 ? 92.824 54.629 51.434 1.00 33.22 80 THR C CA 1
ATOM 5626 C C . THR C 1 24 ? 94.200 55.203 51.651 1.00 33.34 80 THR C C 1
ATOM 5627 O O . THR C 1 24 ? 94.542 55.492 52.773 1.00 30.53 80 THR C O 1
ATOM 5631 N N . GLU C 1 25 ? 94.960 55.429 50.589 1.00 29.55 81 GLU C N 1
ATOM 5632 C CA . GLU C 1 25 ? 96.301 56.035 50.718 1.00 29.27 81 GLU C CA 1
ATOM 5633 C C . GLU C 1 25 ? 96.272 57.527 50.806 1.00 30.64 81 GLU C C 1
ATOM 5634 O O . GLU C 1 25 ? 97.291 58.141 51.045 1.00 30.32 81 GLU C O 1
ATOM 5640 N N . VAL C 1 26 ? 95.132 58.177 50.483 1.00 24.46 82 VAL C N 1
ATOM 5641 C CA . VAL C 1 26 ? 95.096 59.604 50.341 1.00 23.17 82 VAL C CA 1
ATOM 5642 C C . VAL C 1 26 ? 93.899 60.170 51.040 1.00 27.48 82 VAL C C 1
ATOM 5643 O O . VAL C 1 26 ? 92.859 60.560 50.409 1.00 28.00 82 VAL C O 1
ATOM 5647 N N . PRO C 1 27 ? 93.976 60.281 52.358 1.00 31.13 83 PRO C N 1
ATOM 5648 C CA . PRO C 1 27 ? 92.787 60.748 53.060 1.00 29.87 83 PRO C CA 1
ATOM 5649 C C . PRO C 1 27 ? 92.345 62.159 52.714 1.00 26.97 83 PRO C C 1
ATOM 5650 O O . PRO C 1 27 ? 91.175 62.450 52.873 1.00 27.57 83 PRO C O 1
ATOM 5654 N N . GLU C 1 28 ? 93.236 63.044 52.251 1.00 25.13 84 GLU C N 1
ATOM 5655 C CA . GLU C 1 28 ? 92.782 64.338 51.873 1.00 26.19 84 GLU C CA 1
ATOM 5656 C C . GLU C 1 28 ? 91.662 64.214 50.757 1.00 22.21 84 GLU C C 1
ATOM 5657 O O . GLU C 1 28 ? 90.652 64.931 50.755 1.00 24.53 84 GLU C O 1
ATOM 5663 N N . VAL C 1 29 ? 91.902 63.334 49.813 1.00 25.55 85 VAL C N 1
ATOM 5664 C CA . VAL C 1 29 ? 90.918 63.100 48.739 1.00 27.19 85 VAL C CA 1
ATOM 5665 C C . VAL C 1 29 ? 89.710 62.265 49.211 1.00 24.75 85 VAL C C 1
ATOM 5666 O O . VAL C 1 29 ? 88.546 62.563 48.819 1.00 25.40 85 VAL C O 1
ATOM 5670 N N . ALA C 1 30 ? 89.953 61.281 50.041 1.00 23.43 86 ALA C N 1
ATOM 5671 C CA . ALA C 1 30 ? 88.861 60.530 50.615 1.00 26.54 86 ALA C CA 1
ATOM 5672 C C . ALA C 1 30 ? 87.913 61.415 51.357 1.00 29.17 86 ALA C C 1
ATOM 5673 O O . ALA C 1 30 ? 86.693 61.302 51.206 1.00 25.09 86 ALA C O 1
ATOM 5675 N N . ASN C 1 31 ? 88.442 62.357 52.129 1.00 28.14 87 ASN C N 1
ATOM 5676 C CA . ASN C 1 31 ? 87.607 63.265 52.879 1.00 25.75 87 ASN C CA 1
ATOM 5677 C C . ASN C 1 31 ? 86.882 64.231 51.970 1.00 28.25 87 ASN C C 1
ATOM 5678 O O . ASN C 1 31 ? 85.731 64.635 52.226 1.00 28.66 87 ASN C O 1
ATOM 5683 N N . TRP C 1 32 ? 87.533 64.614 50.912 1.00 24.21 88 TRP C N 1
ATOM 5684 C CA . TRP C 1 32 ? 86.891 65.538 49.983 1.00 23.83 88 TRP C CA 1
ATOM 5685 C C . TRP C 1 32 ? 85.707 64.853 49.263 1.00 24.49 88 TRP C C 1
ATOM 5686 O O . TRP C 1 32 ? 84.661 65.471 49.060 1.00 25.82 88 TRP C O 1
ATOM 5697 N N . LEU C 1 33 ? 85.905 63.629 48.850 1.00 26.93 89 LEU C N 1
ATOM 5698 C CA . LEU C 1 33 ? 84.843 62.870 48.151 1.00 26.56 89 LEU C CA 1
ATOM 5699 C C . LEU C 1 33 ? 83.670 62.683 49.059 1.00 28.43 89 LEU C C 1
ATOM 5700 O O . LEU C 1 33 ? 82.530 62.790 48.631 1.00 26.58 89 LEU C O 1
ATOM 5705 N N . LYS C 1 34 ? 83.906 62.479 50.336 1.00 26.08 90 LYS C N 1
ATOM 5706 C CA . LYS C 1 34 ? 82.830 62.542 51.300 1.00 27.62 90 LYS C CA 1
ATOM 5707 C C . LYS C 1 34 ? 82.017 63.836 51.288 1.00 27.71 90 LYS C C 1
ATOM 5708 O O . LYS C 1 34 ? 80.757 63.785 51.228 1.00 27.68 90 LYS C O 1
ATOM 5714 N N . LYS C 1 35 ? 82.646 64.991 51.243 1.00 25.81 91 LYS C N 1
ATOM 5715 C CA . LYS C 1 35 ? 81.912 66.191 51.129 1.00 25.56 91 LYS C CA 1
ATOM 5716 C C . LYS C 1 35 ? 81.223 66.353 49.758 1.00 28.46 91 LYS C C 1
ATOM 5717 O O . LYS C 1 35 ? 80.159 66.949 49.707 1.00 27.28 91 LYS C O 1
ATOM 5723 N N . VAL C 1 36 ? 81.869 65.928 48.674 1.00 25.88 92 VAL C N 1
ATOM 5724 C CA . VAL C 1 36 ? 81.240 65.982 47.336 1.00 28.46 92 VAL C CA 1
ATOM 5725 C C . VAL C 1 36 ? 79.931 65.186 47.343 1.00 25.36 92 VAL C C 1
ATOM 5726 O O . VAL C 1 36 ? 78.909 65.677 46.909 1.00 25.71 92 VAL C O 1
ATOM 5730 N N . LEU C 1 37 ? 79.986 63.985 47.909 1.00 24.75 93 LEU C N 1
ATOM 5731 C CA . LEU C 1 37 ? 78.828 63.115 47.874 1.00 28.27 93 LEU C CA 1
ATOM 5732 C C . LEU C 1 37 ? 77.734 63.606 48.779 1.00 32.19 93 LEU C C 1
ATOM 5733 O O . LEU C 1 37 ? 76.543 63.564 48.426 1.00 29.80 93 LEU C O 1
ATOM 5738 N N . GLU C 1 38 ? 78.103 64.013 49.984 1.00 28.59 94 GLU C N 1
ATOM 5739 C CA . GLU C 1 38 ? 77.107 64.630 50.875 1.00 30.40 94 GLU C CA 1
ATOM 5740 C C . GLU C 1 38 ? 76.406 65.857 50.309 1.00 29.96 94 GLU C C 1
ATOM 5741 O O . GLU C 1 38 ? 75.154 65.954 50.356 1.00 32.24 94 GLU C O 1
ATOM 5747 N N . TYR C 1 39 ? 77.122 66.808 49.742 1.00 25.65 95 TYR C N 1
ATOM 5748 C CA . T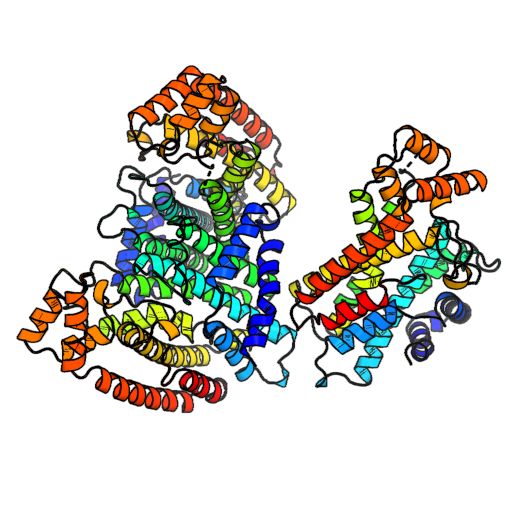YR C 1 39 ? 76.526 67.982 49.202 1.00 26.11 95 TYR C CA 1
ATOM 5749 C C . TYR C 1 39 ? 75.642 67.645 47.971 1.00 26.42 95 TYR C C 1
ATOM 5750 O O . TYR C 1 39 ? 74.557 68.203 47.794 1.00 29.21 95 TYR C O 1
ATOM 5759 N N . ASN C 1 40 ? 76.142 66.798 47.100 1.00 26.75 96 ASN C N 1
ATOM 5760 C CA . ASN C 1 40 ? 75.489 66.562 45.834 1.00 27.16 96 ASN C CA 1
ATOM 5761 C C . ASN C 1 40 ? 74.413 65.458 45.932 1.00 30.93 96 ASN C C 1
ATOM 5762 O O . ASN C 1 40 ? 73.495 65.497 45.104 1.00 31.74 96 ASN C O 1
ATOM 5767 N N . LEU C 1 41 ? 74.506 64.511 46.888 1.00 25.53 97 LEU C N 1
ATOM 5768 C CA . LEU C 1 41 ? 73.553 63.417 46.934 1.00 27.43 97 LEU C CA 1
ATOM 5769 C C . LEU C 1 41 ? 72.705 63.332 48.203 1.00 40.01 97 LEU C C 1
ATOM 5770 O O . LEU C 1 41 ? 71.563 62.906 48.086 1.00 32.77 97 LEU C O 1
ATOM 5775 N N . ALA C 1 42 ? 73.281 63.583 49.406 1.00 35.01 98 ALA C N 1
ATOM 5776 C CA . ALA C 1 42 ? 72.630 63.139 50.671 1.00 36.85 98 ALA C CA 1
ATOM 5777 C C . ALA C 1 42 ? 71.339 63.976 50.806 1.00 41.72 98 ALA C C 1
ATOM 5778 O O . ALA C 1 42 ? 71.288 65.139 50.286 1.00 37.36 98 ALA C O 1
ATOM 5780 N N . GLY C 1 43 ? 70.321 63.390 51.452 1.00 42.92 99 GLY C N 1
ATOM 5781 C CA . GLY C 1 43 ? 69.057 64.101 51.745 1.00 48.78 99 GLY C CA 1
ATOM 5782 C C . GLY C 1 43 ? 68.144 64.177 50.515 1.00 51.12 99 GLY C C 1
ATOM 5783 O O . GLY C 1 43 ? 68.589 63.987 49.388 1.00 50.24 99 GLY C O 1
ATOM 5784 N N . GLY C 1 44 ? 66.863 64.473 50.698 1.00 49.65 100 GLY C N 1
ATOM 5785 C CA . GLY C 1 44 ? 65.960 64.688 49.528 1.00 49.26 100 GLY C CA 1
ATOM 5786 C C . GLY C 1 44 ? 65.384 63.393 48.997 1.00 47.76 100 GLY C C 1
ATOM 5787 O O . GLY C 1 44 ? 65.632 62.314 49.522 1.00 46.41 100 GLY C O 1
ATOM 5788 N N . LYS C 1 45 ? 64.597 63.489 47.945 1.00 51.91 101 LYS C N 1
ATOM 5789 C CA . LYS C 1 45 ? 64.036 62.300 47.361 1.00 51.48 101 LYS C CA 1
ATOM 5790 C C . LYS C 1 45 ? 65.156 61.623 46.558 1.00 48.04 101 LYS C C 1
ATOM 5791 O O . LYS C 1 45 ? 66.114 62.263 46.089 1.00 56.20 101 LYS C O 1
ATOM 5797 N N . LYS C 1 46 ? 65.081 60.326 46.564 1.00 33.63 102 LYS C N 1
ATOM 5798 C CA . LYS C 1 46 ? 66.020 59.390 45.875 1.00 29.08 102 LYS C CA 1
ATOM 5799 C C . LYS C 1 46 ? 65.244 58.555 44.867 1.00 26.27 102 LYS C C 1
ATOM 5800 O O . LYS C 1 46 ? 65.232 57.338 44.918 1.00 26.24 102 LYS C O 1
ATOM 5806 N N . ALA C 1 47 ? 64.627 59.269 43.955 1.00 25.89 103 ALA C N 1
ATOM 5807 C CA . ALA C 1 47 ? 63.737 58.639 42.977 1.00 31.39 103 ALA C CA 1
ATOM 5808 C C . ALA C 1 47 ? 64.420 57.632 42.075 1.00 28.15 103 ALA C C 1
ATOM 5809 O O . ALA C 1 47 ? 63.936 56.509 41.947 1.00 23.82 103 ALA C O 1
ATOM 5811 N N . ARG C 1 48 ? 65.552 57.985 41.474 1.00 25.94 104 ARG C N 1
ATOM 5812 C CA . ARG C 1 48 ? 66.266 57.053 40.626 1.00 27.05 104 ARG C CA 1
ATOM 5813 C C . ARG C 1 48 ? 66.725 55.827 41.421 1.00 25.47 104 ARG C C 1
ATOM 5814 O O . ARG C 1 48 ? 66.635 54.668 40.953 1.00 23.10 104 ARG C O 1
ATOM 5822 N N . GLY C 1 49 ? 67.296 56.015 42.615 1.00 23.96 105 GLY C N 1
ATOM 5823 C CA . GLY C 1 49 ? 67.751 54.878 43.404 1.00 23.90 105 GLY C CA 1
ATOM 5824 C C . GLY C 1 49 ? 66.661 53.938 43.808 1.00 26.00 105 GLY C C 1
ATOM 5825 O O . GLY C 1 49 ? 66.802 52.711 43.741 1.00 25.45 105 GLY C O 1
ATOM 5826 N N . LEU C 1 50 ? 65.572 54.519 44.304 1.00 25.15 106 LEU C N 1
ATOM 5827 C CA . LEU C 1 50 ? 64.394 53.729 44.722 1.00 26.04 106 LEU C CA 1
ATOM 5828 C C . LEU C 1 50 ? 63.771 52.964 43.506 1.00 24.24 106 LEU C C 1
ATOM 5829 O O . LEU C 1 50 ? 63.224 51.897 43.651 1.00 23.48 106 LEU C O 1
ATOM 5834 N N . THR C 1 51 ? 63.858 53.532 42.312 1.00 21.27 107 THR C N 1
ATOM 5835 C CA . THR C 1 51 ? 63.374 52.793 41.092 1.00 22.11 107 THR C CA 1
ATOM 5836 C C . THR C 1 51 ? 64.069 51.489 40.980 1.00 21.57 107 THR C C 1
ATOM 5837 O O . THR C 1 51 ? 63.460 50.461 40.728 1.00 21.84 107 THR C O 1
ATOM 5841 N N . THR C 1 52 ? 65.402 51.428 41.283 1.00 22.47 108 THR C N 1
ATOM 5842 C CA . THR C 1 52 ? 66.126 50.193 41.215 1.00 21.95 108 THR C CA 1
ATOM 5843 C C . THR C 1 52 ? 65.689 49.159 42.256 1.00 23.06 108 THR C C 1
ATOM 5844 O O . THR C 1 52 ? 65.422 48.013 41.960 1.00 20.28 108 THR C O 1
ATOM 5848 N N . LEU C 1 53 ? 65.465 49.638 43.467 1.00 20.02 109 LEU C N 1
ATOM 5849 C CA . LEU C 1 53 ? 64.979 48.768 44.526 1.00 21.42 109 LEU C CA 1
ATOM 5850 C C . LEU C 1 53 ? 63.576 48.246 44.231 1.00 18.83 109 LEU C C 1
ATOM 5851 O O . LEU C 1 53 ? 63.306 47.035 44.446 1.00 22.03 109 LEU C O 1
ATOM 5856 N N . PHE C 1 54 ? 62.702 49.135 43.773 1.00 19.79 110 PHE C N 1
ATOM 5857 C CA . PHE C 1 54 ? 61.312 48.736 43.533 1.00 20.96 110 PHE C CA 1
ATOM 5858 C C . PHE C 1 54 ? 61.209 47.780 42.307 1.00 20.32 110 PHE C C 1
ATOM 5859 O O . PHE C 1 54 ? 60.488 46.792 42.316 1.00 23.24 110 PHE C O 1
ATOM 5867 N N . ALA C 1 55 ? 62.000 48.066 41.257 1.00 21.60 111 ALA C N 1
ATOM 5868 C CA . ALA C 1 55 ? 62.112 47.125 40.149 1.00 21.38 111 ALA C CA 1
ATOM 5869 C C . ALA C 1 55 ? 62.558 45.781 40.573 1.00 22.54 111 ALA C C 1
ATOM 5870 O O . ALA C 1 55 ? 61.909 44.789 40.213 1.00 24.29 111 ALA C O 1
ATOM 5872 N N . TYR C 1 56 ? 63.643 45.650 41.312 1.00 20.01 112 TYR C N 1
ATOM 5873 C CA . TYR C 1 56 ? 64.028 44.435 41.861 1.00 19.60 112 TYR C CA 1
ATOM 5874 C C . TYR C 1 56 ? 62.924 43.692 42.604 1.00 22.19 112 TYR C C 1
ATOM 5875 O O . TYR C 1 56 ? 62.601 42.502 42.346 1.00 25.25 112 TYR C O 1
ATOM 5884 N N . GLU C 1 57 ? 62.336 44.401 43.566 1.00 22.63 113 GLU C N 1
ATOM 5885 C CA . GLU C 1 57 ? 61.385 43.733 44.454 1.00 22.27 113 GLU C CA 1
ATOM 5886 C C . GLU C 1 57 ? 60.161 43.267 43.639 1.00 21.81 113 GLU C C 1
ATOM 5887 O O . GLU C 1 57 ? 59.656 42.258 43.926 1.00 24.67 113 GLU C O 1
ATOM 5893 N N . MET C 1 58 ? 59.703 44.036 42.683 1.00 22.73 114 MET C N 1
ATOM 5894 C CA . MET C 1 58 ? 58.484 43.694 41.952 1.00 22.86 114 MET C CA 1
ATOM 5895 C C . MET C 1 58 ? 58.697 42.585 40.901 1.00 26.78 114 MET C C 1
ATOM 5896 O O . MET C 1 58 ? 57.741 41.953 40.506 1.00 25.31 114 MET C O 1
ATOM 5901 N N . LEU C 1 59 ? 59.923 42.448 40.408 1.00 23.16 115 LEU C N 1
ATOM 5902 C CA . LEU C 1 59 ? 60.279 41.462 39.341 1.00 26.25 115 LEU C CA 1
ATOM 5903 C C . LEU C 1 59 ? 60.805 40.152 39.855 1.00 26.47 115 LEU C C 1
ATOM 5904 O O . LEU C 1 59 ? 60.740 39.115 39.173 1.00 29.31 115 LEU C O 1
ATOM 5909 N N . GLU C 1 60 ? 61.236 40.134 41.090 1.00 22.13 116 GLU C N 1
ATOM 5910 C CA . GLU C 1 60 ? 61.830 38.978 41.716 1.00 24.98 116 GLU C CA 1
ATOM 5911 C C . GLU C 1 60 ? 60.667 38.093 42.165 1.00 28.99 116 GLU C C 1
ATOM 5912 O O . GLU C 1 60 ? 59.557 38.583 42.363 1.00 27.99 116 GLU C O 1
ATOM 5918 N N . LYS C 1 61 ? 60.894 36.805 42.231 1.00 29.63 117 LYS C N 1
ATOM 5919 C CA . LYS C 1 61 ? 59.947 35.884 42.893 1.00 33.06 117 LYS C CA 1
ATOM 5920 C C . LYS C 1 61 ? 59.993 36.206 44.372 1.00 26.68 117 LYS C C 1
ATOM 5921 O O . LYS C 1 61 ? 61.051 36.204 44.948 1.00 27.24 117 LYS C O 1
ATOM 5927 N N . PRO C 1 62 ? 58.852 36.300 45.021 1.00 30.34 118 PRO C N 1
ATOM 5928 C CA . PRO C 1 62 ? 58.889 36.715 46.481 1.00 26.57 118 PRO C CA 1
ATOM 5929 C C . PRO C 1 62 ? 59.797 35.848 47.361 1.00 27.98 118 PRO C C 1
ATOM 5930 O O . PRO C 1 62 ? 60.534 36.335 48.234 1.00 28.09 118 PRO C O 1
ATOM 5934 N N . GLU C 1 63 ? 59.876 34.546 47.061 1.00 28.74 119 GLU C N 1
ATOM 5935 C CA . GLU C 1 63 ? 60.674 33.637 47.897 1.00 27.47 119 GLU C CA 1
ATOM 5936 C C . GLU C 1 63 ? 62.148 33.907 47.779 1.00 27.88 119 GLU C C 1
ATOM 5937 O O . GLU C 1 63 ? 62.910 33.467 48.615 1.00 26.19 119 GLU C O 1
ATOM 5943 N N . ASN C 1 64 ? 62.582 34.638 46.747 1.00 27.17 120 ASN C N 1
ATOM 5944 C CA . ASN C 1 64 ? 63.985 35.003 46.663 1.00 30.18 120 ASN C CA 1
ATOM 5945 C C . ASN C 1 64 ? 64.362 36.381 47.213 1.00 31.50 120 ASN C C 1
ATOM 5946 O O . ASN C 1 64 ? 65.545 36.765 47.153 1.00 29.90 120 ASN C O 1
ATOM 5951 N N . ILE C 1 65 ? 63.392 37.154 47.703 1.00 28.23 121 ILE C N 1
ATOM 5952 C CA . ILE C 1 65 ? 63.688 38.391 48.390 1.00 26.73 121 ILE C CA 1
ATOM 5953 C C . ILE C 1 65 ? 64.295 38.094 49.739 1.00 28.69 121 ILE C C 1
ATOM 5954 O O . ILE C 1 65 ? 63.699 37.376 50.542 1.00 30.81 121 ILE C O 1
ATOM 5959 N N . THR C 1 66 ? 65.500 38.639 50.010 1.00 24.26 122 THR C N 1
ATOM 5960 C CA . THR C 1 66 ? 66.233 38.444 51.212 1.00 24.22 122 THR C CA 1
ATOM 5961 C C . THR C 1 66 ? 66.817 39.784 51.693 1.00 22.92 122 THR C C 1
ATOM 5962 O O . THR C 1 66 ? 66.847 40.759 50.939 1.00 24.79 122 THR C O 1
ATOM 5966 N N . GLU C 1 67 ? 67.304 39.834 52.893 1.00 27.20 123 GLU C N 1
ATOM 5967 C CA . GLU C 1 67 ? 67.988 40.992 53.435 1.00 28.57 123 GLU C CA 1
ATOM 5968 C C . GLU C 1 67 ? 69.223 41.331 52.548 1.00 26.21 123 GLU C C 1
ATOM 5969 O O . GLU C 1 67 ? 69.443 42.518 52.208 1.00 25.66 123 GLU C O 1
ATOM 5975 N N . GLU C 1 68 ? 69.918 40.271 52.152 1.00 26.36 124 GLU C N 1
ATOM 5976 C CA . GLU C 1 68 ? 71.109 40.453 51.235 1.00 28.02 124 GLU C CA 1
ATOM 5977 C C . GLU C 1 68 ? 70.708 41.012 49.915 1.00 24.86 124 GLU C C 1
ATOM 5978 O O . GLU C 1 68 ? 71.345 41.939 49.420 1.00 24.12 124 GLU C O 1
ATOM 5984 N N . THR C 1 69 ? 69.667 40.516 49.253 1.00 23.31 125 THR C N 1
ATOM 5985 C CA . THR C 1 69 ? 69.292 41.088 47.958 1.00 24.18 125 THR C CA 1
ATOM 5986 C C . THR C 1 69 ? 68.728 42.465 47.972 1.00 24.44 125 THR C C 1
ATOM 5987 O O . THR C 1 69 ? 68.962 43.267 47.077 1.00 22.45 125 THR C O 1
ATOM 5991 N N . ILE C 1 70 ? 67.903 42.782 48.992 1.00 22.18 126 ILE C N 1
ATOM 5992 C CA . ILE C 1 70 ? 67.466 44.141 49.155 1.00 21.53 126 ILE C CA 1
ATOM 5993 C C . ILE C 1 70 ? 68.717 45.096 49.311 1.00 19.84 126 ILE C C 1
ATOM 5994 O O . ILE C 1 70 ? 68.740 46.205 48.760 1.00 22.45 126 ILE C O 1
ATOM 5999 N N . TYR C 1 71 ? 69.675 44.696 50.081 1.00 21.87 127 TYR C N 1
ATOM 6000 C CA . TYR C 1 71 ? 70.896 45.533 50.288 1.00 23.36 127 TYR C CA 1
ATOM 6001 C C . TYR C 1 71 ? 71.637 45.747 48.940 1.00 21.14 127 TYR C C 1
ATOM 6002 O O . TYR C 1 71 ? 72.054 46.867 48.619 1.00 23.52 127 TYR C O 1
ATOM 6011 N N . LEU C 1 72 ? 71.762 44.680 48.173 1.00 20.68 128 LEU C N 1
ATOM 6012 C CA . LEU C 1 72 ? 72.394 44.764 46.822 1.00 21.86 128 LEU C CA 1
ATOM 6013 C C . LEU C 1 72 ? 71.618 45.665 45.936 1.00 19.78 128 LEU C C 1
ATOM 6014 O O . LEU C 1 72 ? 72.160 46.456 45.146 1.00 20.92 128 LEU C O 1
ATOM 6019 N N . ALA C 1 73 ? 70.267 45.584 45.996 1.00 21.15 129 ALA C N 1
ATOM 6020 C CA . ALA C 1 73 ? 69.446 46.444 45.203 1.00 21.46 129 ALA C CA 1
ATOM 6021 C C . ALA C 1 73 ? 69.613 47.951 45.561 1.00 23.05 129 ALA C C 1
ATOM 6022 O O . ALA C 1 73 ? 69.672 48.838 44.672 1.00 20.30 129 ALA C O 1
ATOM 6024 N N . LYS C 1 74 ? 69.651 48.247 46.879 1.00 22.33 130 LYS C N 1
ATOM 6025 C CA . LYS C 1 74 ? 69.880 49.610 47.314 1.00 22.73 130 LYS C CA 1
ATOM 6026 C C . LYS C 1 74 ? 71.318 50.066 46.878 1.00 20.79 130 LYS C C 1
ATOM 6027 O O . LYS C 1 74 ? 71.489 51.197 46.534 1.00 23.17 130 LYS C O 1
ATOM 6033 N N . THR C 1 75 ? 72.258 49.166 46.956 1.00 21.06 131 THR C N 1
ATOM 6034 C CA . THR C 1 75 ? 73.640 49.478 46.498 1.00 21.47 131 THR C CA 1
ATOM 6035 C C . THR C 1 75 ? 73.704 49.863 45.023 1.00 20.85 131 THR C C 1
ATOM 6036 O O . THR C 1 75 ? 74.270 50.914 44.669 1.00 20.07 131 THR C O 1
ATOM 6040 N N . LEU C 1 76 ? 73.000 49.111 44.147 1.00 21.20 132 LEU C N 1
ATOM 6041 C CA . LEU C 1 76 ? 72.898 49.467 42.734 1.00 21.97 132 LEU C CA 1
ATOM 6042 C C . LEU C 1 76 ? 72.139 50.745 42.513 1.00 21.26 132 LEU C C 1
ATOM 6043 O O . LEU C 1 76 ? 72.493 51.598 41.682 1.00 20.13 132 LEU C O 1
ATOM 6048 N N . GLY C 1 77 ? 71.132 50.974 43.339 1.00 19.78 133 GLY C N 1
ATOM 6049 C CA . GLY C 1 77 ? 70.420 52.224 43.250 1.00 19.90 133 GLY C CA 1
ATOM 6050 C C . GLY C 1 77 ? 71.236 53.428 43.630 1.00 19.16 133 GLY C C 1
ATOM 6051 O O . GLY C 1 77 ? 71.098 54.525 43.015 1.00 20.79 133 GLY C O 1
ATOM 6052 N N . TRP C 1 78 ? 72.111 53.241 44.588 1.00 19.02 134 TRP C N 1
ATOM 6053 C CA . TRP C 1 78 ? 73.073 54.331 44.916 1.00 19.32 134 TRP C CA 1
ATOM 6054 C C . TRP C 1 78 ? 74.033 54.597 43.784 1.00 20.08 134 TRP C C 1
ATOM 6055 O O . TRP C 1 78 ? 74.410 55.741 43.541 1.00 19.63 134 TRP C O 1
ATOM 6066 N N . CYS C 1 79 ? 74.369 53.529 43.062 1.00 19.87 135 CYS C N 1
ATOM 6067 C CA . CYS C 1 79 ? 75.218 53.733 41.873 1.00 19.19 135 CYS C CA 1
ATOM 6068 C C . CYS C 1 79 ? 74.507 54.602 40.865 1.00 20.06 135 CYS C C 1
ATOM 6069 O O . CYS C 1 79 ? 75.161 55.452 40.248 1.00 20.27 135 CYS C O 1
ATOM 6072 N N . VAL C 1 80 ? 73.195 54.397 40.640 1.00 18.20 136 VAL C N 1
ATOM 6073 C CA . VAL C 1 80 ? 72.456 55.239 39.755 1.00 19.63 136 VAL C CA 1
ATOM 6074 C C . VAL C 1 80 ? 72.415 56.719 40.230 1.00 17.74 136 VAL C C 1
ATOM 6075 O O . VAL C 1 80 ? 72.525 57.644 39.440 1.00 19.10 136 VAL C O 1
ATOM 6079 N N . GLU C 1 81 ? 72.214 56.917 41.536 1.00 21.04 137 GLU C N 1
ATOM 6080 C CA . GLU C 1 81 ? 72.238 58.237 42.152 1.00 20.47 137 GLU C CA 1
ATOM 6081 C C . GLU C 1 81 ? 73.596 58.908 41.951 1.00 19.00 137 GLU C C 1
ATOM 6082 O O . GLU C 1 81 ? 73.645 60.092 41.682 1.00 19.47 137 GLU C O 1
ATOM 6088 N N . ILE C 1 82 ? 74.677 58.131 42.070 1.00 18.97 138 ILE C N 1
ATOM 6089 C CA . ILE C 1 82 ? 76.034 58.712 41.830 1.00 19.36 138 ILE C CA 1
ATOM 6090 C C . ILE C 1 82 ? 76.143 59.143 40.372 1.00 20.55 138 ILE C C 1
ATOM 6091 O O . ILE C 1 82 ? 76.643 60.240 40.041 1.00 20.12 138 ILE C O 1
ATOM 6096 N N . LEU C 1 83 ? 75.697 58.305 39.430 1.00 20.30 139 LEU C N 1
ATOM 6097 C CA . LEU C 1 83 ? 75.748 58.713 38.040 1.00 18.50 139 LEU C CA 1
ATOM 6098 C C . LEU C 1 83 ? 74.900 59.944 37.782 1.00 18.80 139 LEU C C 1
ATOM 6099 O O . LEU C 1 83 ? 75.328 60.857 37.068 1.00 20.69 139 LEU C O 1
ATOM 6104 N N . GLN C 1 84 ? 73.691 60.005 38.370 1.00 19.33 140 GLN C N 1
ATOM 6105 C CA . GLN C 1 84 ? 72.869 61.199 38.218 1.00 18.97 140 GLN C CA 1
ATOM 6106 C C . GLN C 1 84 ? 73.590 62.461 38.764 1.00 17.96 140 GLN C C 1
ATOM 6107 O O . GLN C 1 84 ? 73.584 63.520 38.133 1.00 20.11 140 GLN C O 1
ATOM 6113 N N . GLY C 1 85 ? 74.194 62.295 39.928 1.00 20.80 141 GLY C N 1
ATOM 6114 C CA . GLY C 1 85 ? 75.016 63.370 40.554 1.00 22.65 141 GLY C CA 1
ATOM 6115 C C . GLY C 1 85 ? 76.102 63.915 39.632 1.00 20.73 141 GLY C C 1
ATOM 6116 O O . GLY C 1 85 ? 76.241 65.125 39.419 1.00 21.25 141 GLY C O 1
ATOM 6117 N N . PHE C 1 86 ? 76.850 62.970 39.043 1.00 21.22 142 PHE C N 1
ATOM 6118 C CA . PHE C 1 86 ? 77.833 63.289 38.044 1.00 20.36 142 PHE C CA 1
ATOM 6119 C C . PHE C 1 86 ? 77.277 64.103 36.880 1.00 21.15 142 PHE C C 1
ATOM 6120 O O . PHE C 1 86 ? 77.852 65.136 36.432 1.00 20.57 142 PHE C O 1
ATOM 6128 N N . LEU C 1 87 ? 76.204 63.567 36.259 1.00 19.89 143 LEU C N 1
ATOM 6129 C CA . LEU C 1 87 ? 75.630 64.163 35.095 1.00 22.65 143 LEU C CA 1
ATOM 6130 C C . LEU C 1 87 ? 75.117 65.572 35.349 1.00 20.48 143 LEU C C 1
ATOM 6131 O O . LEU C 1 87 ? 75.372 66.505 34.485 1.00 21.23 143 LEU C O 1
ATOM 6136 N N . VAL C 1 88 ? 74.451 65.772 36.465 1.00 19.65 144 VAL C N 1
ATOM 6137 C CA . VAL C 1 88 ? 73.881 67.085 36.708 1.00 23.28 144 VAL C CA 1
ATOM 6138 C C . VAL C 1 88 ? 74.944 68.087 37.158 1.00 23.78 144 VAL C C 1
ATOM 6139 O O . VAL C 1 88 ? 74.855 69.274 36.866 1.00 22.77 144 VAL C O 1
ATOM 6143 N N . MET C 1 89 ? 76.029 67.584 37.729 1.00 23.27 145 MET C N 1
ATOM 6144 C CA . MET C 1 89 ? 77.148 68.492 38.119 1.00 21.93 145 MET C CA 1
ATOM 6145 C C . MET C 1 89 ? 77.719 69.127 36.865 1.00 24.68 145 MET C C 1
ATOM 6146 O O . MET C 1 89 ? 77.934 70.357 36.832 1.00 23.84 145 MET C O 1
ATOM 6151 N N . LEU C 1 90 ? 77.957 68.326 35.826 1.00 20.32 146 LEU C N 1
ATOM 6152 C CA . LEU C 1 90 ? 78.389 68.848 34.575 1.00 19.94 146 LEU C CA 1
ATOM 6153 C C . LEU C 1 90 ? 77.316 69.681 33.831 1.00 21.93 146 LEU C C 1
ATOM 6154 O O . LEU C 1 90 ? 77.596 70.693 33.148 1.00 23.42 146 LEU C O 1
ATOM 6159 N N . ASP C 1 91 ? 76.110 69.181 33.889 1.00 22.26 147 ASP C N 1
ATOM 6160 C CA . ASP C 1 91 ? 74.997 69.867 33.234 1.00 24.26 147 ASP C CA 1
ATOM 6161 C C . ASP C 1 91 ? 74.867 71.326 33.719 1.00 22.29 147 ASP C C 1
ATOM 6162 O O . ASP C 1 91 ? 74.677 72.254 32.895 1.00 24.47 147 ASP C O 1
ATOM 6167 N N . ASP C 1 92 ? 74.986 71.499 35.025 1.00 23.01 148 ASP C N 1
ATOM 6168 C CA . ASP C 1 92 ? 74.790 72.823 35.649 1.00 22.90 148 ASP C CA 1
ATOM 6169 C C . ASP C 1 92 ? 75.856 73.801 35.141 1.00 24.76 148 ASP C C 1
ATOM 6170 O O . ASP C 1 92 ? 75.562 75.000 34.883 1.00 25.76 148 ASP C O 1
ATOM 6175 N N . ILE C 1 93 ? 77.064 73.296 34.902 1.00 22.94 149 ILE C N 1
ATOM 6176 C CA . ILE C 1 93 ? 78.107 74.069 34.295 1.00 24.12 149 ILE C CA 1
ATOM 6177 C C . ILE C 1 93 ? 77.711 74.489 32.876 1.00 25.49 149 ILE C C 1
ATOM 6178 O O . ILE C 1 93 ? 77.863 75.677 32.471 1.00 23.40 149 ILE C O 1
ATOM 6183 N N . MET C 1 94 ? 77.232 73.534 32.075 1.00 22.57 150 MET C N 1
ATOM 6184 C CA . MET C 1 94 ? 76.967 73.809 30.663 1.00 24.13 150 MET C CA 1
ATOM 6185 C C . MET C 1 94 ? 75.736 74.659 30.490 1.00 25.30 150 MET C C 1
ATOM 6186 O O . MET C 1 94 ? 75.607 75.332 29.431 1.00 24.71 150 MET C O 1
ATOM 6191 N N . ASP C 1 95 ? 74.817 74.583 31.436 1.00 22.50 151 ASP C N 1
ATOM 6192 C CA . ASP C 1 95 ? 73.530 75.272 31.329 1.00 22.66 151 ASP C CA 1
ATOM 6193 C C . ASP C 1 95 ? 73.558 76.642 32.093 1.00 26.89 151 ASP C C 1
ATOM 6194 O O . ASP C 1 95 ? 72.533 77.342 32.130 1.00 27.05 151 ASP C O 1
ATOM 6199 N N . GLY C 1 96 ? 74.684 77.035 32.717 1.00 25.75 152 GLY C N 1
ATOM 6200 C CA . GLY C 1 96 ? 74.766 78.362 33.397 1.00 29.99 152 GLY C CA 1
ATOM 6201 C C . GLY C 1 96 ? 73.872 78.403 34.593 1.00 31.14 152 GLY C C 1
ATOM 6202 O O . GLY C 1 96 ? 73.345 79.427 34.932 1.00 28.05 152 GLY C O 1
ATOM 6203 N N . SER C 1 97 ? 73.657 77.289 35.254 1.00 24.27 153 SER C N 1
ATOM 6204 C CA . SER C 1 97 ? 72.698 77.246 36.306 1.00 24.46 153 SER C CA 1
ATOM 6205 C C . SER C 1 97 ? 73.303 77.783 37.612 1.00 27.27 153 SER C C 1
ATOM 6206 O O . SER C 1 97 ? 74.507 77.826 37.788 1.00 29.78 153 SER C O 1
ATOM 6209 N N . THR C 1 98 ? 72.416 78.204 38.508 1.00 28.19 154 THR C N 1
ATOM 6210 C CA . THR C 1 98 ? 72.829 78.826 39.766 1.00 29.72 154 THR C CA 1
ATOM 6211 C C . THR C 1 98 ? 72.522 77.979 40.943 1.00 28.66 154 THR C C 1
ATOM 6212 O O . THR C 1 98 ? 73.360 77.832 41.836 1.00 33.96 154 THR C O 1
ATOM 6216 N N . THR C 1 99 ? 71.332 77.436 40.983 1.00 29.12 155 THR C N 1
ATOM 6217 C CA . THR C 1 99 ? 70.926 76.603 42.093 1.00 29.46 155 THR C CA 1
ATOM 6218 C C . THR C 1 99 ? 70.425 75.216 41.682 1.00 30.65 155 THR C C 1
ATOM 6219 O O . THR C 1 99 ? 69.957 74.996 40.552 1.00 28.49 155 THR C O 1
ATOM 6223 N N . ARG C 1 100 ? 70.525 74.298 42.617 1.00 28.58 156 ARG C N 1
ATOM 6224 C CA . ARG C 1 100 ? 69.915 73.024 42.538 1.00 27.88 156 ARG C CA 1
ATOM 6225 C C . ARG C 1 100 ? 69.665 72.525 43.952 1.00 30.21 156 ARG C C 1
ATOM 6226 O O . ARG C 1 100 ? 70.506 72.687 44.811 1.00 31.69 156 ARG C O 1
ATOM 6234 N N . ARG C 1 101 ? 68.548 71.858 44.170 1.00 30.70 157 ARG C N 1
ATOM 6235 C CA . ARG C 1 101 ? 68.147 71.367 45.493 1.00 37.52 157 ARG C CA 1
ATOM 6236 C C . ARG C 1 101 ? 68.105 72.509 46.548 1.00 40.17 157 ARG C C 1
ATOM 6237 O O . ARG C 1 101 ? 68.380 72.270 47.716 1.00 39.81 157 ARG C O 1
ATOM 6245 N N . GLY C 1 102 ? 67.818 73.713 46.085 1.00 36.44 158 GLY C N 1
ATOM 6246 C CA . GLY C 1 102 ? 67.694 74.941 46.872 1.00 41.34 158 GLY C CA 1
ATOM 6247 C C . GLY C 1 102 ? 68.954 75.542 47.431 1.00 42.33 158 GLY C C 1
ATOM 6248 O O . GLY C 1 102 ? 68.889 76.408 48.268 1.00 37.14 158 GLY C O 1
ATOM 6249 N N . VAL C 1 103 ? 70.112 75.120 46.946 1.00 37.10 159 VAL C N 1
ATOM 6250 C CA . VAL C 1 103 ? 71.430 75.654 47.390 1.00 34.43 159 VAL C CA 1
ATOM 6251 C C . VAL C 1 103 ? 72.266 75.871 46.135 1.00 35.05 159 VAL C C 1
ATOM 6252 O O . VAL C 1 103 ? 71.845 75.418 45.063 1.00 33.70 159 VAL C O 1
ATOM 6256 N N . PRO C 1 104 ? 73.394 76.565 46.243 1.00 32.29 160 PRO C N 1
ATOM 6257 C CA . PRO C 1 104 ? 74.177 76.831 45.048 1.00 30.60 160 PRO C CA 1
ATOM 6258 C C . PRO C 1 104 ? 74.555 75.508 44.365 1.00 29.72 160 PRO C C 1
ATOM 6259 O O . PRO C 1 104 ? 74.889 74.547 45.065 1.00 28.75 160 PRO C O 1
ATOM 6263 N N . CYS C 1 105 ? 74.544 75.504 43.020 1.00 26.57 161 CYS C N 1
ATOM 6264 C CA . CYS C 1 105 ? 75.167 74.346 42.247 1.00 24.44 161 CYS C CA 1
ATOM 6265 C C . CYS C 1 105 ? 76.622 74.185 42.769 1.00 26.37 161 CYS C C 1
ATOM 6266 O O . CYS C 1 105 ? 77.274 75.168 43.070 1.00 25.81 161 CYS C O 1
ATOM 6269 N N . TRP C 1 106 ? 77.174 72.967 42.685 1.00 27.65 162 TRP C N 1
ATOM 6270 C CA . TRP C 1 106 ? 78.506 72.637 43.166 1.00 25.34 162 TRP C CA 1
ATOM 6271 C C . TRP C 1 106 ? 79.521 73.514 42.562 1.00 24.37 162 TRP C C 1
ATOM 6272 O O . TRP C 1 106 ? 80.358 74.134 43.305 1.00 26.81 162 TRP C O 1
ATOM 6283 N N . TYR C 1 107 ? 79.451 73.735 41.277 1.00 24.93 163 TYR C N 1
ATOM 6284 C CA . TYR C 1 107 ? 80.473 74.533 40.626 1.00 25.10 163 TYR C CA 1
ATOM 6285 C C . TYR C 1 107 ? 80.458 76.034 41.045 1.00 24.12 163 TYR C C 1
ATOM 6286 O O . TYR C 1 107 ? 81.438 76.764 40.746 1.00 27.51 163 TYR C O 1
ATOM 6295 N N . GLN C 1 108 ? 79.332 76.478 41.547 1.00 27.08 164 GLN C N 1
ATOM 6296 C CA . GLN C 1 108 ? 79.195 77.904 41.973 1.00 27.87 164 GLN C CA 1
ATOM 6297 C C . GLN C 1 108 ? 79.927 78.137 43.324 1.00 33.35 164 GLN C C 1
ATOM 6298 O O . GLN C 1 108 ? 80.200 79.319 43.652 1.00 33.85 164 GLN C O 1
ATOM 6304 N N . LEU C 1 109 ? 80.214 77.102 44.117 1.00 30.76 165 LEU C N 1
ATOM 6305 C CA . LEU C 1 109 ? 80.922 77.327 45.397 1.00 30.61 165 LEU C CA 1
ATOM 6306 C C . LEU C 1 109 ? 82.308 77.921 45.122 1.00 32.64 165 LEU C C 1
ATOM 6307 O O . LEU C 1 109 ? 83.047 77.494 44.179 1.00 29.07 165 LEU C O 1
ATOM 6312 N N . PRO C 1 110 ? 82.659 79.003 45.850 1.00 32.93 166 PRO C N 1
ATOM 6313 C CA . PRO C 1 110 ? 84.004 79.612 45.576 1.00 30.91 166 PRO C CA 1
ATOM 6314 C C . PRO C 1 110 ? 85.219 78.678 45.814 1.00 30.74 166 PRO C C 1
ATOM 6315 O O . PRO C 1 110 ? 86.218 78.784 45.148 1.00 34.94 166 PRO C O 1
ATOM 6319 N N . GLU C 1 111 ? 85.046 77.731 46.698 1.00 31.07 167 GLU C N 1
ATOM 6320 C CA . GLU C 1 111 ? 86.003 76.676 47.068 1.00 36.05 167 GLU C CA 1
ATOM 6321 C C . GLU C 1 111 ? 86.081 75.568 45.942 1.00 41.69 167 GLU C C 1
ATOM 6322 O O . GLU C 1 111 ? 86.945 74.713 45.987 1.00 37.00 167 GLU C O 1
ATOM 6328 N N . VAL C 1 112 ? 85.162 75.605 44.964 1.00 31.57 168 VAL C N 1
ATOM 6329 C CA . VAL C 1 112 ? 85.026 74.532 43.947 1.00 29.05 168 VAL C CA 1
ATOM 6330 C C . VAL C 1 112 ? 85.284 75.063 42.597 1.00 26.92 168 VAL C C 1
ATOM 6331 O O . VAL C 1 112 ? 86.250 74.669 41.972 1.00 32.45 168 VAL C O 1
ATOM 6335 N N . GLY C 1 113 ? 84.403 75.940 42.068 1.00 28.28 169 GLY C N 1
ATOM 6336 C CA . GLY C 1 113 ? 84.605 76.472 40.779 1.00 30.07 169 GLY C CA 1
ATOM 6337 C C . GLY C 1 113 ? 84.635 75.366 39.660 1.00 30.46 169 GLY C C 1
ATOM 6338 O O . GLY C 1 113 ? 84.008 74.287 39.795 1.00 25.91 169 GLY C O 1
ATOM 6339 N N . LEU C 1 114 ? 85.337 75.672 38.579 1.00 26.38 170 LEU C N 1
ATOM 6340 C CA . LEU C 1 114 ? 85.504 74.729 37.507 1.00 30.67 170 LEU C CA 1
ATOM 6341 C C . LEU C 1 114 ? 86.294 73.456 37.830 1.00 32.25 170 LEU C C 1
ATOM 6342 O O . LEU C 1 114 ? 86.199 72.501 37.049 1.00 30.44 170 LEU C O 1
ATOM 6347 N N . ALA C 1 115 ? 86.915 73.353 38.997 1.00 29.56 171 ALA C N 1
ATOM 6348 C CA . ALA C 1 115 ? 87.465 72.070 39.431 1.00 29.93 171 ALA C CA 1
ATOM 6349 C C . ALA C 1 115 ? 86.333 71.047 39.721 1.00 26.54 171 ALA C C 1
ATOM 6350 O O . ALA C 1 115 ? 86.612 69.884 39.928 1.00 24.86 171 ALA C O 1
ATOM 6352 N N . ALA C 1 116 ? 85.053 71.495 39.752 1.00 24.51 172 ALA C N 1
ATOM 6353 C CA . ALA C 1 116 ? 83.893 70.584 39.745 1.00 23.49 172 ALA C CA 1
ATOM 6354 C C . ALA C 1 116 ? 84.059 69.514 38.642 1.00 22.34 172 ALA C C 1
ATOM 6355 O O . ALA C 1 116 ? 83.565 68.372 38.772 1.00 24.59 172 ALA C O 1
ATOM 6357 N N . VAL C 1 117 ? 84.741 69.859 37.554 1.00 22.26 173 VAL C N 1
ATOM 6358 C CA . VAL C 1 117 ? 84.907 68.871 36.457 1.00 23.49 173 VAL C CA 1
ATOM 6359 C C . VAL C 1 117 ? 85.682 67.640 36.971 1.00 23.35 173 VAL C C 1
ATOM 6360 O O . VAL C 1 117 ? 85.394 66.468 36.606 1.00 23.86 173 VAL C O 1
ATOM 6364 N N . ASN C 1 118 ? 86.632 67.858 37.864 1.00 19.66 174 ASN C N 1
ATOM 6365 C CA . ASN C 1 118 ? 87.382 66.739 38.424 1.00 19.25 174 ASN C CA 1
ATOM 6366 C C . ASN C 1 118 ? 86.611 65.983 39.434 1.00 19.31 174 ASN C C 1
ATOM 6367 O O . ASN C 1 118 ? 86.702 64.785 39.511 1.00 20.91 174 ASN C O 1
ATOM 6372 N N . ASP C 1 119 ? 85.739 66.675 40.176 1.00 21.98 175 ASP C N 1
ATOM 6373 C CA . ASP C 1 119 ? 84.854 66.026 41.076 1.00 22.24 175 ASP C CA 1
ATOM 6374 C C . ASP C 1 119 ? 83.866 65.075 40.359 1.00 21.68 175 ASP C C 1
ATOM 6375 O O . ASP C 1 119 ? 83.592 63.989 40.844 1.00 21.75 175 ASP C O 1
ATOM 6380 N N . SER C 1 120 ? 83.463 65.465 39.173 1.00 21.41 176 SER C N 1
ATOM 6381 C CA . SER C 1 120 ? 82.636 64.592 38.347 1.00 22.67 176 SER C CA 1
ATOM 6382 C C . SER C 1 120 ? 83.377 63.314 38.049 1.00 23.82 176 SER C C 1
ATOM 6383 O O . SER C 1 120 ? 82.822 62.186 38.216 1.00 22.39 176 SER C O 1
ATOM 6386 N N . SER C 1 121 ? 84.643 63.434 37.663 1.00 20.74 177 SER C N 1
ATOM 6387 C CA . SER C 1 121 ? 85.406 62.180 37.366 1.00 23.35 177 SER C CA 1
ATOM 6388 C C . SER C 1 121 ? 85.565 61.247 38.571 1.00 22.10 177 SER C C 1
ATOM 6389 O O . SER C 1 121 ? 85.498 60.042 38.461 1.00 22.03 177 SER C O 1
ATOM 6392 N N . LEU C 1 122 ? 85.770 61.840 39.746 1.00 21.64 178 LEU C N 1
ATOM 6393 C CA . LEU C 1 122 ? 85.865 61.082 40.980 1.00 23.53 178 LEU C CA 1
ATOM 6394 C C . LEU C 1 122 ? 84.541 60.313 41.258 1.00 20.65 178 LEU C C 1
ATOM 6395 O O . LEU C 1 122 ? 84.532 59.134 41.641 1.00 21.66 178 LEU C O 1
ATOM 6400 N N . MET C 1 123 ? 83.426 60.986 41.025 1.00 21.62 179 MET C N 1
ATOM 6401 C CA . MET C 1 123 ? 82.119 60.360 41.167 1.00 22.70 179 MET C CA 1
ATOM 6402 C C . MET C 1 123 ? 81.877 59.209 40.203 1.00 21.99 179 MET C C 1
ATOM 6403 O O . MET C 1 123 ? 81.478 58.107 40.593 1.00 21.76 179 MET C O 1
ATOM 6408 N N . PHE C 1 124 ? 82.086 59.454 38.902 1.00 19.94 180 PHE C N 1
ATOM 6409 C CA . PHE C 1 124 ? 81.812 58.410 37.922 1.00 20.50 180 PHE C CA 1
ATOM 6410 C C . PHE C 1 124 ? 82.701 57.194 38.223 1.00 22.24 180 PHE C C 1
ATOM 6411 O O . PHE C 1 124 ? 82.249 56.007 38.251 1.00 20.29 180 PHE C O 1
ATOM 6419 N N . SER C 1 125 ? 83.994 57.434 38.469 1.00 20.29 181 SER C N 1
ATOM 6420 C CA . SER C 1 125 ? 84.880 56.321 38.662 1.00 21.03 181 SER C CA 1
ATOM 6421 C C . SER C 1 125 ? 84.589 55.542 39.967 1.00 19.36 181 SER C C 1
ATOM 6422 O O . SER C 1 125 ? 84.843 54.337 40.009 1.00 22.60 181 SER C O 1
ATOM 6425 N N . SER C 1 126 ? 84.037 56.191 40.976 1.00 21.28 182 SER C N 1
ATOM 6426 C CA . SER C 1 126 ? 83.557 55.515 42.212 1.00 21.27 182 SER C CA 1
ATOM 6427 C C . SER C 1 126 ? 82.608 54.340 42.015 1.00 22.04 182 SER C C 1
ATOM 6428 O O . SER C 1 126 ? 82.672 53.363 42.741 1.00 20.16 182 SER C O 1
ATOM 6431 N N . ILE C 1 127 ? 81.731 54.490 41.071 1.00 21.05 183 ILE C N 1
ATOM 6432 C CA . ILE C 1 127 ? 80.716 53.503 40.817 1.00 19.74 183 ILE C CA 1
ATOM 6433 C C . ILE C 1 127 ? 81.299 52.131 40.610 1.00 21.92 183 ILE C C 1
ATOM 6434 O O . ILE C 1 127 ? 80.833 51.156 41.153 1.00 20.19 183 ILE C O 1
ATOM 6439 N N . PHE C 1 128 ? 82.413 52.048 39.907 1.00 21.30 184 PHE C N 1
ATOM 6440 C CA . PHE C 1 128 ? 82.954 50.762 39.540 1.00 22.20 184 PHE C CA 1
ATOM 6441 C C . PHE C 1 128 ? 83.632 50.058 40.675 1.00 21.08 184 PHE C C 1
ATOM 6442 O O . PHE C 1 128 ? 83.734 48.845 40.624 1.00 21.20 184 PHE C O 1
ATOM 6450 N N . TYR C 1 129 ? 84.100 50.809 41.660 1.00 20.49 185 TYR C N 1
ATOM 6451 C CA . TYR C 1 129 ? 84.575 50.218 42.883 1.00 19.52 185 TYR C CA 1
ATOM 6452 C C . TYR C 1 129 ? 83.412 49.545 43.684 1.00 19.79 185 TYR C C 1
ATOM 6453 O O . TYR C 1 129 ? 83.573 48.515 44.244 1.00 21.66 185 TYR C O 1
ATOM 6462 N N . VAL C 1 130 ? 82.281 50.159 43.651 1.00 19.87 186 VAL C N 1
ATOM 6463 C CA . VAL C 1 130 ? 81.091 49.590 44.320 1.00 22.19 186 VAL C CA 1
ATOM 6464 C C . VAL C 1 130 ? 80.681 48.320 43.597 1.00 21.26 186 VAL C C 1
ATOM 6465 O O . VAL C 1 130 ? 80.447 47.290 44.223 1.00 24.00 186 VAL C O 1
ATOM 6469 N N . LEU C 1 131 ? 80.626 48.356 42.258 1.00 21.41 187 LEU C N 1
ATOM 6470 C CA . LEU C 1 131 ? 80.233 47.222 41.467 1.00 20.66 187 LEU C CA 1
ATOM 6471 C C . LEU C 1 131 ? 81.175 46.059 41.697 1.00 21.39 187 LEU C C 1
ATOM 6472 O O . LEU C 1 131 ? 80.798 44.921 41.876 1.00 21.27 187 LEU C O 1
ATOM 6477 N N . HIS C 1 132 ? 82.476 46.353 41.677 1.00 21.66 188 HIS C N 1
ATOM 6478 C CA . HIS C 1 132 ? 83.448 45.333 41.936 1.00 22.10 188 HIS C CA 1
ATOM 6479 C C . HIS C 1 132 ? 83.332 44.693 43.320 1.00 23.37 188 HIS C C 1
ATOM 6480 O O . HIS C 1 132 ? 83.359 43.460 43.450 1.00 24.53 188 HIS C O 1
ATOM 6487 N N . ALA C 1 133 ? 83.209 45.527 44.324 1.00 23.74 189 ALA C N 1
ATOM 6488 C CA . ALA C 1 133 ? 83.118 45.019 45.665 1.00 26.47 189 ALA C CA 1
ATOM 6489 C C . ALA C 1 133 ? 81.968 44.088 45.864 1.00 29.47 189 ALA C C 1
ATOM 6490 O O . ALA C 1 133 ? 82.132 43.135 46.557 1.00 25.73 189 ALA C O 1
ATOM 6492 N N . HIS C 1 134 ? 80.803 44.338 45.252 1.00 25.41 190 HIS C N 1
ATOM 6493 C CA . HIS C 1 134 ? 79.623 43.503 45.538 1.00 26.82 190 HIS C CA 1
ATOM 6494 C C . HIS C 1 134 ? 79.335 42.507 44.498 1.00 27.99 190 HIS C C 1
ATOM 6495 O O . HIS C 1 134 ? 78.634 41.569 44.805 1.00 27.83 190 HIS C O 1
ATOM 6502 N N . PHE C 1 135 ? 79.906 42.616 43.286 1.00 21.96 191 PHE C N 1
ATOM 6503 C CA . PHE C 1 135 ? 79.539 41.744 42.222 1.00 20.94 191 PHE C CA 1
ATOM 6504 C C . PHE C 1 135 ? 80.655 41.065 41.425 1.00 22.86 191 PHE C C 1
ATOM 6505 O O . PHE C 1 135 ? 80.337 40.345 40.459 1.00 27.23 191 PHE C O 1
ATOM 6513 N N . ALA C 1 136 ? 81.906 41.318 41.725 1.00 24.76 192 ALA C N 1
ATOM 6514 C CA . ALA C 1 136 ? 82.994 40.841 40.831 1.00 25.77 192 ALA C CA 1
ATOM 6515 C C . ALA C 1 136 ? 82.959 39.324 40.566 1.00 30.00 192 ALA C C 1
ATOM 6516 O O . ALA C 1 136 ? 83.352 38.856 39.501 1.00 33.36 192 ALA C O 1
ATOM 6518 N N . ASP C 1 137 ? 82.474 38.557 41.536 1.00 30.73 193 ASP C N 1
ATOM 6519 C CA . ASP C 1 137 ? 82.418 37.089 41.354 1.00 37.44 193 ASP C CA 1
ATOM 6520 C C . ASP C 1 137 ? 81.117 36.533 40.920 1.00 39.01 193 ASP C C 1
ATOM 6521 O O . ASP C 1 137 ? 80.932 35.323 40.913 1.00 40.12 193 ASP C O 1
ATOM 6526 N N . LYS C 1 138 ? 80.226 37.398 40.511 1.00 32.87 194 LYS C N 1
ATOM 6527 C CA . LYS C 1 138 ? 78.940 36.981 40.032 1.00 29.99 194 LYS C CA 1
ATOM 6528 C C . LYS C 1 138 ? 78.790 37.026 38.573 1.00 31.24 194 LYS C C 1
ATOM 6529 O O . LYS C 1 138 ? 79.474 37.813 37.854 1.00 31.07 194 LYS C O 1
ATOM 6535 N N . LYS C 1 139 ? 77.841 36.220 38.114 1.00 30.74 195 LYS C N 1
ATOM 6536 C CA . LYS C 1 139 ? 77.612 36.091 36.703 1.00 33.98 195 LYS C CA 1
ATOM 6537 C C . LYS C 1 139 ? 77.166 37.442 36.077 1.00 31.25 195 LYS C C 1
ATOM 6538 O O . LYS C 1 139 ? 77.552 37.718 34.965 1.00 28.31 195 LYS C O 1
ATOM 6544 N N . ILE C 1 140 ? 76.443 38.305 36.801 1.00 27.31 196 ILE C N 1
ATOM 6545 C CA . ILE C 1 140 ? 76.019 39.529 36.204 1.00 25.74 196 ILE C CA 1
ATOM 6546 C C . ILE C 1 140 ? 77.073 40.668 36.175 1.00 23.66 196 ILE C C 1
ATOM 6547 O O . ILE C 1 140 ? 76.763 41.715 35.638 1.00 24.06 196 ILE C O 1
ATOM 6552 N N . TYR C 1 141 ? 78.262 40.418 36.661 1.00 24.78 197 TYR C N 1
ATOM 6553 C CA . TYR C 1 141 ? 79.279 41.503 36.832 1.00 24.68 197 TYR C CA 1
ATOM 6554 C C . TYR C 1 141 ? 79.509 42.286 35.537 1.00 24.93 197 TYR C C 1
ATOM 6555 O O . TYR C 1 141 ? 79.400 43.514 35.540 1.00 23.03 197 TYR C O 1
ATOM 6564 N N . THR C 1 142 ? 79.862 41.601 34.445 1.00 25.04 198 THR C N 1
ATOM 6565 C CA . THR C 1 142 ? 80.126 42.356 33.217 1.00 27.35 198 THR C CA 1
ATOM 6566 C C . THR C 1 142 ? 78.956 43.100 32.707 1.00 27.59 198 THR C C 1
ATOM 6567 O O . THR C 1 142 ? 79.086 44.217 32.273 1.00 26.45 198 THR C O 1
ATOM 6571 N N . ASN C 1 143 ? 77.785 42.499 32.765 1.00 24.31 199 ASN C N 1
ATOM 6572 C CA . ASN C 1 143 ? 76.568 43.211 32.352 1.00 25.81 199 ASN C CA 1
ATOM 6573 C C . ASN C 1 143 ? 76.408 44.556 33.137 1.00 22.39 199 ASN C C 1
ATOM 6574 O O . ASN C 1 143 ? 75.935 45.563 32.513 1.00 22.88 199 ASN C O 1
ATOM 6579 N N . LEU C 1 144 ? 76.656 44.527 34.457 1.00 23.19 200 LEU C N 1
ATOM 6580 C CA . LEU C 1 144 ? 76.498 45.746 35.306 1.00 22.74 200 LEU C CA 1
ATOM 6581 C C . LEU C 1 144 ? 77.494 46.829 34.877 1.00 24.81 200 LEU C C 1
ATOM 6582 O O . LEU C 1 144 ? 77.174 47.994 34.724 1.00 22.00 200 LEU C O 1
ATOM 6587 N N . VAL C 1 145 ? 78.742 46.432 34.732 1.00 23.00 201 VAL C N 1
ATOM 6588 C CA . VAL C 1 145 ? 79.828 47.363 34.351 1.00 23.13 201 VAL C CA 1
ATOM 6589 C C . VAL C 1 145 ? 79.537 47.979 32.969 1.00 22.92 201 VAL C C 1
ATOM 6590 O O . VAL C 1 145 ? 79.638 49.191 32.804 1.00 24.32 201 VAL C O 1
ATOM 6594 N N . GLU C 1 146 ? 79.160 47.159 31.998 1.00 22.55 202 GLU C N 1
ATOM 6595 C CA . GLU C 1 146 ? 78.837 47.629 30.696 1.00 25.32 202 GLU C CA 1
ATOM 6596 C C . GLU C 1 146 ? 77.612 48.581 30.697 1.00 24.54 202 GLU C C 1
ATOM 6597 O O . GLU C 1 146 ? 77.581 49.549 29.969 1.00 23.42 202 GLU C O 1
ATOM 6603 N N . LEU C 1 147 ? 76.600 48.275 31.484 1.00 23.58 203 LEU C N 1
ATOM 6604 C CA . LEU C 1 147 ? 75.419 49.117 31.573 1.00 24.94 203 LEU C CA 1
ATOM 6605 C C . LEU C 1 147 ? 75.788 50.505 31.994 1.00 19.65 203 LEU C C 1
ATOM 6606 O O . LEU C 1 147 ? 75.266 51.514 31.427 1.00 21.04 203 LEU C O 1
ATOM 6611 N N . PHE C 1 148 ? 76.684 50.630 32.955 1.00 19.59 204 PHE C N 1
ATOM 6612 C CA . PHE C 1 148 ? 77.043 51.952 33.425 1.00 19.08 204 PHE C CA 1
ATOM 6613 C C . PHE C 1 148 ? 77.859 52.747 32.363 1.00 21.68 204 PHE C C 1
ATOM 6614 O O . PHE C 1 148 ? 77.617 53.898 32.168 1.00 20.23 204 PHE C O 1
ATOM 6622 N N . ASN C 1 149 ? 78.819 52.104 31.713 1.00 21.98 205 ASN C N 1
ATOM 6623 C CA A ASN C 1 149 ? 79.647 52.736 30.715 0.50 21.52 205 ASN C CA 1
ATOM 6624 C CA B ASN C 1 149 ? 79.511 52.789 30.618 0.50 21.83 205 ASN C CA 1
ATOM 6625 C C . ASN C 1 149 ? 78.616 53.125 29.535 1.00 23.15 205 ASN C C 1
ATOM 6626 O O . ASN C 1 149 ? 78.668 54.209 28.994 1.00 26.05 205 ASN C O 1
ATOM 6635 N N . GLU C 1 150 ? 77.719 52.234 29.143 1.00 21.12 206 GLU C N 1
ATOM 6636 C CA . GLU C 1 150 ? 76.788 52.581 28.069 1.00 22.84 206 GLU C CA 1
ATOM 6637 C C . GLU C 1 150 ? 75.918 53.760 28.387 1.00 25.07 206 GLU C C 1
ATOM 6638 O O . GLU C 1 150 ? 75.648 54.604 27.512 1.00 22.34 206 GLU C O 1
ATOM 6644 N N . SER C 1 151 ? 75.481 53.826 29.646 1.00 22.19 207 SER C N 1
ATOM 6645 C CA . SER C 1 151 ? 74.667 54.958 30.113 1.00 22.81 207 SER C CA 1
ATOM 6646 C C . SER C 1 151 ? 75.374 56.270 29.996 1.00 23.53 207 SER C C 1
ATOM 6647 O O . SER C 1 151 ? 74.756 57.285 29.678 1.00 21.84 207 SER C O 1
ATOM 6650 N N . LEU C 1 152 ? 76.705 56.293 30.208 1.00 22.52 208 LEU C N 1
ATOM 6651 C CA . LEU C 1 152 ? 77.434 57.501 30.007 1.00 22.26 208 LEU C CA 1
ATOM 6652 C C . LEU C 1 152 ? 77.472 57.873 28.522 1.00 21.63 208 LEU C C 1
ATOM 6653 O O . LEU C 1 152 ? 77.341 59.091 28.166 1.00 21.98 208 LEU C O 1
ATOM 6658 N N . MET C 1 153 ? 77.685 56.896 27.646 1.00 19.94 209 MET C N 1
ATOM 6659 C CA . MET C 1 153 ? 77.691 57.247 26.235 1.00 21.11 209 MET C CA 1
ATOM 6660 C C . MET C 1 153 ? 76.270 57.781 25.788 1.00 21.37 209 MET C C 1
ATOM 6661 O O . MET C 1 153 ? 76.185 58.799 25.145 1.00 21.37 209 MET C O 1
ATOM 6666 N N . HIS C 1 154 ? 75.214 57.054 26.166 1.00 19.64 210 HIS C N 1
ATOM 6667 C CA . HIS C 1 154 ? 73.872 57.469 25.778 1.00 22.59 210 HIS C CA 1
ATOM 6668 C C . HIS C 1 154 ? 73.550 58.869 26.256 1.00 21.99 210 HIS C C 1
ATOM 6669 O O . HIS C 1 154 ? 73.146 59.709 25.439 1.00 21.12 210 HIS C O 1
ATOM 6676 N N . THR C 1 155 ? 73.816 59.174 27.546 1.00 19.70 211 THR C N 1
ATOM 6677 C CA . THR C 1 155 ? 73.586 60.478 28.057 1.00 22.03 211 THR C CA 1
ATOM 6678 C C . THR C 1 155 ? 74.369 61.559 27.403 1.00 23.16 211 THR C C 1
ATOM 6679 O O . THR C 1 155 ? 73.807 62.594 27.063 1.00 21.31 211 THR C O 1
ATOM 6683 N N . SER C 1 156 ? 75.633 61.296 27.102 1.00 20.33 212 SER C N 1
ATOM 6684 C CA . SER C 1 156 ? 76.497 62.259 26.377 1.00 22.28 212 SER C CA 1
ATOM 6685 C C . SER C 1 156 ? 76.033 62.518 24.970 1.00 20.58 212 SER C C 1
ATOM 6686 O O . SER C 1 156 ? 76.225 63.615 24.450 1.00 20.49 212 SER C O 1
ATOM 6689 N N . ILE C 1 157 ? 75.535 61.476 24.289 1.00 19.43 213 ILE C N 1
ATOM 6690 C CA . ILE C 1 157 ? 74.911 61.703 22.951 1.00 21.64 213 ILE C CA 1
ATOM 6691 C C . ILE C 1 157 ? 73.749 62.727 23.014 1.00 20.89 213 ILE C C 1
ATOM 6692 O O . ILE C 1 157 ? 73.744 63.687 22.231 1.00 21.67 213 ILE C O 1
ATOM 6697 N N . GLY C 1 158 ? 72.842 62.491 23.972 1.00 19.53 214 GLY C N 1
ATOM 6698 C CA . GLY C 1 158 ? 71.785 63.382 24.171 1.00 22.29 214 GLY C CA 1
ATOM 6699 C C . GLY C 1 158 ? 72.183 64.765 24.563 1.00 22.88 214 GLY C C 1
ATOM 6700 O O . GLY C 1 158 ? 71.694 65.776 24.036 1.00 20.55 214 GLY C O 1
ATOM 6701 N N . GLN C 1 159 ? 73.167 64.857 25.452 1.00 20.41 215 GLN C N 1
ATOM 6702 C CA . GLN C 1 159 ? 73.636 66.118 25.919 1.00 19.38 215 GLN C CA 1
ATOM 6703 C C . GLN C 1 159 ? 74.270 66.896 24.780 1.00 20.42 215 GLN C C 1
ATOM 6704 O O . GLN C 1 159 ? 74.107 68.135 24.699 1.00 21.98 215 GLN C O 1
ATOM 6710 N N . HIS C 1 160 ? 74.938 66.200 23.848 1.00 21.03 216 HIS C N 1
ATOM 6711 C CA . HIS C 1 160 ? 75.542 66.932 22.750 1.00 22.98 216 HIS C CA 1
ATOM 6712 C C . HIS C 1 160 ? 74.390 67.602 21.889 1.00 22.85 216 HIS C C 1
ATOM 6713 O O . HIS C 1 160 ? 74.490 68.778 21.499 1.00 24.26 216 HIS C O 1
ATOM 6720 N N . LEU C 1 161 ? 73.366 66.801 21.616 1.00 23.47 217 LEU C N 1
ATOM 6721 C CA . LEU C 1 161 ? 72.193 67.326 20.826 1.00 22.42 217 LEU C CA 1
ATOM 6722 C C . LEU C 1 161 ? 71.592 68.542 21.561 1.00 25.17 217 LEU C C 1
ATOM 6723 O O . LEU C 1 161 ? 71.189 69.470 20.901 1.00 26.93 217 LEU C O 1
ATOM 6728 N N . ASP C 1 162 ? 71.598 68.524 22.890 1.00 23.78 218 ASP C N 1
ATOM 6729 C CA . ASP C 1 162 ? 71.050 69.585 23.733 1.00 26.52 218 ASP C CA 1
ATOM 6730 C C . ASP C 1 162 ? 71.883 70.832 23.700 1.00 28.70 218 ASP C C 1
ATOM 6731 O O . ASP C 1 162 ? 71.326 71.945 23.586 1.00 28.62 218 ASP C O 1
ATOM 6736 N N . VAL C 1 163 ? 73.191 70.706 23.786 1.00 26.51 219 VAL C N 1
ATOM 6737 C CA . VAL C 1 163 ? 74.028 71.904 24.050 1.00 25.12 219 VAL C CA 1
ATOM 6738 C C . VAL C 1 163 ? 74.692 72.407 22.815 1.00 26.52 219 VAL C C 1
ATOM 6739 O O . VAL C 1 163 ? 75.359 73.432 22.872 1.00 27.56 219 VAL C O 1
ATOM 6743 N N . THR C 1 164 ? 74.670 71.657 21.735 1.00 26.12 220 THR C N 1
ATOM 6744 C CA . THR C 1 164 ? 75.486 71.991 20.589 1.00 28.24 220 THR C CA 1
ATOM 6745 C C . THR C 1 164 ? 75.183 73.400 20.090 1.00 35.65 220 THR C C 1
ATOM 6746 O O . THR C 1 164 ? 74.002 73.753 19.957 1.00 30.66 220 THR C O 1
ATOM 6750 N N . MET C 1 165 ? 76.229 74.154 19.795 1.00 37.21 221 MET C N 1
ATOM 6751 C CA . MET C 1 165 ? 76.065 75.561 19.380 1.00 53.21 221 MET C CA 1
ATOM 6752 C C . MET C 1 165 ? 75.545 75.675 17.908 1.00 54.32 221 MET C C 1
ATOM 6753 O O . MET C 1 165 ? 75.125 76.753 17.461 1.00 49.26 221 MET C O 1
ATOM 6758 N N . GLU C 1 166 ? 75.610 74.562 17.161 1.00 51.84 222 GLU C N 1
ATOM 6759 C CA . GLU C 1 166 ? 74.914 74.389 15.892 1.00 59.98 222 GLU C CA 1
ATOM 6760 C C . GLU C 1 166 ? 73.360 74.284 16.032 1.00 73.17 222 GLU C C 1
ATOM 6761 O O . GLU C 1 166 ? 72.712 73.506 15.266 1.00 69.59 222 GLU C O 1
ATOM 6767 N N . ARG C 1 167 ? 72.779 74.995 17.028 1.00 60.17 223 ARG C N 1
ATOM 6768 C CA . ARG C 1 167 ? 71.426 75.559 16.865 1.00 65.37 223 ARG C CA 1
ATOM 6769 C C . ARG C 1 167 ? 71.414 77.138 17.100 1.00 62.92 223 ARG C C 1
ATOM 6770 O O . ARG C 1 167 ? 70.699 77.696 17.953 1.00 64.90 223 ARG C O 1
ATOM 6778 N N . LYS C 1 170 ? 73.332 81.127 15.921 1.00 62.21 226 LYS C N 1
ATOM 6779 C CA . LYS C 1 170 ? 72.909 81.965 14.766 1.00 70.44 226 LYS C CA 1
ATOM 6780 C C . LYS C 1 170 ? 71.407 82.256 14.648 1.00 76.15 226 LYS C C 1
ATOM 6781 O O . LYS C 1 170 ? 70.916 82.453 13.508 1.00 73.56 226 LYS C O 1
ATOM 6787 N N . SER C 1 171 ? 70.680 82.258 15.777 1.00 71.10 227 SER C N 1
ATOM 6788 C CA . SER C 1 171 ? 69.206 82.417 15.803 1.00 73.59 227 SER C CA 1
ATOM 6789 C C . SER C 1 171 ? 68.468 81.786 14.586 1.00 78.22 227 SER C C 1
ATOM 6790 O O . SER C 1 171 ? 67.577 82.379 13.947 1.00 85.97 227 SER C O 1
ATOM 6793 N N . ASP C 1 172 ? 68.878 80.561 14.282 1.00 78.68 228 ASP C N 1
ATOM 6794 C CA . ASP C 1 172 ? 68.324 79.770 13.186 1.00 74.02 228 ASP C CA 1
ATOM 6795 C C . ASP C 1 172 ? 67.618 78.629 13.947 1.00 62.96 228 ASP C C 1
ATOM 6796 O O . ASP C 1 172 ? 68.331 77.833 14.609 1.00 68.66 228 ASP C O 1
ATOM 6801 N N . TYR C 1 173 ? 66.262 78.581 13.949 1.00 46.73 229 TYR C N 1
ATOM 6802 C CA . TYR C 1 173 ? 65.552 77.559 14.780 1.00 40.92 229 TYR C CA 1
ATOM 6803 C C . TYR C 1 173 ? 64.876 76.481 13.950 1.00 36.02 229 TYR C C 1
ATOM 6804 O O . TYR C 1 173 ? 63.998 75.741 14.429 1.00 37.85 229 TYR C O 1
ATOM 6813 N N . SER C 1 174 ? 65.363 76.312 12.732 1.00 37.75 230 SER C N 1
ATOM 6814 C CA . SER C 1 174 ? 64.750 75.365 11.835 1.00 41.00 230 SER C CA 1
ATOM 6815 C C . SER C 1 174 ? 64.935 73.925 12.298 1.00 41.44 230 SER C C 1
ATOM 6816 O O . SER C 1 174 ? 64.119 73.101 11.976 1.00 38.34 230 SER C O 1
ATOM 6819 N N . LEU C 1 175 ? 65.928 73.645 13.131 1.00 36.05 231 LEU C N 1
ATOM 6820 C CA . LEU C 1 175 ? 66.163 72.305 13.614 1.00 38.82 231 LEU C CA 1
ATOM 6821 C C . LEU C 1 175 ? 65.328 71.980 14.831 1.00 34.01 231 LEU C C 1
ATOM 6822 O O . LEU C 1 175 ? 65.319 70.855 15.203 1.00 33.96 231 LEU C O 1
ATOM 6827 N N . PHE C 1 176 ? 64.580 72.923 15.409 1.00 31.07 232 PHE C N 1
ATOM 6828 C CA . PHE C 1 176 ? 63.786 72.659 16.599 1.00 27.03 232 PHE C CA 1
ATOM 6829 C C . PHE C 1 176 ? 62.460 71.961 16.281 1.00 33.08 232 PHE C C 1
ATOM 6830 O O . PHE C 1 176 ? 61.411 72.553 16.440 1.00 36.20 232 PHE C O 1
ATOM 6838 N N . THR C 1 177 ? 62.529 70.697 15.879 1.00 29.03 233 THR C N 1
ATOM 6839 C CA . THR C 1 177 ? 61.416 69.865 15.513 1.00 27.89 233 THR C CA 1
ATOM 6840 C C . THR C 1 177 ? 61.162 68.850 16.585 1.00 31.02 233 THR C C 1
ATOM 6841 O O . THR C 1 177 ? 62.049 68.514 17.449 1.00 26.69 233 THR C O 1
ATOM 6845 N N . ILE C 1 178 ? 60.006 68.235 16.488 1.00 25.12 234 ILE C N 1
ATOM 6846 C CA . ILE C 1 178 ? 59.635 67.220 17.436 1.00 26.23 234 ILE C CA 1
ATOM 6847 C C . ILE C 1 178 ? 60.529 65.987 17.177 1.00 26.15 234 ILE C C 1
ATOM 6848 O O . ILE C 1 178 ? 60.789 65.229 18.094 1.00 27.45 234 ILE C O 1
ATOM 6853 N N . GLU C 1 179 ? 61.023 65.802 15.960 1.00 28.22 235 GLU C N 1
ATOM 6854 C CA . GLU C 1 179 ? 61.966 64.685 15.689 1.00 29.79 235 GLU C CA 1
ATOM 6855 C C . GLU C 1 179 ? 63.289 64.882 16.462 1.00 27.40 235 GLU C C 1
ATOM 6856 O O . GLU C 1 179 ? 63.782 63.929 17.122 1.00 26.90 235 GLU C O 1
ATOM 6862 N N . ARG C 1 180 ? 63.788 66.094 16.402 1.00 24.88 236 ARG C N 1
ATOM 6863 C CA . ARG C 1 180 ? 65.013 66.481 17.164 1.00 26.67 236 ARG C CA 1
ATOM 6864 C C . ARG C 1 180 ? 64.765 66.280 18.654 1.00 26.80 236 ARG C C 1
ATOM 6865 O O . ARG C 1 180 ? 65.628 65.666 19.322 1.00 24.33 236 ARG C O 1
ATOM 6873 N N . TYR C 1 181 ? 63.655 66.823 19.160 1.00 24.57 237 TYR C N 1
ATOM 6874 C CA . TYR C 1 181 ? 63.265 66.682 20.528 1.00 22.63 237 TYR C CA 1
ATOM 6875 C C . TYR C 1 181 ? 63.233 65.263 20.987 1.00 24.59 237 TYR C C 1
ATOM 6876 O O . TYR C 1 181 ? 63.769 64.920 22.063 1.00 23.79 237 TYR C O 1
ATOM 6885 N N . ASN C 1 182 ? 62.609 64.373 20.223 1.00 22.51 238 ASN C N 1
ATOM 6886 C CA . ASN C 1 182 ? 62.513 63.028 20.644 1.00 23.47 238 ASN C CA 1
ATOM 6887 C C . ASN C 1 182 ? 63.901 62.376 20.827 1.00 20.01 238 ASN C C 1
ATOM 6888 O O . ASN C 1 182 ? 64.049 61.581 21.735 1.00 23.83 238 ASN C O 1
ATOM 6893 N N . ALA C 1 183 ? 64.808 62.639 19.910 1.00 21.84 239 ALA C N 1
ATOM 6894 C CA . ALA C 1 183 ? 66.181 62.078 19.956 1.00 22.41 239 ALA C CA 1
ATOM 6895 C C . ALA C 1 183 ? 66.896 62.698 21.208 1.00 24.53 239 ALA C C 1
ATOM 6896 O O . ALA C 1 183 ? 67.566 61.964 21.943 1.00 22.78 239 ALA C O 1
ATOM 6898 N N . ILE C 1 184 ? 66.731 63.991 21.429 1.00 22.46 240 ILE C N 1
ATOM 6899 C CA . ILE C 1 184 ? 67.383 64.641 22.615 1.00 21.54 240 ILE C CA 1
ATOM 6900 C C . ILE C 1 184 ? 67.007 63.882 23.829 1.00 22.66 240 ILE C C 1
ATOM 6901 O O . ILE C 1 184 ? 67.860 63.440 24.641 1.00 22.44 240 ILE C O 1
ATOM 6906 N N . VAL C 1 185 ? 65.724 63.742 24.054 1.00 22.61 241 VAL C N 1
ATOM 6907 C CA . VAL C 1 185 ? 65.284 63.283 25.346 1.00 21.41 241 VAL C CA 1
ATOM 6908 C C . VAL C 1 185 ? 65.420 61.825 25.575 1.00 22.95 241 VAL C C 1
ATOM 6909 O O . VAL C 1 185 ? 65.597 61.375 26.745 1.00 22.56 241 VAL C O 1
ATOM 6913 N N . LYS C 1 186 ? 65.364 61.059 24.477 1.00 20.30 242 LYS C N 1
ATOM 6914 C CA . LYS C 1 186 ? 65.592 59.671 24.548 1.00 21.90 242 LYS C CA 1
ATOM 6915 C C . LYS C 1 186 ? 66.992 59.466 25.160 1.00 19.10 242 LYS C C 1
ATOM 6916 O O . LYS C 1 186 ? 67.144 58.637 26.033 1.00 19.98 242 LYS C O 1
ATOM 6922 N N . TYR C 1 187 ? 67.979 60.135 24.582 1.00 21.10 243 TYR C N 1
ATOM 6923 C CA . TYR C 1 187 ? 69.424 59.877 24.932 1.00 18.38 243 TYR C CA 1
ATOM 6924 C C . TYR C 1 187 ? 69.808 60.641 26.179 1.00 20.67 243 TYR C C 1
ATOM 6925 O O . TYR C 1 187 ? 70.405 60.083 27.060 1.00 21.08 243 TYR C O 1
ATOM 6934 N N . LYS C 1 188 ? 69.378 61.881 26.342 1.00 20.42 244 LYS C N 1
ATOM 6935 C CA . LYS C 1 188 ? 69.860 62.664 27.519 1.00 21.41 244 LYS C CA 1
ATOM 6936 C C . LYS C 1 188 ? 69.190 62.292 28.835 1.00 23.17 244 LYS C C 1
ATOM 6937 O O . LYS C 1 188 ? 69.781 62.439 29.834 1.00 23.19 244 LYS C O 1
ATOM 6943 N N . THR C 1 189 ? 67.984 61.768 28.812 1.00 19.25 245 THR C N 1
ATOM 6944 C CA . THR C 1 189 ? 67.212 61.526 30.012 1.00 18.66 245 THR C CA 1
ATOM 6945 C C . THR C 1 189 ? 66.750 60.200 30.177 1.00 18.64 245 THR C C 1
ATOM 6946 O O . THR C 1 189 ? 66.850 59.590 31.240 1.00 20.17 245 THR C O 1
ATOM 6950 N N . ALA C 1 190 ? 66.101 59.644 29.143 1.00 19.84 246 ALA C N 1
ATOM 6951 C CA . ALA C 1 190 ? 65.405 58.407 29.368 1.00 21.47 246 ALA C CA 1
ATOM 6952 C C . ALA C 1 190 ? 66.211 57.195 29.787 1.00 21.02 246 ALA C C 1
ATOM 6953 O O . ALA C 1 190 ? 65.779 56.332 30.544 1.00 21.25 246 ALA C O 1
ATOM 6955 N N . TYR C 1 191 ? 67.407 57.053 29.241 1.00 19.72 247 TYR C N 1
ATOM 6956 C CA . TYR C 1 191 ? 68.223 55.919 29.641 1.00 20.59 247 TYR C CA 1
ATOM 6957 C C . TYR C 1 191 ? 68.638 55.959 31.086 1.00 22.29 247 TYR C C 1
ATOM 6958 O O . TYR C 1 191 ? 68.394 54.994 31.776 1.00 23.54 247 TYR C O 1
ATOM 6967 N N . TYR C 1 192 ? 69.234 57.070 31.561 1.00 22.18 248 TYR C N 1
ATOM 6968 C CA . TYR C 1 192 ? 69.686 57.055 32.939 1.00 22.94 248 TYR C CA 1
ATOM 6969 C C . TYR C 1 192 ? 68.580 57.144 33.980 1.00 22.01 248 TYR C C 1
ATOM 6970 O O . TYR C 1 192 ? 68.713 56.623 35.063 1.00 21.31 248 TYR C O 1
ATOM 6979 N N . THR C 1 193 ? 67.481 57.784 33.637 1.00 22.00 249 THR C N 1
ATOM 6980 C CA . THR C 1 193 ? 66.429 57.965 34.616 1.00 22.40 249 THR C CA 1
ATOM 6981 C C . THR C 1 193 ? 65.560 56.755 34.798 1.00 21.19 249 THR C C 1
ATOM 6982 O O . THR C 1 193 ? 65.058 56.512 35.924 1.00 20.58 249 THR C O 1
ATOM 6986 N N . TYR C 1 194 ? 65.387 55.936 33.736 1.00 18.95 250 TYR C N 1
ATOM 6987 C CA . TYR C 1 194 ? 64.466 54.812 33.753 1.00 19.72 250 TYR C CA 1
ATOM 6988 C C . TYR C 1 194 ? 65.063 53.475 33.247 1.00 19.44 250 TYR C C 1
ATOM 6989 O O . TYR C 1 194 ? 65.014 52.529 33.965 1.00 19.78 250 TYR C O 1
ATOM 6998 N N . GLN C 1 195 ? 65.643 53.473 32.029 1.00 19.13 251 GLN C N 1
ATOM 6999 C CA . GLN C 1 195 ? 66.102 52.204 31.494 1.00 22.16 251 GLN C CA 1
ATOM 7000 C C . GLN C 1 195 ? 67.116 51.587 32.396 1.00 21.56 251 GLN C C 1
ATOM 7001 O O . GLN C 1 195 ? 67.084 50.382 32.642 1.00 21.04 251 GLN C O 1
ATOM 7007 N N . LEU C 1 196 ? 68.090 52.417 32.829 1.00 21.24 252 LEU C N 1
ATOM 7008 C CA . LEU C 1 196 ? 69.150 51.956 33.712 1.00 20.44 252 LEU C CA 1
ATOM 7009 C C . LEU C 1 196 ? 68.715 51.345 35.014 1.00 18.72 252 LEU C C 1
ATOM 7010 O O . LEU C 1 196 ? 69.032 50.251 35.289 1.00 18.05 252 LEU C O 1
ATOM 7015 N N . PRO C 1 197 ? 67.971 52.113 35.867 1.00 18.28 253 PRO C N 1
ATOM 7016 C CA . PRO C 1 197 ? 67.625 51.532 37.160 1.00 19.06 253 PRO C CA 1
ATOM 7017 C C . PRO C 1 197 ? 66.714 50.275 37.014 1.00 16.79 253 PRO C C 1
ATOM 7018 O O . PRO C 1 197 ? 66.842 49.311 37.769 1.00 17.60 253 PRO C O 1
ATOM 7022 N N . VAL C 1 198 ? 65.833 50.279 36.013 1.00 21.09 254 VAL C N 1
ATOM 7023 C CA . VAL C 1 198 ? 64.937 49.130 35.807 1.00 20.29 254 VAL C CA 1
ATOM 7024 C C . VAL C 1 198 ? 65.711 47.917 35.309 1.00 19.79 254 VAL C C 1
ATOM 7025 O O . VAL C 1 198 ? 65.585 46.855 35.799 1.00 20.17 254 VAL C O 1
ATOM 7029 N N . CYS C 1 199 ? 66.633 48.160 34.390 1.00 20.98 255 CYS C N 1
ATOM 7030 C CA A CYS C 1 199 ? 67.477 47.054 33.866 0.60 21.19 255 CYS C CA 1
ATOM 7031 C CA B CYS C 1 199 ? 67.424 47.023 33.873 0.40 21.95 255 CYS C CA 1
ATOM 7032 C C . CYS C 1 199 ? 68.334 46.453 34.958 1.00 20.76 255 CYS C C 1
ATOM 7033 O O . CYS C 1 199 ? 68.526 45.252 35.044 1.00 21.14 255 CYS C O 1
ATOM 7038 N N . LEU C 1 200 ? 68.900 47.310 35.835 1.00 19.07 256 LEU C N 1
ATOM 7039 C CA . LEU C 1 200 ? 69.572 46.810 36.977 1.00 17.52 256 LEU C CA 1
ATOM 7040 C C . LEU C 1 200 ? 68.725 45.920 37.874 1.00 19.01 256 LEU C C 1
ATOM 7041 O O . LEU C 1 200 ? 69.185 44.854 38.359 1.00 20.61 256 LEU C O 1
ATOM 7046 N N . GLY C 1 201 ? 67.497 46.340 38.159 1.00 22.19 257 GLY C N 1
ATOM 7047 C CA . GLY C 1 201 ? 66.654 45.488 38.988 1.00 21.38 257 GLY C CA 1
ATOM 7048 C C . GLY C 1 201 ? 66.320 44.146 38.294 1.00 20.12 257 GLY C C 1
ATOM 7049 O O . GLY C 1 201 ? 66.300 43.097 38.890 1.00 20.25 257 GLY C O 1
ATOM 7050 N N . MET C 1 202 ? 66.101 44.230 37.005 1.00 21.46 258 MET C N 1
ATOM 7051 C CA . MET C 1 202 ? 65.904 42.984 36.187 1.00 20.16 258 MET C CA 1
ATOM 7052 C C . MET C 1 202 ? 67.039 42.044 36.317 1.00 21.68 258 MET C C 1
ATOM 7053 O O . MET C 1 202 ? 66.854 40.849 36.638 1.00 21.61 258 MET C O 1
ATOM 7058 N N . LEU C 1 203 ? 68.274 42.571 36.124 1.00 22.93 259 LEU C N 1
ATOM 7059 C CA . LEU C 1 203 ? 69.457 41.703 36.240 1.00 22.79 259 LEU C CA 1
ATOM 7060 C C . LEU C 1 203 ? 69.551 41.100 37.605 1.00 23.21 259 LEU C C 1
ATOM 7061 O O . LEU C 1 203 ? 69.897 39.927 37.787 1.00 21.79 259 LEU C O 1
ATOM 7066 N N . LEU C 1 204 ? 69.336 41.911 38.630 1.00 21.88 260 LEU C N 1
ATOM 7067 C CA . LEU C 1 204 ? 69.384 41.392 39.970 1.00 22.05 260 LEU C CA 1
ATOM 7068 C C . LEU C 1 204 ? 68.308 40.377 40.268 1.00 21.62 260 LEU C C 1
ATOM 7069 O O . LEU C 1 204 ? 68.512 39.480 41.043 1.00 23.41 260 LEU C O 1
ATOM 7074 N N . ALA C 1 205 ? 67.181 40.520 39.658 1.00 22.53 261 ALA C N 1
ATOM 7075 C CA . ALA C 1 205 ? 66.124 39.532 39.758 1.00 21.53 261 ALA C CA 1
ATOM 7076 C C . ALA C 1 205 ? 66.260 38.329 38.783 1.00 27.38 261 ALA C C 1
ATOM 7077 O O . ALA C 1 205 ? 65.287 37.666 38.529 1.00 27.20 261 ALA C O 1
ATOM 7079 N N . ASN C 1 206 ? 67.436 38.124 38.210 1.00 25.60 262 ASN C N 1
ATOM 7080 C CA . ASN C 1 206 ? 67.753 36.953 37.407 1.00 29.58 262 ASN C CA 1
ATOM 7081 C C . ASN C 1 206 ? 67.030 36.968 36.135 1.00 27.55 262 ASN C C 1
ATOM 7082 O O . ASN C 1 206 ? 66.652 35.901 35.637 1.00 30.80 262 ASN C O 1
ATOM 7087 N N . ILE C 1 207 ? 66.786 38.149 35.570 1.00 25.05 263 ILE C N 1
ATOM 7088 C CA . ILE C 1 207 ? 66.195 38.295 34.266 1.00 26.12 263 ILE C CA 1
ATOM 7089 C C . ILE C 1 207 ? 67.269 38.851 33.316 1.00 29.37 263 ILE C C 1
ATOM 7090 O O . ILE C 1 207 ? 67.648 40.030 33.390 1.00 27.14 263 ILE C O 1
ATOM 7095 N N . SER C 1 208 ? 67.731 38.021 32.410 1.00 28.41 264 SER C N 1
ATOM 7096 C CA . SER C 1 208 ? 68.728 38.472 31.408 1.00 31.70 264 SER C CA 1
ATOM 7097 C C . SER C 1 208 ? 68.338 38.234 29.946 1.00 35.91 264 SER C C 1
ATOM 7098 O O . SER C 1 208 ? 69.085 38.614 29.059 1.00 30.80 264 SER C O 1
ATOM 7101 N N . ASP C 1 209 ? 67.132 37.748 29.691 1.00 29.81 265 ASP C N 1
ATOM 7102 C CA . ASP C 1 209 ? 66.685 37.499 28.344 1.00 31.08 265 ASP C CA 1
ATOM 7103 C C . ASP C 1 209 ? 66.678 38.792 27.583 1.00 32.18 265 ASP C C 1
ATOM 7104 O O . ASP C 1 209 ? 66.097 39.799 28.029 1.00 27.38 265 ASP C O 1
ATOM 7109 N N . PRO C 1 210 ? 67.229 38.781 26.365 1.00 31.95 266 PRO C N 1
ATOM 7110 C CA . PRO C 1 210 ? 67.316 40.019 25.618 1.00 29.55 266 PRO C CA 1
ATOM 7111 C C . PRO C 1 210 ? 66.010 40.619 25.118 1.00 25.41 266 PRO C C 1
ATOM 7112 O O . PRO C 1 210 ? 65.895 41.861 24.991 1.00 26.26 266 PRO C O 1
ATOM 7116 N N . VAL C 1 211 ? 64.996 39.829 24.826 1.00 24.58 267 VAL C N 1
ATOM 7117 C CA . VAL C 1 211 ? 63.775 40.360 24.392 1.00 26.30 267 VAL C CA 1
ATOM 7118 C C . VAL C 1 211 ? 63.030 41.024 25.596 1.00 29.97 267 VAL C C 1
ATOM 7119 O O . VAL C 1 211 ? 62.380 42.029 25.414 1.00 26.35 267 VAL C O 1
ATOM 7123 N N . LEU C 1 212 ? 63.011 40.341 26.727 1.00 25.03 268 LEU C N 1
ATOM 7124 C CA . LEU C 1 212 ? 62.404 40.966 27.948 1.00 24.88 268 LEU C CA 1
ATOM 7125 C C . LEU C 1 212 ? 63.126 42.312 28.251 1.00 22.36 268 LEU C C 1
ATOM 7126 O O . LEU C 1 212 ? 62.469 43.295 28.504 1.00 24.10 268 LEU C O 1
ATOM 7131 N N . HIS C 1 213 ? 64.448 42.343 28.103 1.00 23.65 269 HIS C N 1
ATOM 7132 C CA . HIS C 1 213 ? 65.178 43.584 28.307 1.00 23.93 269 HIS C CA 1
ATOM 7133 C C . HIS C 1 213 ? 64.780 44.609 27.354 1.00 28.42 269 HIS C C 1
ATOM 7134 O O . HIS C 1 213 ? 64.663 45.790 27.692 1.00 24.55 269 HIS C O 1
ATOM 7141 N N . GLN C 1 214 ? 64.556 44.218 26.100 1.00 26.19 270 GLN C N 1
ATOM 7142 C CA . GLN C 1 214 ? 64.135 45.178 25.090 1.00 25.28 270 GLN C CA 1
ATOM 7143 C C . GLN C 1 214 ? 62.734 45.754 25.378 1.00 24.34 270 GLN C C 1
ATOM 7144 O O . GLN C 1 214 ? 62.473 46.930 25.150 1.00 23.83 270 GLN C O 1
ATOM 7150 N N . LYS C 1 215 ? 61.804 44.902 25.811 1.00 24.24 271 LYS C N 1
ATOM 7151 C CA . LYS C 1 215 ? 60.480 45.400 26.059 1.00 24.89 271 LYS C CA 1
ATOM 7152 C C . LYS C 1 215 ? 60.502 46.407 27.253 1.00 21.04 271 LYS C C 1
ATOM 7153 O O . LYS C 1 215 ? 59.791 47.409 27.221 1.00 23.28 271 LYS C O 1
ATOM 7159 N N . ALA C 1 216 ? 61.266 46.077 28.248 1.00 23.28 272 ALA C N 1
ATOM 7160 C CA . ALA C 1 216 ? 61.426 46.971 29.467 1.00 22.24 272 ALA C CA 1
ATOM 7161 C C . ALA C 1 216 ? 62.020 48.277 29.034 1.00 23.79 272 ALA C C 1
ATOM 7162 O O . ALA C 1 216 ? 61.521 49.369 29.319 1.00 23.93 272 ALA C O 1
ATOM 7164 N N . GLU C 1 217 ? 63.073 48.190 28.232 1.00 23.74 273 GLU C N 1
ATOM 7165 C CA . GLU C 1 217 ? 63.672 49.390 27.654 1.00 24.21 273 GLU C CA 1
ATOM 7166 C C . GLU C 1 217 ? 62.752 50.288 26.833 1.00 24.52 273 GLU C C 1
ATOM 7167 O O . GLU C 1 217 ? 62.700 51.513 26.981 1.00 24.36 273 GLU C O 1
ATOM 7173 N N . ASP C 1 218 ? 61.963 49.703 25.951 1.00 23.46 274 ASP C N 1
ATOM 7174 C CA . ASP C 1 218 ? 61.009 50.466 25.184 1.00 23.18 274 ASP C CA 1
ATOM 7175 C C . ASP C 1 218 ? 60.008 51.229 26.076 1.00 21.92 274 ASP C C 1
ATOM 7176 O O . ASP C 1 218 ? 59.717 52.385 25.810 1.00 24.11 274 ASP C O 1
ATOM 7181 N N . MET C 1 219 ? 59.469 50.549 27.072 1.00 21.08 275 MET C N 1
ATOM 7182 C CA . MET C 1 219 ? 58.553 51.171 28.042 1.00 21.42 275 MET C CA 1
ATOM 7183 C C . MET C 1 219 ? 59.277 52.309 28.811 1.00 22.16 275 MET C C 1
ATOM 7184 O O . MET C 1 219 ? 58.787 53.417 28.904 1.00 22.51 275 MET C O 1
ATOM 7189 N N . CYS C 1 220 ? 60.491 52.010 29.253 1.00 21.88 276 CYS C N 1
ATOM 7190 C CA . CYS C 1 220 ? 61.310 53.042 29.997 1.00 22.77 276 CYS C CA 1
ATOM 7191 C C . CYS C 1 220 ? 61.604 54.217 29.155 1.00 23.20 276 CYS C C 1
ATOM 7192 O O . CYS C 1 220 ? 61.567 55.394 29.622 1.00 22.93 276 CYS C O 1
ATOM 7195 N N . LEU C 1 221 ? 61.836 54.056 27.848 1.00 22.37 277 LEU C N 1
ATOM 7196 C CA . LEU C 1 221 ? 62.210 55.197 27.089 1.00 22.21 277 LEU C CA 1
ATOM 7197 C C . LEU C 1 221 ? 60.990 56.131 26.862 1.00 25.75 277 LEU C C 1
ATOM 7198 O O . LEU C 1 221 ? 61.115 57.383 26.711 1.00 22.52 277 LEU C O 1
ATOM 7203 N N . GLU C 1 222 ? 59.804 55.529 26.800 1.00 23.86 278 GLU C N 1
ATOM 7204 C CA . GLU C 1 222 ? 58.603 56.336 26.689 1.00 25.52 278 GLU C CA 1
ATOM 7205 C C . GLU C 1 222 ? 58.335 57.107 28.026 1.00 20.93 278 GLU C C 1
ATOM 7206 O O . GLU C 1 222 ? 57.938 58.241 27.993 1.00 22.26 278 GLU C O 1
ATOM 7212 N N . ILE C 1 223 ? 58.535 56.438 29.149 1.00 20.45 279 ILE C N 1
ATOM 7213 C CA . ILE C 1 223 ? 58.363 57.094 30.452 1.00 22.98 279 ILE C CA 1
ATOM 7214 C C . ILE C 1 223 ? 59.355 58.267 30.546 1.00 25.13 279 ILE C C 1
ATOM 7215 O O . ILE C 1 223 ? 59.032 59.365 30.922 1.00 24.77 279 ILE C O 1
ATOM 7220 N N . GLY C 1 224 ? 60.614 57.998 30.222 1.00 23.47 280 GLY C N 1
ATOM 7221 C CA . GLY C 1 224 ? 61.626 59.023 30.225 1.00 23.26 280 GLY C CA 1
ATOM 7222 C C . GLY C 1 224 ? 61.360 60.262 29.368 1.00 24.55 280 GLY C C 1
ATOM 7223 O O . GLY C 1 224 ? 61.611 61.419 29.768 1.00 23.50 280 GLY C O 1
ATOM 7224 N N . LYS C 1 225 ? 60.811 60.062 28.166 1.00 24.01 281 LYS C N 1
ATOM 7225 C CA . LYS C 1 225 ? 60.391 61.142 27.334 1.00 25.21 281 LYS C CA 1
ATOM 7226 C C . LYS C 1 225 ? 59.347 62.026 28.059 1.00 24.93 281 LYS C C 1
ATOM 7227 O O . LYS C 1 225 ? 59.457 63.221 28.103 1.00 26.31 281 LYS C O 1
ATOM 7233 N N . PHE C 1 226 ? 58.404 61.354 28.671 1.00 24.55 282 PHE C N 1
ATOM 7234 C CA . PHE C 1 226 ? 57.313 62.011 29.370 1.00 25.27 282 PHE C CA 1
ATOM 7235 C C . PHE C 1 226 ? 57.908 62.821 30.523 1.00 25.36 282 PHE C C 1
ATOM 7236 O O . PHE C 1 226 ? 57.503 63.966 30.753 1.00 25.68 282 PHE C O 1
ATOM 7244 N N . PHE C 1 227 ? 58.767 62.153 31.301 1.00 22.69 283 PHE C N 1
ATOM 7245 C CA . PHE C 1 227 ? 59.473 62.784 32.423 1.00 21.92 283 PHE C CA 1
ATOM 7246 C C . PHE C 1 227 ? 60.143 64.096 31.989 1.00 21.60 283 PHE C C 1
ATOM 7247 O O . PHE C 1 227 ? 60.133 65.103 32.706 1.00 23.99 283 PHE C O 1
ATOM 7255 N N . GLN C 1 228 ? 60.855 64.090 30.861 1.00 22.52 284 GLN C N 1
ATOM 7256 C CA . GLN C 1 228 ? 61.590 65.229 30.374 1.00 21.29 284 GLN C CA 1
ATOM 7257 C C . GLN C 1 228 ? 60.676 66.348 29.878 1.00 25.28 284 GLN C C 1
ATOM 7258 O O . GLN C 1 228 ? 60.938 67.520 30.034 1.00 22.04 284 GLN C O 1
ATOM 7264 N N . ILE C 1 229 ? 59.589 65.971 29.201 1.00 24.58 285 ILE C N 1
ATOM 7265 C CA . ILE C 1 229 ? 58.572 66.993 28.869 1.00 23.20 285 ILE C CA 1
ATOM 7266 C C . ILE C 1 229 ? 58.054 67.739 30.144 1.00 22.36 285 ILE C C 1
ATOM 7267 O O . ILE C 1 229 ? 57.989 68.969 30.120 1.00 25.48 285 ILE C O 1
ATOM 7272 N N . GLN C 1 230 ? 57.787 67.032 31.232 1.00 23.48 286 GLN C N 1
ATOM 7273 C CA . GLN C 1 230 ? 57.421 67.633 32.469 1.00 24.22 286 GLN C CA 1
ATOM 7274 C C . GLN C 1 230 ? 58.525 68.530 32.943 1.00 29.84 286 GLN C C 1
ATOM 7275 O O . GLN C 1 230 ? 58.289 69.684 33.398 1.00 26.56 286 GLN C O 1
ATOM 7281 N N . ASP C 1 231 ? 59.764 68.012 32.952 1.00 25.50 287 ASP C N 1
ATOM 7282 C CA . ASP C 1 231 ? 60.892 68.857 33.354 1.00 25.25 287 ASP C CA 1
ATOM 7283 C C . ASP C 1 231 ? 60.935 70.184 32.618 1.00 22.81 287 ASP C C 1
ATOM 7284 O O . ASP C 1 231 ? 61.137 71.253 33.231 1.00 27.15 287 ASP C O 1
ATOM 7289 N N . ASP C 1 232 ? 60.746 70.153 31.312 1.00 22.84 288 ASP C N 1
ATOM 7290 C CA . ASP C 1 232 ? 60.784 71.321 30.488 1.00 20.93 288 ASP C CA 1
ATOM 7291 C C . ASP C 1 232 ? 59.670 72.287 30.825 1.00 25.14 288 ASP C C 1
ATOM 7292 O O . ASP C 1 232 ? 59.931 73.491 30.829 1.00 26.97 288 ASP C O 1
ATOM 7297 N N . TYR C 1 233 ? 58.494 71.725 31.108 1.00 27.64 289 TYR C N 1
ATOM 7298 C CA . TYR C 1 233 ? 57.314 72.593 31.458 1.00 28.86 289 TYR C CA 1
ATOM 7299 C C . TYR C 1 233 ? 57.666 73.284 32.765 1.00 28.93 289 TYR C C 1
ATOM 7300 O O . TYR C 1 233 ? 57.483 74.507 32.976 1.00 29.74 289 TYR C O 1
ATOM 7309 N N . ILE C 1 234 ? 58.197 72.486 33.650 1.00 31.70 290 ILE C N 1
ATOM 7310 C CA . ILE C 1 234 ? 58.589 72.986 34.971 1.00 34.38 290 ILE C CA 1
ATOM 7311 C C . ILE C 1 234 ? 59.668 74.060 34.929 1.00 35.81 290 ILE C C 1
ATOM 7312 O O . ILE C 1 234 ? 59.590 75.013 35.716 1.00 34.13 290 ILE C O 1
ATOM 7317 N N . ASP C 1 235 ? 60.614 74.005 33.987 1.00 27.88 291 ASP C N 1
ATOM 7318 C CA . ASP C 1 235 ? 61.628 75.045 33.860 1.00 30.36 291 ASP C CA 1
ATOM 7319 C C . ASP C 1 235 ? 61.013 76.416 33.683 1.00 34.62 291 ASP C C 1
ATOM 7320 O O . ASP C 1 235 ? 61.571 77.400 34.114 1.00 33.14 291 ASP C O 1
ATOM 7325 N N . CYS C 1 236 ? 59.968 76.489 32.907 1.00 31.63 292 CYS C N 1
ATOM 7326 C CA . CYS C 1 236 ? 59.312 77.782 32.600 1.00 30.42 292 CYS C CA 1
ATOM 7327 C C . CYS C 1 236 ? 58.294 78.118 33.688 1.00 34.80 292 CYS C C 1
ATOM 7328 O O . CYS C 1 236 ? 58.242 79.257 34.120 1.00 37.71 292 CYS C O 1
ATOM 7331 N N . TYR C 1 237 ? 57.488 77.164 34.124 1.00 36.47 293 TYR C N 1
ATOM 7332 C CA . TYR C 1 237 ? 56.301 77.477 34.955 1.00 38.48 293 TYR C CA 1
ATOM 7333 C C . TYR C 1 237 ? 56.402 77.081 36.404 1.00 40.88 293 TYR C C 1
ATOM 7334 O O . TYR C 1 237 ? 55.432 77.296 37.158 1.00 35.98 293 TYR C O 1
ATOM 7343 N N . GLY C 1 238 ? 57.497 76.428 36.809 1.00 32.39 294 GLY C N 1
ATOM 7344 C CA . GLY C 1 238 ? 57.544 75.807 38.120 1.00 38.48 294 GLY C CA 1
ATOM 7345 C C . GLY C 1 238 ? 57.850 76.846 39.189 1.00 34.14 294 GLY C C 1
ATOM 7346 O O . GLY C 1 238 ? 58.344 77.872 38.875 1.00 34.47 294 GLY C O 1
ATOM 7347 N N . ASP C 1 239 ? 57.608 76.521 40.441 1.00 34.47 295 ASP C N 1
ATOM 7348 C CA . ASP C 1 239 ? 57.991 77.423 41.539 1.00 37.89 295 ASP C CA 1
ATOM 7349 C C . ASP C 1 239 ? 59.357 77.013 42.106 1.00 32.76 295 ASP C C 1
ATOM 7350 O O . ASP C 1 239 ? 59.508 75.898 42.616 1.00 39.21 295 ASP C O 1
ATOM 7355 N N . GLU C 1 240 ? 60.330 77.926 42.039 1.00 36.74 296 GLU C N 1
ATOM 7356 C CA . GLU C 1 240 ? 61.696 77.661 42.526 1.00 42.38 296 GLU C CA 1
ATOM 7357 C C . GLU C 1 240 ? 61.733 77.191 43.992 1.00 42.85 296 GLU C C 1
ATOM 7358 O O . GLU C 1 240 ? 62.577 76.391 44.353 1.00 35.00 296 GLU C O 1
ATOM 7364 N N . SER C 1 241 ? 60.782 77.591 44.835 1.00 41.70 297 SER C N 1
ATOM 7365 C CA . SER C 1 241 ? 60.832 77.071 46.210 1.00 44.24 297 SER C CA 1
ATOM 7366 C C . SER C 1 241 ? 60.403 75.625 46.284 1.00 39.54 297 SER C C 1
ATOM 7367 O O . SER C 1 241 ? 60.739 74.960 47.225 1.00 38.16 297 SER C O 1
ATOM 7370 N N . LEU C 1 242 ? 59.647 75.132 45.297 1.00 38.45 298 LEU C N 1
ATOM 7371 C CA . LEU C 1 242 ? 59.373 73.692 45.171 1.00 36.11 298 LEU C CA 1
ATOM 7372 C C . LEU C 1 242 ? 60.392 72.883 44.352 1.00 35.00 298 LEU C C 1
ATOM 7373 O O . LEU C 1 242 ? 60.684 71.743 44.679 1.00 36.42 298 LEU C O 1
ATOM 7378 N N . THR C 1 243 ? 60.883 73.473 43.262 1.00 34.51 299 THR C N 1
ATOM 7379 C CA . THR C 1 243 ? 61.798 72.759 42.360 1.00 35.87 299 THR C CA 1
ATOM 7380 C C . THR C 1 243 ? 63.235 72.790 42.820 1.00 36.71 299 THR C C 1
ATOM 7381 O O . THR C 1 243 ? 63.992 71.910 42.461 1.00 35.73 299 THR C O 1
ATOM 7385 N N . GLY C 1 244 ? 63.617 73.787 43.608 1.00 35.28 300 GLY C N 1
ATOM 7386 C CA . GLY C 1 244 ? 64.996 73.908 44.124 1.00 32.53 300 GLY C CA 1
ATOM 7387 C C . GLY C 1 244 ? 65.959 74.450 43.097 1.00 34.92 300 GLY C C 1
ATOM 7388 O O . GLY C 1 244 ? 67.176 74.516 43.367 1.00 37.98 300 GLY C O 1
ATOM 7389 N N . LYS C 1 245 ? 65.472 74.878 41.923 1.00 33.53 301 LYS C N 1
ATOM 7390 C CA . LYS C 1 245 ? 66.349 75.311 40.897 1.00 34.25 301 LYS C CA 1
ATOM 7391 C C . LYS C 1 245 ? 65.770 76.415 40.059 1.00 36.09 301 LYS C C 1
ATOM 7392 O O . LYS C 1 245 ? 64.565 76.432 39.785 1.00 39.84 301 LYS C O 1
ATOM 7398 N N . MET C 1 246 ? 66.617 77.313 39.605 1.00 34.23 302 MET C N 1
ATOM 7399 C CA . MET C 1 246 ? 66.145 78.442 38.767 1.00 36.27 302 MET C CA 1
ATOM 7400 C C . MET C 1 246 ? 66.293 78.010 37.299 1.00 36.78 302 MET C C 1
ATOM 7401 O O . MET C 1 246 ? 67.362 77.529 36.882 1.00 37.32 302 MET C O 1
ATOM 7406 N N . GLY C 1 247 ? 65.248 78.157 36.525 1.00 33.99 303 GLY C N 1
ATOM 7407 C CA . GLY C 1 247 ? 65.229 77.590 35.173 1.00 34.83 303 GLY C CA 1
ATOM 7408 C C . GLY C 1 247 ? 66.020 78.477 34.275 1.00 37.92 303 GLY C C 1
ATOM 7409 O O . GLY C 1 247 ? 66.154 79.708 34.515 1.00 38.36 303 GLY C O 1
ATOM 7410 N N . THR C 1 248 ? 66.620 77.885 33.262 1.00 34.88 304 THR C N 1
ATOM 7411 C CA . THR C 1 248 ? 67.397 78.644 32.303 1.00 29.92 304 THR C CA 1
ATOM 7412 C C . THR C 1 248 ? 67.086 78.299 30.839 1.00 28.54 304 THR C C 1
ATOM 7413 O O . THR C 1 248 ? 67.789 78.693 29.958 1.00 28.07 304 THR C O 1
ATOM 7417 N N . ASP C 1 249 ? 66.086 77.497 30.543 1.00 26.71 305 ASP C N 1
ATOM 7418 C CA . ASP C 1 249 ? 66.006 76.988 29.172 1.00 27.20 305 ASP C CA 1
ATOM 7419 C C . ASP C 1 249 ? 65.875 78.145 28.125 1.00 27.88 305 ASP C C 1
ATOM 7420 O O . ASP C 1 249 ? 66.421 78.083 27.002 1.00 28.07 305 ASP C O 1
ATOM 7425 N N . ILE C 1 250 ? 65.109 79.197 28.490 1.00 30.63 306 ILE C N 1
ATOM 7426 C CA . ILE C 1 250 ? 64.851 80.275 27.536 1.00 27.10 306 ILE C CA 1
ATOM 7427 C C . ILE C 1 250 ? 66.102 81.028 27.226 1.00 26.74 306 ILE C C 1
ATOM 7428 O O . ILE C 1 250 ? 66.492 81.236 26.042 1.00 28.89 306 ILE C O 1
ATOM 7433 N N . GLN C 1 251 ? 66.811 81.426 28.269 1.00 31.26 307 GLN C N 1
ATOM 7434 C CA . GLN C 1 251 ? 67.981 82.194 28.058 1.00 33.03 307 GLN C CA 1
ATOM 7435 C C . GLN C 1 251 ? 69.113 81.387 27.454 1.00 31.16 307 GLN C C 1
ATOM 7436 O O . GLN C 1 251 ? 69.945 81.925 26.691 1.00 31.38 307 GLN C O 1
ATOM 7442 N N . GLU C 1 252 ? 69.099 80.066 27.671 1.00 30.72 308 GLU C N 1
ATOM 7443 C CA . GLU C 1 252 ? 70.089 79.161 27.014 1.00 30.89 308 GLU C CA 1
ATOM 7444 C C . GLU C 1 252 ? 69.668 78.604 25.641 1.00 30.48 308 GLU C C 1
ATOM 7445 O O . GLU C 1 252 ? 70.410 77.821 25.013 1.00 28.08 308 GLU C O 1
ATOM 7451 N N . ALA C 1 253 ? 68.555 79.131 25.084 1.00 31.60 309 ALA C N 1
ATOM 7452 C CA . ALA C 1 253 ? 68.140 78.802 23.737 1.00 26.96 309 ALA C CA 1
ATOM 7453 C C . ALA C 1 253 ? 67.958 77.293 23.558 1.00 25.56 309 ALA C C 1
ATOM 7454 O O . ALA C 1 253 ? 68.346 76.759 22.515 1.00 27.66 309 ALA C O 1
ATOM 7456 N N . LYS C 1 254 ? 67.343 76.654 24.541 1.00 26.00 310 LYS C N 1
ATOM 7457 C CA . LYS C 1 254 ? 67.187 75.216 24.508 1.00 26.44 310 LYS C CA 1
ATOM 7458 C C . LYS C 1 254 ? 66.037 74.763 23.614 1.00 30.52 310 LYS C C 1
ATOM 7459 O O . LYS C 1 254 ? 64.941 75.377 23.551 1.00 28.13 310 LYS C O 1
ATOM 7465 N N . CYS C 1 255 ? 66.279 73.643 22.948 1.00 26.22 311 CYS C N 1
ATOM 7466 C CA . CYS C 1 255 ? 65.200 72.872 22.242 1.00 25.26 311 CYS C CA 1
ATOM 7467 C C . CYS C 1 255 ? 64.313 72.122 23.215 1.00 26.40 311 CYS C C 1
ATOM 7468 O O . CYS C 1 255 ? 64.269 70.922 23.194 1.00 26.27 311 CYS C O 1
ATOM 7471 N N . SER C 1 256 ? 63.597 72.873 24.053 1.00 25.21 312 SER C N 1
ATOM 7472 C CA . SER C 1 256 ? 62.707 72.387 25.071 1.00 23.73 312 SER C CA 1
ATOM 7473 C C . SER C 1 256 ? 61.368 72.028 24.458 1.00 23.51 312 SER C C 1
ATOM 7474 O O . SER C 1 256 ? 61.103 72.461 23.349 1.00 24.64 312 SER C O 1
ATOM 7477 N N . TRP C 1 257 ? 60.568 71.232 25.149 1.00 24.33 313 TRP C N 1
ATOM 7478 C CA . TRP C 1 257 ? 59.228 70.886 24.649 1.00 25.91 313 TRP C CA 1
ATOM 7479 C C . TRP C 1 257 ? 58.376 72.138 24.351 1.00 30.10 313 TRP C C 1
ATOM 7480 O O . TRP C 1 257 ? 57.655 72.185 23.370 1.00 26.10 313 TRP C O 1
ATOM 7491 N N . LEU C 1 258 ? 58.468 73.121 25.218 1.00 28.35 314 LEU C N 1
ATOM 7492 C CA . LEU C 1 258 ? 57.782 74.379 25.036 1.00 28.76 314 LEU C CA 1
ATOM 7493 C C . LEU C 1 258 ? 58.276 75.053 23.811 1.00 27.19 314 LEU C C 1
ATOM 7494 O O . LEU C 1 258 ? 57.454 75.522 23.003 1.00 31.06 314 LEU C O 1
ATOM 7499 N N . ALA C 1 259 ? 59.578 75.137 23.582 1.00 26.70 315 ALA C N 1
ATOM 7500 C CA . ALA C 1 259 ? 60.047 75.763 22.353 1.00 25.53 315 ALA C CA 1
ATOM 7501 C C . ALA C 1 259 ? 59.613 75.031 21.069 1.00 26.94 315 ALA C C 1
ATOM 7502 O O . ALA C 1 259 ? 59.230 75.694 20.026 1.00 28.94 315 ALA C O 1
ATOM 7504 N N . VAL C 1 260 ? 59.608 73.708 21.133 1.00 25.91 316 VAL C N 1
ATOM 7505 C CA . VAL C 1 260 ? 59.190 72.886 19.941 1.00 26.28 316 VAL C CA 1
ATOM 7506 C C . VAL C 1 260 ? 57.679 73.109 19.682 1.00 28.43 316 VAL C C 1
ATOM 7507 O O . VAL C 1 260 ? 57.291 73.337 18.546 1.00 30.10 316 VAL C O 1
ATOM 7511 N N . MET C 1 261 ? 56.872 73.040 20.722 1.00 29.53 317 MET C N 1
ATOM 7512 C CA . MET C 1 261 ? 55.417 73.207 20.589 1.00 29.84 317 MET C CA 1
ATOM 7513 C C . MET C 1 261 ? 55.125 74.648 20.130 1.00 32.75 317 MET C C 1
ATOM 7514 O O . MET C 1 261 ? 54.232 74.884 19.286 1.00 31.89 317 MET C O 1
ATOM 7519 N N . ALA C 1 262 ? 55.838 75.609 20.644 1.00 29.09 318 ALA C N 1
ATOM 7520 C CA . ALA C 1 262 ? 55.641 76.993 20.190 1.00 33.98 318 ALA C CA 1
ATOM 7521 C C . ALA C 1 262 ? 55.915 77.125 18.744 1.00 34.07 318 ALA C C 1
ATOM 7522 O O . ALA C 1 262 ? 55.150 77.819 18.005 1.00 34.46 318 ALA C O 1
ATOM 7524 N N . LEU C 1 263 ? 57.066 76.634 18.302 1.00 32.06 319 LEU C N 1
ATOM 7525 C CA . LEU C 1 263 ? 57.418 76.814 16.911 1.00 34.14 319 LEU C CA 1
ATOM 7526 C C . LEU C 1 263 ? 56.443 76.039 15.936 1.00 28.96 319 LEU C C 1
ATOM 7527 O O . LEU C 1 263 ? 56.303 76.440 14.814 1.00 32.00 319 LEU C O 1
ATOM 7532 N N . GLN C 1 264 ? 55.821 74.942 16.381 1.00 27.07 320 GLN C N 1
ATOM 7533 C CA . GLN C 1 264 ? 54.808 74.261 15.576 1.00 29.40 320 GLN C CA 1
ATOM 7534 C C . GLN C 1 264 ? 53.529 75.167 15.379 1.00 36.08 320 GLN C C 1
ATOM 7535 O O . GLN C 1 264 ? 52.862 75.024 14.409 1.00 34.70 320 GLN C O 1
ATOM 7541 N N . ARG C 1 265 ? 53.205 75.977 16.393 1.00 35.20 321 ARG C N 1
ATOM 7542 C CA . ARG C 1 265 ? 51.963 76.785 16.506 1.00 34.19 321 ARG C CA 1
ATOM 7543 C C . ARG C 1 265 ? 52.183 78.238 16.077 1.00 36.93 321 ARG C C 1
ATOM 7544 O O . ARG C 1 265 ? 51.194 78.939 15.772 1.00 37.88 321 ARG C O 1
ATOM 7552 N N . CYS C 1 266 ? 53.416 78.690 15.941 1.00 33.17 322 CYS C N 1
ATOM 7553 C CA . CYS C 1 266 ? 53.689 80.127 15.622 1.00 37.39 322 CYS C CA 1
ATOM 7554 C C . CYS C 1 266 ? 53.193 80.557 14.224 1.00 39.22 322 CYS C C 1
ATOM 7555 O O . CYS C 1 266 ? 53.501 79.900 13.231 1.00 36.69 322 CYS C O 1
ATOM 7558 N N . SER C 1 267 ? 52.597 81.746 14.137 1.00 36.63 323 SER C N 1
ATOM 7559 C CA . SER C 1 267 ? 52.530 82.486 12.855 1.00 37.71 323 SER C CA 1
ATOM 7560 C C . SER C 1 267 ? 53.863 82.991 12.434 1.00 40.47 323 SER C C 1
ATOM 7561 O O . SER C 1 267 ? 54.822 82.970 13.219 1.00 38.39 323 SER C O 1
ATOM 7564 N N . ALA C 1 268 ? 53.896 83.557 11.214 1.00 39.75 324 ALA C N 1
ATOM 7565 C CA . ALA C 1 268 ? 55.106 84.177 10.693 1.00 42.39 324 ALA C CA 1
ATOM 7566 C C . ALA C 1 268 ? 55.552 85.330 11.565 1.00 45.82 324 ALA C C 1
ATOM 7567 O O . ALA C 1 268 ? 56.765 85.503 11.796 1.00 40.46 324 ALA C O 1
ATOM 7569 N N . SER C 1 269 ? 54.603 86.118 12.066 1.00 37.77 325 SER C N 1
ATOM 7570 C CA . SER C 1 269 ? 54.985 87.246 12.953 1.00 38.72 325 SER C CA 1
ATOM 7571 C C . SER C 1 269 ? 55.484 86.740 14.349 1.00 33.10 325 SER C C 1
ATOM 7572 O O . SER C 1 269 ? 56.406 87.316 14.954 1.00 33.63 325 SER C O 1
ATOM 7575 N N . GLN C 1 270 ? 54.838 85.712 14.863 1.00 35.17 326 GLN C N 1
ATOM 7576 C CA . GLN C 1 270 ? 55.245 85.187 16.180 1.00 34.53 326 GLN C CA 1
ATOM 7577 C C . GLN C 1 270 ? 56.652 84.530 16.153 1.00 35.63 326 GLN C C 1
ATOM 7578 O O . GLN C 1 270 ? 57.425 84.612 17.106 1.00 35.84 326 GLN C O 1
ATOM 7584 N N . LYS C 1 271 ? 56.929 83.866 15.058 1.00 34.51 327 LYS C N 1
ATOM 7585 C CA . LYS C 1 271 ? 58.274 83.336 14.781 1.00 38.42 327 LYS C CA 1
ATOM 7586 C C . LYS C 1 271 ? 59.326 84.414 14.798 1.00 41.43 327 LYS C C 1
ATOM 7587 O O . LYS C 1 271 ? 60.412 84.193 15.303 1.00 35.99 327 LYS C O 1
ATOM 7593 N N . ILE C 1 272 ? 59.065 85.602 14.263 1.00 36.03 328 ILE C N 1
ATOM 7594 C CA . ILE C 1 272 ? 60.106 86.672 14.324 1.00 38.57 328 ILE C CA 1
ATOM 7595 C C . ILE C 1 272 ? 60.327 87.163 15.764 1.00 36.71 328 ILE C C 1
ATOM 7596 O O . ILE C 1 272 ? 61.472 87.443 16.138 1.00 40.55 328 ILE C O 1
ATOM 7601 N N . VAL C 1 273 ? 59.252 87.251 16.540 1.00 36.06 329 VAL C N 1
ATOM 7602 C CA . VAL C 1 273 ? 59.307 87.549 17.980 1.00 34.16 329 VAL C CA 1
ATOM 7603 C C . VAL C 1 273 ? 60.183 86.451 18.668 1.00 36.44 329 VAL C C 1
ATOM 7604 O O . VAL C 1 273 ? 61.069 86.756 19.448 1.00 35.23 329 VAL C O 1
ATOM 7608 N N . PHE C 1 274 ? 59.858 85.181 18.424 1.00 34.66 330 PHE C N 1
ATOM 7609 C CA . PHE C 1 274 ? 60.659 84.085 19.066 1.00 31.06 330 PHE C CA 1
ATOM 7610 C C . PHE C 1 274 ? 62.118 84.229 18.696 1.00 37.17 330 PHE C C 1
ATOM 7611 O O . PHE C 1 274 ? 62.996 84.183 19.567 1.00 35.14 330 PHE C O 1
ATOM 7619 N N . THR C 1 275 ? 62.398 84.413 17.399 1.00 33.99 331 THR C N 1
ATOM 7620 C CA . THR C 1 275 ? 63.777 84.606 16.909 1.00 41.96 331 THR C CA 1
ATOM 7621 C C . THR C 1 275 ? 64.506 85.735 17.530 1.00 45.59 331 THR C C 1
ATOM 7622 O O . THR C 1 275 ? 65.675 85.602 17.838 1.00 40.11 331 THR C O 1
ATOM 7626 N N . THR C 1 276 ? 63.841 86.865 17.664 1.00 43.60 332 THR C N 1
ATOM 7627 C CA . THR C 1 276 ? 64.401 88.063 18.315 1.00 45.95 332 THR C CA 1
ATOM 7628 C C . THR C 1 276 ? 64.630 87.916 19.806 1.00 40.46 332 THR C C 1
ATOM 7629 O O . THR C 1 276 ? 65.576 88.490 20.312 1.00 40.89 332 THR C O 1
ATOM 7633 N N . CYS C 1 277 ? 63.732 87.236 20.515 1.00 35.16 333 CYS C N 1
ATOM 7634 C CA . CYS C 1 277 ? 63.778 87.258 21.943 1.00 32.29 333 CYS C CA 1
ATOM 7635 C C . CYS C 1 277 ? 64.418 85.962 22.619 1.00 33.34 333 CYS C C 1
ATOM 7636 O O . CYS C 1 277 ? 64.680 86.008 23.791 1.00 36.04 333 CYS C O 1
ATOM 7639 N N . TYR C 1 278 ? 64.491 84.847 21.887 1.00 31.25 334 TYR C N 1
ATOM 7640 C CA . TYR C 1 278 ? 64.861 83.566 22.516 1.00 30.48 334 TYR C CA 1
ATOM 7641 C C . TYR C 1 278 ? 66.357 83.636 22.734 1.00 33.15 334 TYR C C 1
ATOM 7642 O O . TYR C 1 278 ? 67.075 84.200 21.930 1.00 33.96 334 TYR C O 1
ATOM 7651 N N . GLY C 1 279 ? 66.856 82.943 23.758 1.00 32.56 335 GLY C N 1
ATOM 7652 C CA . GLY C 1 279 ? 68.333 82.797 23.847 1.00 32.88 335 GLY C CA 1
ATOM 7653 C C . GLY C 1 279 ? 69.044 84.021 24.413 1.00 32.33 335 GLY C C 1
ATOM 7654 O O . GLY C 1 279 ? 70.216 84.254 24.104 1.00 35.16 335 GLY C O 1
ATOM 7655 N N . SER C 1 280 ? 68.333 84.806 25.197 1.00 33.97 336 SER C N 1
ATOM 7656 C CA . SER C 1 280 ? 68.932 86.048 25.731 1.00 37.21 336 SER C CA 1
ATOM 7657 C C . SER C 1 280 ? 68.689 86.168 27.222 1.00 32.91 336 SER C C 1
ATOM 7658 O O . SER C 1 280 ? 67.639 85.794 27.729 1.00 36.40 336 SER C O 1
ATOM 7661 N N . LYS C 1 281 ? 69.687 86.692 27.950 1.00 35.72 337 LYS C N 1
ATOM 7662 C CA . LYS C 1 281 ? 69.520 86.957 29.369 1.00 42.13 337 LYS C CA 1
ATOM 7663 C C . LYS C 1 281 ? 68.725 88.243 29.700 1.00 39.97 337 LYS C C 1
ATOM 7664 O O . LYS C 1 281 ? 68.336 88.413 30.846 1.00 47.22 337 LYS C O 1
ATOM 7670 N N . GLU C 1 282 ? 68.374 89.061 28.714 1.00 44.33 338 GLU C N 1
ATOM 7671 C CA . GLU C 1 282 ? 67.662 90.337 29.027 1.00 49.41 338 GLU C CA 1
ATOM 7672 C C . GLU C 1 282 ? 66.303 89.960 29.556 1.00 49.53 338 GLU C C 1
ATOM 7673 O O . GLU C 1 282 ? 65.536 89.296 28.824 1.00 51.51 338 GLU C O 1
ATOM 7679 N N . PRO C 1 283 ? 65.957 90.382 30.789 1.00 48.11 339 PRO C N 1
ATOM 7680 C CA . PRO C 1 283 ? 64.625 90.030 31.326 1.00 46.56 339 PRO C CA 1
ATOM 7681 C C . PRO C 1 283 ? 63.370 90.315 30.429 1.00 44.71 339 PRO C C 1
ATOM 7682 O O . PRO C 1 283 ? 62.415 89.555 30.498 1.00 47.69 339 PRO C O 1
ATOM 7686 N N . ALA C 1 284 ? 63.369 91.391 29.633 1.00 44.86 340 ALA C N 1
ATOM 7687 C CA . ALA C 1 284 ? 62.202 91.747 28.817 1.00 45.17 340 ALA C CA 1
ATOM 7688 C C . ALA C 1 284 ? 62.102 90.768 27.625 1.00 49.14 340 ALA C C 1
ATOM 7689 O O . ALA C 1 284 ? 60.991 90.453 27.190 1.00 44.49 340 ALA C O 1
ATOM 7691 N N . HIS C 1 285 ? 63.255 90.305 27.128 1.00 43.73 341 HIS C N 1
ATOM 7692 C CA . HIS C 1 285 ? 63.292 89.194 26.136 1.00 44.31 341 HIS C CA 1
ATOM 7693 C C . HIS C 1 285 ? 62.712 87.894 26.693 1.00 43.35 341 HIS C C 1
ATOM 7694 O O . HIS C 1 285 ? 61.849 87.279 26.077 1.00 38.15 341 HIS C O 1
ATOM 7701 N N . ILE C 1 286 ? 63.135 87.530 27.890 1.00 39.86 342 ILE C N 1
ATOM 7702 C CA . ILE C 1 286 ? 62.616 86.364 28.535 1.00 40.87 342 ILE C CA 1
ATOM 7703 C C . ILE C 1 286 ? 61.111 86.511 28.692 1.00 43.09 342 ILE C C 1
ATOM 7704 O O . ILE C 1 286 ? 60.346 85.604 28.330 1.00 35.96 342 ILE C O 1
ATOM 7709 N N . GLU C 1 287 ? 60.691 87.672 29.195 1.00 42.95 343 GLU C N 1
ATOM 7710 C CA . GLU C 1 287 ? 59.289 87.925 29.487 1.00 45.03 343 GLU C CA 1
ATOM 7711 C C . GLU C 1 287 ? 58.457 87.864 28.207 1.00 35.12 343 GLU C C 1
ATOM 7712 O O . GLU C 1 287 ? 57.391 87.314 28.224 1.00 37.93 343 GLU C O 1
ATOM 7718 N N . ARG C 1 288 ? 59.003 88.370 27.102 1.00 34.96 344 ARG C N 1
ATOM 7719 C CA . ARG C 1 288 ? 58.299 88.322 25.802 1.00 39.30 344 ARG C CA 1
ATOM 7720 C C . ARG C 1 288 ? 58.091 86.895 25.349 1.00 37.56 344 ARG C C 1
ATOM 7721 O O . ARG C 1 288 ? 57.050 86.554 24.771 1.00 35.05 344 ARG C O 1
ATOM 7729 N N . ILE C 1 289 ? 59.104 86.031 25.569 1.00 36.09 345 ILE C N 1
ATOM 7730 C CA . ILE C 1 289 ? 58.916 84.640 25.199 1.00 32.09 345 ILE C CA 1
ATOM 7731 C C . ILE C 1 289 ? 57.858 84.032 26.065 1.00 32.07 345 ILE C C 1
ATOM 7732 O O . ILE C 1 289 ? 56.994 83.311 25.546 1.00 30.89 345 ILE C O 1
ATOM 7737 N N . LYS C 1 290 ? 57.832 84.325 27.385 1.00 30.94 346 LYS C N 1
ATOM 7738 C CA . LYS C 1 290 ? 56.805 83.745 28.187 1.00 31.51 346 LYS C CA 1
ATOM 7739 C C . LYS C 1 290 ? 55.374 84.270 27.798 1.00 35.62 346 LYS C C 1
ATOM 7740 O O . LYS C 1 290 ? 54.365 83.563 27.877 1.00 35.52 346 LYS C O 1
ATOM 7746 N N . GLU C 1 291 ? 55.337 85.496 27.357 1.00 35.72 347 GLU C N 1
ATOM 7747 C CA . GLU C 1 291 ? 54.060 86.068 26.870 1.00 39.34 347 GLU C CA 1
ATOM 7748 C C . GLU C 1 291 ? 53.611 85.323 25.616 1.00 33.83 347 GLU C C 1
ATOM 7749 O O . GLU C 1 291 ? 52.425 84.946 25.506 1.00 37.25 347 GLU C O 1
ATOM 7755 N N . LEU C 1 292 ? 54.539 85.069 24.706 1.00 35.80 348 LEU C N 1
ATOM 7756 C CA . LEU C 1 292 ? 54.243 84.238 23.516 1.00 34.36 348 LEU C CA 1
ATOM 7757 C C . LEU C 1 292 ? 53.761 82.834 23.866 1.00 32.84 348 LEU C C 1
ATOM 7758 O O . LEU C 1 292 ? 52.819 82.330 23.263 1.00 32.03 348 LEU C O 1
ATOM 7763 N N . TYR C 1 293 ? 54.371 82.186 24.852 1.00 33.12 349 TYR C N 1
ATOM 7764 C CA . TYR C 1 293 ? 53.921 80.859 25.280 1.00 34.85 349 TYR C CA 1
ATOM 7765 C C . TYR C 1 293 ? 52.444 80.869 25.801 1.00 36.53 349 TYR C C 1
ATOM 7766 O O . TYR C 1 293 ? 51.662 79.955 25.581 1.00 34.19 349 TYR C O 1
ATOM 7775 N N . LYS C 1 294 ? 52.144 81.913 26.547 1.00 38.05 350 LYS C N 1
ATOM 7776 C CA . LYS C 1 294 ? 50.786 82.120 27.109 1.00 41.79 350 LYS C CA 1
ATOM 7777 C C . LYS C 1 294 ? 49.752 82.328 25.995 1.00 39.17 350 LYS C C 1
ATOM 7778 O O . LYS C 1 294 ? 48.717 81.608 25.942 1.00 37.42 350 LYS C O 1
ATOM 7784 N N . GLN C 1 295 ? 50.103 83.217 25.054 1.00 37.03 351 GLN C N 1
ATOM 7785 C CA . GLN C 1 295 ? 49.322 83.483 23.833 1.00 43.48 351 GLN C CA 1
ATOM 7786 C C . GLN C 1 295 ? 49.055 82.226 22.977 1.00 47.63 351 GLN C C 1
ATOM 7787 O O . GLN C 1 295 ? 48.006 82.110 22.368 1.00 42.26 351 GLN C O 1
ATOM 7793 N N . LEU C 1 296 ? 50.048 81.326 22.844 1.00 34.29 352 LEU C N 1
ATOM 7794 C CA . LEU C 1 296 ? 49.887 80.087 22.135 1.00 31.11 352 LEU C CA 1
ATOM 7795 C C . LEU C 1 296 ? 49.212 79.022 22.950 1.00 34.37 352 LEU C C 1
ATOM 7796 O O . LEU C 1 296 ? 49.031 77.912 22.468 1.00 37.73 352 LEU C O 1
ATOM 7801 N N . GLN C 1 297 ? 48.791 79.321 24.16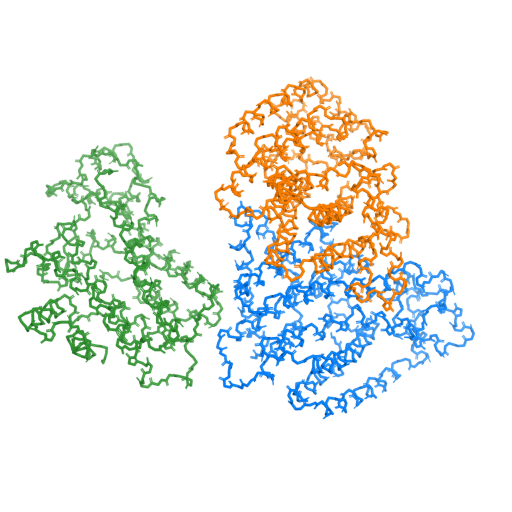6 1.00 31.69 353 GLN C N 1
ATOM 7802 C CA . GLN C 1 297 ? 48.066 78.370 24.940 1.00 35.34 353 GLN C CA 1
ATOM 7803 C C . GLN C 1 297 ? 48.849 77.098 25.296 1.00 34.52 353 GLN C C 1
ATOM 7804 O O . GLN C 1 297 ? 48.283 76.005 25.361 1.00 35.43 353 GLN C O 1
ATOM 7810 N N . LEU C 1 298 ? 50.136 77.272 25.568 1.00 34.19 354 LEU C N 1
ATOM 7811 C CA . LEU C 1 298 ? 50.976 76.109 25.909 1.00 30.01 354 LEU C CA 1
ATOM 7812 C C . LEU C 1 298 ? 50.641 75.470 27.240 1.00 31.97 354 LEU C C 1
ATOM 7813 O O . LEU C 1 298 ? 50.681 74.276 27.348 1.00 35.86 354 LEU C O 1
ATOM 7818 N N . PRO C 1 299 ? 50.296 76.272 28.252 1.00 34.40 355 PRO C N 1
ATOM 7819 C CA . PRO C 1 299 ? 49.834 75.632 29.478 1.00 36.74 355 PRO C CA 1
ATOM 7820 C C . PRO C 1 299 ? 48.672 74.674 29.304 1.00 36.55 355 PRO C C 1
ATOM 7821 O O . PRO C 1 299 ? 48.620 73.559 29.893 1.00 33.84 355 PRO C O 1
ATOM 7825 N N . GLU C 1 300 ? 47.719 75.120 28.484 1.00 41.04 356 GLU C N 1
ATOM 7826 C CA . GLU C 1 300 ? 46.554 74.345 28.181 1.00 42.38 356 GLU C CA 1
ATOM 7827 C C . GLU C 1 300 ? 46.932 73.094 27.379 1.00 38.43 356 GLU C C 1
ATOM 7828 O O . GLU C 1 300 ? 46.447 71.965 27.652 1.00 40.23 356 GLU C O 1
ATOM 7834 N N . LEU C 1 301 ? 47.768 73.313 26.360 1.00 34.95 357 LEU C N 1
ATOM 7835 C CA . LEU C 1 301 ? 48.287 72.219 25.569 1.00 36.08 357 LEU C CA 1
ATOM 7836 C C . LEU C 1 301 ? 48.989 71.183 26.457 1.00 36.06 357 LEU C C 1
ATOM 7837 O O . LEU C 1 301 ? 48.784 69.985 26.232 1.00 34.02 357 LEU C O 1
ATOM 7842 N N . TYR C 1 302 ? 49.808 71.649 27.428 1.00 34.45 358 TYR C N 1
ATOM 7843 C CA . TYR C 1 302 ? 50.587 70.713 28.283 1.00 36.01 358 TYR C CA 1
ATOM 7844 C C . TYR C 1 302 ? 49.677 69.823 29.090 1.00 36.31 358 TYR C C 1
ATOM 7845 O O . TYR C 1 302 ? 49.861 68.604 29.151 1.00 34.57 358 TYR C O 1
ATOM 7854 N N . ALA C 1 303 ? 48.636 70.443 29.658 1.00 35.95 359 ALA C N 1
ATOM 7855 C CA . ALA C 1 303 ? 47.650 69.695 30.484 1.00 43.74 359 ALA C CA 1
ATOM 7856 C C . ALA C 1 303 ? 46.960 68.630 29.663 1.00 42.39 359 ALA C C 1
ATOM 7857 O O . ALA C 1 303 ? 46.765 67.503 30.135 1.00 47.34 359 ALA C O 1
ATOM 7859 N N . GLN C 1 304 ? 46.696 68.922 28.401 1.00 39.38 360 GLN C N 1
ATOM 7860 C CA . GLN C 1 304 ? 46.039 67.934 27.540 1.00 43.90 360 GLN C CA 1
ATOM 7861 C C . GLN C 1 304 ? 47.029 66.818 27.183 1.00 45.21 360 GLN C C 1
ATOM 7862 O O . GLN C 1 304 ? 46.701 65.670 27.306 1.00 42.89 360 GLN C O 1
ATOM 7868 N N . GLU C 1 305 ? 48.204 67.212 26.681 1.00 42.33 361 GLU C N 1
ATOM 7869 C CA . GLU C 1 305 ? 49.258 66.280 26.259 1.00 41.19 361 GLU C CA 1
ATOM 7870 C C . GLU C 1 305 ? 49.788 65.430 27.372 1.00 34.76 361 GLU C C 1
ATOM 7871 O O . GLU C 1 305 ? 50.020 64.235 27.163 1.00 33.01 361 GLU C O 1
ATOM 7877 N N . GLU C 1 306 ? 49.949 66.000 28.543 1.00 35.06 362 GLU C N 1
ATOM 7878 C CA . GLU C 1 306 ? 50.402 65.194 29.689 1.00 34.81 362 GLU C CA 1
ATOM 7879 C C . GLU C 1 306 ? 49.405 64.054 29.917 1.00 38.98 362 GLU C C 1
ATOM 7880 O O . GLU C 1 306 ? 49.739 62.898 30.234 1.00 39.15 362 GLU C O 1
ATOM 7886 N N . THR C 1 307 ? 48.122 64.397 29.808 1.00 40.16 363 THR C N 1
ATOM 7887 C CA . THR C 1 307 ? 47.097 63.418 30.101 1.00 34.72 363 THR C CA 1
ATOM 7888 C C . THR C 1 307 ? 47.037 62.398 28.998 1.00 34.14 363 THR C C 1
ATOM 7889 O O . THR C 1 307 ? 46.935 61.187 29.273 1.00 38.71 363 THR C O 1
ATOM 7893 N N . ARG C 1 308 ? 47.143 62.847 27.752 1.00 33.95 364 ARG C N 1
ATOM 7894 C CA . ARG C 1 308 ? 47.172 61.927 26.648 1.00 35.58 364 ARG C CA 1
ATOM 7895 C C . ARG C 1 308 ? 48.352 60.969 26.698 1.00 39.15 364 ARG C C 1
ATOM 7896 O O . ARG C 1 308 ? 48.243 59.787 26.346 1.00 32.05 364 ARG C O 1
ATOM 7904 N N . MET C 1 309 ? 49.520 61.500 27.103 1.00 34.61 365 MET C N 1
ATOM 7905 C CA . MET C 1 309 ? 50.687 60.637 27.211 1.00 31.19 365 MET C CA 1
ATOM 7906 C C . MET C 1 309 ? 50.530 59.684 28.366 1.00 32.25 365 MET C C 1
ATOM 7907 O O . MET C 1 309 ? 50.886 58.512 28.214 1.00 36.30 365 MET C O 1
ATOM 7912 N N . TYR C 1 310 ? 49.998 60.178 29.492 1.00 31.47 366 TYR C N 1
ATOM 7913 C CA . TYR C 1 310 ? 49.742 59.341 30.653 1.00 33.80 366 TYR C CA 1
ATOM 7914 C C . TYR C 1 310 ? 48.917 58.144 30.195 1.00 35.95 366 TYR C C 1
ATOM 7915 O O . TYR C 1 310 ? 49.206 56.999 30.551 1.00 33.16 366 TYR C O 1
ATOM 7924 N N . GLU C 1 311 ? 47.877 58.396 29.383 1.00 37.15 367 GLU C N 1
ATOM 7925 C CA . GLU C 1 311 ? 46.982 57.287 28.969 1.00 40.99 367 GLU C CA 1
ATOM 7926 C C . GLU C 1 311 ? 47.655 56.254 28.134 1.00 34.46 367 GLU C C 1
ATOM 7927 O O . GLU C 1 311 ? 47.585 55.015 28.427 1.00 34.84 367 GLU C O 1
ATOM 7933 N N . SER C 1 312 ? 48.383 56.750 27.141 1.00 32.30 368 SER C N 1
ATOM 7934 C CA . SER C 1 312 ? 49.201 55.881 26.298 1.00 37.01 368 SER C CA 1
ATOM 7935 C C . SER C 1 312 ? 50.172 55.018 27.119 1.00 32.30 368 SER C C 1
ATOM 7936 O O . SER C 1 312 ? 50.318 53.815 26.841 1.00 29.45 368 SER C O 1
ATOM 7939 N N . LEU C 1 313 ? 50.834 55.647 28.115 1.00 31.23 369 LEU C N 1
ATOM 7940 C CA . LEU C 1 313 ? 51.838 54.957 28.872 1.00 29.11 369 LEU C CA 1
ATOM 7941 C C . LEU C 1 313 ? 51.246 53.819 29.678 1.00 26.43 369 LEU C C 1
ATOM 7942 O O . LEU C 1 313 ? 51.769 52.719 29.673 1.00 26.90 369 LEU C O 1
ATOM 7947 N N . ILE C 1 314 ? 50.113 54.076 30.322 1.00 28.47 370 ILE C N 1
ATOM 7948 C CA . ILE C 1 314 ? 49.394 53.048 31.091 1.00 30.95 370 ILE C CA 1
ATOM 7949 C C . ILE C 1 314 ? 48.976 51.899 30.181 1.00 32.00 370 ILE C C 1
ATOM 7950 O O . ILE C 1 314 ? 49.118 50.707 30.480 1.00 29.74 370 ILE C O 1
ATOM 7955 N N . LYS C 1 315 ? 48.455 52.256 29.046 1.00 30.96 371 LYS C N 1
ATOM 7956 C CA . LYS C 1 315 ? 48.096 51.212 28.060 1.00 33.69 371 LYS C CA 1
ATOM 7957 C C . LYS C 1 315 ? 49.283 50.377 27.591 1.00 32.19 371 LYS C C 1
ATOM 7958 O O . LYS C 1 315 ? 49.194 49.120 27.517 1.00 33.56 371 LYS C O 1
ATOM 7964 N N . GLN C 1 316 ? 50.433 51.040 27.345 1.00 31.33 372 GLN C N 1
ATOM 7965 C CA . GLN C 1 316 ? 51.642 50.324 26.982 1.00 30.64 372 GLN C CA 1
ATOM 7966 C C . GLN C 1 316 ? 52.038 49.384 28.102 1.00 27.28 372 GLN C C 1
ATOM 7967 O O . GLN C 1 316 ? 52.347 48.213 27.898 1.00 27.84 372 GLN C O 1
ATOM 7973 N N . ALA C 1 317 ? 51.896 49.850 29.328 1.00 27.31 373 ALA C N 1
ATOM 7974 C CA . ALA C 1 317 ? 52.295 49.068 30.472 1.00 25.64 373 ALA C CA 1
ATOM 7975 C C . ALA C 1 317 ? 51.471 47.813 30.604 1.00 24.14 373 ALA C C 1
ATOM 7976 O O . ALA C 1 317 ? 51.959 46.726 30.886 1.00 26.85 373 ALA C O 1
ATOM 7978 N N . HIS C 1 318 ? 50.196 47.955 30.348 1.00 30.59 374 HIS C N 1
ATOM 7979 C CA . HIS C 1 318 ? 49.250 46.823 30.471 1.00 30.98 374 HIS C CA 1
ATOM 7980 C C . HIS C 1 318 ? 49.442 45.768 29.372 1.00 32.59 374 HIS C C 1
ATOM 7981 O O . HIS C 1 318 ? 49.128 44.598 29.603 1.00 36.13 374 HIS C O 1
ATOM 7988 N N . GLY C 1 319 ? 50.072 46.113 28.267 1.00 34.46 375 GLY C N 1
ATOM 7989 C CA . GLY C 1 319 ? 50.526 45.071 27.321 1.00 33.16 375 GLY C CA 1
ATOM 7990 C C . GLY C 1 319 ? 51.714 44.240 27.678 1.00 35.96 375 GLY C C 1
ATOM 7991 O O . GLY C 1 319 ? 52.010 43.234 27.022 1.00 33.02 375 GLY C O 1
ATOM 7992 N N . LEU C 1 320 ? 52.468 44.633 28.713 1.00 29.27 376 LEU C N 1
ATOM 7993 C CA . LEU C 1 320 ? 53.597 43.844 29.104 1.00 27.75 376 LEU C CA 1
ATOM 7994 C C . LEU C 1 320 ? 53.123 42.531 29.665 1.00 28.52 376 LEU C C 1
ATOM 7995 O O . LEU C 1 320 ? 52.057 42.491 30.292 1.00 28.79 376 LEU C O 1
ATOM 8000 N N . PRO C 1 321 ? 53.935 41.478 29.517 1.00 26.68 377 PRO C N 1
ATOM 8001 C CA . PRO C 1 321 ? 53.644 40.279 30.178 1.00 29.82 377 PRO C CA 1
ATOM 8002 C C . PRO C 1 321 ? 53.836 40.405 31.683 1.00 34.44 377 PRO C C 1
ATOM 8003 O O . PRO C 1 321 ? 54.631 41.231 32.156 1.00 29.35 377 PRO C O 1
ATOM 8007 N N . SER C 1 322 ? 53.165 39.534 32.419 1.00 30.33 378 SER C N 1
ATOM 8008 C CA . SER C 1 322 ? 53.212 39.602 33.890 1.00 34.77 378 SER C CA 1
ATOM 8009 C C . SER C 1 322 ? 54.648 39.375 34.466 1.00 31.15 378 SER C C 1
ATOM 8010 O O . SER C 1 322 ? 55.010 39.949 35.526 1.00 28.18 378 SER C O 1
ATOM 8013 N N . GLU C 1 323 ? 55.518 38.678 33.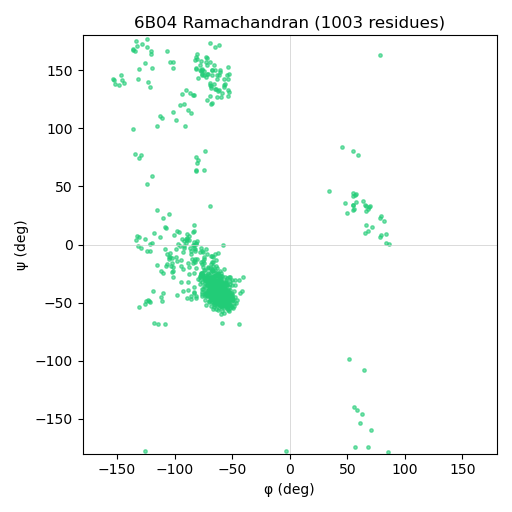731 1.00 28.21 379 GLU C N 1
ATOM 8014 C CA . GLU C 1 323 ? 56.912 38.521 34.089 1.00 27.75 379 GLU C CA 1
ATOM 8015 C C . GLU C 1 323 ? 57.715 39.813 34.131 1.00 25.32 379 GLU C C 1
ATOM 8016 O O . GLU C 1 323 ? 58.773 39.831 34.762 1.00 27.44 379 GLU C O 1
ATOM 8022 N N . LEU C 1 324 ? 57.225 40.854 33.466 1.00 25.18 380 LEU C N 1
ATOM 8023 C CA . LEU C 1 324 ? 57.840 42.158 33.465 1.00 26.19 380 LEU C CA 1
ATOM 8024 C C . LEU C 1 324 ? 57.038 43.177 34.272 1.00 26.62 380 LEU C C 1
ATOM 8025 O O . LEU C 1 324 ? 57.256 44.378 34.194 1.00 28.14 380 LEU C O 1
ATOM 8030 N N . SER C 1 325 ? 56.121 42.708 35.070 1.00 25.80 381 SER C N 1
ATOM 8031 C CA . SER C 1 325 ? 55.356 43.592 35.981 1.00 23.60 381 SER C CA 1
ATOM 8032 C C . SER C 1 325 ? 54.819 44.859 35.452 1.00 23.87 381 SER C C 1
ATOM 8033 O O . SER C 1 325 ? 55.331 45.908 35.725 1.00 25.47 381 SER C O 1
ATOM 8036 N N . PRO C 1 326 ? 53.641 44.817 34.817 1.00 24.64 382 PRO C N 1
ATOM 8037 C CA . PRO C 1 326 ? 52.954 45.952 34.418 1.00 26.38 382 PRO C CA 1
ATOM 8038 C C . PRO C 1 326 ? 52.753 46.889 35.681 1.00 22.89 382 PRO C C 1
ATOM 8039 O O . PRO C 1 326 ? 52.759 48.100 35.535 1.00 24.89 382 PRO C O 1
ATOM 8043 N N . ALA C 1 327 ? 52.580 46.282 36.845 1.00 24.68 383 ALA C N 1
ATOM 8044 C CA . ALA C 1 327 ? 52.285 47.069 38.064 1.00 26.20 383 ALA C CA 1
ATOM 8045 C C . ALA C 1 327 ? 53.502 47.930 38.395 1.00 26.99 383 ALA C C 1
ATOM 8046 O O . ALA C 1 327 ? 53.356 49.083 38.774 1.00 26.56 383 ALA C O 1
ATOM 8048 N N . LEU C 1 328 ? 54.715 47.398 38.131 1.00 24.04 384 LEU C N 1
ATOM 8049 C CA . LEU C 1 328 ? 55.893 48.221 38.370 1.00 24.88 384 LEU C CA 1
ATOM 8050 C C . LEU C 1 328 ? 55.831 49.450 37.537 1.00 23.71 384 LEU C C 1
ATOM 8051 O O . LEU C 1 328 ? 56.076 50.614 37.961 1.00 22.72 384 LEU C O 1
ATOM 8056 N N . PHE C 1 329 ? 55.559 49.259 36.236 1.00 22.90 385 PHE C N 1
ATOM 8057 C CA . PHE C 1 329 ? 55.519 50.398 35.351 1.00 20.63 385 PHE C CA 1
ATOM 8058 C C . PHE C 1 329 ? 54.438 51.405 35.604 1.00 21.90 385 PHE C C 1
ATOM 8059 O O . PHE C 1 329 ? 54.621 52.629 35.435 1.00 22.87 385 PHE C O 1
ATOM 8067 N N . VAL C 1 330 ? 53.265 50.890 35.920 1.00 25.08 386 VAL C N 1
ATOM 8068 C CA . VAL C 1 330 ? 52.141 51.802 36.259 1.00 25.53 386 VAL C CA 1
ATOM 8069 C C . VAL C 1 330 ? 52.548 52.627 37.523 1.00 25.19 386 VAL C C 1
ATOM 8070 O O . VAL C 1 330 ? 52.376 53.816 37.564 1.00 24.44 386 VAL C O 1
ATOM 8074 N N . ARG C 1 331 ? 53.138 51.959 38.504 1.00 27.60 387 ARG C N 1
ATOM 8075 C CA . ARG C 1 331 ? 53.648 52.673 39.732 1.00 25.78 387 ARG C CA 1
ATOM 8076 C C . ARG C 1 331 ? 54.558 53.786 39.383 1.00 27.25 387 ARG C C 1
ATOM 8077 O O . ARG C 1 331 ? 54.474 54.879 39.899 1.00 26.99 387 ARG C O 1
ATOM 8085 N N . LEU C 1 332 ? 55.540 53.519 38.507 1.00 25.20 388 LEU C N 1
ATOM 8086 C CA . LEU C 1 332 ? 56.463 54.561 38.107 1.00 26.49 388 LEU C CA 1
ATOM 8087 C C . LEU C 1 332 ? 55.823 55.694 37.392 1.00 25.52 388 LEU C C 1
ATOM 8088 O O . LEU C 1 332 ? 56.137 56.892 37.592 1.00 26.77 388 LEU C O 1
ATOM 8093 N N . ILE C 1 333 ? 54.847 55.379 36.553 1.00 25.48 389 ILE C N 1
ATOM 8094 C CA . ILE C 1 333 ? 54.208 56.438 35.769 1.00 25.67 389 ILE C CA 1
ATOM 8095 C C . ILE C 1 333 ? 53.298 57.283 36.752 1.00 26.73 389 ILE C C 1
ATOM 8096 O O . ILE C 1 333 ? 53.246 58.477 36.684 1.00 29.03 389 ILE C O 1
ATOM 8101 N N . HIS C 1 334 ? 52.590 56.577 37.625 1.00 26.30 390 HIS C N 1
ATOM 8102 C CA . HIS C 1 334 ? 51.766 57.258 38.636 1.00 28.94 390 HIS C CA 1
ATOM 8103 C C . HIS C 1 334 ? 52.570 58.157 39.569 1.00 32.02 390 HIS C C 1
ATOM 8104 O O . HIS C 1 334 ? 52.139 59.263 39.933 1.00 31.80 390 HIS C O 1
ATOM 8111 N N . MET C 1 335 ? 53.783 57.740 39.917 1.00 29.66 391 MET C N 1
ATOM 8112 C CA . MET C 1 335 ? 54.606 58.573 40.735 1.00 29.32 391 MET C CA 1
ATOM 8113 C C . MET C 1 335 ? 54.897 59.913 40.106 1.00 30.81 391 MET C C 1
ATOM 8114 O O . MET C 1 335 ? 55.165 60.871 40.815 1.00 35.15 391 MET C O 1
ATOM 8119 N N . ILE C 1 336 ? 54.906 60.047 38.817 1.00 27.61 392 ILE C N 1
ATOM 8120 C CA . ILE C 1 336 ? 55.277 61.360 38.226 1.00 26.46 392 ILE C CA 1
ATOM 8121 C C . ILE C 1 336 ? 54.139 62.134 37.566 1.00 28.82 392 ILE C C 1
ATOM 8122 O O . ILE C 1 336 ? 54.251 63.313 37.310 1.00 28.21 392 ILE C O 1
ATOM 8127 N N . TYR C 1 337 ? 53.097 61.439 37.122 1.00 30.05 393 TYR C N 1
ATOM 8128 C CA . TYR C 1 337 ? 51.958 62.123 36.479 1.00 32.05 393 TYR C CA 1
ATOM 8129 C C . TYR C 1 337 ? 51.423 63.248 37.435 1.00 31.99 393 TYR C C 1
ATOM 8130 O O . TYR C 1 337 ? 51.375 63.033 38.617 1.00 32.91 393 TYR C O 1
ATOM 8139 N N . LYS C 1 338 ? 51.217 64.412 36.851 1.00 31.31 394 LYS C N 1
ATOM 8140 C CA . LYS C 1 338 ? 50.810 65.667 37.538 1.00 38.08 394 LYS C CA 1
ATOM 8141 C C . LYS C 1 338 ? 51.845 66.278 38.466 1.00 39.08 394 LYS C C 1
ATOM 8142 O O . LYS C 1 338 ? 51.525 67.182 39.202 1.00 41.70 394 LYS C O 1
ATOM 8148 N N . ARG C 1 339 ? 53.096 65.845 38.472 1.00 33.88 395 ARG C N 1
ATOM 8149 C CA . ARG C 1 339 ? 54.050 66.445 39.404 1.00 31.91 395 ARG C CA 1
ATOM 8150 C C . ARG C 1 339 ? 54.287 67.925 39.045 1.00 34.88 395 ARG C C 1
ATOM 8151 O O . ARG C 1 339 ? 54.090 68.375 37.847 1.00 37.49 395 ARG C O 1
ATOM 8159 N N . ASN C 1 340 ? 54.668 68.724 40.033 1.00 40.56 396 ASN C N 1
ATOM 8160 C CA . ASN C 1 340 ? 54.953 70.165 39.778 1.00 45.00 396 ASN C CA 1
ATOM 8161 C C . ASN C 1 340 ? 56.375 70.557 40.111 1.00 44.66 396 ASN C C 1
ATOM 8162 O O . ASN C 1 340 ? 56.730 71.730 39.983 1.00 54.51 396 ASN C O 1
ATOM 8167 N N . HIS C 1 341 ? 57.160 69.585 40.542 1.00 39.94 397 HIS C N 1
ATOM 8168 C CA . HIS C 1 341 ? 58.583 69.691 40.730 1.00 43.50 397 HIS C CA 1
ATOM 8169 C C . HIS C 1 341 ? 59.255 68.320 40.551 1.00 43.99 397 HIS C C 1
ATOM 8170 O O . HIS C 1 341 ? 58.610 67.288 40.306 1.00 42.58 397 HIS C O 1
#

Foldseek 3Di:
DLVVVLVVCVVVLLVLLCVLDCVVPPVVVSVVLVVLCCVLLPDDDLQQLSLLLLLLCQQADVVPDDPVLSSVSSLLSVLLSLVVSLLVLVVCVLLVWAWAQQHGRQLPDPVPHPVSNVSSVSSNVSSVSSLCVPDVPHPCSVVLVVLSVVLVVLQVQLVCLWRPPVCDDQLRNVNLAVVSLLSNQLRNWLSSRQLSSNVSSCVSSVNDDVVLSVLSSVLSSLLRSLVQLLVLVLLLPFDCVPRGTHRRCQLQVTSHPLVSVLVVQDDPVRSVLSSVQGNHPDPVSSVSSVVSSVVSVVVVVNLVVLVVSLVVSLVSLVPRDCSSPSPSSNVVSVVRRPDRD/DPVVLVVLVVVLLVLLQVLDPNVVPVVVSVVLVVLCCVLLPDDDLQLLVLLLLLQCQLADVVPDDPLLSSVSSLLSVLLSLLVSLLVLVVCVLLVWAWAQQHGRQLNDPVPNVVSPVSSVSSLVSSLSSLCVSDVPHPCSVVSVVLSVVLVVLQVQLVCLFRPDCDQLNPVVLAVVSLLSNQLRNWLSSRQLSSNVSSCVSSPNDDVVLNVLSSVLSSLVSSLLQLLVLVLLLPFDCVVRGTHHRCQLQVTSHPLVNLLVVQADPVSSVLSSVQGNHPDVVSSVSVVVSSVVSVVVVVCLVVLVVSLVVSLVSLVPRDVSSDSPSSNVSSVVPRPDRD/DLLVCVVVLLVLLCVQDCVVVPVVVSVVLVVLCCVQFHDDDLQQLVLLLLLQCLLADVVPDDPVLSSVSSLLSVLLSLLVSLLVLVVCVLLVWAWAQQHGRQLPPPVPHPVSNVSSVSSLVSSLSSLCVSDVPHPCSVVLVVLSVVLVVLQVVLVCLWRPPVCLLNNPVLAVVSLLSNQLRNWQSSRFLRSNVSSCVSSVHDDVVLSVLSSVLSSLLRSLVQLLVLVLQLDFDCVVRGTHHRCFLSVGSHPLVNLLVVQDDPVLSVLSSVQGNRPDVVSSVSVVVSSVVSVVVVVNVVVLVVSLVVSLVSLVPDDVSSPSVSSNVSSVVPRPDRD

CATH classification: 1.10.600.10

Sequence (1014 aa):
TKKESFEDVLPSILNTITTNSELTEVPEVANWLKKVLEYNLAGGKKARGLTTLFAYEMLEKPENITEETIYLAKTLGWCVEILQGFLVMLDDIMDGSTTRRGVPCWYQLPEVGLAAVNDSSLMFSSIFYVLHAHFADKKIYTNLVELFNESLMHTSIGQHLDVTMERRQKSDYSLFTIERYNAIVKYKTAYYTYQLPVCCLGMLLANISDPVLHQKAEDMCLEIGKFFQIQDDYIDCYGDESLTGKMGTDIQEAKCSWLAVMALQRCSASQKIVFTTCYGSKEPAHIERIKEELYKQLQLPELYAQEETRMYESLIKQAHGLPSELSPALFVRLIHMIYKRNHKKESFEDVLPSILNTITTNSELTEVPEVANWLKKVLEYNLAGGKKARGLTTLFAYEMLEKPENITEETIYLAKTLGWCVEILQGFLVMLDDIMDGSTTRRGVPCWYQLPEVGLAAVNDSSLMFSSIFYVLHAHFADKKIYTNLVELFNESLMHTSIGQHLDVTMRQKSDYSLFTIERYNAIVKYKTAYYTYQLPVCCLGMLLANISDPVLHQKAEDMCLEIGKFFQIQDDYIDCYGDESLTGKMGTDIQEAKCSWLAVMALQRCSASQKIVFTTCYGSKEPAHIERIKELYKQLQLPELYAQEETRMYESLIKQAHGLPSELSPALFVRLIHMIYKRNHSFEDVLPSILNTITTNSELTEVPEVANWLKKVLEYNLAGGKKARGLTTLFAYEMLEKPENITEETIYLAKTLGWCVEILQGFLVMLDDIMDGSTTRRGVPCWYQLPEVGLAAVNDSSLMFSSIFYVLHAHFADKKIYTNLVELFNNESLMHTSIGQHLDVTMERKSDYSLFTIERYNAIVKYKTAYYTYQLPVCCLGMLLANISDPVLHQKAEDMCLEIGKFFQIQDDYIDCYGDESLTGKMGTDIQEAKCSWLAVMALQRCSASQKIVFTTCYGSKEPAHIERIKELYKQLQLPELYAQEETRMYESLIKQAHGLPSELSPALFVRLIHMIYKRNH

Secondary structure (DSSP, 8-state):
-HHHHHHTTHHHHHHHHHHTSGGGG-HHHHHHHHHHHHHHHSSS--HHHHHHHHHHHHHS-GGG--HHHHHHHHHHHHHHHHHHHHHHHHHHHHHT--EETTEE-GGGSTTTGGGHHHHHHHHHHHHHHHHHHHHTTSTTHHHHHHHHHHHHHHHHHHHHHHH-GGG-BTTB-TT-SHHHHHHHHIIIIIIIIIIHHHHHHHHHTT---HHHHHHHHHHHHHHHHHHHHHHHHHHHH--HHHH-S---TTTTT---HHHHHHHHH--HHHHHHHHHHTT---HHHHHHHHHHHHHTTHHHHHHHHHHHHHHHHHHHHHTS-GGG-HHHHHHHHHHHTT---/-HHHHHTTHHHHHHHHHHTSGGGG-HHHHHHHHHHHHHHHSSS--HHHHHHHHHHHHHS-GGG--HHHHHHHHHHHHHHHHHHHHHHHHHHHHTT--EETTEE-GGGSTTTGGGHHHHHHHHHHHHHHHHHHHHTTSTTHHHHHHHHHHHHHHHHHHHHHHH---BTTB-TT-SHHHHHHHHIIIIIIIIIIHHHHHHHHHTT---HHHHHHHHHHHHHHHHHHHHHHHHHHHHS-HHHH-S---TTTTT---HHHHHHHHH--HHHHHHHHHHTT---HHHHHHHHHHHHHTTHHHHHHHHHHHHHHHHHHHHHTS-GGG-HHHHHHHHHHHTT---/--GGGHHHHHHHHHHTSGGGG-HHHHHHHHHHHHHHHSSS--HHHHHHHHHHHHHS-GGG--HHHHHHHHHHHHHHHHHHHHHHHHHHHHHT--EETTEE-GGGSTTTGGGHHHHHHHHHHHHHHHHHHHHTTSTTHHHHHHHHHHHHHHHHHHHHHHH-S------TT--HHHHHHHHIIIIIIIIIIHHHHHHHHHTT---HHHHHHHHHHHHHHHHHHHHHHHHHHHH--HHHHSS---TTTTT---HHHHHHHHH--HHHHHHHHHHTT---HHHHHHHHHHHHHTTHHHHHHHHHHHHHHHHHHHHHTS-GGG-HHHHHHHHHHHTT---

InterPro domains:
  IPR000092 Polyprenyl synthetase-like [PF00348] (87-351)
  IPR000092 Polyprenyl synthetase-like [cd00685] (88-395)
  IPR008949 Isoprenoid synthase domain superfamily [G3DSA:1.10.600.10] (46-396)
  IPR008949 Isoprenoid synthase domain superfamily [SSF48576] (59-396)
  IPR033749 Polyprenyl synthetase, conserved site [PS00444] (279-291)
  IPR033749 Polyprenyl synthetase, conserved site [PS00723] (144-158)
  IPR039702 Farnesyl pyrophosphate synthase-like [PTHR11525] (56-396)

Organism: Choristoneura fumiferana (NCBI:txid7141)

Solvent-accessible surface area: 41815 Å² total; per-residue (Å²): 142,58,70,114,44,0,56,55,0,30,66,2,0,12,86,3,2,45,78,64,11,47,1,68,114,15,87,76,0,14,96,39,4,101,121,0,2,76,62,6,8,53,45,48,77,13,30,20,0,24,11,1,2,24,0,1,58,70,20,16,127,108,138,70,28,29,60,22,30,24,0,3,0,6,0,0,0,0,0,0,11,0,0,31,1,11,18,19,5,11,26,6,11,27,18,31,11,51,42,38,77,56,65,63,3,12,38,77,34,130,92,8,26,68,26,0,0,7,3,3,9,0,0,4,1,0,0,13,21,0,0,75,12,4,0,37,150,79,159,14,11,46,53,0,10,47,11,0,9,64,1,3,0,15,3,2,0,0,15,13,5,11,9,15,120,123,11,66,128,162,68,47,8,80,76,9,57,78,146,26,2,56,31,4,1,69,5,37,8,0,6,24,2,9,19,0,0,1,17,0,0,0,11,19,10,113,26,69,70,101,87,21,40,100,94,3,39,70,1,1,25,86,0,0,53,2,18,10,2,1,39,7,36,14,31,13,76,26,77,94,98,82,26,13,58,65,23,7,26,12,30,38,4,14,10,7,6,4,0,5,27,0,38,135,105,26,54,87,77,43,79,118,37,0,26,87,10,8,25,22,146,98,109,76,48,34,106,68,0,71,66,0,1,150,89,16,105,0,46,92,35,17,48,105,40,6,41,133,21,33,106,54,7,28,164,69,0,118,67,22,33,94,101,0,16,33,60,0,0,30,111,5,0,93,93,16,44,129,37,81,84,139,79,121,34,0,60,106,14,32,89,46,0,12,94,21,1,38,87,59,12,52,0,71,113,11,84,59,0,12,92,42,2,99,130,0,2,77,65,13,9,55,46,39,79,8,24,27,0,12,7,1,2,12,0,1,61,62,17,14,121,110,148,69,49,60,155,117,34,35,71,25,0,25,0,0,0,0,0,0,13,0,0,31,3,9,18,25,4,12,25,5,6,26,18,35,12,49,42,43,79,54,62,64,3,13,33,83,29,128,89,8,26,67,26,0,0,6,4,3,8,0,0,5,0,0,0,16,17,0,0,70,46,40,0,36,149,96,202,25,14,42,61,0,9,38,14,0,8,64,1,3,0,14,4,2,0,0,16,10,8,25,20,46,151,91,144,179,67,70,9,78,103,14,57,78,144,36,2,57,30,4,1,70,6,38,8,0,8,26,1,9,22,0,0,2,17,0,1,1,18,21,9,120,26,89,64,108,90,17,44,90,90,4,46,71,3,1,26,84,0,0,54,2,24,10,2,1,34,7,38,13,32,14,75,28,78,99,98,96,23,11,60,69,22,8,25,11,23,54,13,16,16,6,7,3,0,1,28,0,35,118,105,27,55,89,72,45,79,116,36,0,23,88,9,6,11,21,124,103,106,79,58,31,108,92,0,67,64,1,1,120,109,17,102,0,35,90,33,15,49,126,38,6,44,135,21,41,109,48,6,22,162,68,0,120,65,23,33,96,108,0,16,31,57,0,0,34,92,3,0,93,88,14,46,127,32,86,86,97,16,60,107,12,8,88,44,1,16,87,17,1,30,73,72,17,130,23,67,120,68,84,146,50,13,97,74,0,102,123,0,0,74,64,28,7,32,35,66,176,11,46,48,0,54,8,0,14,32,0,0,54,66,6,22,38,114,136,64,60,65,152,118,27,39,77,13,0,28,0,0,0,0,0,0,6,0,0,27,4,18,18,31,6,49,26,6,41,82,18,37,11,59,31,55,107,56,61,63,3,13,35,77,25,132,127,11,25,122,65,0,76,91,7,4,62,40,0,26,54,4,0,43,84,0,0,94,42,39,1,36,148,89,201,29,52,82,57,0,32,100,15,0,77,84,1,49,117,43,2,53,70,0,26,109,43,10,42,16,173,130,38,201,65,79,26,86,93,8,53,46,128,43,1,53,37,3,0,75,57,37,6,0,15,27,1,9,16,0,0,1,14,0,0,0,10,25,8,98,2,66,3,81,12,0,32,72,23,3,39,62,0,0,24,80,0,0,51,2,22,10,2,0,38,6,34,13,39,16,79,31,77,70,96,93,22,11,66,103,29,14,27,11,46,41,17,11,10,6,4,4,0,0,11,0,22,102,97,18,52,84,77,34,89,120,37,0,54,86,11,11,33,26,147,108,107,78,56,33,104,78,0,70,71,0,2,134,82,22,107,0,35,94,26,16,54,126,38,7,47,131,19,42,99,58,7,26,165,65,0,119,31,14,0,62,5,0,12,29,57,0,1,40,80,4,0,125,103,14,45,131,45,83,99

B-factor: mean 34.25, std 12.3, range [13.03, 110.61]

Radius of gyration: 33.65 Å; Cα contacts (8 Å, |Δi|>4): 1365; chains: 3; bounding box: 76×99×83 Å